Protein AF-0000000073466465 (afdb_homodimer)

Foldseek 3Di:
DPDQAFEAEAAEAAEPVVLVVLCPDDAAQHWDQLEPVSFIFGDHDRVQVRDHDGDDCQRYPLVLVLLQCVLLVHQAYAYEHDPPQAQVDDQVVLLVVLVVRQVRQLVSLVVQLVVVVVVVPDDSVSSSRRYAYAGEFSFYAPHQLVSRLVSLVVLLPRPRHQAHEDEQQGHNNGPLDPSNLVVLVSQLVSLHEYEYWYDQFPHDQQCDCPHVVHPDPPDCCCRVVARRLVSLQVRVVSCVLSQSCVVRVSREYEYEQLSRPNLVCQVVSQVVQCPDPVRNPRYQWRSLLCLLSYAYELQPLAQVVLQSSLQSSLQNVCTHPPHPNPDGRVVSSLSSLLRYAYHQNPPPQADDDPVRHHDPPCSNPDGPSSVSSLVSLVPNPVADPVSSSSRRPVSVCVSRVD/DPDQAFEAEAAEAAEPVVLVVLCPDPAAQHWDQLEPVSFIFGDHDRVQVRHHDGDDCQRYPLVLVLLQCVLLVHQAYAYEHDPPQAQVDDQVVLLVVLVVRQVRQLVSLVVQLVVVVVVVPDDSVSSSRRYAYAGEFSFYAPHQLVSRLVSLVVLLPRPRHQAHEDEQQGHNNGPLDPSNLVVLVSQLVSLGEYEYWYDQFPHDQQCDCPHVVHPDPPDCCCRVLARRLVSLQVRVLSCVLSQSCVVRVSREYEYEQLSRPNLVCQVVSQVVQCPDPVRNPRYQWRSLLCLLSYAYELQPLAQVVLQSSLQSSLQNVCTHPPHPNPDGRDCSSLSSLLRYAYHQNPPPQADDDPVRHHDPPCSNPDGPSSVSSLVSLVPNPVADPVSSSSRRPVSVCVSRVD

pLDDT: mean 92.78, std 9.12, range [36.47, 98.94]

Radius of gyration: 26.46 Å; Cα contacts (8 Å, |Δi|>4): 1735; chains: 2; bounding box: 58×79×70 Å

Structure (mmCIF, N/CA/C/O backbone):
data_AF-0000000073466465-model_v1
#
loop_
_entity.id
_entity.type
_entity.pdbx_description
1 polymer 'Amidohydrolase-related domain-containing protein'
#
loop_
_atom_site.group_PDB
_atom_site.id
_atom_site.type_symbol
_atom_site.label_atom_id
_atom_site.label_alt_id
_atom_site.label_comp_id
_atom_site.label_asym_id
_atom_site.label_entity_id
_atom_site.label_seq_id
_atom_site.pdbx_PDB_ins_code
_atom_site.Cartn_x
_atom_site.Cartn_y
_atom_site.Cartn_z
_atom_site.occupancy
_atom_site.B_iso_or_equiv
_atom_site.auth_seq_id
_atom_site.auth_comp_id
_atom_site.auth_asym_id
_atom_site.auth_atom_id
_atom_site.pdbx_PDB_model_num
ATOM 1 N N . MET A 1 1 ? -5.715 9.906 38.719 1 36.47 1 MET A N 1
ATOM 2 C CA . MET A 1 1 ? -5.074 9.312 37.531 1 36.47 1 MET A CA 1
ATOM 3 C C . MET A 1 1 ? -4.676 10.383 36.531 1 36.47 1 MET A C 1
ATOM 5 O O . MET A 1 1 ? -5.469 11.273 36.219 1 36.47 1 MET A O 1
ATOM 9 N N . SER A 1 2 ? -3.443 10.75 36.5 1 49.31 2 SER A N 1
ATOM 10 C CA . SER A 1 2 ? -2.934 11.906 35.781 1 49.31 2 SER A CA 1
ATOM 11 C C . SER A 1 2 ? -3.559 12.008 34.375 1 49.31 2 SER A C 1
ATOM 13 O O . SER A 1 2 ? -3.721 11 33.688 1 49.31 2 SER A O 1
ATOM 15 N N . LYS A 1 3 ? -4.328 13.016 34.094 1 70.81 3 LYS A N 1
ATOM 16 C CA . LYS A 1 3 ? -5.16 13.281 32.906 1 70.81 3 LYS A CA 1
ATOM 17 C C . LYS A 1 3 ? -4.352 13.148 31.641 1 70.81 3 LYS A C 1
ATOM 19 O O . LYS A 1 3 ? -3.246 13.688 31.531 1 70.81 3 LYS A O 1
ATOM 24 N N . ARG A 1 4 ? -4.613 12.172 30.766 1 88 4 ARG A N 1
ATOM 25 C CA . ARG A 1 4 ? -4.062 11.961 29.438 1 88 4 ARG A CA 1
ATOM 26 C C . ARG A 1 4 ? -4.176 13.219 28.578 1 88 4 ARG A C 1
ATOM 28 O O . ARG A 1 4 ? -5.25 13.82 28.5 1 88 4 ARG A O 1
ATOM 35 N N . ILE A 1 5 ? -2.99 13.773 28.188 1 95.75 5 ILE A N 1
ATOM 36 C CA . ILE A 1 5 ? -3.018 14.898 27.266 1 95.75 5 ILE A CA 1
ATOM 37 C C . ILE A 1 5 ? -3.256 14.391 25.844 1 95.75 5 ILE A C 1
ATOM 39 O O . ILE A 1 5 ? -2.609 13.438 25.406 1 95.75 5 ILE A O 1
ATOM 43 N N . LEU A 1 6 ? -4.195 14.859 25.172 1 98.25 6 LEU A N 1
ATOM 44 C CA . LEU A 1 6 ? -4.539 14.461 23.812 1 98.25 6 LEU A CA 1
ATOM 45 C C . LEU A 1 6 ? -4.195 15.57 22.812 1 98.25 6 LEU A C 1
ATOM 47 O O . LEU A 1 6 ? -4.77 16.656 22.875 1 98.25 6 LEU A O 1
ATOM 51 N N . VAL A 1 7 ? -3.186 15.344 21.922 1 98.69 7 VAL A N 1
ATOM 52 C CA . VAL A 1 7 ? -2.764 16.312 20.922 1 98.69 7 VAL A CA 1
ATOM 53 C C . VAL A 1 7 ? -3.102 15.797 19.516 1 98.69 7 VAL A C 1
ATOM 55 O O . VAL A 1 7 ? -2.59 14.758 19.094 1 98.69 7 VAL A O 1
ATOM 58 N N . ASP A 1 8 ? -3.951 16.484 18.797 1 98.75 8 ASP A N 1
ATOM 59 C CA . ASP A 1 8 ? -4.359 16.141 17.438 1 98.75 8 ASP A CA 1
ATOM 60 C C . ASP A 1 8 ? -3.445 16.812 16.406 1 98.75 8 ASP A C 1
ATOM 62 O O . ASP A 1 8 ? -3.623 17.984 16.078 1 98.75 8 ASP A O 1
ATOM 66 N N . CYS A 1 9 ? -2.547 16 15.828 1 98.62 9 CYS A N 1
ATOM 67 C CA . CYS A 1 9 ? -1.543 16.562 14.93 1 98.62 9 CYS A CA 1
ATOM 68 C C . CYS A 1 9 ? -1.995 16.469 13.477 1 98.62 9 CYS A C 1
ATOM 70 O O . CYS A 1 9 ? -1.28 16.906 12.578 1 98.62 9 CYS A O 1
ATOM 72 N N . HIS A 1 10 ? -3.125 15.875 13.211 1 98.81 10 HIS A N 1
ATOM 73 C CA . HIS A 1 10 ? -3.693 15.719 11.875 1 98.81 10 HIS A CA 1
ATOM 74 C C . HIS A 1 10 ? -5.164 16.125 11.859 1 98.81 10 HIS A C 1
ATOM 76 O O . HIS A 1 10 ? -6.047 15.266 11.953 1 98.81 10 HIS A O 1
ATOM 82 N N . THR A 1 11 ? -5.426 17.312 11.664 1 98.44 11 THR A N 1
ATOM 83 C CA . THR A 1 11 ? -6.738 17.938 11.555 1 98.44 11 THR A CA 1
ATOM 84 C C . THR A 1 11 ? -6.688 19.141 10.617 1 98.44 11 THR A C 1
ATOM 86 O O . THR A 1 11 ? -5.652 19.797 10.5 1 98.44 11 THR A O 1
ATOM 89 N N . HIS A 1 12 ? -7.766 19.391 9.938 1 97.81 12 HIS A N 1
ATOM 90 C CA . HIS A 1 12 ? -7.688 20.328 8.836 1 97.81 12 HIS A CA 1
ATOM 91 C C . HIS A 1 12 ? -8.711 21.453 8.992 1 97.81 12 HIS A C 1
ATOM 93 O O . HIS A 1 12 ? -9.719 21.281 9.688 1 97.81 12 HIS A O 1
ATOM 99 N N . ILE A 1 13 ? -8.43 22.547 8.359 1 97.75 13 ILE A N 1
ATOM 100 C CA . ILE A 1 13 ? -9.352 23.656 8.18 1 97.75 13 ILE A CA 1
ATOM 101 C C . ILE A 1 13 ? -9.117 24.312 6.816 1 97.75 13 ILE A C 1
ATOM 103 O O . ILE A 1 13 ? -8.156 23.984 6.121 1 97.75 13 ILE A O 1
ATOM 107 N N . TYR A 1 14 ? -10.023 25.125 6.375 1 96.88 14 TYR A N 1
ATOM 108 C CA . TYR A 1 14 ? -9.797 26.109 5.336 1 96.88 14 TYR A CA 1
ATOM 109 C C . TYR A 1 14 ? -9.844 27.531 5.914 1 96.88 14 TYR A C 1
ATOM 111 O O . TYR A 1 14 ? -10.641 27.812 6.812 1 96.88 14 TYR A O 1
ATOM 119 N N . THR A 1 15 ? -8.961 28.359 5.434 1 96.81 15 THR A N 1
ATOM 120 C CA . THR A 1 15 ? -9.086 29.766 5.801 1 96.81 15 THR A CA 1
ATOM 121 C C . THR A 1 15 ? -10.234 30.422 5.043 1 96.81 15 THR A C 1
ATOM 123 O O . THR A 1 15 ? -10.625 29.953 3.969 1 96.81 15 THR A O 1
ATOM 126 N N . LYS A 1 16 ? -10.719 31.484 5.609 1 94.31 16 LYS A N 1
ATOM 127 C CA . LYS A 1 16 ? -11.828 32.188 4.973 1 94.31 16 LYS A CA 1
ATOM 128 C C . LYS A 1 16 ? -11.43 32.688 3.586 1 94.31 16 LYS A C 1
ATOM 130 O O . LYS A 1 16 ? -12.227 32.625 2.645 1 94.31 16 LYS A O 1
ATOM 135 N N . ARG A 1 17 ? -10.25 33.156 3.453 1 95.25 17 ARG A N 1
ATOM 136 C CA . ARG A 1 17 ? -9.789 33.656 2.16 1 95.25 17 ARG A CA 1
ATOM 137 C C . ARG A 1 17 ? -9.695 32.531 1.139 1 95.25 17 ARG A C 1
ATOM 139 O O . ARG A 1 17 ? -10.031 32.688 -0.032 1 95.25 17 ARG A O 1
ATOM 146 N N . LEU A 1 18 ? -9.148 31.375 1.539 1 95.31 18 LEU A N 1
ATOM 147 C CA . LEU A 1 18 ? -9.055 30.25 0.612 1 95.31 18 LEU A CA 1
ATOM 148 C C . LEU A 1 18 ? -10.438 29.781 0.186 1 95.31 18 LEU A C 1
ATOM 150 O O . LEU A 1 18 ? -10.648 29.438 -0.978 1 95.31 18 LEU A O 1
ATOM 154 N N . VAL A 1 19 ? -11.367 29.781 1.113 1 95.81 19 VAL A N 1
ATOM 155 C CA . VAL A 1 19 ? -12.742 29.406 0.802 1 95.81 19 VAL A CA 1
ATOM 156 C C . VAL A 1 19 ? -13.32 30.375 -0.227 1 95.81 19 VAL A C 1
ATOM 158 O O . VAL A 1 19 ? -13.953 29.953 -1.198 1 95.81 19 VAL A O 1
ATOM 161 N N . SER A 1 20 ? -13.102 31.656 0.06 1 96 20 SER A N 1
ATOM 162 C CA . SER A 1 20 ? -13.57 32.656 -0.875 1 96 20 SER A CA 1
ATOM 163 C C . SER A 1 20 ? -12.961 32.469 -2.258 1 96 20 SER A C 1
ATOM 165 O O . SER A 1 20 ? -13.641 32.625 -3.271 1 96 20 SER A O 1
ATOM 167 N N . LEU A 1 21 ? -11.711 32.188 -2.287 1 95.56 21 LEU A N 1
ATOM 168 C CA . LEU A 1 21 ? -11.031 31.938 -3.551 1 95.56 21 LEU A CA 1
ATOM 169 C C . LEU A 1 21 ? -11.641 30.734 -4.27 1 95.56 21 LEU A C 1
ATOM 171 O O . LEU A 1 21 ? -11.945 30.812 -5.461 1 95.56 21 LEU A O 1
ATOM 175 N N . LEU A 1 22 ? -11.82 29.609 -3.594 1 94.94 22 LEU A N 1
ATOM 176 C CA . LEU A 1 22 ? -12.375 28.406 -4.18 1 94.94 22 LEU A CA 1
ATOM 177 C C . LEU A 1 22 ? -13.805 28.625 -4.668 1 94.94 22 LEU A C 1
ATOM 179 O O . LEU A 1 22 ? -14.211 28.078 -5.695 1 94.94 22 LEU A O 1
ATOM 183 N N . ARG A 1 23 ? -14.578 29.516 -3.945 1 95.12 23 ARG A N 1
ATOM 184 C CA . ARG A 1 23 ? -15.945 29.844 -4.328 1 95.12 23 ARG A CA 1
ATOM 185 C C . ARG A 1 23 ? -15.969 30.672 -5.609 1 95.12 23 ARG A C 1
ATOM 187 O O . ARG A 1 23 ? -16.922 30.609 -6.383 1 95.12 23 ARG A O 1
ATOM 194 N N . SER A 1 24 ? -14.938 31.406 -5.777 1 95.56 24 SER A N 1
ATOM 195 C CA . SER A 1 24 ? -14.898 32.344 -6.902 1 95.56 24 SER A CA 1
ATOM 196 C C . SER A 1 24 ? -14.484 31.625 -8.188 1 95.56 24 SER A C 1
ATOM 198 O O . SER A 1 24 ? -14.633 32.188 -9.281 1 95.56 24 SER A O 1
ATOM 200 N N . ARG A 1 25 ? -14 30.438 -8.086 1 93.5 25 ARG A N 1
ATOM 201 C CA . ARG A 1 25 ? -13.5 29.719 -9.25 1 93.5 25 ARG A CA 1
ATOM 202 C C . ARG A 1 25 ? -14.641 29.047 -10.016 1 93.5 25 ARG A C 1
ATOM 204 O O . ARG A 1 25 ? -15.672 28.703 -9.43 1 93.5 25 ARG A O 1
ATOM 211 N N . THR A 1 26 ? -14.32 28.828 -11.406 1 90.25 26 THR A N 1
ATOM 212 C CA . THR A 1 26 ? -15.32 28.188 -12.258 1 90.25 26 THR A CA 1
ATOM 213 C C . THR A 1 26 ? -14.844 26.812 -12.711 1 90.25 26 THR A C 1
ATOM 215 O O . THR A 1 26 ? -15.617 26.031 -13.273 1 90.25 26 THR A O 1
ATOM 218 N N . VAL A 1 27 ? -13.594 26.578 -12.453 1 89.38 27 VAL A N 1
ATOM 219 C CA . VAL A 1 27 ? -13.023 25.281 -12.781 1 89.38 27 VAL A CA 1
ATOM 220 C C . VAL A 1 27 ? -12.469 24.625 -11.516 1 89.38 27 VAL A C 1
ATOM 222 O O . VAL A 1 27 ? -12.086 25.312 -10.57 1 89.38 27 VAL A O 1
ATOM 225 N N . ASN A 1 28 ? -12.375 23.359 -11.453 1 88.44 28 ASN A N 1
ATOM 226 C CA . ASN A 1 28 ? -11.852 22.641 -10.289 1 88.44 28 ASN A CA 1
ATOM 227 C C . ASN A 1 28 ? -10.367 22.938 -10.086 1 88.44 28 ASN A C 1
ATOM 229 O O . ASN A 1 28 ? -9.617 23.078 -11.055 1 88.44 28 ASN A O 1
ATOM 233 N N . PRO A 1 29 ? -9.961 23.031 -8.883 1 90.81 29 PRO A N 1
ATOM 234 C CA . PRO A 1 29 ? -10.734 22.875 -7.652 1 90.81 29 PRO A CA 1
ATOM 235 C C . PRO A 1 29 ? -11.602 24.094 -7.348 1 90.81 29 PRO A C 1
ATOM 237 O O . PRO A 1 29 ? -11.164 25.234 -7.52 1 90.81 29 PRO A O 1
ATOM 240 N N . ARG A 1 30 ? -12.789 23.859 -6.895 1 92.88 30 ARG A N 1
ATOM 241 C CA . ARG A 1 30 ? -13.719 24.938 -6.602 1 92.88 30 ARG A CA 1
ATOM 242 C C . ARG A 1 30 ? -14.781 24.5 -5.598 1 92.88 30 ARG A C 1
ATOM 244 O O . ARG A 1 30 ? -15.008 23.297 -5.414 1 92.88 30 ARG A O 1
ATOM 251 N N . ILE A 1 31 ? -15.328 25.391 -4.895 1 92.94 31 ILE A N 1
ATOM 252 C CA . ILE A 1 31 ? -16.516 25.172 -4.078 1 92.94 31 ILE A CA 1
ATOM 253 C C . ILE A 1 31 ? -17.75 25.656 -4.832 1 92.94 31 ILE A C 1
ATOM 255 O O . ILE A 1 31 ? -17.781 26.781 -5.344 1 92.94 31 ILE A O 1
ATOM 259 N N . HIS A 1 32 ? -18.719 24.781 -4.984 1 90.38 32 HIS A N 1
ATOM 260 C CA . HIS A 1 32 ? -19.922 25.109 -5.738 1 90.38 32 HIS A CA 1
ATOM 261 C C . HIS A 1 32 ? -21.188 24.609 -5.023 1 90.38 32 HIS A C 1
ATOM 263 O O . HIS A 1 32 ? -21.094 23.875 -4.043 1 90.38 32 HIS A O 1
ATOM 269 N N . THR A 1 33 ? -22.312 25 -5.441 1 86.31 33 THR A N 1
ATOM 270 C CA . THR A 1 33 ? -23.578 24.609 -4.852 1 86.31 33 THR A CA 1
ATOM 271 C C . THR A 1 33 ? -24.438 23.844 -5.867 1 86.31 33 THR A C 1
ATOM 273 O O . THR A 1 33 ? -25.656 23.828 -5.758 1 86.31 33 THR A O 1
ATOM 276 N N . ASN A 1 34 ? -23.812 23.312 -6.883 1 78.25 34 ASN A N 1
ATOM 277 C CA . ASN A 1 34 ? -24.547 22.578 -7.906 1 78.25 34 ASN A CA 1
ATOM 278 C C . ASN A 1 34 ? -24.969 21.188 -7.414 1 78.25 34 ASN A C 1
ATOM 280 O O . ASN A 1 34 ? -24.922 20.219 -8.172 1 78.25 34 ASN A O 1
ATOM 284 N N . SER A 1 35 ? -25.234 21.016 -6.211 1 73.94 35 SER A N 1
ATOM 285 C CA . SER A 1 35 ? -25.672 19.75 -5.656 1 73.94 35 SER A CA 1
ATOM 286 C C . SER A 1 35 ? -27.203 19.688 -5.539 1 73.94 35 SER A C 1
ATOM 288 O O . SER A 1 35 ? -27.859 20.734 -5.457 1 73.94 35 SER A O 1
ATOM 290 N N . THR A 1 36 ? -27.719 18.562 -5.574 1 71.81 36 THR A N 1
ATOM 291 C CA . THR A 1 36 ? -29.172 18.359 -5.531 1 71.81 36 THR A CA 1
ATOM 292 C C . THR A 1 36 ? -29.734 18.844 -4.199 1 71.81 36 THR A C 1
ATOM 294 O O . THR A 1 36 ? -30.891 19.281 -4.133 1 71.81 36 THR A O 1
ATOM 297 N N . ASP A 1 37 ? -28.938 18.812 -3.145 1 72.75 37 ASP A N 1
ATOM 298 C CA . ASP A 1 37 ? -29.453 19.141 -1.817 1 72.75 37 ASP A CA 1
ATOM 299 C C . ASP A 1 37 ? -29.094 20.562 -1.427 1 72.75 37 ASP A C 1
ATOM 301 O O . ASP A 1 37 ? -29.391 21 -0.311 1 72.75 37 ASP A O 1
ATOM 305 N N . GLY A 1 38 ? -28.469 21.234 -2.314 1 78.12 38 GLY A N 1
ATOM 306 C CA . GLY A 1 38 ? -28.141 22.641 -2.096 1 78.12 38 GLY A CA 1
ATOM 307 C C . GLY A 1 38 ? -26.922 22.828 -1.214 1 78.12 38 GLY A C 1
ATOM 308 O O . GLY A 1 38 ? -26.516 23.969 -0.951 1 78.12 38 GLY A O 1
ATOM 309 N N . SER A 1 39 ? -26.344 21.766 -0.759 1 82.06 39 SER A N 1
ATOM 310 C CA . SER A 1 39 ? -25.141 21.859 0.081 1 82.06 39 SER A CA 1
ATOM 311 C C . SER A 1 39 ? -23.922 22.281 -0.733 1 82.06 39 SER A C 1
ATOM 313 O O . SER A 1 39 ? -23.891 22.078 -1.948 1 82.06 39 SER A O 1
ATOM 315 N N . GLU A 1 40 ? -23 22.969 -0.102 1 88.5 40 GLU A N 1
ATOM 316 C CA . GLU A 1 40 ? -21.734 23.312 -0.754 1 88.5 40 GLU A CA 1
ATOM 317 C C . GLU A 1 40 ? -20.859 22.078 -0.93 1 88.5 40 GLU A C 1
ATOM 319 O O . GLU A 1 40 ? -20.75 21.25 -0.022 1 88.5 40 GLU A O 1
ATOM 324 N N . LYS A 1 41 ? -20.375 21.984 -2.168 1 88.56 41 LYS A N 1
ATOM 325 C CA . LYS A 1 41 ? -19.5 20.859 -2.51 1 88.56 41 LYS A CA 1
ATOM 326 C C . LYS A 1 41 ? -18.125 21.344 -2.949 1 88.56 41 LYS A C 1
ATOM 328 O O . LYS A 1 41 ? -18.016 22.375 -3.637 1 88.56 41 LYS A O 1
ATOM 333 N N . LEU A 1 42 ? -17.156 20.734 -2.457 1 89.25 42 LEU A N 1
ATOM 334 C CA . LEU A 1 42 ? -15.805 20.953 -2.955 1 89.25 42 LEU A CA 1
ATOM 335 C C . LEU A 1 42 ? -15.438 19.906 -4.004 1 89.25 42 LEU A C 1
ATOM 337 O O . LEU A 1 42 ? -15.422 18.703 -3.713 1 89.25 42 LEU A O 1
ATOM 341 N N . ALA A 1 43 ? -15.273 20.328 -5.191 1 86.31 43 ALA A N 1
ATOM 342 C CA . ALA A 1 43 ? -14.75 19.5 -6.277 1 86.31 43 ALA A CA 1
ATOM 343 C C . ALA A 1 43 ? -13.281 19.812 -6.543 1 86.31 43 ALA A C 1
ATOM 345 O O . ALA A 1 43 ? -12.891 20.969 -6.672 1 86.31 43 ALA A O 1
ATOM 346 N N . ILE A 1 44 ? -12.445 18.828 -6.512 1 78.38 44 ILE A N 1
ATOM 347 C CA . ILE A 1 44 ? -11.008 19.078 -6.609 1 78.38 44 ILE A CA 1
ATOM 348 C C . ILE A 1 44 ? -10.492 18.578 -7.953 1 78.38 44 ILE A C 1
ATOM 350 O O . ILE A 1 44 ? -9.844 19.328 -8.695 1 78.38 44 ILE A O 1
ATOM 354 N N . LEU A 1 45 ? -10.844 17.312 -8.336 1 72.25 45 LEU A N 1
ATOM 355 C CA . LEU A 1 45 ? -10.312 16.734 -9.562 1 72.25 45 LEU A CA 1
ATOM 356 C C . LEU A 1 45 ? -11.195 17.078 -10.758 1 72.25 45 LEU A C 1
ATOM 358 O O . LEU A 1 45 ? -12.406 17.234 -10.617 1 72.25 45 LEU A O 1
ATOM 362 N N . PRO A 1 46 ? -10.602 17.141 -11.875 1 66.44 46 PRO A N 1
ATOM 363 C CA . PRO A 1 46 ? -11.344 17.531 -13.078 1 66.44 46 PRO A CA 1
ATOM 364 C C . PRO A 1 46 ? -12.547 16.641 -13.344 1 66.44 46 PRO A C 1
ATOM 366 O O . PRO A 1 46 ? -13.57 17.109 -13.852 1 66.44 46 PRO A O 1
ATOM 369 N N . GLN A 1 47 ? -12.492 15.5 -12.992 1 63.34 47 GLN A N 1
ATOM 370 C CA . GLN A 1 47 ? -13.539 14.562 -13.383 1 63.34 47 GLN A CA 1
ATOM 371 C C . GLN A 1 47 ? -14.695 14.586 -12.391 1 63.34 47 GLN A C 1
ATOM 373 O O . GLN A 1 47 ? -15.711 13.914 -12.602 1 63.34 47 GLN A O 1
ATOM 378 N N . GLU A 1 48 ? -14.461 15.383 -11.297 1 67.56 48 GLU A N 1
ATOM 379 C CA . GLU A 1 48 ? -15.531 15.445 -10.312 1 67.56 48 GLU A CA 1
ATOM 380 C C . GLU A 1 48 ? -16.594 16.469 -10.719 1 67.56 48 GLU A C 1
ATOM 382 O O . GLU A 1 48 ? -16.406 17.672 -10.578 1 67.56 48 GLU A O 1
ATOM 387 N N . VAL A 1 49 ? -17.5 16.297 -11.734 1 55.34 49 VAL A N 1
ATOM 388 C CA . VAL A 1 49 ? -18.469 17.281 -12.258 1 55.34 49 VAL A CA 1
ATOM 389 C C . VAL A 1 49 ? -19.594 17.469 -11.25 1 55.34 49 VAL A C 1
ATOM 391 O O . VAL A 1 49 ? -19.922 18.609 -10.883 1 55.34 49 VAL A O 1
ATOM 394 N N . SER A 1 50 ? -20.469 16.594 -11.172 1 54.72 50 SER A N 1
ATOM 395 C CA . SER A 1 50 ? -21.688 16.797 -10.391 1 54.72 50 SER A CA 1
ATOM 396 C C . SER A 1 50 ? -21.516 16.312 -8.961 1 54.72 50 SER A C 1
ATOM 398 O O . SER A 1 50 ? -22.344 16.609 -8.094 1 54.72 50 SER A O 1
ATOM 400 N N . GLY A 1 51 ? -20.156 16.109 -8.602 1 66.88 51 GLY A N 1
ATOM 401 C CA . GLY A 1 51 ? -19.969 15.422 -7.344 1 66.88 51 GLY A CA 1
ATOM 402 C C . GLY A 1 51 ? -18.688 15.805 -6.637 1 66.88 51 GLY A C 1
ATOM 403 O O . GLY A 1 51 ? -17.812 16.438 -7.23 1 66.88 51 GLY A O 1
ATOM 404 N N . GLY A 1 52 ? -18.75 16.219 -5.371 1 77.19 52 GLY A N 1
ATOM 405 C CA . GLY A 1 52 ? -17.656 16.547 -4.457 1 77.19 52 GLY A CA 1
ATOM 406 C C . GLY A 1 52 ? -17.984 16.219 -3.01 1 77.19 52 GLY A C 1
ATOM 407 O O . GLY A 1 52 ? -18.953 15.531 -2.729 1 77.19 52 GLY A O 1
ATOM 408 N N . ARG A 1 53 ? -17.078 16.703 -2.375 1 78.81 53 ARG A N 1
ATOM 409 C CA . ARG A 1 53 ? -17.25 16.484 -0.943 1 78.81 53 ARG A CA 1
ATOM 410 C C . ARG A 1 53 ? -18.031 17.625 -0.299 1 78.81 53 ARG A C 1
ATOM 412 O O . ARG A 1 53 ? -17.797 18.797 -0.618 1 78.81 53 ARG A O 1
ATOM 419 N N . THR A 1 54 ? -18.953 17.297 0.538 1 82.88 54 THR A N 1
ATOM 420 C CA . THR A 1 54 ? -19.703 18.312 1.253 1 82.88 54 THR A CA 1
ATOM 421 C C . THR A 1 54 ? -18.797 19.109 2.176 1 82.88 54 THR A C 1
ATOM 423 O O . THR A 1 54 ? -18.016 18.547 2.934 1 82.88 54 THR A O 1
ATOM 426 N N . VAL A 1 55 ? -18.906 20.391 2.045 1 88.62 55 VAL A N 1
ATOM 427 C CA . VAL A 1 55 ? -18.125 21.266 2.914 1 88.62 55 VAL A CA 1
ATOM 428 C C . VAL A 1 55 ? -19.062 22.25 3.609 1 88.62 55 VAL A C 1
ATOM 430 O O . VAL A 1 55 ? -20.172 22.5 3.143 1 88.62 55 VAL A O 1
ATOM 433 N N . GLY A 1 56 ? -18.641 22.734 4.746 1 89.75 56 GLY A N 1
ATOM 434 C CA . GLY A 1 56 ? -19.406 23.688 5.535 1 89.75 56 GLY A CA 1
ATOM 435 C C . GLY A 1 56 ? -18.609 24.312 6.656 1 89.75 56 GLY A C 1
ATOM 436 O O . GLY A 1 56 ? -17.375 24.359 6.594 1 89.75 56 GLY A O 1
ATOM 437 N N . ALA A 1 57 ? -19.281 24.75 7.668 1 91.5 57 ALA A N 1
ATOM 438 C CA . ALA A 1 57 ? -18.703 25.516 8.773 1 91.5 57 ALA A CA 1
ATOM 439 C C . ALA A 1 57 ? -17.625 24.688 9.484 1 91.5 57 ALA A C 1
ATOM 441 O O . ALA A 1 57 ? -16.672 25.25 10.039 1 91.5 57 ALA A O 1
ATOM 442 N N . GLN A 1 58 ? -17.703 23.391 9.406 1 91.75 58 GLN A N 1
ATOM 443 C CA . GLN A 1 58 ? -16.734 22.531 10.078 1 91.75 58 GLN A CA 1
ATOM 444 C C . GLN A 1 58 ? -15.344 22.703 9.484 1 91.75 58 GLN A C 1
ATOM 446 O O . GLN A 1 58 ? -14.344 22.375 10.125 1 91.75 58 GLN A O 1
ATOM 451 N N . TYR A 1 59 ? -15.273 23.328 8.305 1 93.75 59 TYR A N 1
ATOM 452 C CA . TYR A 1 59 ? -13.984 23.5 7.645 1 93.75 59 TYR A CA 1
ATOM 453 C C . TYR A 1 59 ? -13.375 24.859 7.984 1 93.75 59 TYR A C 1
ATOM 455 O O . TYR A 1 59 ? -12.156 25.031 7.891 1 93.75 59 TYR A O 1
ATOM 463 N N . TRP A 1 60 ? -14.227 25.875 8.344 1 95.38 60 TRP A N 1
ATOM 464 C CA . TRP A 1 60 ? -13.578 27.188 8.383 1 95.38 60 TRP A CA 1
ATOM 465 C C . TRP A 1 60 ? -14.062 27.984 9.586 1 95.38 60 TRP A C 1
ATOM 467 O O . TRP A 1 60 ? -13.469 29.016 9.93 1 95.38 60 TRP A O 1
ATOM 477 N N . ASP A 1 61 ? -15.094 27.547 10.266 1 95.5 61 ASP A N 1
ATOM 478 C CA . ASP A 1 61 ? -15.594 28.266 11.43 1 95.5 61 ASP A CA 1
ATOM 479 C C . ASP A 1 61 ? -14.773 27.922 12.672 1 95.5 61 ASP A C 1
ATOM 481 O O . ASP A 1 61 ? -14.703 26.75 13.07 1 95.5 61 ASP A O 1
ATOM 485 N N . VAL A 1 62 ? -14.164 28.922 13.305 1 97.06 62 VAL A N 1
ATOM 486 C CA . VAL A 1 62 ? -13.297 28.719 14.461 1 97.06 62 VAL A CA 1
ATOM 487 C C . VAL A 1 62 ? -14.109 28.141 15.617 1 97.06 62 VAL A C 1
ATOM 489 O O . VAL A 1 62 ? -13.633 27.25 16.328 1 97.06 62 VAL A O 1
ATOM 492 N N . GLY A 1 63 ? -15.32 28.641 15.781 1 95.31 63 GLY A N 1
ATOM 493 C CA . GLY A 1 63 ? -16.188 28.125 16.828 1 95.31 63 GLY A CA 1
ATOM 494 C C . GLY A 1 63 ? -16.484 26.641 16.688 1 95.31 63 GLY A C 1
ATOM 495 O O . GLY A 1 63 ? -16.531 25.922 17.688 1 95.31 63 GLY A O 1
ATOM 496 N N . ASN A 1 64 ? -16.656 26.203 15.477 1 94.88 64 ASN A N 1
ATOM 497 C CA . ASN A 1 64 ? -16.891 24.781 15.234 1 94.88 64 ASN A CA 1
ATOM 498 C C . ASN A 1 64 ? -15.703 23.938 15.648 1 94.88 64 ASN A C 1
ATOM 500 O O . ASN A 1 64 ? -15.875 22.859 16.219 1 94.88 64 ASN A O 1
ATOM 504 N N . LYS A 1 65 ? -14.484 24.391 15.359 1 96 65 LYS A N 1
ATOM 505 C CA . LYS A 1 65 ? -13.281 23.641 15.727 1 96 65 LYS A CA 1
ATOM 506 C C . LYS A 1 65 ? -13.109 23.594 17.234 1 96 65 LYS A C 1
ATOM 508 O O . LYS A 1 65 ? -12.797 22.531 17.797 1 96 65 LYS A O 1
ATOM 513 N N . VAL A 1 66 ? -13.352 24.703 17.891 1 95.88 66 VAL A N 1
ATOM 514 C CA . VAL A 1 66 ? -13.25 24.766 19.344 1 95.88 66 VAL A CA 1
ATOM 515 C C . VAL A 1 66 ? -14.266 23.812 19.969 1 95.88 66 VAL A C 1
ATOM 517 O O . VAL A 1 66 ? -13.938 23.078 20.906 1 95.88 66 VAL A O 1
ATOM 520 N N . SER A 1 67 ? -15.516 23.859 19.438 1 94.62 67 SER A N 1
ATOM 521 C CA . SER A 1 67 ? -16.562 22.969 19.938 1 94.62 67 SER A CA 1
ATOM 522 C C . SER A 1 67 ? -16.188 21.5 19.734 1 94.62 67 SER A C 1
ATOM 524 O O . SER A 1 67 ? -16.391 20.672 20.625 1 94.62 67 SER A O 1
ATOM 526 N N . PHE A 1 68 ? -15.617 21.172 18.625 1 95.75 68 PHE A N 1
ATOM 527 C CA . PHE A 1 68 ? -15.148 19.828 18.312 1 95.75 68 PHE A CA 1
ATOM 528 C C . PHE A 1 68 ? -14.086 19.375 19.312 1 95.75 68 PHE A C 1
ATOM 530 O O . PHE A 1 68 ? -14.148 18.266 19.828 1 95.75 68 PHE A O 1
ATOM 537 N N . MET A 1 69 ? -13.086 20.234 19.531 1 96.56 69 MET A N 1
ATOM 538 C CA . MET A 1 69 ? -12.008 19.922 20.469 1 96.56 69 MET A CA 1
ATOM 539 C C . MET A 1 69 ? -12.562 19.656 21.875 1 96.56 69 MET A C 1
ATOM 541 O O . MET A 1 69 ? -12.211 18.672 22.516 1 96.56 69 MET A O 1
ATOM 545 N N . ASN A 1 70 ? -13.484 20.5 22.328 1 94.25 70 ASN A N 1
ATOM 546 C CA . ASN A 1 70 ? -14.07 20.359 23.641 1 94.25 70 ASN A CA 1
ATOM 547 C C . ASN A 1 70 ? -14.891 19.078 23.75 1 94.25 70 ASN A C 1
ATOM 549 O O . ASN A 1 70 ? -14.781 18.328 24.734 1 94.25 70 ASN A O 1
ATOM 553 N N . ARG A 1 71 ? -15.602 18.812 22.734 1 94.62 71 ARG A N 1
ATOM 554 C CA . ARG A 1 71 ? -16.469 17.641 22.703 1 94.62 71 ARG A CA 1
ATOM 555 C C . ARG A 1 71 ? -15.664 16.344 22.781 1 94.62 71 ARG A C 1
ATOM 557 O O . ARG A 1 71 ? -16.109 15.375 23.391 1 94.62 71 ARG A O 1
ATOM 564 N N . HIS A 1 72 ? -14.562 16.328 22.203 1 96.5 72 HIS A N 1
ATOM 565 C CA . HIS A 1 72 ? -13.766 15.102 22.125 1 96.5 72 HIS A CA 1
ATOM 566 C C . HIS A 1 72 ? -12.594 15.141 23.094 1 96.5 72 HIS A C 1
ATOM 568 O O . HIS A 1 72 ? -11.68 14.32 23 1 96.5 72 HIS A O 1
ATOM 574 N N . SER A 1 73 ? -12.555 16.125 23.969 1 96 73 SER A N 1
ATOM 575 C CA . SER A 1 73 ? -11.539 16.266 25 1 96 73 SER A CA 1
ATOM 576 C C . SER A 1 73 ? -10.141 16.359 24.406 1 96 73 SER A C 1
ATOM 578 O O . SER A 1 73 ? -9.203 15.734 24.922 1 96 73 SER A O 1
ATOM 580 N N . ILE A 1 74 ? -10.039 17.031 23.266 1 97.38 74 ILE A N 1
ATOM 581 C CA . ILE A 1 74 ? -8.75 17.281 22.641 1 97.38 74 ILE A CA 1
ATOM 582 C C . ILE A 1 74 ? -8.102 18.516 23.266 1 97.38 74 ILE A C 1
ATOM 584 O O . ILE A 1 74 ? -8.68 19.609 23.234 1 97.38 74 ILE A O 1
ATOM 588 N N . ASP A 1 75 ? -6.934 18.344 23.797 1 97.25 75 ASP A N 1
ATOM 589 C CA . ASP A 1 75 ? -6.266 19.422 24.531 1 97.25 75 ASP A CA 1
ATOM 590 C C . ASP A 1 75 ? -5.582 20.391 23.562 1 97.25 75 ASP A C 1
ATOM 592 O O . ASP A 1 75 ? -5.598 21.609 23.797 1 97.25 75 ASP A O 1
ATOM 596 N N . VAL A 1 76 ? -4.957 19.875 22.578 1 98 76 VAL A N 1
ATOM 597 C CA . VAL A 1 76 ? -4.246 20.688 21.594 1 98 76 VAL A CA 1
ATOM 598 C C . VAL A 1 76 ? -4.531 20.172 20.188 1 98 76 VAL A C 1
ATOM 600 O O . VAL A 1 76 ? -4.57 18.969 19.953 1 98 76 VAL A O 1
ATOM 603 N N . SER A 1 77 ? -4.797 21.062 19.266 1 98.5 77 SER A N 1
ATOM 604 C CA . SER A 1 77 ? -4.848 20.734 17.859 1 98.5 77 SER A CA 1
ATOM 605 C C . SER A 1 77 ? -3.805 21.516 17.062 1 98.5 77 SER A C 1
ATOM 607 O O . SER A 1 77 ? -3.598 22.719 17.312 1 98.5 77 SER A O 1
ATOM 609 N N . ILE A 1 78 ? -3.119 20.844 16.234 1 98.75 78 ILE A N 1
ATOM 610 C CA . ILE A 1 78 ? -2.305 21.484 15.211 1 98.75 78 ILE A CA 1
ATOM 611 C C . ILE A 1 78 ? -3.021 21.422 13.867 1 98.75 78 ILE A C 1
ATOM 613 O O . ILE A 1 78 ? -3 20.391 13.195 1 98.75 78 ILE A O 1
ATOM 617 N N . VAL A 1 79 ? -3.635 22.5 13.438 1 98.62 79 VAL A N 1
ATOM 618 C CA . VAL A 1 79 ? -4.48 22.516 12.25 1 98.62 79 VAL A CA 1
ATOM 619 C C . VAL A 1 79 ? -3.627 22.766 11.008 1 98.62 79 VAL A C 1
ATOM 621 O O . VAL A 1 79 ? -2.576 23.406 11.094 1 98.62 79 VAL A O 1
ATOM 624 N N . SER A 1 80 ? -4.004 22.219 9.93 1 98.38 80 SER A N 1
ATOM 625 C CA . SER A 1 80 ? -3.416 22.484 8.625 1 98.38 80 SER A CA 1
ATOM 626 C C . SER A 1 80 ? -4.492 22.672 7.559 1 98.38 80 SER A C 1
ATOM 628 O O . SER A 1 80 ? -5.645 22.266 7.758 1 98.38 80 SER A O 1
ATOM 630 N N . LEU A 1 81 ? -4.129 23.328 6.5 1 97.56 81 LEU A N 1
ATOM 631 C CA . LEU A 1 81 ? -5.062 23.438 5.387 1 97.56 81 LEU A CA 1
ATOM 632 C C . LEU A 1 81 ? -5.359 22.078 4.781 1 97.56 81 LEU A C 1
ATOM 634 O O . LEU A 1 81 ? -4.461 21.234 4.641 1 97.56 81 LEU A O 1
ATOM 638 N N . ALA A 1 82 ? -6.598 21.859 4.453 1 94.81 82 ALA A N 1
ATOM 639 C CA . ALA A 1 82 ? -6.977 20.672 3.707 1 94.81 82 ALA A CA 1
ATOM 640 C C . ALA A 1 82 ? -6.59 20.781 2.234 1 94.81 82 ALA A C 1
ATOM 642 O O . ALA A 1 82 ? -6.402 21.891 1.728 1 94.81 82 ALA A O 1
ATOM 643 N N . ASN A 1 83 ? -6.406 19.688 1.575 1 89.56 83 ASN A N 1
ATOM 644 C CA . ASN A 1 83 ? -6.176 19.703 0.135 1 89.56 83 ASN A CA 1
ATOM 645 C C . ASN A 1 83 ? -7.312 20.406 -0.602 1 89.56 83 ASN A C 1
ATOM 647 O O . ASN A 1 83 ? -8.445 20.438 -0.125 1 89.56 83 ASN A O 1
ATOM 651 N N . PRO A 1 84 ? -6.965 21.031 -1.773 1 87.44 84 PRO A N 1
ATOM 652 C CA . PRO A 1 84 ? -5.797 20.875 -2.643 1 87.44 84 PRO A CA 1
ATOM 653 C C . PRO A 1 84 ? -4.703 21.906 -2.354 1 87.44 84 PRO A C 1
ATOM 655 O O . PRO A 1 84 ? -3.773 22.062 -3.148 1 87.44 84 PRO A O 1
ATOM 658 N N . TRP A 1 85 ? -4.707 22.656 -1.389 1 93.25 85 TRP A N 1
ATOM 659 C CA . TRP A 1 85 ? -3.721 23.672 -1.034 1 93.25 85 TRP A CA 1
ATOM 660 C C . TRP A 1 85 ? -3.566 24.703 -2.156 1 93.25 85 TRP A C 1
ATOM 662 O O . TRP A 1 85 ? -4.523 25.391 -2.516 1 93.25 85 TRP A O 1
ATOM 672 N N . LEU A 1 86 ? -2.238 24.844 -2.779 1 93.94 86 LEU A N 1
ATOM 673 C CA . LEU A 1 86 ? -2.066 26 -3.662 1 93.94 86 LEU A CA 1
ATOM 674 C C . LEU A 1 86 ? -1.474 25.562 -5 1 93.94 86 LEU A C 1
ATOM 676 O O . LEU A 1 86 ? -1.139 26.406 -5.836 1 93.94 86 LEU A O 1
ATOM 680 N N . ASP A 1 87 ? -1.362 24.266 -5.262 1 91.12 87 ASP A N 1
ATOM 681 C CA . ASP A 1 87 ? -0.583 23.828 -6.418 1 91.12 87 ASP A CA 1
ATOM 682 C C . ASP A 1 87 ? -1.361 24.031 -7.715 1 91.12 87 ASP A C 1
ATOM 684 O O . ASP A 1 87 ? -0.804 23.906 -8.805 1 91.12 87 ASP A O 1
ATOM 688 N N . PHE A 1 88 ? -2.639 24.422 -7.66 1 91.5 88 PHE A N 1
ATOM 689 C CA . PHE A 1 88 ? -3.443 24.688 -8.852 1 91.5 88 PHE A CA 1
ATOM 690 C C . PHE A 1 88 ? -3.273 26.125 -9.305 1 91.5 88 PHE A C 1
ATOM 692 O O . PHE A 1 88 ? -3.727 26.5 -10.391 1 91.5 88 PHE A O 1
ATOM 699 N N . LEU A 1 89 ? -2.568 26.922 -8.531 1 95.44 89 LEU A N 1
ATOM 700 C CA . LEU A 1 89 ? -2.426 28.344 -8.812 1 95.44 89 LEU A CA 1
ATOM 701 C C . LEU A 1 89 ? -1.18 28.609 -9.648 1 95.44 89 LEU A C 1
ATOM 703 O O . LEU A 1 89 ? -0.234 27.812 -9.633 1 95.44 89 LEU A O 1
ATOM 707 N N . ASP A 1 90 ? -1.237 29.719 -10.398 1 96.19 90 ASP A N 1
ATOM 708 C CA . ASP A 1 90 ? 0.002 30.156 -11.031 1 96.19 90 ASP A CA 1
ATOM 709 C C . ASP A 1 90 ? 1.001 30.656 -9.992 1 96.19 90 ASP A C 1
ATOM 711 O O . ASP A 1 90 ? 0.639 30.891 -8.836 1 96.19 90 ASP A O 1
ATOM 715 N N . ALA A 1 91 ? 2.215 30.875 -10.367 1 97.44 91 ALA A N 1
ATOM 716 C CA . ALA A 1 91 ? 3.326 31.109 -9.445 1 97.44 91 ALA A CA 1
ATOM 717 C C . ALA A 1 91 ? 3.094 32.344 -8.609 1 97.44 91 ALA A C 1
ATOM 719 O O . ALA A 1 91 ? 3.209 32.312 -7.379 1 97.44 91 ALA A O 1
ATOM 720 N N . SER A 1 92 ? 2.736 33.438 -9.25 1 97.81 92 SER A N 1
ATOM 721 C CA . SER A 1 92 ? 2.576 34.719 -8.531 1 97.81 92 SER A CA 1
ATOM 722 C C . SER A 1 92 ? 1.43 34.625 -7.531 1 97.81 92 SER A C 1
ATOM 724 O O . SER A 1 92 ? 1.558 35.125 -6.398 1 97.81 92 SER A O 1
ATOM 726 N N . GLN A 1 93 ? 0.373 34.031 -7.973 1 97.44 93 GLN A N 1
ATOM 727 C CA . GLN A 1 93 ? -0.781 33.906 -7.09 1 97.44 93 GLN A CA 1
ATOM 728 C C . GLN A 1 93 ? -0.484 32.938 -5.938 1 97.44 93 GLN A C 1
ATOM 730 O O . GLN A 1 93 ? -0.982 33.125 -4.828 1 97.44 93 GLN A O 1
ATOM 735 N N . ALA A 1 94 ? 0.254 31.891 -6.199 1 98 94 ALA A N 1
ATOM 736 C CA . ALA A 1 94 ? 0.61 30.938 -5.164 1 98 94 ALA A CA 1
ATOM 737 C C . ALA A 1 94 ? 1.405 31.594 -4.043 1 98 94 ALA A C 1
ATOM 739 O O . ALA A 1 94 ? 1.157 31.344 -2.861 1 98 94 ALA A O 1
ATOM 740 N N . VAL A 1 95 ? 2.361 32.469 -4.391 1 98.31 95 VAL A N 1
ATOM 741 C CA . VAL A 1 95 ? 3.193 33.156 -3.41 1 98.31 95 VAL A CA 1
ATOM 742 C C . VAL A 1 95 ? 2.33 34.094 -2.568 1 98.31 95 VAL A C 1
ATOM 744 O O . VAL A 1 95 ? 2.412 34.094 -1.338 1 98.31 95 VAL A O 1
ATOM 747 N N . LEU A 1 96 ? 1.472 34.812 -3.234 1 97.88 96 LEU A N 1
ATOM 748 C CA . LEU A 1 96 ? 0.587 35.719 -2.535 1 97.88 96 LEU A CA 1
ATOM 749 C C . LEU A 1 96 ? -0.377 34.969 -1.624 1 97.88 96 LEU A C 1
ATOM 751 O O . LEU A 1 96 ? -0.568 35.344 -0.466 1 97.88 96 LEU A O 1
ATOM 755 N N . SER A 1 97 ? -0.959 33.938 -2.182 1 97.62 97 SER A N 1
ATOM 756 C CA . SER A 1 97 ? -1.935 33.156 -1.423 1 97.62 97 SER A CA 1
ATOM 757 C C . SER A 1 97 ? -1.29 32.5 -0.21 1 97.62 97 SER A C 1
ATOM 759 O O . SER A 1 97 ? -1.928 32.344 0.835 1 97.62 97 SER A O 1
ATOM 761 N N . ALA A 1 98 ? -0.064 32.062 -0.352 1 98.31 98 ALA A N 1
ATOM 762 C CA . ALA A 1 98 ? 0.633 31.469 0.782 1 98.31 98 ALA A CA 1
ATOM 763 C C . ALA A 1 98 ? 0.792 32.469 1.922 1 98.31 98 ALA A C 1
ATOM 765 O O . ALA A 1 98 ? 0.557 32.125 3.086 1 98.31 98 ALA A O 1
ATOM 766 N N . GLU A 1 99 ? 1.193 33.688 1.585 1 97.94 99 GLU A N 1
ATOM 767 C CA . GLU A 1 99 ? 1.339 34.719 2.582 1 97.94 99 GLU A CA 1
ATOM 768 C C . GLU A 1 99 ? 0.008 35.031 3.266 1 97.94 99 GLU A C 1
ATOM 770 O O . GLU A 1 99 ? -0.054 35.156 4.492 1 97.94 99 GLU A O 1
ATOM 775 N N . GLU A 1 100 ? -1.008 35.094 2.48 1 97.75 100 GLU A N 1
ATOM 776 C CA . GLU A 1 100 ? -2.338 35.406 2.994 1 97.75 100 GLU A CA 1
ATOM 777 C C . GLU A 1 100 ? -2.871 34.281 3.873 1 97.75 100 GLU A C 1
ATOM 779 O O . GLU A 1 100 ? -3.447 34.531 4.934 1 97.75 100 GLU A O 1
ATOM 784 N N . CYS A 1 101 ? -2.723 33.094 3.43 1 97.88 101 CYS A N 1
ATOM 785 C CA . CYS A 1 101 ? -3.207 31.938 4.188 1 97.88 101 CYS A CA 1
ATOM 786 C C . CYS A 1 101 ? -2.477 31.812 5.52 1 97.88 101 CYS A C 1
ATOM 788 O O . CYS A 1 101 ? -3.086 31.484 6.535 1 97.88 101 CYS A O 1
ATOM 790 N N . ASN A 1 102 ? -1.152 32.062 5.516 1 98.38 102 ASN A N 1
ATOM 791 C CA . ASN A 1 102 ? -0.394 32 6.758 1 98.38 102 ASN A CA 1
ATOM 792 C C . ASN A 1 102 ? -0.837 33.094 7.742 1 98.38 102 ASN A C 1
ATOM 794 O O . ASN A 1 102 ? -0.914 32.844 8.945 1 98.38 102 ASN A O 1
ATOM 798 N N . ALA A 1 103 ? -1.155 34.281 7.211 1 98.12 103 ALA A N 1
ATOM 799 C CA . ALA A 1 103 ? -1.71 35.312 8.055 1 98.12 103 ALA A CA 1
ATOM 800 C C . ALA A 1 103 ? -3.07 34.906 8.617 1 98.12 103 ALA A C 1
ATOM 802 O O . ALA A 1 103 ? -3.369 35.188 9.789 1 98.12 103 ALA A O 1
ATOM 803 N N . ASP A 1 104 ? -3.873 34.281 7.781 1 98.31 104 ASP A N 1
ATOM 804 C CA . ASP A 1 104 ? -5.195 33.844 8.203 1 98.31 104 ASP A CA 1
ATOM 805 C C . ASP A 1 104 ? -5.086 32.75 9.258 1 98.31 104 ASP A C 1
ATOM 807 O O . ASP A 1 104 ? -5.922 32.656 10.156 1 98.31 104 ASP A O 1
ATOM 811 N N . LEU A 1 105 ? -4.125 31.875 9.125 1 98.44 105 LEU A N 1
ATOM 812 C CA . LEU A 1 105 ? -3.91 30.828 10.102 1 98.44 105 LEU A CA 1
ATOM 813 C C . LEU A 1 105 ? -3.541 31.406 11.461 1 98.44 105 LEU A C 1
ATOM 815 O O . LEU A 1 105 ? -4 30.906 12.5 1 98.44 105 LEU A O 1
ATOM 819 N N . GLU A 1 106 ? -2.705 32.469 11.453 1 97.81 106 GLU A N 1
ATOM 820 C CA . GLU A 1 106 ? -2.383 33.156 12.703 1 97.81 106 GLU A CA 1
ATOM 821 C C . GLU A 1 106 ? -3.637 33.75 13.352 1 97.81 106 GLU A C 1
ATOM 823 O O . GLU A 1 106 ? -3.824 33.625 14.562 1 97.81 106 GLU A O 1
ATOM 828 N N . GLN A 1 107 ? -4.422 34.344 12.5 1 97.69 107 GLN A N 1
ATOM 829 C CA . GLN A 1 107 ? -5.664 34.938 13 1 97.69 107 GLN A CA 1
ATOM 830 C C . GLN A 1 107 ? -6.605 33.844 13.523 1 97.69 107 GLN A C 1
ATOM 832 O O . GLN A 1 107 ? -7.277 34.031 14.539 1 97.69 107 GLN A O 1
ATOM 837 N N . TYR A 1 108 ? -6.707 32.75 12.844 1 98.06 108 TYR A N 1
ATOM 838 C CA . TYR A 1 108 ? -7.516 31.609 13.242 1 98.06 108 TYR A CA 1
ATOM 839 C C . TYR A 1 108 ? -7.121 31.125 14.633 1 98.06 108 TYR A C 1
ATOM 841 O O . TYR A 1 108 ? -7.98 30.906 15.492 1 98.06 108 TYR A O 1
ATOM 849 N N . CYS A 1 109 ? -5.82 30.969 14.844 1 97.81 109 CYS A N 1
ATOM 850 C CA . CYS A 1 109 ? -5.309 30.516 16.125 1 97.81 109 CYS A CA 1
ATOM 851 C C . CYS A 1 109 ? -5.598 31.531 17.219 1 97.81 109 CYS A C 1
ATOM 853 O O . CYS A 1 109 ? -5.934 31.172 18.344 1 97.81 109 CYS A O 1
ATOM 855 N N . HIS A 1 110 ? -5.48 32.812 16.844 1 96.44 110 HIS A N 1
ATOM 856 C CA . HIS A 1 110 ? -5.781 33.875 17.812 1 96.44 110 HIS A CA 1
ATOM 857 C C . HIS A 1 110 ? -7.246 33.844 18.234 1 96.44 110 HIS A C 1
ATOM 859 O O . HIS A 1 110 ? -7.555 33.906 19.422 1 96.44 110 HIS A O 1
ATOM 865 N N . GLU A 1 111 ? -8.102 33.719 17.281 1 96.62 111 GLU A N 1
ATOM 866 C CA . GLU A 1 111 ? -9.531 33.656 17.562 1 96.62 111 GLU A CA 1
ATOM 867 C C . GLU A 1 111 ? -9.883 32.438 18.406 1 96.62 111 GLU A C 1
ATOM 869 O O . GLU A 1 111 ? -10.695 32.531 19.328 1 96.62 111 GLU A O 1
ATOM 874 N N . ALA A 1 112 ? -9.328 31.297 18.078 1 96.75 112 ALA A N 1
ATOM 875 C CA . ALA A 1 112 ? -9.57 30.094 18.859 1 96.75 112 ALA A CA 1
ATOM 876 C C . ALA A 1 112 ? -9.125 30.266 20.297 1 96.75 112 ALA A C 1
ATOM 878 O O . ALA A 1 112 ? -9.836 29.859 21.234 1 96.75 112 ALA A O 1
ATOM 879 N N . SER A 1 113 ? -7.949 30.891 20.469 1 95.06 113 SER A N 1
ATOM 880 C CA . SER A 1 113 ? -7.422 31.109 21.812 1 95.06 113 SER A CA 1
ATOM 881 C C . SER A 1 113 ? -8.359 31.984 22.641 1 95.06 113 SER A C 1
ATOM 883 O O . SER A 1 113 ? -8.516 31.766 23.844 1 95.06 113 SER A O 1
ATOM 885 N N . GLN A 1 114 ? -8.977 32.938 22 1 94.69 114 GLN A N 1
ATOM 886 C CA . GLN A 1 114 ? -9.938 33.781 22.703 1 94.69 114 GLN A CA 1
ATOM 887 C C . GLN A 1 114 ? -11.172 33 23.125 1 94.69 114 GLN A C 1
ATOM 889 O O . GLN A 1 114 ? -11.695 33.219 24.234 1 94.69 114 GLN A O 1
ATOM 894 N N . LEU A 1 115 ? -11.547 32.125 22.297 1 94.38 115 LEU A N 1
ATOM 895 C CA . LEU A 1 115 ? -12.711 31.312 22.625 1 94.38 115 LEU A CA 1
ATOM 896 C C . LEU A 1 115 ? -12.406 30.359 23.766 1 94.38 115 LEU A C 1
ATOM 898 O O . LEU A 1 115 ? -13.25 30.125 24.625 1 94.38 115 LEU A O 1
ATOM 902 N N . PHE A 1 116 ? -11.227 29.812 23.812 1 92.94 116 PHE A N 1
ATOM 903 C CA . PHE A 1 116 ? -10.828 28.906 24.891 1 92.94 116 PHE A CA 1
ATOM 904 C C . PHE A 1 116 ? -10.742 29.656 26.219 1 92.94 116 PHE A C 1
ATOM 906 O O . PHE A 1 116 ? -11.094 29.109 27.266 1 92.94 116 PHE A O 1
ATOM 913 N N . SER A 1 117 ? -10.234 30.891 26.188 1 88.44 117 SER A N 1
ATOM 914 C CA . SER A 1 117 ? -10.047 31.703 27.391 1 88.44 117 SER A CA 1
ATOM 915 C C . SER A 1 117 ? -11.383 32.156 27.969 1 88.44 117 SER A C 1
ATOM 917 O O . SER A 1 117 ? -11.508 32.344 29.188 1 88.44 117 SER A O 1
ATOM 919 N N . SER A 1 118 ? -12.266 32.375 27.172 1 83 118 SER A N 1
ATOM 920 C CA . SER A 1 118 ? -13.57 32.844 27.641 1 83 118 SER A CA 1
ATOM 921 C C . SER A 1 118 ? -14.312 31.719 28.375 1 83 118 SER A C 1
ATOM 923 O O . SER A 1 118 ? -15.188 31.969 29.203 1 83 118 SER A O 1
ATOM 925 N N . SER A 1 119 ? -13.898 30.516 28.109 1 67.5 119 SER A N 1
ATOM 926 C CA . SER A 1 119 ? -14.547 29.375 28.75 1 67.5 119 SER A CA 1
ATOM 927 C C . SER A 1 119 ? -13.969 29.125 30.141 1 67.5 119 SER A C 1
ATOM 929 O O . SER A 1 119 ? -14.414 28.219 30.844 1 67.5 119 SER A O 1
ATOM 931 N N . GLU A 1 120 ? -13.867 30.156 30.969 1 59 120 GLU A N 1
ATOM 932 C CA . GLU A 1 120 ? -13.531 30.359 32.375 1 59 120 GLU A CA 1
ATOM 933 C C . GLU A 1 120 ? -12.398 29.438 32.812 1 59 120 GLU A C 1
ATOM 935 O O . GLU A 1 120 ? -11.812 29.625 33.875 1 59 120 GLU A O 1
ATOM 940 N N . THR A 1 121 ? -12.016 28.422 31.984 1 61.97 121 THR A N 1
ATOM 941 C CA . THR A 1 121 ? -11.211 27.391 32.625 1 61.97 121 THR A CA 1
ATOM 942 C C . THR A 1 121 ? -9.742 27.531 32.25 1 61.97 121 THR A C 1
ATOM 944 O O . THR A 1 121 ? -8.875 26.922 32.844 1 61.97 121 THR A O 1
ATOM 947 N N . SER A 1 122 ? -9.398 28.422 31.297 1 68.94 122 SER A N 1
ATOM 948 C CA . SER A 1 122 ? -7.996 28.391 30.891 1 68.94 122 SER A CA 1
ATOM 949 C C . SER A 1 122 ? -7.379 29.781 30.938 1 68.94 122 SER A C 1
ATOM 951 O O . SER A 1 122 ? -8.055 30.781 30.672 1 68.94 122 SER A O 1
ATOM 953 N N . SER A 1 123 ? -6.152 29.938 31.547 1 81.12 123 SER A N 1
ATOM 954 C CA . SER A 1 123 ? -5.371 31.156 31.406 1 81.12 123 SER A CA 1
ATOM 955 C C . SER A 1 123 ? -5.105 31.469 29.938 1 81.12 123 SER A C 1
ATOM 957 O O . SER A 1 123 ? -5.223 30.594 29.078 1 81.12 123 SER A O 1
ATOM 959 N N . GLU A 1 124 ? -4.926 32.688 29.703 1 81.75 124 GLU A N 1
ATOM 960 C CA . GLU A 1 124 ? -4.605 33.125 28.344 1 81.75 124 GLU A CA 1
ATOM 961 C C . GLU A 1 124 ? -3.428 32.344 27.781 1 81.75 124 GLU A C 1
ATOM 963 O O . GLU A 1 124 ? -3.424 31.969 26.609 1 81.75 124 GLU A O 1
ATOM 968 N N . VAL A 1 125 ? -2.525 32.062 28.641 1 82.12 125 VAL A N 1
ATOM 969 C CA . VAL A 1 125 ? -1.319 31.344 28.25 1 82.12 125 VAL A CA 1
ATOM 970 C C . VAL A 1 125 ? -1.67 29.906 27.875 1 82.12 125 VAL A C 1
ATOM 972 O O . VAL A 1 125 ? -1.215 29.391 26.859 1 82.12 125 VAL A O 1
ATOM 975 N N . GLU A 1 126 ? -2.496 29.391 28.578 1 86.25 126 GLU A N 1
ATOM 976 C CA . GLU A 1 126 ? -2.928 28.016 28.328 1 86.25 126 GLU A CA 1
ATOM 977 C C . GLU A 1 126 ? -3.777 27.938 27.062 1 86.25 126 GLU A C 1
ATOM 979 O O . GLU A 1 126 ? -3.648 27 26.281 1 86.25 126 GLU A O 1
ATOM 984 N N . ALA A 1 127 ? -4.602 28.922 26.906 1 89.62 127 ALA A N 1
ATOM 985 C CA . ALA A 1 127 ? -5.5 28.969 25.766 1 89.62 127 ALA A CA 1
ATOM 986 C C . ALA A 1 127 ? -4.711 29.047 24.453 1 89.62 127 ALA A C 1
ATOM 988 O O . ALA A 1 127 ? -5.086 28.438 23.453 1 89.62 127 ALA A O 1
ATOM 989 N N . LYS A 1 128 ? -3.625 29.797 24.516 1 90 128 LYS A N 1
ATOM 990 C CA . LYS A 1 128 ? -2.797 29.984 23.328 1 90 128 LYS A CA 1
ATOM 991 C C . LYS A 1 128 ? -2.098 28.688 22.938 1 90 128 LYS A C 1
ATOM 993 O O . LYS A 1 128 ? -1.714 28.5 21.781 1 90 128 LYS A O 1
ATOM 998 N N . ARG A 1 129 ? -2.004 27.781 23.812 1 92 129 ARG A N 1
ATOM 999 C CA . ARG A 1 129 ? -1.303 26.531 23.562 1 92 129 ARG A CA 1
ATOM 1000 C C . ARG A 1 129 ? -2.246 25.484 22.984 1 92 129 ARG A C 1
ATOM 1002 O O . ARG A 1 129 ? -1.799 24.469 22.438 1 92 129 ARG A O 1
ATOM 1009 N N . ARG A 1 130 ? -3.471 25.734 23.047 1 95.94 130 ARG A N 1
ATOM 1010 C CA . ARG A 1 130 ? -4.453 24.719 22.703 1 95.94 130 ARG A CA 1
ATOM 1011 C C . ARG A 1 130 ? -4.613 24.594 21.188 1 95.94 130 ARG A C 1
ATOM 1013 O O . ARG A 1 130 ? -5.195 23.625 20.688 1 95.94 130 ARG A O 1
ATOM 1020 N N . ILE A 1 131 ? -4.098 25.609 20.469 1 97.25 131 ILE A N 1
ATOM 1021 C CA . ILE A 1 131 ? -4.242 25.531 19.016 1 97.25 131 ILE A CA 1
ATOM 1022 C C . ILE A 1 131 ? -2.979 26.078 18.344 1 97.25 131 ILE A C 1
ATOM 1024 O O . ILE A 1 131 ? -2.52 27.172 18.656 1 97.25 131 ILE A O 1
ATOM 1028 N N . LYS A 1 132 ? -2.328 25.281 17.547 1 98.12 132 LYS A N 1
ATOM 1029 C CA . LYS A 1 132 ? -1.222 25.609 16.656 1 98.12 132 LYS A CA 1
ATOM 1030 C C . LYS A 1 132 ? -1.554 25.25 15.211 1 98.12 132 LYS A C 1
ATOM 1032 O O . LYS A 1 132 ? -2.613 24.672 14.938 1 98.12 132 LYS A O 1
ATOM 1037 N N . ALA A 1 133 ? -0.687 25.641 14.281 1 98.69 133 ALA A N 1
ATOM 1038 C CA . ALA A 1 133 ? -0.999 25.359 12.883 1 98.69 133 ALA A CA 1
ATOM 1039 C C . ALA A 1 133 ? 0.266 25.031 12.094 1 98.69 133 ALA A C 1
ATOM 1041 O O . ALA A 1 133 ? 1.362 25.469 12.461 1 98.69 133 ALA A O 1
ATOM 1042 N N . PHE A 1 134 ? 0.103 24.203 11.102 1 98.88 134 PHE A N 1
ATOM 1043 C CA . PHE A 1 134 ? 1.075 24.094 10.016 1 98.88 134 PHE A CA 1
ATOM 1044 C C . PHE A 1 134 ? 0.845 25.188 8.977 1 98.88 134 PHE A C 1
ATOM 1046 O O . PHE A 1 134 ? -0.266 25.328 8.461 1 98.88 134 PHE A O 1
ATOM 1053 N N . GLY A 1 135 ? 1.875 25.922 8.719 1 98.69 135 GLY A N 1
ATOM 1054 C CA . GLY A 1 135 ? 1.785 26.906 7.656 1 98.69 135 GLY A CA 1
ATOM 1055 C C . GLY A 1 135 ? 1.708 26.281 6.27 1 98.69 135 GLY A C 1
ATOM 1056 O O . GLY A 1 135 ? 1.731 25.062 6.129 1 98.69 135 GLY A O 1
ATOM 1057 N N . ILE A 1 136 ? 1.522 27.125 5.258 1 98.25 136 ILE A N 1
ATOM 1058 C CA . ILE A 1 136 ? 1.468 26.688 3.871 1 98.25 136 ILE A CA 1
ATOM 1059 C C . ILE A 1 136 ? 2.604 27.328 3.078 1 98.25 136 ILE A C 1
ATOM 1061 O O . ILE A 1 136 ? 2.953 28.484 3.311 1 98.25 136 ILE A O 1
ATOM 1065 N N . MET A 1 137 ? 3.273 26.531 2.252 1 98.62 137 MET A N 1
ATOM 1066 C CA . MET A 1 137 ? 4.312 26.984 1.335 1 98.62 137 MET A CA 1
ATOM 1067 C C . MET A 1 137 ? 3.76 27.156 -0.076 1 98.62 137 MET A C 1
ATOM 1069 O O . MET A 1 137 ? 2.809 26.469 -0.458 1 98.62 137 MET A O 1
ATOM 1073 N N . PRO A 1 138 ? 4.32 28.141 -0.81 1 98.38 138 PRO A N 1
ATOM 1074 C CA . PRO A 1 138 ? 3.863 28.312 -2.191 1 98.38 138 PRO A CA 1
ATOM 1075 C C . PRO A 1 138 ? 4.434 27.25 -3.133 1 98.38 138 PRO A C 1
ATOM 1077 O O . PRO A 1 138 ? 5.129 27.578 -4.094 1 98.38 138 PRO A O 1
ATOM 1080 N N . LEU A 1 139 ? 4.055 26 -2.943 1 97.06 139 LEU A N 1
ATOM 1081 C CA . LEU A 1 139 ? 4.484 24.906 -3.799 1 97.06 139 LEU A CA 1
ATOM 1082 C C . LEU A 1 139 ? 3.562 24.766 -5.008 1 97.06 139 LEU A C 1
ATOM 1084 O O . LEU A 1 139 ? 2.541 24.078 -4.938 1 97.06 139 LEU A O 1
ATOM 1088 N N . ALA A 1 140 ? 3.908 25.422 -6.023 1 96.19 140 ALA A N 1
ATOM 1089 C CA . ALA A 1 140 ? 3.221 25.406 -7.309 1 96.19 140 ALA A CA 1
ATOM 1090 C C . ALA A 1 140 ? 4.215 25.484 -8.461 1 96.19 140 ALA A C 1
ATOM 1092 O O . ALA A 1 140 ? 5.344 25.953 -8.289 1 96.19 140 ALA A O 1
ATOM 1093 N N . GLU A 1 141 ? 3.762 25 -9.57 1 94.94 141 GLU A N 1
ATOM 1094 C CA . GLU A 1 141 ? 4.621 25.031 -10.742 1 94.94 141 GLU A CA 1
ATOM 1095 C C . GLU A 1 141 ? 5.051 26.469 -11.07 1 94.94 141 GLU A C 1
ATOM 1097 O O . GLU A 1 141 ? 4.238 27.391 -11.023 1 94.94 141 GLU A O 1
ATOM 1102 N N . GLY A 1 142 ? 6.305 26.688 -11.289 1 96.44 142 GLY A N 1
ATOM 1103 C CA . GLY A 1 142 ? 6.82 27.984 -11.703 1 96.44 142 GLY A CA 1
ATOM 1104 C C . GLY A 1 142 ? 7.352 28.812 -10.555 1 96.44 142 GLY A C 1
ATOM 1105 O O . GLY A 1 142 ? 8.07 29.781 -10.766 1 96.44 142 GLY A O 1
ATOM 1106 N N . VAL A 1 143 ? 7 28.484 -9.312 1 98.31 143 VAL A N 1
ATOM 1107 C CA . VAL A 1 143 ? 7.508 29.219 -8.164 1 98.31 143 VAL A CA 1
ATOM 1108 C C . VAL A 1 143 ? 9 28.938 -7.996 1 98.31 143 VAL A C 1
ATOM 1110 O O . VAL A 1 143 ? 9.445 27.797 -8.109 1 98.31 143 VAL A O 1
ATOM 1113 N N . HIS A 1 144 ? 9.766 29.969 -7.762 1 98.19 144 HIS A N 1
ATOM 1114 C CA . HIS A 1 144 ? 11.195 29.812 -7.508 1 98.19 144 HIS A CA 1
ATOM 1115 C C . HIS A 1 144 ? 11.445 29.281 -6.098 1 98.19 144 HIS A C 1
ATOM 1117 O O . HIS A 1 144 ? 10.805 29.719 -5.141 1 98.19 144 HIS A O 1
ATOM 1123 N N . PRO A 1 145 ? 12.398 28.344 -5.926 1 98.25 145 PRO A N 1
ATOM 1124 C CA . PRO A 1 145 ? 12.664 27.766 -4.609 1 98.25 145 PRO A CA 1
ATOM 1125 C C . PRO A 1 145 ? 12.969 28.812 -3.545 1 98.25 145 PRO A C 1
ATOM 1127 O O . PRO A 1 145 ? 12.648 28.625 -2.371 1 98.25 145 PRO A O 1
ATOM 1130 N N . LYS A 1 146 ? 13.492 29.953 -3.951 1 98.44 146 LYS A N 1
ATOM 1131 C CA . LYS A 1 146 ? 13.82 31.016 -3.004 1 98.44 146 LYS A CA 1
ATOM 1132 C C . LYS A 1 146 ? 12.562 31.547 -2.328 1 98.44 146 LYS A C 1
ATOM 1134 O O . LYS A 1 146 ? 12.594 31.938 -1.162 1 98.44 146 LYS A O 1
ATOM 1139 N N . GLN A 1 147 ? 11.492 31.547 -3.078 1 98.62 147 GLN A N 1
ATOM 1140 C CA . GLN A 1 147 ? 10.227 32.031 -2.521 1 98.62 147 GLN A CA 1
ATOM 1141 C C . GLN A 1 147 ? 9.664 31.031 -1.508 1 98.62 147 GLN A C 1
ATOM 1143 O O . GLN A 1 147 ? 8.992 31.422 -0.552 1 98.62 147 GLN A O 1
ATOM 1148 N N . VAL A 1 148 ? 9.898 29.781 -1.719 1 98.81 148 VAL A N 1
ATOM 1149 C CA . VAL A 1 148 ? 9.492 28.75 -0.765 1 98.81 148 VAL A CA 1
ATOM 1150 C C . VAL A 1 148 ? 10.312 28.875 0.514 1 98.81 148 VAL A C 1
ATOM 1152 O O . VAL A 1 148 ? 9.773 28.812 1.619 1 98.81 148 VAL A O 1
ATOM 1155 N N . VAL A 1 149 ? 11.641 29.109 0.356 1 98.81 149 VAL A N 1
ATOM 1156 C CA . VAL A 1 149 ? 12.539 29.281 1.488 1 98.81 149 VAL A CA 1
ATOM 1157 C C . VAL A 1 149 ? 12.102 30.5 2.314 1 98.81 149 VAL A C 1
ATOM 1159 O O . VAL A 1 149 ? 12.078 30.438 3.545 1 98.81 149 VAL A O 1
ATOM 1162 N N . GLN A 1 150 ? 11.711 31.547 1.635 1 98.56 150 GLN A N 1
ATOM 1163 C CA . GLN A 1 150 ? 11.234 32.75 2.326 1 98.56 150 GLN A CA 1
ATOM 1164 C C . GLN A 1 150 ? 9.977 32.438 3.133 1 98.56 150 GLN A C 1
ATOM 1166 O O . GLN A 1 150 ? 9.812 32.938 4.246 1 98.56 150 GLN A O 1
ATOM 1171 N N . SER A 1 151 ? 9.133 31.688 2.564 1 98.56 151 SER A N 1
ATOM 1172 C CA . SER A 1 151 ? 7.918 31.281 3.271 1 98.56 151 SER A CA 1
ATOM 1173 C C . SER A 1 151 ? 8.25 30.484 4.527 1 98.56 151 SER A C 1
ATOM 1175 O O . SER A 1 151 ? 7.625 30.672 5.57 1 98.56 151 SER A O 1
ATOM 1177 N N . LEU A 1 152 ? 9.188 29.578 4.449 1 98.75 152 LEU A N 1
ATOM 1178 C CA . LEU A 1 152 ? 9.617 28.812 5.609 1 98.75 152 LEU A CA 1
ATOM 1179 C C . LEU A 1 152 ? 10.148 29.719 6.707 1 98.75 152 LEU A C 1
ATOM 1181 O O . LEU A 1 152 ? 9.859 29.516 7.887 1 98.75 152 LEU A O 1
ATOM 1185 N N . GLU A 1 153 ? 10.898 30.719 6.332 1 98.62 153 GLU A N 1
ATOM 1186 C CA . GLU A 1 153 ? 11.43 31.688 7.297 1 98.62 153 GLU A CA 1
ATOM 1187 C C . GLU A 1 153 ? 10.312 32.469 7.984 1 98.62 153 GLU A C 1
ATOM 1189 O O . GLU A 1 153 ? 10.359 32.688 9.195 1 98.62 153 GLU A O 1
ATOM 1194 N N . THR A 1 154 ? 9.352 32.812 7.203 1 98.06 154 THR A N 1
ATOM 1195 C CA . THR A 1 154 ? 8.195 33.531 7.762 1 98.06 154 THR A CA 1
ATOM 1196 C C . THR A 1 154 ? 7.43 32.625 8.719 1 98.06 154 THR A C 1
ATOM 1198 O O . THR A 1 154 ? 7.012 33.062 9.797 1 98.06 154 THR A O 1
ATOM 1201 N N . ILE A 1 155 ? 7.234 31.359 8.344 1 98.56 155 ILE A N 1
ATOM 1202 C CA . ILE A 1 155 ? 6.543 30.375 9.172 1 98.56 155 ILE A CA 1
ATOM 1203 C C . ILE A 1 155 ? 7.293 30.203 10.492 1 98.56 155 ILE A C 1
ATOM 1205 O O . ILE A 1 155 ? 6.684 30.156 11.562 1 98.56 155 ILE A O 1
ATOM 1209 N N . ALA A 1 156 ? 8.609 30.188 10.438 1 98.12 156 ALA A N 1
ATOM 1210 C CA . ALA A 1 156 ? 9.445 29.953 11.617 1 98.12 156 ALA A CA 1
ATOM 1211 C C . ALA A 1 156 ? 9.344 31.109 12.594 1 98.12 156 ALA A C 1
ATOM 1213 O O . ALA A 1 156 ? 9.547 30.938 13.797 1 98.12 156 ALA A O 1
ATOM 1214 N N . GLN A 1 157 ? 9 32.281 12.102 1 97.31 157 GLN A N 1
ATOM 1215 C CA . GLN A 1 157 ? 8.93 33.5 12.93 1 97.31 157 GLN A CA 1
ATOM 1216 C C . GLN A 1 157 ? 7.527 33.688 13.492 1 97.31 157 GLN A C 1
ATOM 1218 O O . GLN A 1 157 ? 7.324 34.531 14.383 1 97.31 157 GLN A O 1
ATOM 1223 N N . SER A 1 158 ? 6.609 32.906 13.07 1 96 158 SER A N 1
ATOM 1224 C CA . SER A 1 158 ? 5.215 33.031 13.484 1 96 158 SER A CA 1
ATOM 1225 C C . SER A 1 158 ? 4.988 32.469 14.875 1 96 158 SER A C 1
ATOM 1227 O O . SER A 1 158 ? 5.562 31.422 15.219 1 96 158 SER A O 1
ATOM 1229 N N . PRO A 1 159 ? 4.168 33.094 15.664 1 94.5 159 PRO A N 1
ATOM 1230 C CA . PRO A 1 159 ? 3.934 32.625 17.031 1 94.5 159 PRO A CA 1
ATOM 1231 C C . PRO A 1 159 ? 3.121 31.312 17.062 1 94.5 159 PRO A C 1
ATOM 1233 O O . PRO A 1 159 ? 3.287 30.5 17.969 1 94.5 159 PRO A O 1
ATOM 1236 N N . SER A 1 160 ? 2.254 31.156 16.047 1 96.88 160 SER A N 1
ATOM 1237 C CA . SER A 1 160 ? 1.319 30.031 16.141 1 96.88 160 SER A CA 1
ATOM 1238 C C . SER A 1 160 ? 1.674 28.922 15.164 1 96.88 160 SER A C 1
ATOM 1240 O O . SER A 1 160 ? 1.177 27.797 15.281 1 96.88 160 SER A O 1
ATOM 1242 N N . LEU A 1 161 ? 2.48 29.188 14.164 1 98 161 LEU A N 1
ATOM 1243 C CA . LEU A 1 161 ? 2.836 28.188 13.172 1 98 161 LEU A CA 1
ATOM 1244 C C . LEU A 1 161 ? 4.047 27.375 13.625 1 98 161 LEU A C 1
ATOM 1246 O O . LEU A 1 161 ? 5.039 27.953 14.086 1 98 161 LEU A O 1
ATOM 1250 N N . CYS A 1 162 ? 3.971 26.047 13.594 1 96.75 162 CYS A N 1
ATOM 1251 C CA . CYS A 1 162 ? 5.035 25.203 14.133 1 96.75 162 CYS A CA 1
ATOM 1252 C C . CYS A 1 162 ? 5.555 24.234 13.086 1 96.75 162 CYS A C 1
ATOM 1254 O O . CYS A 1 162 ? 6.219 23.25 13.414 1 96.75 162 CYS A O 1
ATOM 1256 N N . GLY A 1 163 ? 5.25 24.406 11.844 1 98.31 163 GLY A N 1
ATOM 1257 C CA . GLY A 1 163 ? 5.605 23.594 10.688 1 98.31 163 GLY A CA 1
ATOM 1258 C C . GLY A 1 163 ? 4.836 23.984 9.438 1 98.31 163 GLY A C 1
ATOM 1259 O O . GLY A 1 163 ? 4.273 25.078 9.367 1 98.31 163 GLY A O 1
ATOM 1260 N N . ALA A 1 164 ? 4.914 23.141 8.469 1 98.75 164 ALA A N 1
ATOM 1261 C CA . ALA A 1 164 ? 4.207 23.422 7.223 1 98.75 164 ALA A CA 1
ATOM 1262 C C . ALA A 1 164 ? 3.619 22.156 6.613 1 98.75 164 ALA A C 1
ATOM 1264 O O . ALA A 1 164 ? 4.223 21.094 6.695 1 98.75 164 ALA A O 1
ATOM 1265 N N . ILE A 1 165 ? 2.393 22.297 6.066 1 98.38 165 ILE A N 1
ATOM 1266 C CA . ILE A 1 165 ? 1.805 21.219 5.289 1 98.38 165 ILE A CA 1
ATOM 1267 C C . ILE A 1 165 ? 2.561 21.062 3.971 1 98.38 165 ILE A C 1
ATOM 1269 O O . ILE A 1 165 ? 2.971 22.047 3.359 1 98.38 165 ILE A O 1
ATOM 1273 N N . LEU A 1 166 ? 2.82 19.812 3.598 1 98.25 166 LEU A N 1
ATOM 1274 C CA . LEU A 1 166 ? 3.617 19.469 2.424 1 98.25 166 LEU A CA 1
ATOM 1275 C C . LEU A 1 166 ? 2.848 18.547 1.494 1 98.25 166 LEU A C 1
ATOM 1277 O O . LEU A 1 166 ? 2.518 17.422 1.872 1 98.25 166 LEU A O 1
ATOM 1281 N N . GLY A 1 167 ? 2.518 19.016 0.269 1 95.94 167 GLY A N 1
ATOM 1282 C CA . GLY A 1 167 ? 1.973 18.141 -0.752 1 95.94 167 GLY A CA 1
ATOM 1283 C C . GLY A 1 167 ? 3.025 17.266 -1.415 1 95.94 167 GLY A C 1
ATOM 1284 O O . GLY A 1 167 ? 4.223 17.516 -1.261 1 95.94 167 GLY A O 1
ATOM 1285 N N . SER A 1 168 ? 2.607 16.359 -2.23 1 94.81 168 SER A N 1
ATOM 1286 C CA . SER A 1 168 ? 3.516 15.344 -2.771 1 94.81 168 SER A CA 1
ATOM 1287 C C . SER A 1 168 ? 4.156 15.82 -4.074 1 94.81 168 SER A C 1
ATOM 1289 O O . SER A 1 168 ? 5.133 15.234 -4.539 1 94.81 168 SER A O 1
ATOM 1291 N N . ARG A 1 169 ? 3.758 16.922 -4.648 1 93.19 169 ARG A N 1
ATOM 1292 C CA . ARG A 1 169 ? 4.152 17.266 -6.012 1 93.19 169 ARG A CA 1
ATOM 1293 C C . ARG A 1 169 ? 5.297 18.266 -6.02 1 93.19 169 ARG A C 1
ATOM 1295 O O . ARG A 1 169 ? 5.895 18.531 -7.066 1 93.19 169 ARG A O 1
ATOM 1302 N N . GLY A 1 170 ? 5.566 18.844 -4.871 1 94.62 170 GLY A N 1
ATOM 1303 C CA . GLY A 1 170 ? 6.578 19.875 -4.859 1 94.62 170 GLY A CA 1
ATOM 1304 C C . GLY A 1 170 ? 6.266 21.031 -5.801 1 94.62 170 GLY A C 1
ATOM 1305 O O . GLY A 1 170 ? 5.168 21.578 -5.766 1 94.62 170 GLY A O 1
ATOM 1306 N N . LEU A 1 171 ? 7.184 21.344 -6.645 1 95.81 171 LEU A N 1
ATOM 1307 C CA . LEU A 1 171 ? 7.008 22.422 -7.617 1 95.81 171 LEU A CA 1
ATOM 1308 C C . LEU A 1 171 ? 6.539 21.859 -8.961 1 95.81 171 LEU A C 1
ATOM 1310 O O . LEU A 1 171 ? 6.758 22.484 -10 1 95.81 171 LEU A O 1
ATOM 1314 N N . GLY A 1 172 ? 5.984 20.641 -8.906 1 92.56 172 GLY A N 1
ATOM 1315 C CA . GLY A 1 172 ? 5.406 20.047 -10.109 1 92.56 172 GLY A CA 1
ATOM 1316 C C . GLY A 1 172 ? 6.09 18.766 -10.539 1 92.56 172 GLY A C 1
ATOM 1317 O O . GLY A 1 172 ? 5.551 18.016 -11.344 1 92.56 172 GLY A O 1
ATOM 1318 N N . LYS A 1 173 ? 7.238 18.516 -9.984 1 93.62 173 LYS A N 1
ATOM 1319 C CA . LYS A 1 173 ? 8 17.359 -10.461 1 93.62 173 LYS A CA 1
ATOM 1320 C C . LYS A 1 173 ? 8.289 16.391 -9.32 1 93.62 173 LYS A C 1
ATOM 1322 O O . LYS A 1 173 ? 9.117 15.492 -9.461 1 93.62 173 LYS A O 1
ATOM 1327 N N . GLY A 1 174 ? 7.637 16.594 -8.172 1 94.56 174 GLY A N 1
ATOM 1328 C CA . GLY A 1 174 ? 7.797 15.68 -7.055 1 94.56 174 GLY A CA 1
ATOM 1329 C C . GLY A 1 174 ? 8.766 16.188 -6.008 1 94.56 174 GLY A C 1
ATOM 1330 O O . GLY A 1 174 ? 9.43 17.203 -6.207 1 94.56 174 GLY A O 1
ATOM 1331 N N . LEU A 1 175 ? 8.844 15.508 -4.883 1 96.94 175 LEU A N 1
ATOM 1332 C CA . LEU A 1 175 ? 9.633 15.922 -3.732 1 96.94 175 LEU A CA 1
ATOM 1333 C C . LEU A 1 175 ? 11.102 15.539 -3.906 1 96.94 175 LEU A C 1
ATOM 1335 O O . LEU A 1 175 ? 11.961 16 -3.152 1 96.94 175 LEU A O 1
ATOM 1339 N N . ASP A 1 176 ? 11.383 14.688 -4.906 1 97.31 176 ASP A N 1
ATOM 1340 C CA . ASP A 1 176 ? 12.742 14.25 -5.191 1 97.31 176 ASP A CA 1
ATOM 1341 C C . ASP A 1 176 ? 13.406 15.156 -6.23 1 97.31 176 ASP A C 1
ATOM 1343 O O . ASP A 1 176 ? 14.523 14.883 -6.676 1 97.31 176 ASP A O 1
ATOM 1347 N N . ASP A 1 177 ? 12.75 16.25 -6.664 1 96.5 177 ASP A N 1
ATOM 1348 C CA . ASP A 1 177 ? 13.32 17.219 -7.59 1 96.5 177 ASP A CA 1
ATOM 1349 C C . ASP A 1 177 ? 14.5 17.953 -6.957 1 96.5 177 ASP A C 1
ATOM 1351 O O . ASP A 1 177 ? 14.336 18.609 -5.926 1 96.5 177 ASP A O 1
ATOM 1355 N N . PRO A 1 178 ? 15.648 17.922 -7.613 1 96.88 178 PRO A N 1
ATOM 1356 C CA . PRO A 1 17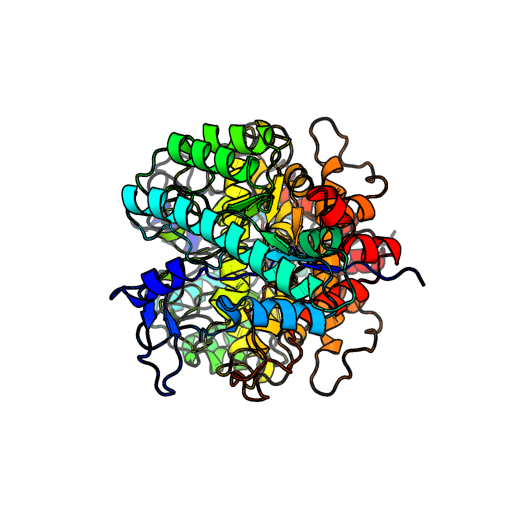8 ? 16.828 18.547 -7.035 1 96.88 178 PRO A CA 1
ATOM 1357 C C . PRO A 1 178 ? 16.656 20.047 -6.809 1 96.88 178 PRO A C 1
ATOM 1359 O O . PRO A 1 178 ? 17.328 20.625 -5.953 1 96.88 178 PRO A O 1
ATOM 1362 N N . VAL A 1 179 ? 15.742 20.703 -7.469 1 97.44 179 VAL A N 1
ATOM 1363 C CA . VAL A 1 179 ? 15.531 22.141 -7.344 1 97.44 179 VAL A CA 1
ATOM 1364 C C . VAL A 1 179 ? 15.023 22.469 -5.945 1 97.44 179 VAL A C 1
ATOM 1366 O O . VAL A 1 179 ? 15.141 23.609 -5.48 1 97.44 179 VAL A O 1
ATOM 1369 N N . LEU A 1 180 ? 14.539 21.453 -5.215 1 98.25 180 LEU A N 1
ATOM 1370 C CA . LEU A 1 180 ? 13.953 21.656 -3.895 1 98.25 180 LEU A CA 1
ATOM 1371 C C . LEU A 1 180 ? 15.016 21.578 -2.807 1 98.25 180 LEU A C 1
ATOM 1373 O O . LEU A 1 180 ? 14.719 21.75 -1.623 1 98.25 180 LEU A O 1
ATOM 1377 N N . GLU A 1 181 ? 16.297 21.391 -3.154 1 98.62 181 GLU A N 1
ATOM 1378 C CA . GLU A 1 181 ? 17.359 21.188 -2.188 1 98.62 181 GLU A CA 1
ATOM 1379 C C . GLU A 1 181 ? 17.422 22.328 -1.168 1 98.62 181 GLU A C 1
ATOM 1381 O O . GLU A 1 181 ? 17.484 22.078 0.038 1 98.62 181 GLU A O 1
ATOM 1386 N N . PRO A 1 182 ? 17.312 23.625 -1.602 1 98.75 182 PRO A N 1
ATOM 1387 C CA . PRO A 1 182 ? 17.344 24.703 -0.607 1 98.75 182 PRO A CA 1
ATOM 1388 C C . PRO A 1 182 ? 16.172 24.641 0.369 1 98.75 182 PRO A C 1
ATOM 1390 O O . PRO A 1 182 ? 16.297 25.094 1.511 1 98.75 182 PRO A O 1
ATOM 1393 N N . VAL A 1 183 ? 15.07 24.094 -0.09 1 98.81 183 VAL A N 1
ATOM 1394 C CA . VAL A 1 183 ? 13.875 23.984 0.748 1 98.81 183 VAL A CA 1
ATOM 1395 C C . VAL A 1 183 ? 14.125 22.984 1.875 1 98.81 183 VAL A C 1
ATOM 1397 O O . VAL A 1 183 ? 13.852 23.281 3.043 1 98.81 183 VAL A O 1
ATOM 1400 N N . TRP A 1 184 ? 14.711 21.828 1.546 1 98.81 184 TRP A N 1
ATOM 1401 C CA . TRP A 1 184 ? 15.016 20.812 2.545 1 98.81 184 TRP A CA 1
ATOM 1402 C C . TRP A 1 184 ? 16.047 21.312 3.543 1 98.81 184 TRP A C 1
ATOM 1404 O O . TRP A 1 184 ? 15.898 21.125 4.754 1 98.81 184 TRP A O 1
ATOM 1414 N N . GLN A 1 185 ? 17.047 21.969 2.988 1 98.75 185 GLN A N 1
ATOM 1415 C CA . GLN A 1 185 ? 18.109 22.531 3.832 1 98.75 185 GLN A CA 1
ATOM 1416 C C . GLN A 1 185 ? 17.531 23.516 4.844 1 98.75 185 GLN A C 1
ATOM 1418 O O . GLN A 1 185 ? 17.844 23.453 6.035 1 98.75 185 GLN A O 1
ATOM 1423 N N . LYS A 1 186 ? 16.719 24.406 4.418 1 98.81 186 LYS A N 1
ATOM 1424 C CA . LYS A 1 186 ? 16.172 25.453 5.289 1 98.81 186 LYS A CA 1
ATOM 1425 C C . LYS A 1 186 ? 15.219 24.859 6.32 1 98.81 186 LYS A C 1
ATOM 1427 O O . LYS A 1 186 ? 15.242 25.25 7.492 1 98.81 186 LYS A O 1
ATOM 1432 N N . ALA A 1 187 ? 14.352 23.922 5.875 1 98.75 187 ALA A N 1
ATOM 1433 C CA . ALA A 1 187 ? 13.414 23.281 6.801 1 98.75 187 ALA A CA 1
ATOM 1434 C C . ALA A 1 187 ? 14.164 22.578 7.934 1 98.75 187 ALA A C 1
ATOM 1436 O O . ALA A 1 187 ? 13.766 22.672 9.094 1 98.75 187 ALA A O 1
ATOM 1437 N N . ALA A 1 188 ? 15.234 21.891 7.582 1 98.62 188 ALA A N 1
ATOM 1438 C CA . ALA A 1 188 ? 16.047 21.203 8.578 1 98.62 188 ALA A CA 1
ATOM 1439 C C . ALA A 1 188 ? 16.703 22.203 9.523 1 98.62 188 ALA A C 1
ATOM 1441 O O . ALA A 1 188 ? 16.719 22 10.742 1 98.62 188 ALA A O 1
ATOM 1442 N N . GLU A 1 189 ? 17.219 23.281 8.945 1 98.5 189 GLU A N 1
ATOM 1443 C CA . GLU A 1 189 ? 17.875 24.312 9.727 1 98.5 189 GLU A CA 1
ATOM 1444 C C . GLU A 1 189 ? 16.922 24.938 10.742 1 98.5 189 GLU A C 1
ATOM 1446 O O . GLU A 1 189 ? 17.312 25.188 11.883 1 98.5 189 GLU A O 1
ATOM 1451 N N . LEU A 1 190 ? 15.75 25.188 10.336 1 98.25 190 LEU A N 1
ATOM 1452 C CA . LEU A 1 190 ? 14.766 25.875 11.164 1 98.25 190 LEU A CA 1
ATOM 1453 C C . LEU A 1 190 ? 14.047 24.891 12.086 1 98.25 190 LEU A C 1
ATOM 1455 O O . LEU A 1 190 ? 13.234 25.297 12.914 1 98.25 190 LEU A O 1
ATOM 1459 N N . ARG A 1 191 ? 14.266 23.578 11.867 1 97.25 191 ARG A N 1
ATOM 1460 C CA . ARG A 1 191 ? 13.68 22.5 12.648 1 97.25 191 ARG A CA 1
ATOM 1461 C C . ARG A 1 191 ? 12.156 22.516 12.555 1 97.25 191 ARG A C 1
ATOM 1463 O O . ARG A 1 191 ? 11.469 22.281 13.547 1 97.25 191 ARG A O 1
ATOM 1470 N N . LEU A 1 192 ? 11.672 22.891 11.406 1 98.12 192 LEU A N 1
ATOM 1471 C CA . LEU A 1 192 ? 10.234 22.859 11.156 1 98.12 192 LEU A CA 1
ATOM 1472 C C . LEU A 1 192 ? 9.773 21.453 10.789 1 98.12 192 LEU A C 1
ATOM 1474 O O . LEU A 1 192 ? 10.477 20.734 10.078 1 98.12 192 LEU A O 1
ATOM 1478 N N . VAL A 1 193 ? 8.617 21.078 11.297 1 98.69 193 VAL A N 1
ATOM 1479 C CA . VAL A 1 193 ? 8 19.812 10.898 1 98.69 193 VAL A CA 1
ATOM 1480 C C . VAL A 1 193 ? 7.25 20 9.586 1 98.69 193 VAL A C 1
ATOM 1482 O O . VAL A 1 193 ? 6.391 20.891 9.469 1 98.69 193 VAL A O 1
ATOM 1485 N N . LEU A 1 194 ? 7.637 19.266 8.586 1 98.88 194 LEU A N 1
ATOM 1486 C CA . LEU A 1 194 ? 6.875 19.219 7.348 1 98.88 194 LEU A CA 1
ATOM 1487 C C . LEU A 1 194 ? 5.895 18.047 7.355 1 98.88 194 LEU A C 1
ATOM 1489 O O . LEU A 1 194 ? 6.301 16.891 7.5 1 98.88 194 LEU A O 1
ATOM 1493 N N . PHE A 1 195 ? 4.605 18.375 7.297 1 98.88 195 PHE A N 1
ATOM 1494 C CA . PHE A 1 195 ? 3.557 17.375 7.332 1 98.88 195 PHE A CA 1
ATOM 1495 C C . PHE A 1 195 ? 3.146 16.953 5.922 1 98.88 195 PHE A C 1
ATOM 1497 O O . PHE A 1 195 ? 2.342 17.641 5.285 1 98.88 195 PHE A O 1
ATOM 1504 N N . LEU A 1 196 ? 3.674 15.797 5.465 1 98.69 196 LEU A N 1
ATOM 1505 C CA . LEU A 1 196 ? 3.379 15.273 4.137 1 98.69 196 LEU A CA 1
ATOM 1506 C C . LEU A 1 196 ? 1.989 14.648 4.098 1 98.69 196 LEU A C 1
ATOM 1508 O O . LEU A 1 196 ? 1.708 13.703 4.836 1 98.69 196 LEU A O 1
ATOM 1512 N N . HIS A 1 197 ? 1.165 15.188 3.271 1 98.12 197 HIS A N 1
ATOM 1513 C CA . HIS A 1 197 ? -0.214 14.734 3.125 1 98.12 197 HIS A CA 1
ATOM 1514 C C . HIS A 1 197 ? -0.584 14.562 1.656 1 98.12 197 HIS A C 1
ATOM 1516 O O . HIS A 1 197 ? -0.233 15.398 0.822 1 98.12 197 HIS A O 1
ATOM 1522 N N . PRO A 1 198 ? -1.312 13.453 1.312 1 95.31 198 PRO A N 1
ATOM 1523 C CA . PRO A 1 198 ? -1.694 13.203 -0.08 1 95.31 198 PRO A CA 1
ATOM 1524 C C . PRO A 1 198 ? -2.867 14.062 -0.537 1 95.31 198 PRO A C 1
ATOM 1526 O O . PRO A 1 198 ? -3.566 14.648 0.293 1 95.31 198 PRO A O 1
ATOM 1529 N N . HIS A 1 199 ? -3.012 14.086 -1.897 1 88.25 199 HIS A N 1
ATOM 1530 C CA . HIS A 1 199 ? -4.109 14.852 -2.479 1 88.25 199 HIS A CA 1
ATOM 1531 C C . HIS A 1 199 ? -4.617 14.195 -3.76 1 88.25 199 HIS A C 1
ATOM 1533 O O . HIS A 1 199 ? -5.828 14.047 -3.947 1 88.25 199 HIS A O 1
ATOM 1539 N N . TYR A 1 200 ? -3.826 13.766 -4.594 1 83.56 200 TYR A N 1
ATOM 1540 C CA . TYR A 1 200 ? -4.188 13.352 -5.945 1 83.56 200 TYR A CA 1
ATOM 1541 C C . TYR A 1 200 ? -4.5 11.859 -5.988 1 83.56 200 TYR A C 1
ATOM 1543 O O . TYR A 1 200 ? -5.219 11.398 -6.875 1 83.56 200 TYR A O 1
ATOM 1551 N N . GLY A 1 201 ? -3.947 11.203 -5.082 1 85.62 201 GLY A N 1
ATOM 1552 C CA . GLY A 1 201 ? -4.059 9.758 -5.129 1 85.62 201 GLY A CA 1
ATOM 1553 C C . GLY A 1 201 ? -3.17 9.125 -6.184 1 85.62 201 GLY A C 1
ATOM 1554 O O . GLY A 1 201 ? -1.953 9.328 -6.18 1 85.62 201 GLY A O 1
ATOM 1555 N N . VAL A 1 202 ? -3.746 8.344 -7.117 1 85.94 202 VAL A N 1
ATOM 1556 C CA . VAL A 1 202 ? -2.945 7.641 -8.117 1 85.94 202 VAL A CA 1
ATOM 1557 C C . VAL A 1 202 ? -3.166 8.266 -9.492 1 85.94 202 VAL A C 1
ATOM 1559 O O . VAL A 1 202 ? -2.582 7.824 -10.484 1 85.94 202 VAL A O 1
ATOM 1562 N N . GLY A 1 203 ? -3.92 9.305 -9.57 1 75.75 203 GLY A N 1
ATOM 1563 C CA . GLY A 1 203 ? -4.113 10.023 -10.82 1 75.75 203 GLY A CA 1
ATOM 1564 C C . GLY A 1 203 ? -5.434 9.703 -11.492 1 75.75 203 GLY A C 1
ATOM 1565 O O . GLY A 1 203 ? -6.148 8.797 -11.07 1 75.75 203 GLY A O 1
ATOM 1566 N N . ALA A 1 204 ? -5.781 10.398 -12.445 1 71.12 204 ALA A N 1
ATOM 1567 C CA . ALA A 1 204 ? -7.082 10.352 -13.117 1 71.12 204 ALA A CA 1
ATOM 1568 C C . ALA A 1 204 ? -7.258 9.039 -13.875 1 71.12 204 ALA A C 1
ATOM 1570 O O . ALA A 1 204 ? -8.375 8.547 -14.023 1 71.12 204 ALA A O 1
ATOM 1571 N N . ASP A 1 205 ? -6.227 8.477 -14.258 1 77.81 205 ASP A N 1
ATOM 1572 C CA . ASP A 1 205 ? -6.293 7.262 -15.062 1 77.81 205 ASP A CA 1
ATOM 1573 C C . ASP A 1 205 ? -6.723 6.066 -14.211 1 77.81 205 ASP A C 1
ATOM 1575 O O . ASP A 1 205 ? -7.105 5.023 -14.75 1 77.81 205 ASP A O 1
ATOM 1579 N N . ALA A 1 206 ? -6.711 6.297 -12.953 1 81.94 206 ALA A N 1
ATOM 1580 C CA . ALA A 1 206 ? -7.035 5.188 -12.062 1 81.94 206 ALA A CA 1
ATOM 1581 C C . ALA A 1 206 ? -8.516 4.816 -12.164 1 81.94 206 ALA A C 1
ATOM 1583 O O . ALA A 1 206 ? -8.883 3.662 -11.945 1 81.94 206 ALA A O 1
ATOM 1584 N N . SER A 1 207 ? -9.336 5.773 -12.594 1 79.88 207 SER A N 1
ATOM 1585 C CA . SER A 1 207 ? -10.773 5.543 -12.594 1 79.88 207 SER A CA 1
ATOM 1586 C C . SER A 1 207 ? -11.273 5.152 -13.984 1 79.88 207 SER A C 1
ATOM 1588 O O . SER A 1 207 ? -12.477 4.984 -14.195 1 79.88 207 SER A O 1
ATOM 1590 N N . GLN A 1 208 ? -10.359 4.953 -14.906 1 80.81 208 GLN A N 1
ATOM 1591 C CA . GLN A 1 208 ? -10.727 4.426 -16.219 1 80.81 208 GLN A CA 1
ATOM 1592 C C . GLN A 1 208 ? -11.078 2.941 -16.141 1 80.81 208 GLN A C 1
ATOM 1594 O O . GLN A 1 208 ? -10.688 2.26 -15.188 1 80.81 208 GLN A O 1
ATOM 1599 N N . PRO A 1 209 ? -11.836 2.469 -17.094 1 78 209 PRO A N 1
ATOM 1600 C CA . PRO A 1 209 ? -12.25 1.065 -17.047 1 78 209 PRO A CA 1
ATOM 1601 C C . PRO A 1 209 ? -11.07 0.109 -16.859 1 78 209 PRO A C 1
ATOM 1603 O O . PRO A 1 209 ? -11.172 -0.867 -16.125 1 78 209 PRO A O 1
ATOM 1606 N N . SER A 1 210 ? -9.977 0.405 -17.453 1 79.69 210 SER A N 1
ATOM 1607 C CA . SER A 1 210 ? -8.805 -0.455 -17.344 1 79.69 210 SER A CA 1
ATOM 1608 C C . SER A 1 210 ? -7.867 0.019 -16.234 1 79.69 210 SER A C 1
ATOM 1610 O O . SER A 1 210 ? -6.789 -0.548 -16.047 1 79.69 210 SER A O 1
ATOM 1612 N N . GLY A 1 211 ? -8.336 1.073 -15.555 1 87.5 211 GLY A N 1
ATOM 1613 C CA . GLY A 1 211 ? -7.504 1.651 -14.516 1 87.5 211 GLY A CA 1
ATOM 1614 C C . GLY A 1 211 ? -7.605 0.91 -13.195 1 87.5 211 GLY A C 1
ATOM 1615 O O . GLY A 1 211 ? -8.336 -0.076 -13.086 1 87.5 211 GLY A O 1
ATOM 1616 N N . LEU A 1 212 ? -6.934 1.324 -12.227 1 91.31 212 LEU A N 1
ATOM 1617 C CA . LEU A 1 212 ? -6.777 0.666 -10.93 1 91.31 212 LEU A CA 1
ATOM 1618 C C . LEU A 1 212 ? -8.117 0.55 -10.211 1 91.31 212 LEU A C 1
ATOM 1620 O O . LEU A 1 212 ? -8.375 -0.439 -9.523 1 91.31 212 LEU A O 1
ATOM 1624 N N . TRP A 1 213 ? -8.969 1.545 -10.375 1 92.62 213 TRP A N 1
ATOM 1625 C CA . TRP A 1 213 ? -10.219 1.58 -9.625 1 92.62 213 TRP A CA 1
ATOM 1626 C C . TRP A 1 213 ? -11.352 0.956 -10.43 1 92.62 213 TRP A C 1
ATOM 1628 O O . TRP A 1 213 ? -12.375 0.562 -9.867 1 92.62 213 TRP A O 1
ATOM 1638 N N . GLY A 1 214 ? -11.18 0.887 -11.805 1 90.44 214 GLY A N 1
ATOM 1639 C CA . GLY A 1 214 ? -12.227 0.357 -12.664 1 90.44 214 GLY A CA 1
ATOM 1640 C C . GLY A 1 214 ? -13.438 1.265 -12.766 1 90.44 214 GLY A C 1
ATOM 1641 O O . GLY A 1 214 ? -13.336 2.475 -12.547 1 90.44 214 GLY A O 1
ATOM 1642 N N . SER A 1 215 ? -14.633 0.638 -13.125 1 88.5 215 SER A N 1
ATOM 1643 C CA . SER A 1 215 ? -15.797 1.459 -13.461 1 88.5 215 SER A CA 1
ATOM 1644 C C . SER A 1 215 ? -16.938 1.222 -12.484 1 88.5 215 SER A C 1
ATOM 1646 O O . SER A 1 215 ? -17.953 1.919 -12.531 1 88.5 215 SER A O 1
ATOM 1648 N N . GLN A 1 216 ? -16.766 0.218 -11.625 1 92.38 216 GLN A N 1
ATOM 1649 C CA . GLN A 1 216 ? -17.844 -0.028 -10.656 1 92.38 216 GLN A CA 1
ATOM 1650 C C . GLN A 1 216 ? -17.984 1.145 -9.688 1 92.38 216 GLN A C 1
ATOM 1652 O O . GLN A 1 216 ? -17 1.787 -9.328 1 92.38 216 GLN A O 1
ATOM 1657 N N . ASP A 1 217 ? -19.234 1.379 -9.258 1 92.31 217 ASP A N 1
ATOM 1658 C CA . ASP A 1 217 ? -19.484 2.498 -8.359 1 92.31 217 ASP A CA 1
ATOM 1659 C C . ASP A 1 217 ? -19.125 2.139 -6.918 1 92.31 217 ASP A C 1
ATOM 1661 O O . ASP A 1 217 ? -19.922 1.535 -6.203 1 92.31 217 ASP A O 1
ATOM 1665 N N . ASN A 1 218 ? -17.938 2.574 -6.555 1 93.81 218 ASN A N 1
ATOM 1666 C CA . ASN A 1 218 ? -17.484 2.377 -5.188 1 93.81 218 ASN A CA 1
ATOM 1667 C C . ASN A 1 218 ? -17.344 3.703 -4.441 1 93.81 218 ASN A C 1
ATOM 1669 O O . ASN A 1 218 ? -16.594 3.803 -3.469 1 93.81 218 ASN A O 1
ATOM 1673 N N . GLY A 1 219 ? -18.078 4.715 -5.008 1 89.19 219 GLY A N 1
ATOM 1674 C CA . GLY A 1 219 ? -17.938 6.031 -4.402 1 89.19 219 GLY A CA 1
ATOM 1675 C C . GLY A 1 219 ? -16.5 6.492 -4.293 1 89.19 219 GLY A C 1
ATOM 1676 O O . GLY A 1 219 ? -15.75 6.43 -5.266 1 89.19 219 GLY A O 1
ATOM 1677 N N . HIS A 1 220 ? -16.141 6.945 -3.098 1 88 220 HIS A N 1
ATOM 1678 C CA . HIS A 1 220 ? -14.797 7.469 -2.906 1 88 220 HIS A CA 1
ATOM 1679 C C . HIS A 1 220 ? -13.922 6.484 -2.133 1 88 220 HIS A C 1
ATOM 1681 O O . HIS A 1 220 ? -12.828 6.836 -1.682 1 88 220 HIS A O 1
ATOM 1687 N N . VAL A 1 221 ? -14.359 5.289 -2.02 1 93.56 221 VAL A N 1
ATOM 1688 C CA . VAL A 1 221 ? -13.711 4.34 -1.124 1 93.56 221 VAL A CA 1
ATOM 1689 C C . VAL A 1 221 ? -12.305 4.035 -1.627 1 93.56 221 VAL A C 1
ATOM 1691 O O . VAL A 1 221 ? -11.328 4.152 -0.877 1 93.56 221 VAL A O 1
ATOM 1694 N N . LEU A 1 222 ? -12.164 3.705 -2.922 1 95.5 222 LEU A N 1
ATOM 1695 C CA . LEU A 1 222 ? -10.875 3.246 -3.436 1 95.5 222 LEU A CA 1
ATOM 1696 C C . LEU A 1 222 ? -9.859 4.379 -3.441 1 95.5 222 LEU A C 1
ATOM 1698 O O . LEU A 1 222 ? -8.758 4.234 -2.9 1 95.5 222 LEU A O 1
ATOM 1702 N N . PRO A 1 223 ? -10.172 5.574 -3.898 1 92.38 223 PRO A N 1
ATOM 1703 C CA . PRO A 1 223 ? -9.18 6.656 -3.859 1 92.38 223 PRO A CA 1
ATOM 1704 C C . PRO A 1 223 ? -8.789 7.047 -2.436 1 92.38 223 PRO A C 1
ATOM 1706 O O . PRO A 1 223 ? -7.625 7.344 -2.172 1 92.38 223 PRO A O 1
ATOM 1709 N N . LEU A 1 224 ? -9.727 7.031 -1.498 1 93.06 224 LEU A N 1
ATOM 1710 C CA . LEU A 1 224 ? -9.461 7.5 -0.144 1 93.06 224 LEU A CA 1
ATOM 1711 C C . LEU A 1 224 ? -8.766 6.418 0.679 1 93.06 224 LEU A C 1
ATOM 1713 O O . LEU A 1 224 ? -7.824 6.703 1.42 1 93.06 224 LEU A O 1
ATOM 1717 N N . ALA A 1 225 ? -9.203 5.18 0.532 1 96.75 225 ALA A N 1
ATOM 1718 C CA . ALA A 1 225 ? -8.695 4.086 1.355 1 96.75 225 ALA A CA 1
ATOM 1719 C C . ALA A 1 225 ? -7.336 3.607 0.846 1 96.75 225 ALA A C 1
ATOM 1721 O O . ALA A 1 225 ? -6.492 3.164 1.629 1 96.75 225 ALA A O 1
ATOM 1722 N N . LEU A 1 226 ? -7.168 3.666 -0.494 1 97.69 226 LEU A N 1
ATOM 1723 C CA . LEU A 1 226 ? -5.969 3.096 -1.1 1 97.69 226 LEU A CA 1
ATOM 1724 C C . LEU A 1 226 ? -5.152 4.176 -1.801 1 97.69 226 LEU A C 1
ATOM 1726 O O . LEU A 1 226 ? -3.943 4.285 -1.577 1 97.69 226 LEU A O 1
ATOM 1730 N N . GLY A 1 227 ? -5.793 5.012 -2.586 1 95.44 227 GLY A N 1
ATOM 1731 C CA . GLY A 1 227 ? -5.102 5.984 -3.416 1 95.44 227 GLY A CA 1
ATOM 1732 C C . GLY A 1 227 ? -4.246 6.953 -2.615 1 95.44 227 GLY A C 1
ATOM 1733 O O . GLY A 1 227 ? -3.076 7.164 -2.934 1 95.44 227 GLY A O 1
ATOM 1734 N N . PHE A 1 228 ? -4.785 7.535 -1.55 1 95.81 228 PHE A N 1
ATOM 1735 C CA . PHE A 1 228 ? -4.07 8.508 -0.729 1 95.81 228 PHE A CA 1
ATOM 1736 C C . PHE A 1 228 ? -2.877 7.859 -0.039 1 95.81 228 PHE A C 1
ATOM 1738 O O . PHE A 1 228 ? -1.754 8.352 -0.134 1 95.81 228 PHE A O 1
ATOM 1745 N N . PRO A 1 229 ? -3.084 6.695 0.601 1 98.25 229 PRO A N 1
ATOM 1746 C CA . PRO A 1 229 ? -1.936 6.016 1.207 1 98.25 229 PRO A CA 1
ATOM 1747 C C . PRO A 1 229 ? -0.878 5.613 0.182 1 98.25 229 PRO A C 1
ATOM 1749 O O . PRO A 1 229 ? 0.317 5.621 0.486 1 98.25 229 PRO A O 1
ATOM 1752 N N . PHE A 1 230 ? -1.288 5.199 -1.062 1 97.88 230 PHE A N 1
ATOM 1753 C CA . PHE A 1 230 ? -0.343 4.895 -2.131 1 97.88 230 PHE A CA 1
ATOM 1754 C C . PHE A 1 230 ? 0.5 6.113 -2.475 1 97.88 230 PHE A C 1
ATOM 1756 O O . PHE A 1 230 ? 1.721 6.012 -2.621 1 97.88 230 PHE A O 1
ATOM 1763 N N . GLU A 1 231 ? -0.162 7.238 -2.557 1 96.31 231 GLU A N 1
ATOM 1764 C CA . GLU A 1 231 ? 0.522 8.484 -2.885 1 96.31 231 GLU A CA 1
ATOM 1765 C C . GLU A 1 231 ? 1.539 8.859 -1.81 1 96.31 231 GLU A C 1
ATOM 1767 O O . GLU A 1 231 ? 2.67 9.242 -2.121 1 96.31 231 GLU A O 1
ATOM 1772 N N . THR A 1 232 ? 1.169 8.75 -0.562 1 98.12 232 THR A N 1
ATOM 1773 C CA . THR A 1 232 ? 2.08 9.023 0.542 1 98.12 232 THR A CA 1
ATOM 1774 C C . THR A 1 232 ? 3.305 8.117 0.472 1 98.12 232 THR A C 1
ATOM 1776 O O . THR A 1 232 ? 4.438 8.586 0.609 1 98.12 232 THR A O 1
ATOM 1779 N N . ALA A 1 233 ? 3.061 6.84 0.218 1 98.56 233 ALA A N 1
ATOM 1780 C CA . ALA A 1 233 ? 4.152 5.875 0.132 1 98.56 233 ALA A CA 1
ATOM 1781 C C . ALA A 1 233 ? 5.109 6.227 -1.004 1 98.56 233 ALA A C 1
ATOM 1783 O O . ALA A 1 233 ? 6.328 6.207 -0.825 1 98.56 233 ALA A O 1
ATOM 1784 N N . ALA A 1 234 ? 4.547 6.547 -2.129 1 97.5 234 ALA A N 1
ATOM 1785 C CA . ALA A 1 234 ? 5.359 6.867 -3.299 1 97.5 234 ALA A CA 1
ATOM 1786 C C . ALA A 1 234 ? 6.184 8.133 -3.068 1 97.5 234 ALA A C 1
ATOM 1788 O O . ALA A 1 234 ? 7.395 8.141 -3.303 1 97.5 234 ALA A O 1
ATOM 1789 N N . ALA A 1 235 ? 5.539 9.172 -2.592 1 97.62 235 ALA A N 1
ATOM 1790 C CA . ALA A 1 235 ? 6.211 10.453 -2.383 1 97.62 235 ALA A CA 1
ATOM 1791 C C . ALA A 1 235 ? 7.344 10.32 -1.367 1 97.62 235 ALA A C 1
ATOM 1793 O O . ALA A 1 235 ? 8.438 10.844 -1.574 1 97.62 235 ALA A O 1
ATOM 1794 N N . THR A 1 236 ? 7.09 9.625 -0.301 1 98.75 236 THR A N 1
ATOM 1795 C CA . THR A 1 236 ? 8.094 9.414 0.736 1 98.75 236 THR A CA 1
ATOM 1796 C C . THR A 1 236 ? 9.266 8.602 0.196 1 98.75 236 THR A C 1
ATOM 1798 O O . THR A 1 236 ? 10.43 8.938 0.447 1 98.75 236 THR A O 1
ATOM 1801 N N . THR A 1 237 ? 8.977 7.555 -0.56 1 98.69 237 THR A N 1
ATOM 1802 C CA . THR A 1 237 ? 10.016 6.699 -1.126 1 98.69 237 THR A CA 1
ATOM 1803 C C . THR A 1 237 ? 10.898 7.488 -2.086 1 98.69 237 THR A C 1
ATOM 1805 O O . THR A 1 237 ? 12.125 7.363 -2.049 1 98.69 237 THR A O 1
ATOM 1808 N N . ARG A 1 238 ? 10.266 8.297 -2.91 1 97.94 238 ARG A N 1
ATOM 1809 C CA . ARG A 1 238 ? 11.023 9.117 -3.848 1 97.94 238 ARG A CA 1
ATOM 1810 C C . ARG A 1 238 ? 11.969 10.055 -3.109 1 97.94 238 ARG A C 1
ATOM 1812 O O . ARG A 1 238 ? 13.125 10.227 -3.516 1 97.94 238 ARG A O 1
ATOM 1819 N N . LEU A 1 239 ? 11.477 10.625 -2.037 1 98.5 239 LEU A N 1
ATOM 1820 C CA . LEU A 1 239 ? 12.305 11.516 -1.229 1 98.5 239 LEU A CA 1
ATOM 1821 C C . LEU A 1 239 ? 13.492 10.766 -0.633 1 98.5 239 LEU A C 1
ATOM 1823 O O . LEU A 1 239 ? 14.625 11.25 -0.672 1 98.5 239 LEU A O 1
ATOM 1827 N N . ILE A 1 240 ? 13.281 9.555 -0.133 1 98.75 240 ILE A N 1
ATOM 1828 C CA . ILE A 1 240 ? 14.32 8.727 0.46 1 98.75 240 ILE A CA 1
ATOM 1829 C C . ILE A 1 240 ? 15.344 8.344 -0.605 1 98.75 240 ILE A C 1
ATOM 1831 O O . ILE A 1 240 ? 16.547 8.516 -0.407 1 98.75 240 ILE A O 1
ATOM 1835 N N . LEU A 1 241 ? 14.891 7.887 -1.756 1 98.5 241 LEU A N 1
ATOM 1836 C CA . LEU A 1 241 ? 15.781 7.398 -2.803 1 98.5 241 LEU A CA 1
ATOM 1837 C C . LEU A 1 241 ? 16.609 8.539 -3.387 1 98.5 241 LEU A C 1
ATOM 1839 O O . LEU A 1 241 ? 17.688 8.312 -3.939 1 98.5 241 LEU A O 1
ATOM 1843 N N . ALA A 1 242 ? 16.078 9.773 -3.242 1 98.19 242 ALA A N 1
ATOM 1844 C CA . ALA A 1 242 ? 16.812 10.938 -3.744 1 98.19 242 ALA A CA 1
ATOM 1845 C C . ALA A 1 242 ? 17.953 11.312 -2.807 1 98.19 242 ALA A C 1
ATOM 1847 O O . ALA A 1 242 ? 18.75 12.203 -3.115 1 98.19 242 ALA A O 1
ATOM 1848 N N . GLY A 1 243 ? 18.047 10.68 -1.633 1 98.44 243 GLY A N 1
ATOM 1849 C CA . GLY A 1 243 ? 19.141 10.922 -0.701 1 98.44 243 GLY A CA 1
ATOM 1850 C C . GLY A 1 243 ? 18.922 12.141 0.173 1 98.44 243 GLY A C 1
ATOM 1851 O O . GLY A 1 243 ? 19.859 12.633 0.805 1 98.44 243 GLY A O 1
ATOM 1852 N N . VAL A 1 244 ? 17.688 12.648 0.239 1 98.75 244 VAL A N 1
ATOM 1853 C CA . VAL A 1 244 ? 17.406 13.875 0.979 1 98.75 244 VAL A CA 1
ATOM 1854 C C . VAL A 1 244 ? 17.688 13.656 2.463 1 98.75 244 VAL A C 1
ATOM 1856 O O . VAL A 1 244 ? 18.312 14.508 3.109 1 98.75 244 VAL A O 1
ATOM 1859 N N . LEU A 1 245 ? 17.328 12.492 3.002 1 98.69 245 LEU A N 1
ATOM 1860 C CA . LEU A 1 245 ? 17.516 12.227 4.426 1 98.69 245 LEU A CA 1
ATOM 1861 C C . LEU A 1 245 ? 18.969 11.93 4.742 1 98.69 245 LEU A C 1
ATOM 1863 O O . LEU A 1 245 ? 19.391 12.008 5.898 1 98.69 245 LEU A O 1
ATOM 1867 N N . ASP A 1 246 ? 19.781 11.516 3.752 1 98.69 246 ASP A N 1
ATOM 1868 C CA . ASP A 1 246 ? 21.219 11.422 3.928 1 98.69 246 ASP A CA 1
ATOM 1869 C C . ASP A 1 246 ? 21.844 12.805 4.07 1 98.69 246 ASP A C 1
ATOM 1871 O O . ASP A 1 246 ? 22.688 13.031 4.945 1 98.69 246 ASP A O 1
ATOM 1875 N N . ARG A 1 247 ? 21.391 13.695 3.213 1 98.62 247 ARG A N 1
ATOM 1876 C CA . ARG A 1 247 ? 21.969 15.039 3.176 1 98.62 247 ARG A CA 1
ATOM 1877 C C . ARG A 1 247 ? 21.422 15.891 4.32 1 98.62 247 ARG A C 1
ATOM 1879 O O . ARG A 1 247 ? 22.109 16.797 4.793 1 98.62 247 ARG A O 1
ATOM 1886 N N . HIS A 1 248 ? 20.203 15.641 4.789 1 98.69 248 HIS A N 1
ATOM 1887 C CA . HIS A 1 248 ? 19.562 16.375 5.879 1 98.69 248 HIS A CA 1
ATOM 1888 C C . HIS A 1 248 ? 18.984 15.43 6.918 1 98.69 248 HIS A C 1
ATOM 1890 O O . HIS A 1 248 ? 17.766 15.336 7.066 1 98.69 248 HIS A O 1
ATOM 1896 N N . PRO A 1 249 ? 19.781 14.781 7.715 1 97.94 249 PRO A N 1
ATOM 1897 C CA . PRO A 1 249 ? 19.328 13.766 8.664 1 97.94 249 PRO A CA 1
ATOM 1898 C C . PRO A 1 249 ? 18.438 14.344 9.766 1 97.94 249 PRO A C 1
ATOM 1900 O O . PRO A 1 249 ? 17.719 13.602 10.445 1 97.94 249 PRO A O 1
ATOM 1903 N N . ASP A 1 250 ? 18.438 15.703 9.898 1 97.5 250 ASP A N 1
ATOM 1904 C CA . ASP A 1 250 ? 17.656 16.328 10.945 1 97.5 250 ASP A CA 1
ATOM 1905 C C . ASP A 1 250 ? 16.312 16.844 10.398 1 97.5 250 ASP A C 1
ATOM 1907 O O . ASP A 1 250 ? 15.539 17.469 11.125 1 97.5 250 ASP A O 1
ATOM 1911 N N . LEU A 1 251 ? 16.062 16.594 9.102 1 98.69 251 LEU A N 1
ATOM 1912 C CA . LEU A 1 251 ? 14.773 16.969 8.531 1 98.69 251 LEU A CA 1
ATOM 1913 C C . LEU A 1 251 ? 13.633 16.25 9.25 1 98.69 251 LEU A C 1
ATOM 1915 O O . LEU A 1 251 ? 13.688 15.047 9.453 1 98.69 251 LEU A O 1
ATOM 1919 N N . ARG A 1 252 ? 12.648 17.031 9.695 1 98.75 252 ARG A N 1
ATOM 1920 C CA . ARG A 1 252 ? 11.492 16.469 10.391 1 98.75 252 ARG A CA 1
ATOM 1921 C C . ARG A 1 252 ? 10.297 16.344 9.445 1 98.75 252 ARG A C 1
ATOM 1923 O O . ARG A 1 252 ? 9.664 17.344 9.094 1 98.75 252 ARG A O 1
ATOM 1930 N N . LEU A 1 253 ? 10.031 15.094 9.039 1 98.88 253 LEU A N 1
ATOM 1931 C CA . LEU A 1 253 ? 8.922 14.797 8.141 1 98.88 253 LEU A CA 1
ATOM 1932 C C . LEU A 1 253 ? 7.859 13.969 8.844 1 98.88 253 LEU A C 1
ATOM 1934 O O . LEU A 1 253 ? 8.148 12.867 9.336 1 98.88 253 LEU A O 1
ATOM 1938 N N . LEU A 1 254 ? 6.688 14.523 9.023 1 98.94 254 LEU A N 1
ATOM 1939 C CA . LEU A 1 254 ? 5.508 13.82 9.508 1 98.94 254 LEU A CA 1
ATOM 1940 C C . LEU A 1 254 ? 4.66 13.32 8.344 1 98.94 254 LEU A C 1
ATOM 1942 O O . LEU A 1 254 ? 4.227 14.109 7.504 1 98.94 254 LEU A O 1
ATOM 1946 N N . VAL A 1 255 ? 4.461 12 8.25 1 98.88 255 VAL A N 1
ATOM 1947 C CA . VAL A 1 255 ? 3.74 11.438 7.117 1 98.88 255 VAL A CA 1
ATOM 1948 C C . VAL A 1 255 ? 2.332 11.031 7.551 1 98.88 255 VAL A C 1
ATOM 1950 O O . VAL A 1 255 ? 2.141 10.5 8.641 1 98.88 255 VAL A O 1
ATOM 1953 N N . ALA A 1 256 ? 1.383 11.297 6.691 1 98.56 256 ALA A N 1
ATOM 1954 C CA . ALA A 1 256 ? -0.032 11.094 6.992 1 98.56 256 ALA A CA 1
ATOM 1955 C C . ALA A 1 256 ? -0.407 9.617 6.922 1 98.56 256 ALA A C 1
ATOM 1957 O O . ALA A 1 256 ? 0.253 8.836 6.23 1 98.56 256 ALA A O 1
ATOM 1958 N N . HIS A 1 257 ? -1.45 9.281 7.613 1 98.38 257 HIS A N 1
ATOM 1959 C CA . HIS A 1 257 ? -2.102 7.973 7.586 1 98.38 257 HIS A CA 1
ATOM 1960 C C . HIS A 1 257 ? -1.12 6.859 7.938 1 98.38 257 HIS A C 1
ATOM 1962 O O . HIS A 1 257 ? -1.04 5.852 7.234 1 98.38 257 HIS A O 1
ATOM 1968 N N . SER A 1 258 ? -0.318 7.176 8.938 1 98.69 258 SER A N 1
ATOM 1969 C CA . SER A 1 258 ? 0.651 6.246 9.5 1 98.69 258 SER A CA 1
ATOM 1970 C C . SER A 1 258 ? 1.646 5.77 8.445 1 98.69 258 SER A C 1
ATOM 1972 O O . SER A 1 258 ? 2.066 4.613 8.461 1 98.69 258 SER A O 1
ATOM 1974 N N . GLY A 1 259 ? 1.955 6.602 7.48 1 98.62 259 GLY A N 1
ATOM 1975 C CA . GLY A 1 259 ? 2.93 6.258 6.457 1 98.62 259 GLY A CA 1
ATOM 1976 C C . GLY A 1 259 ? 2.312 5.566 5.254 1 98.62 259 GLY A C 1
ATOM 1977 O O . GLY A 1 259 ? 3.027 5.137 4.344 1 98.62 259 GLY A O 1
ATOM 1978 N N . GLY A 1 260 ? 0.98 5.477 5.289 1 98.38 260 GLY A N 1
ATOM 1979 C CA . GLY A 1 260 ? 0.273 4.832 4.191 1 98.38 260 GLY A CA 1
ATOM 1980 C C . GLY A 1 260 ? 0.65 3.373 4.012 1 98.38 260 GLY A C 1
ATOM 1981 O O . GLY A 1 260 ? 0.595 2.59 4.965 1 98.38 260 GLY A O 1
ATOM 1982 N N . ALA A 1 261 ? 1.114 3.043 2.775 1 98.75 261 ALA A N 1
ATOM 1983 C CA . ALA A 1 261 ? 1.438 1.659 2.441 1 98.75 261 ALA A CA 1
ATOM 1984 C C . ALA A 1 261 ? 2.916 1.368 2.684 1 98.75 261 ALA A C 1
ATOM 1986 O O . ALA A 1 261 ? 3.348 0.214 2.623 1 98.75 261 ALA A O 1
ATOM 1987 N N . LEU A 1 262 ? 3.689 2.336 3.004 1 98.81 262 LEU A N 1
ATOM 1988 C CA . LEU A 1 262 ? 5.141 2.219 2.943 1 98.81 262 LEU A CA 1
ATOM 1989 C C . LEU A 1 262 ? 5.656 1.274 4.023 1 98.81 262 LEU A C 1
ATOM 1991 O O . LEU A 1 262 ? 6.52 0.436 3.762 1 98.81 262 LEU A O 1
ATOM 1995 N N . PRO A 1 263 ? 5.074 1.326 5.258 1 98.88 263 PRO A N 1
ATOM 1996 C CA . PRO A 1 263 ? 5.668 0.48 6.297 1 98.88 263 PRO A CA 1
ATOM 1997 C C . PRO A 1 263 ? 5.613 -1.006 5.949 1 98.88 263 PRO A C 1
ATOM 1999 O O . PRO A 1 263 ? 6.633 -1.695 6.012 1 98.88 263 PRO A O 1
ATOM 2002 N N . ILE A 1 264 ? 4.516 -1.506 5.41 1 98.88 264 ILE A N 1
ATOM 2003 C CA . ILE A 1 264 ? 4.367 -2.939 5.184 1 98.88 264 ILE A CA 1
ATOM 2004 C C . ILE A 1 264 ? 5.188 -3.357 3.965 1 98.88 264 ILE A C 1
ATOM 2006 O O . ILE A 1 264 ? 5.422 -4.547 3.746 1 98.88 264 ILE A O 1
ATOM 2010 N N . LEU A 1 265 ? 5.652 -2.359 3.182 1 98.88 265 LEU A N 1
ATOM 2011 C CA . LEU A 1 265 ? 6.406 -2.652 1.968 1 98.88 265 LEU A CA 1
ATOM 2012 C C . LEU A 1 265 ? 7.887 -2.334 2.156 1 98.88 265 LEU A C 1
ATOM 2014 O O . LEU A 1 265 ? 8.656 -2.361 1.196 1 98.88 265 LEU A O 1
ATOM 2018 N N . SER A 1 266 ? 8.305 -2.041 3.375 1 98.56 266 SER A N 1
ATOM 2019 C CA . SER A 1 266 ? 9.641 -1.52 3.664 1 98.56 266 SER A CA 1
ATOM 2020 C C . SER A 1 266 ? 10.719 -2.521 3.273 1 98.56 266 SER A C 1
ATOM 2022 O O . SER A 1 266 ? 11.695 -2.162 2.607 1 98.56 266 SER A O 1
ATOM 2024 N N . SER A 1 267 ? 10.547 -3.805 3.609 1 98.06 267 SER A N 1
ATOM 2025 C CA . SER A 1 267 ? 11.57 -4.797 3.295 1 98.06 267 SER A CA 1
ATOM 2026 C C . SER A 1 267 ? 11.57 -5.145 1.81 1 98.06 267 SER A C 1
ATOM 2028 O O . SER A 1 267 ? 12.617 -5.422 1.229 1 98.06 267 SER A O 1
ATOM 2030 N N . ARG A 1 268 ? 10.422 -5.168 1.228 1 98.25 268 ARG A N 1
ATOM 2031 C CA . ARG A 1 268 ? 10.367 -5.336 -0.221 1 98.25 268 ARG A CA 1
ATOM 2032 C C . ARG A 1 268 ? 11.094 -4.199 -0.933 1 98.25 268 ARG A C 1
ATOM 2034 O O . ARG A 1 268 ? 11.844 -4.434 -1.885 1 98.25 268 ARG A O 1
ATOM 2041 N N . LEU A 1 269 ? 10.836 -2.945 -0.456 1 98.44 269 LEU A N 1
ATOM 2042 C CA . LEU A 1 269 ? 11.555 -1.801 -1.009 1 98.44 269 LEU A CA 1
ATOM 2043 C C . LEU A 1 269 ? 13.062 -2 -0.903 1 98.44 269 LEU A C 1
ATOM 2045 O O . LEU A 1 269 ? 13.789 -1.78 -1.872 1 98.44 269 LEU A O 1
ATOM 2049 N N . ALA A 1 270 ? 13.508 -2.432 0.234 1 97.31 270 ALA A N 1
ATOM 2050 C CA . ALA A 1 270 ? 14.938 -2.648 0.457 1 97.31 270 ALA A CA 1
ATOM 2051 C C . ALA A 1 270 ? 15.492 -3.701 -0.501 1 97.31 270 ALA A C 1
ATOM 2053 O O . ALA A 1 270 ? 16.578 -3.531 -1.062 1 97.31 270 ALA A O 1
ATOM 2054 N N . SER A 1 271 ? 14.742 -4.777 -0.701 1 95.81 271 SER A N 1
ATOM 2055 C CA . SER A 1 271 ? 15.164 -5.836 -1.609 1 95.81 271 SER A CA 1
ATOM 2056 C C . SER A 1 271 ? 15.273 -5.324 -3.043 1 95.81 271 SER A C 1
ATOM 2058 O O . SER A 1 271 ? 16.25 -5.605 -3.736 1 95.81 271 SER A O 1
ATOM 2060 N N . CYS A 1 272 ? 14.289 -4.547 -3.471 1 95.19 272 CYS A N 1
ATOM 2061 C CA . CYS A 1 272 ? 14.297 -4.004 -4.824 1 95.19 272 CYS A CA 1
ATOM 2062 C C . CYS A 1 272 ? 15.453 -3.037 -5.016 1 95.19 272 CYS A C 1
ATOM 2064 O O . CYS A 1 272 ? 16.094 -3.037 -6.066 1 95.19 272 CYS A O 1
ATOM 2066 N N . VAL A 1 273 ? 15.711 -2.215 -4.008 1 96.25 273 VAL A N 1
ATOM 2067 C CA . VAL A 1 273 ? 16.828 -1.271 -4.082 1 96.25 273 VAL A CA 1
ATOM 2068 C C . VAL A 1 273 ? 18.141 -2.033 -4.195 1 96.25 273 VAL A C 1
ATOM 2070 O O . VAL A 1 273 ? 18.984 -1.703 -5.035 1 96.25 273 VAL A O 1
ATOM 2073 N N . ALA A 1 274 ? 18.297 -3.1 -3.455 1 93.31 274 ALA A N 1
ATOM 2074 C CA . ALA A 1 274 ? 19.531 -3.873 -3.428 1 93.31 274 ALA A CA 1
ATOM 2075 C C . ALA A 1 274 ? 19.797 -4.539 -4.777 1 93.31 274 ALA A C 1
ATOM 2077 O O . ALA A 1 274 ? 20.953 -4.77 -5.148 1 93.31 274 ALA A O 1
ATOM 2078 N N . HIS A 1 275 ? 18.766 -4.785 -5.562 1 90.88 275 HIS A N 1
ATOM 2079 C CA . HIS A 1 275 ? 18.891 -5.555 -6.793 1 90.88 275 HIS A CA 1
ATOM 2080 C C . HIS A 1 275 ? 18.953 -4.641 -8.016 1 90.88 275 HIS A C 1
ATOM 2082 O O . HIS A 1 275 ? 19.094 -5.113 -9.141 1 90.88 275 HIS A O 1
ATOM 2088 N N . ASP A 1 276 ? 18.828 -3.334 -7.801 1 91.5 276 ASP A N 1
ATOM 2089 C CA . ASP A 1 276 ? 18.781 -2.434 -8.945 1 91.5 276 ASP A CA 1
ATOM 2090 C C . ASP A 1 276 ? 20.094 -1.657 -9.094 1 91.5 276 ASP A C 1
ATOM 2092 O O . ASP A 1 276 ? 20.438 -0.844 -8.234 1 91.5 276 ASP A O 1
ATOM 2096 N N . PRO A 1 277 ? 20.766 -1.873 -10.219 1 89.56 277 PRO A N 1
ATOM 2097 C CA . PRO A 1 277 ? 22.094 -1.259 -10.383 1 89.56 277 PRO A CA 1
ATOM 2098 C C . PRO A 1 277 ? 22.031 0.267 -10.406 1 89.56 277 PRO A C 1
ATOM 2100 O O . PRO A 1 277 ? 23.031 0.931 -10.117 1 89.56 277 PRO A O 1
ATOM 2103 N N . ARG A 1 278 ? 20.891 0.849 -10.688 1 90.81 278 ARG A N 1
ATOM 2104 C CA . ARG A 1 278 ? 20.766 2.301 -10.781 1 90.81 278 ARG A CA 1
ATOM 2105 C C . ARG A 1 278 ? 20.703 2.932 -9.391 1 90.81 278 ARG A C 1
ATOM 2107 O O . ARG A 1 278 ? 21.016 4.113 -9.227 1 90.81 278 ARG A O 1
ATOM 2114 N N . VAL A 1 279 ? 20.312 2.061 -8.336 1 94.75 279 VAL A N 1
ATOM 2115 C CA . VAL A 1 279 ? 20 2.723 -7.07 1 94.75 279 VAL A CA 1
ATOM 2116 C C . VAL A 1 279 ? 20.719 2.004 -5.922 1 94.75 279 VAL A C 1
ATOM 2118 O O . VAL A 1 279 ? 20.812 2.535 -4.812 1 94.75 279 VAL A O 1
ATOM 2121 N N . CYS A 1 280 ? 21.266 0.818 -6.109 1 94.31 280 CYS A N 1
ATOM 2122 C CA . CYS A 1 280 ? 21.734 -0.049 -5.031 1 94.31 280 CYS A CA 1
ATOM 2123 C C . CYS A 1 280 ? 22.875 0.602 -4.254 1 94.31 280 CYS A C 1
ATOM 2125 O O . CYS A 1 280 ? 23.125 0.245 -3.104 1 94.31 280 CYS A O 1
ATOM 2127 N N . ASN A 1 281 ? 23.594 1.561 -4.812 1 95.5 281 ASN A N 1
ATOM 2128 C CA . ASN A 1 281 ? 24.703 2.203 -4.129 1 95.5 281 ASN A CA 1
ATOM 2129 C C . ASN A 1 281 ? 24.453 3.691 -3.912 1 95.5 281 ASN A C 1
ATOM 2131 O O . ASN A 1 281 ? 25.375 4.449 -3.621 1 95.5 281 ASN A O 1
ATOM 2135 N N . ARG A 1 282 ? 23.25 4.121 -4.004 1 96.5 282 ARG A N 1
ATOM 2136 C CA . ARG A 1 282 ? 22.922 5.543 -3.973 1 96.5 282 ARG A CA 1
ATOM 2137 C C . ARG A 1 282 ? 22.797 6.047 -2.537 1 96.5 282 ARG A C 1
ATOM 2139 O O . ARG A 1 282 ? 23.203 7.164 -2.225 1 96.5 282 ARG A O 1
ATOM 2146 N N . LEU A 1 283 ? 22.25 5.258 -1.609 1 97.94 283 LEU A N 1
ATOM 2147 C CA . LEU A 1 283 ? 21.938 5.676 -0.246 1 97.94 283 LEU A CA 1
ATOM 2148 C C . LEU A 1 283 ? 23.062 5.277 0.711 1 97.94 283 LEU A C 1
ATOM 2150 O O . LEU A 1 283 ? 23.734 4.277 0.491 1 97.94 283 LEU A O 1
ATOM 2154 N N . LEU A 1 284 ? 23.203 6.051 1.742 1 98 284 LEU A N 1
ATOM 2155 C CA . LEU A 1 284 ? 24.188 5.766 2.773 1 98 284 LEU A CA 1
ATOM 2156 C C . LEU A 1 284 ? 23.797 4.543 3.592 1 98 284 LEU A C 1
ATOM 2158 O O . LEU A 1 284 ? 24.656 3.764 4.016 1 98 284 LEU A O 1
ATOM 2162 N N . HIS A 1 285 ? 22.516 4.375 3.893 1 97.81 285 HIS A N 1
ATOM 2163 C CA . HIS A 1 285 ? 21.969 3.285 4.699 1 97.81 285 HIS A CA 1
ATOM 2164 C C . HIS A 1 285 ? 20.922 2.488 3.926 1 97.81 285 HIS A C 1
ATOM 2166 O O . HIS A 1 285 ? 20.5 2.906 2.852 1 97.81 285 HIS A O 1
ATOM 2172 N N . ASP A 1 286 ? 20.594 1.277 4.453 1 96.81 286 ASP A N 1
ATOM 2173 C CA . ASP A 1 286 ? 19.484 0.494 3.938 1 96.81 286 ASP A CA 1
ATOM 2174 C C . ASP A 1 286 ? 18.188 1.302 3.967 1 96.81 286 ASP A C 1
ATOM 2176 O O . ASP A 1 286 ? 17.922 2.037 4.922 1 96.81 286 ASP A O 1
ATOM 2180 N N . PRO A 1 287 ? 17.359 1.238 2.924 1 98 287 PRO A N 1
ATOM 2181 C CA . PRO A 1 287 ? 16.125 2.023 2.9 1 98 287 PRO A CA 1
ATOM 2182 C C . PRO A 1 287 ? 15.32 1.893 4.191 1 98 287 PRO A C 1
ATOM 2184 O O . PRO A 1 287 ? 14.656 2.846 4.609 1 98 287 PRO A O 1
ATOM 2187 N N . ARG A 1 288 ? 15.414 0.761 4.895 1 98.12 288 ARG A N 1
ATOM 2188 C CA . ARG A 1 288 ? 14.633 0.496 6.102 1 98.12 288 ARG A CA 1
ATOM 2189 C C . ARG A 1 288 ? 15.086 1.383 7.254 1 98.12 288 ARG A C 1
ATOM 2191 O O . ARG A 1 288 ? 14.312 1.687 8.156 1 98.12 288 ARG A O 1
ATOM 2198 N N . TYR A 1 289 ? 16.297 1.863 7.195 1 98.06 289 TYR A N 1
ATOM 2199 C CA . TYR A 1 289 ? 16.828 2.781 8.195 1 98.06 289 TYR A CA 1
ATOM 2200 C C . TYR A 1 289 ? 16.031 4.086 8.211 1 98.06 289 TYR A C 1
ATOM 2202 O O . TYR A 1 289 ? 15.672 4.586 9.281 1 98.06 289 TYR A O 1
ATOM 2210 N N . TYR A 1 290 ? 15.68 4.59 7.074 1 98.75 290 TYR A N 1
ATOM 2211 C CA . TYR A 1 290 ? 15.125 5.934 6.934 1 98.75 290 TYR A CA 1
ATOM 2212 C C . TYR A 1 290 ? 13.688 5.992 7.426 1 98.75 290 TYR A C 1
ATOM 2214 O O . TYR A 1 290 ? 13.18 7.062 7.758 1 98.75 290 TYR A O 1
ATOM 2222 N N . LEU A 1 291 ? 12.984 4.828 7.477 1 98.69 291 LEU A N 1
ATOM 2223 C CA . LEU A 1 291 ? 11.625 4.82 7.992 1 98.69 291 LEU A CA 1
ATOM 2224 C C . LEU A 1 291 ? 11.602 5.164 9.477 1 98.69 291 LEU A C 1
ATOM 2226 O O . LEU A 1 291 ? 10.625 5.73 9.977 1 98.69 291 LEU A O 1
ATOM 2230 N N . GLY A 1 292 ? 12.695 4.852 10.156 1 98.19 292 GLY A N 1
ATOM 2231 C CA . GLY A 1 292 ? 12.789 5.164 11.578 1 98.19 292 GLY A CA 1
ATOM 2232 C C . GLY A 1 292 ? 13.125 6.617 11.844 1 98.19 292 GLY A C 1
ATOM 2233 O O . GLY A 1 292 ? 13.117 7.062 12.992 1 98.19 292 GLY A O 1
ATOM 2234 N N . LYS A 1 293 ? 13.406 7.383 10.75 1 98.25 293 LYS A N 1
ATOM 2235 C CA . LYS A 1 293 ? 13.766 8.789 10.883 1 98.25 293 LYS A CA 1
ATOM 2236 C C . LYS A 1 293 ? 12.562 9.695 10.656 1 98.25 293 LYS A C 1
ATOM 2238 O O . LYS A 1 293 ? 12.602 10.891 10.961 1 98.25 293 LYS A O 1
ATOM 2243 N N . LEU A 1 294 ? 11.438 9.117 10.219 1 98.81 294 LEU A N 1
ATOM 2244 C CA . LEU A 1 294 ? 10.203 9.852 9.961 1 98.81 294 LEU A CA 1
ATOM 2245 C C . LEU A 1 294 ? 9.32 9.891 11.195 1 98.81 294 LEU A C 1
ATOM 2247 O O . LEU A 1 294 ? 9.586 9.18 12.172 1 98.81 294 LEU A O 1
ATOM 2251 N N . TYR A 1 295 ? 8.367 10.773 11.219 1 98.94 295 TYR A N 1
ATOM 2252 C CA . TYR A 1 295 ? 7.27 10.797 12.18 1 98.94 295 TYR A CA 1
ATOM 2253 C C . TYR A 1 295 ? 5.957 10.391 11.516 1 98.94 295 TYR A C 1
ATOM 2255 O O . TYR A 1 295 ? 5.793 10.547 10.305 1 98.94 295 TYR A O 1
ATOM 2263 N N . TYR A 1 296 ? 5.066 9.781 12.336 1 98.94 296 TYR A N 1
ATOM 2264 C CA . TYR A 1 296 ? 3.83 9.211 11.82 1 98.94 296 TYR A CA 1
ATOM 2265 C C . TYR A 1 296 ? 2.631 9.664 12.641 1 98.94 296 TYR A C 1
ATOM 2267 O O . TYR A 1 296 ? 2.727 9.82 13.859 1 98.94 296 TYR A O 1
ATOM 2275 N N . ASP A 1 297 ? 1.52 9.914 11.977 1 98.88 297 ASP A N 1
ATOM 2276 C CA . ASP A 1 297 ? 0.282 10.016 12.742 1 98.88 297 ASP A CA 1
ATOM 2277 C C . ASP A 1 297 ? -0.306 8.633 13.023 1 98.88 297 ASP A C 1
ATOM 2279 O O . ASP A 1 297 ? 0.185 7.629 12.508 1 98.88 297 ASP A O 1
ATOM 2283 N N . ALA A 1 298 ? -1.218 8.602 13.883 1 98.69 298 ALA A N 1
ATOM 2284 C CA . ALA A 1 298 ? -1.873 7.348 14.242 1 98.69 298 ALA A CA 1
ATOM 2285 C C . ALA A 1 298 ? -3.244 7.238 13.586 1 98.69 298 ALA A C 1
ATOM 2287 O O . ALA A 1 298 ? -4.195 6.738 14.195 1 98.69 298 ALA A O 1
ATOM 2288 N N . VAL A 1 299 ? -3.393 7.766 12.375 1 98.5 299 VAL A N 1
ATOM 2289 C CA . VAL A 1 299 ? -4.652 7.676 11.641 1 98.5 299 VAL A CA 1
ATOM 2290 C C . VAL A 1 299 ? -4.664 6.41 10.789 1 98.5 299 VAL A C 1
ATOM 2292 O O . VAL A 1 299 ? -4.613 6.48 9.562 1 98.5 299 VAL A O 1
ATOM 2295 N N . ALA A 1 300 ? -4.727 5.266 11.461 1 97.31 300 ALA A N 1
ATOM 2296 C CA . ALA A 1 300 ? -4.727 3.955 10.812 1 97.31 300 ALA A CA 1
ATOM 2297 C C . ALA A 1 300 ? -6.035 3.215 11.07 1 97.31 300 ALA A C 1
ATOM 2299 O O . ALA A 1 300 ? -6.34 2.225 10.406 1 97.31 300 ALA A O 1
ATOM 2300 N N . TYR A 1 301 ? -6.801 3.588 12.125 1 97.12 301 TYR A N 1
ATOM 2301 C CA . TYR A 1 301 ? -8.141 3.111 12.461 1 97.12 301 TYR A CA 1
ATOM 2302 C C . TYR A 1 301 ? -8.086 1.7 13.031 1 97.12 301 TYR A C 1
ATOM 2304 O O . TYR A 1 301 ? -9.125 1.124 13.375 1 97.12 301 TYR A O 1
ATOM 2312 N N . GLY A 1 302 ? -6.922 1.076 13.188 1 96.69 302 GLY A N 1
ATOM 2313 C CA . GLY A 1 302 ? -6.844 -0.281 13.711 1 96.69 302 GLY A CA 1
ATOM 2314 C C . GLY A 1 302 ? -5.633 -0.511 14.594 1 96.69 302 GLY A C 1
ATOM 2315 O O . GLY A 1 302 ? -4.535 -0.035 14.289 1 96.69 302 GLY A O 1
ATOM 2316 N N . PRO A 1 303 ? -5.82 -1.26 15.711 1 96.75 303 PRO A N 1
ATOM 2317 C CA . PRO A 1 303 ? -4.703 -1.505 16.625 1 96.75 303 PRO A CA 1
ATOM 2318 C C . PRO A 1 303 ? -3.6 -2.35 16 1 96.75 303 PRO A C 1
ATOM 2320 O O . PRO A 1 303 ? -2.414 -2.09 16.219 1 96.75 303 PRO A O 1
ATOM 2323 N N . GLU A 1 304 ? -3.982 -3.361 15.203 1 96.44 304 GLU A N 1
ATOM 2324 C CA . GLU A 1 304 ? -2.975 -4.23 14.602 1 96.44 304 GLU A CA 1
ATOM 2325 C C . GLU A 1 304 ? -2.119 -3.475 13.594 1 96.44 304 GLU A C 1
ATOM 2327 O O . GLU A 1 304 ? -0.913 -3.705 13.492 1 96.44 304 GLU A O 1
ATOM 2332 N N . GLU A 1 305 ? -2.77 -2.566 12.828 1 98.12 305 GLU A N 1
ATOM 2333 C CA . GLU A 1 305 ? -2.025 -1.759 11.867 1 98.12 305 GLU A CA 1
ATOM 2334 C C . GLU A 1 305 ? -1.064 -0.806 12.578 1 98.12 305 GLU A C 1
ATOM 2336 O O . GLU A 1 305 ? 0.079 -0.639 12.148 1 98.12 305 GLU A O 1
ATOM 2341 N N . LEU A 1 306 ? -1.512 -0.181 13.688 1 98.5 306 LEU A N 1
ATOM 2342 C CA . LEU A 1 306 ? -0.64 0.712 14.445 1 98.5 306 LEU A CA 1
ATOM 2343 C C . LEU A 1 306 ? 0.538 -0.053 15.039 1 98.5 306 LEU A C 1
ATOM 2345 O O . LEU A 1 306 ? 1.672 0.43 15.016 1 98.5 306 LEU A O 1
ATOM 2349 N N . GLU A 1 307 ? 0.248 -1.213 15.539 1 97.44 307 GLU A N 1
ATOM 2350 C CA . GLU A 1 307 ? 1.31 -2.053 16.094 1 97.44 307 GLU A CA 1
ATOM 2351 C C . GLU A 1 307 ? 2.338 -2.408 15.016 1 97.44 307 GLU A C 1
ATOM 2353 O O . GLU A 1 307 ? 3.543 -2.387 15.273 1 97.44 307 GLU A O 1
ATOM 2358 N N . ALA A 1 308 ? 1.868 -2.766 13.898 1 97.81 308 ALA A N 1
ATOM 2359 C CA . ALA A 1 308 ? 2.746 -3.107 12.781 1 97.81 308 ALA A CA 1
ATOM 2360 C C . ALA A 1 308 ? 3.676 -1.946 12.438 1 97.81 308 ALA A C 1
ATOM 2362 O O . ALA A 1 308 ? 4.883 -2.139 12.273 1 97.81 308 ALA A O 1
ATOM 2363 N N . VAL A 1 309 ? 3.102 -0.724 12.375 1 98.75 309 VAL A N 1
ATOM 2364 C CA . VAL A 1 309 ? 3.895 0.452 12.031 1 98.75 309 VAL A CA 1
ATOM 2365 C C . VAL A 1 309 ? 4.98 0.664 13.086 1 98.75 309 VAL A C 1
ATOM 2367 O O . VAL A 1 309 ? 6.156 0.828 12.75 1 98.75 309 VAL A O 1
ATOM 2370 N N . ALA A 1 310 ? 4.629 0.564 14.328 1 98.62 310 ALA A N 1
ATOM 2371 C CA . ALA A 1 310 ? 5.586 0.778 15.414 1 98.62 310 ALA A CA 1
ATOM 2372 C C . ALA A 1 310 ? 6.723 -0.236 15.344 1 98.62 310 ALA A C 1
ATOM 2374 O O . ALA A 1 310 ? 7.895 0.128 15.469 1 98.62 310 ALA A O 1
ATOM 2375 N N . ASN A 1 311 ? 6.379 -1.493 15.109 1 97.06 311 ASN A N 1
ATOM 2376 C CA . ASN A 1 311 ? 7.383 -2.551 15.055 1 97.06 311 ASN A CA 1
ATOM 2377 C C . ASN A 1 311 ? 8.312 -2.375 13.859 1 97.06 311 ASN A C 1
ATOM 2379 O O . ASN A 1 311 ? 9.531 -2.545 13.977 1 97.06 311 ASN A O 1
ATOM 2383 N N . ILE A 1 312 ? 7.801 -2.033 12.773 1 97.56 312 ILE A N 1
ATOM 2384 C CA . ILE A 1 312 ? 8.562 -1.931 11.531 1 97.56 312 ILE A CA 1
ATOM 2385 C C . ILE A 1 312 ? 9.516 -0.742 11.609 1 97.56 312 ILE A C 1
ATOM 2387 O O . ILE A 1 312 ? 10.688 -0.857 11.242 1 97.56 312 ILE A O 1
ATOM 2391 N N . ILE A 1 313 ? 9.047 0.4 12.102 1 98 313 ILE A N 1
ATOM 2392 C CA . ILE A 1 313 ? 9.922 1.567 12.086 1 98 313 ILE A CA 1
ATOM 2393 C C . ILE A 1 313 ? 10.883 1.512 13.273 1 98 313 ILE A C 1
ATOM 2395 O O . ILE A 1 313 ? 11.977 2.084 13.227 1 98 313 ILE A O 1
ATOM 2399 N N . GLY A 1 314 ? 10.484 0.778 14.312 1 97.06 314 GLY A N 1
ATOM 2400 C CA . GLY A 1 314 ? 11.305 0.679 15.508 1 97.06 314 GLY A CA 1
ATOM 2401 C C . GLY A 1 314 ? 12.594 -0.093 15.297 1 97.06 314 GLY A C 1
ATOM 2402 O O . GLY A 1 314 ? 13.547 0.058 16.062 1 97.06 314 GLY A O 1
ATOM 2403 N N . ARG A 1 315 ? 12.664 -0.883 14.258 1 95.38 315 ARG A N 1
ATOM 2404 C CA . ARG A 1 315 ? 13.828 -1.731 14.023 1 95.38 315 ARG A CA 1
ATOM 2405 C C . ARG A 1 315 ? 14.875 -1.01 13.18 1 95.38 315 ARG A C 1
ATOM 2407 O O . ARG A 1 315 ? 15.875 -1.603 12.781 1 95.38 315 ARG A O 1
ATOM 2414 N N . SER A 1 316 ? 14.648 0.199 12.812 1 95.56 316 SER A N 1
ATOM 2415 C CA . SER A 1 316 ? 15.383 0.937 11.781 1 95.56 316 SER A CA 1
ATOM 2416 C C . SER A 1 316 ? 16.891 0.924 12.062 1 95.56 316 SER A C 1
ATOM 2418 O O . SER A 1 316 ? 17.688 0.842 11.133 1 95.56 316 SER A O 1
ATOM 2420 N N . GLU A 1 317 ? 17.297 0.936 13.32 1 94.62 317 GLU A N 1
ATOM 2421 C CA . GLU A 1 317 ? 18.719 1.028 13.664 1 94.62 317 GLU A CA 1
ATOM 2422 C C . GLU A 1 317 ? 19.469 -0.224 13.227 1 94.62 317 GLU A C 1
ATOM 2424 O O . GLU A 1 317 ? 20.688 -0.182 13.023 1 94.62 317 GLU A O 1
ATOM 2429 N N . ARG A 1 318 ? 18.766 -1.362 13.062 1 93.75 318 ARG A N 1
ATOM 2430 C CA . ARG A 1 318 ? 19.359 -2.596 12.555 1 93.75 318 ARG A CA 1
ATOM 2431 C C . ARG A 1 318 ? 19.906 -2.406 11.141 1 93.75 318 ARG A C 1
ATOM 2433 O O . ARG A 1 318 ? 20.781 -3.154 10.703 1 93.75 318 ARG A O 1
ATOM 2440 N N . TYR A 1 319 ? 19.438 -1.348 10.492 1 95.19 319 TYR A N 1
ATOM 2441 C CA . TYR A 1 319 ? 19.703 -1.2 9.07 1 95.19 319 TYR A CA 1
ATOM 2442 C C . TYR A 1 319 ? 20.609 -0.003 8.805 1 95.19 319 TYR A C 1
ATOM 2444 O O . TYR A 1 319 ? 20.766 0.424 7.652 1 95.19 319 TYR A O 1
ATOM 2452 N N . LYS A 1 320 ? 21.141 0.537 9.852 1 94.56 320 LYS A N 1
ATOM 2453 C CA . LYS A 1 320 ? 22.188 1.555 9.719 1 94.56 320 LYS A CA 1
ATOM 2454 C C . LYS A 1 320 ? 23.484 0.949 9.195 1 94.56 320 LYS A C 1
ATOM 2456 O O . LYS A 1 320 ? 23.891 -0.134 9.625 1 94.56 320 LYS A O 1
ATOM 2461 N N . SER A 1 321 ? 24.062 1.618 8.258 1 92.56 321 SER A N 1
ATOM 2462 C CA . SER A 1 321 ? 25.328 1.136 7.707 1 92.56 321 SER A CA 1
ATOM 2463 C C . SER A 1 321 ? 26.344 0.868 8.812 1 92.56 321 SER A C 1
ATOM 2465 O O . SER A 1 321 ? 26.484 1.673 9.734 1 92.56 321 SER A O 1
ATOM 2467 N N . GLY A 1 322 ? 27.031 -0.219 8.719 1 84.62 322 GLY A N 1
ATOM 2468 C CA . GLY A 1 322 ? 28.062 -0.569 9.688 1 84.62 322 GLY A CA 1
ATOM 2469 C C . GLY A 1 322 ? 27.531 -1.396 10.844 1 84.62 322 GLY A C 1
ATOM 2470 O O . GLY A 1 322 ? 28.312 -1.885 11.664 1 84.62 322 GLY A O 1
ATOM 2471 N N . THR A 1 323 ? 26.156 -1.538 10.922 1 79.5 323 THR A N 1
ATOM 2472 C CA . THR A 1 323 ? 25.562 -2.312 12.008 1 79.5 323 THR A CA 1
ATOM 2473 C C . THR A 1 323 ? 25.391 -3.771 11.594 1 79.5 323 THR A C 1
ATOM 2475 O O . THR A 1 323 ? 25.141 -4.062 10.422 1 79.5 323 THR A O 1
ATOM 2478 N N . SER A 1 324 ? 25.719 -4.59 12.508 1 64.31 324 SER A N 1
ATOM 2479 C CA . SER A 1 324 ? 25.484 -6.008 12.258 1 64.31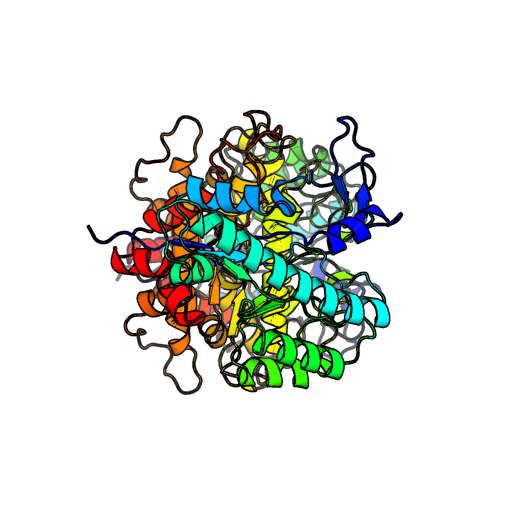 324 SER A CA 1
ATOM 2480 C C . SER A 1 324 ? 24 -6.344 12.297 1 64.31 324 SER A C 1
ATOM 2482 O O . SER A 1 324 ? 23.297 -5.992 13.25 1 64.31 324 SER A O 1
ATOM 2484 N N . THR A 1 325 ? 23.297 -6.879 11.305 1 63.25 325 THR A N 1
ATOM 2485 C CA . THR A 1 325 ? 21.875 -7.078 11.031 1 63.25 325 THR A CA 1
ATOM 2486 C C . THR A 1 325 ? 21.266 -8.055 12.031 1 63.25 325 THR A C 1
ATOM 2488 O O . THR A 1 325 ? 20.047 -8.039 12.266 1 63.25 325 THR A O 1
ATOM 2491 N N . ASN A 1 326 ? 22.016 -8.805 12.773 1 64.19 326 ASN A N 1
ATOM 2492 C CA . ASN A 1 326 ? 21.422 -9.875 13.57 1 64.19 326 ASN A CA 1
ATOM 2493 C C . ASN A 1 326 ? 21.25 -9.453 15.031 1 64.19 326 ASN A C 1
ATOM 2495 O O . ASN A 1 326 ? 20.719 -10.211 15.836 1 64.19 326 ASN A O 1
ATOM 2499 N N . ALA A 1 327 ? 21.656 -8.227 15.43 1 65.06 327 ALA A N 1
ATOM 2500 C CA . ALA A 1 327 ? 21.5 -7.816 16.828 1 65.06 327 ALA A CA 1
ATOM 2501 C C . ALA A 1 327 ? 20.109 -7.25 17.062 1 65.06 327 ALA A C 1
ATOM 2503 O O . ALA A 1 327 ? 19.594 -6.465 16.266 1 65.06 327 ALA A O 1
ATOM 2504 N N . PRO A 1 328 ? 19.422 -7.875 18.078 1 74.25 328 PRO A N 1
ATOM 2505 C CA . PRO A 1 328 ? 18.109 -7.277 18.406 1 74.25 328 PRO A CA 1
ATOM 2506 C C . PRO A 1 328 ? 18.219 -5.797 18.766 1 74.25 328 PRO A C 1
ATOM 2508 O O . PRO A 1 328 ? 19.219 -5.363 19.328 1 74.25 328 PRO A O 1
ATOM 2511 N N . VAL A 1 329 ? 17.375 -4.996 18.328 1 83.25 329 VAL A N 1
ATOM 2512 C CA . VAL A 1 329 ? 17.312 -3.58 18.672 1 83.25 329 VAL A CA 1
ATOM 2513 C C . VAL A 1 329 ? 16.766 -3.42 20.094 1 83.25 329 VAL A C 1
ATOM 2515 O O . VAL A 1 329 ? 15.641 -3.852 20.375 1 83.25 329 VAL A O 1
ATOM 2518 N N . VAL A 1 330 ? 17.547 -2.848 20.938 1 84.75 330 VAL A N 1
ATOM 2519 C CA . VAL A 1 330 ? 17.125 -2.564 22.312 1 84.75 330 VAL A CA 1
ATOM 2520 C C . VAL A 1 330 ? 15.977 -1.561 22.312 1 84.75 330 VAL A C 1
ATOM 2522 O O . VAL A 1 330 ? 16.047 -0.539 21.625 1 84.75 330 VAL A O 1
ATOM 2525 N N . ASN A 1 331 ? 14.859 -1.846 23.016 1 91.25 331 ASN A N 1
ATOM 2526 C CA . ASN A 1 331 ? 13.688 -0.989 23.125 1 91.25 331 ASN A CA 1
ATOM 2527 C C . ASN A 1 331 ? 13.078 -0.685 21.766 1 91.25 331 ASN A C 1
ATOM 2529 O O . ASN A 1 331 ? 12.734 0.461 21.469 1 91.25 331 ASN A O 1
ATOM 2533 N N . GLN A 1 332 ? 13.102 -1.694 20.875 1 90.62 332 GLN A N 1
ATOM 2534 C CA . GLN A 1 332 ? 12.633 -1.553 19.5 1 90.62 332 GLN A CA 1
ATOM 2535 C C . GLN A 1 332 ? 11.219 -0.984 19.453 1 90.62 332 GLN A C 1
ATOM 2537 O O . GLN A 1 332 ? 10.945 -0.033 18.719 1 90.62 332 GLN A O 1
ATOM 2542 N N . LEU A 1 333 ? 10.359 -1.483 20.281 1 92.81 333 LEU A N 1
ATOM 2543 C CA . LEU A 1 333 ? 8.969 -1.053 20.281 1 92.81 333 LEU A CA 1
ATOM 2544 C C . LEU A 1 333 ? 8.852 0.408 20.703 1 92.81 333 LEU A C 1
ATOM 2546 O O . LEU A 1 333 ? 8.125 1.186 20.062 1 92.81 333 LEU A O 1
ATOM 2550 N N . GLU A 1 334 ? 9.578 0.769 21.734 1 96.06 334 GLU A N 1
ATOM 2551 C CA . GLU A 1 334 ? 9.547 2.141 22.234 1 96.06 334 GLU A CA 1
ATOM 2552 C C . GLU A 1 334 ? 10.062 3.123 21.188 1 96.06 334 GLU A C 1
ATOM 2554 O O . GLU A 1 334 ? 9.523 4.219 21.031 1 96.06 334 GLU A O 1
ATOM 2559 N N . LYS A 1 335 ? 11.07 2.67 20.5 1 97.06 335 LYS A N 1
ATOM 2560 C CA . LYS A 1 335 ? 11.633 3.529 19.453 1 97.06 335 LYS A CA 1
ATOM 2561 C C . LYS A 1 335 ? 10.609 3.795 18.359 1 97.06 335 LYS A C 1
ATOM 2563 O O . LYS A 1 335 ? 10.555 4.898 17.797 1 97.06 335 LYS A O 1
ATOM 2568 N N . GLY A 1 336 ? 9.828 2.762 18 1 98.25 336 GLY A N 1
ATOM 2569 C CA . GLY A 1 336 ? 8.75 2.947 17.031 1 98.25 336 GLY A CA 1
ATOM 2570 C C . GLY A 1 336 ? 7.621 3.811 17.562 1 98.25 336 GLY A C 1
ATOM 2571 O O . GLY A 1 336 ? 7.16 4.723 16.875 1 98.25 336 GLY A O 1
ATOM 2572 N N . VAL A 1 337 ? 7.227 3.6 18.797 1 98.69 337 VAL A N 1
ATOM 2573 C CA . VAL A 1 337 ? 6.117 4.301 19.438 1 98.69 337 VAL A CA 1
ATOM 2574 C C . VAL A 1 337 ? 6.441 5.789 19.547 1 98.69 337 VAL A C 1
ATOM 2576 O O . VAL A 1 337 ? 5.574 6.637 19.344 1 98.69 337 VAL A O 1
ATOM 2579 N N . ASP A 1 338 ? 7.684 6.121 19.734 1 98.44 338 ASP A N 1
ATOM 2580 C CA . ASP A 1 338 ? 8.125 7.492 19.953 1 98.44 338 ASP A CA 1
ATOM 2581 C C . ASP A 1 338 ? 7.941 8.344 18.703 1 98.44 338 ASP A C 1
ATOM 2583 O O . ASP A 1 338 ? 8.016 9.57 18.766 1 98.44 338 ASP A O 1
ATOM 2587 N N . ARG A 1 339 ? 7.684 7.648 17.625 1 98.75 339 ARG A N 1
ATOM 2588 C CA . ARG A 1 339 ? 7.578 8.359 16.359 1 98.75 339 ARG A CA 1
ATOM 2589 C C . ARG A 1 339 ? 6.117 8.547 15.953 1 98.75 339 ARG A C 1
ATOM 2591 O O . ARG A 1 339 ? 5.824 9.188 14.938 1 98.75 339 ARG A O 1
ATOM 2598 N N . ILE A 1 340 ? 5.156 8.055 16.734 1 98.94 340 ILE A N 1
ATOM 2599 C CA . ILE A 1 340 ? 3.748 8.023 16.344 1 98.94 340 ILE A CA 1
ATOM 2600 C C . ILE A 1 340 ? 2.957 9.016 17.203 1 98.94 340 ILE A C 1
ATOM 2602 O O . ILE A 1 340 ? 3.162 9.094 18.422 1 98.94 340 ILE A O 1
ATOM 2606 N N . MET A 1 341 ? 2.061 9.789 16.594 1 98.88 341 MET A N 1
ATOM 2607 C CA . MET A 1 341 ? 1.254 10.797 17.281 1 98.88 341 MET A CA 1
ATOM 2608 C C . MET A 1 341 ? -0.211 10.695 16.875 1 98.88 341 MET A C 1
ATOM 2610 O O . MET A 1 341 ? -0.514 10.383 15.711 1 98.88 341 MET A O 1
ATOM 2614 N N . PHE A 1 342 ? -1.067 11.023 17.766 1 98.81 342 PHE A N 1
ATOM 2615 C CA . PHE A 1 342 ? -2.506 10.969 17.531 1 98.81 342 PHE A CA 1
ATOM 2616 C C . PHE A 1 342 ? -2.924 12 16.484 1 98.81 342 PHE A C 1
ATOM 2618 O O . PHE A 1 342 ? -2.328 13.078 16.391 1 98.81 342 PHE A O 1
ATOM 2625 N N . GLY A 1 343 ? -3.891 11.664 15.68 1 98.62 343 GLY A N 1
ATOM 2626 C CA . GLY A 1 343 ? -4.547 12.523 14.711 1 98.62 343 GLY A CA 1
ATOM 2627 C C . GLY A 1 343 ? -5.977 12.109 14.414 1 98.62 343 GLY A C 1
ATOM 2628 O O . GLY A 1 343 ? -6.363 10.969 14.664 1 98.62 343 GLY A O 1
ATOM 2629 N N . THR A 1 344 ? -6.762 13.031 13.852 1 97.88 344 THR A N 1
ATOM 2630 C CA . THR A 1 344 ? -8.172 12.719 13.656 1 97.88 344 THR A CA 1
ATOM 2631 C C . THR A 1 344 ? -8.539 12.766 12.18 1 97.88 344 THR A C 1
ATOM 2633 O O . THR A 1 344 ? -9.5 12.117 11.75 1 97.88 344 THR A O 1
ATOM 2636 N N . ASP A 1 345 ? -7.859 13.594 11.438 1 96.94 345 ASP A N 1
ATOM 2637 C CA . ASP A 1 345 ? -8.188 13.852 10.039 1 96.94 345 ASP A CA 1
ATOM 2638 C C . ASP A 1 345 ? -9.5 14.625 9.914 1 96.94 345 ASP A C 1
ATOM 2640 O O . ASP A 1 345 ? -10.102 14.664 8.844 1 96.94 345 ASP A O 1
ATOM 2644 N N . HIS A 1 346 ? -9.969 15.258 10.961 1 96 346 HIS A N 1
ATOM 2645 C CA . HIS A 1 346 ? -11.117 16.156 10.93 1 96 346 HIS A CA 1
ATOM 2646 C C . HIS A 1 346 ? -10.883 17.312 9.961 1 96 346 HIS A C 1
ATOM 2648 O O . HIS A 1 346 ? -9.773 17.844 9.875 1 96 346 HIS A O 1
ATOM 2654 N N . PRO A 1 347 ? -11.961 17.609 9.219 1 94.06 347 PRO A N 1
ATOM 2655 C CA . PRO A 1 347 ? -13.352 17.156 9.273 1 94.06 347 PRO A CA 1
ATOM 2656 C C . PRO A 1 347 ? -13.695 16.156 8.172 1 94.06 347 PRO A C 1
ATOM 2658 O O . PRO A 1 347 ? -14.789 16.203 7.609 1 94.06 347 PRO A O 1
ATOM 2661 N N . PHE A 1 348 ? -12.625 15.391 7.875 1 88.75 348 PHE A N 1
ATOM 2662 C CA . PHE A 1 348 ? -12.914 14.312 6.945 1 88.75 348 PHE A CA 1
ATOM 2663 C C . PHE A 1 348 ? -13.609 13.156 7.652 1 88.75 348 PHE A C 1
ATOM 2665 O O . PHE A 1 348 ? -13.375 12.914 8.836 1 88.75 348 PHE A O 1
ATOM 2672 N N . PHE A 1 349 ? -14.578 12.516 7.016 1 86.75 349 PHE A N 1
ATOM 2673 C CA . PHE A 1 349 ? -15.359 11.391 7.535 1 86.75 349 PHE A CA 1
ATOM 2674 C C . PHE A 1 349 ? -16.359 11.867 8.578 1 86.75 349 PHE A C 1
ATOM 2676 O O . PHE A 1 349 ? -16.312 11.445 9.734 1 86.75 349 PHE A O 1
ATOM 2683 N N . PRO A 1 350 ? -17.219 12.711 8.211 1 88.5 350 PRO A N 1
ATOM 2684 C CA . PRO A 1 350 ? -18.234 13.234 9.125 1 88.5 350 PRO A CA 1
ATOM 2685 C C . PRO A 1 350 ? -19.203 12.156 9.609 1 88.5 350 PRO A C 1
ATOM 2687 O O . PRO A 1 350 ? -19.266 11.07 9.023 1 88.5 350 PRO A O 1
ATOM 2690 N N . PRO A 1 351 ? -19.828 12.461 10.68 1 90.69 351 PRO A N 1
ATOM 2691 C CA . PRO A 1 351 ? -20.875 11.539 11.133 1 90.69 351 PRO A CA 1
ATOM 2692 C C . PRO A 1 351 ? -21.938 11.281 10.062 1 90.69 351 PRO A C 1
ATOM 2694 O O . PRO A 1 351 ? -22.312 12.195 9.328 1 90.69 351 PRO A O 1
ATOM 2697 N N . THR A 1 352 ? -22.25 10.047 9.969 1 88.19 352 THR A N 1
ATOM 2698 C CA . THR A 1 352 ? -23.234 9.633 8.977 1 88.19 352 THR A CA 1
ATOM 2699 C C . THR A 1 352 ? -24.344 8.812 9.633 1 88.19 352 THR A C 1
ATOM 2701 O O . THR A 1 352 ? -24.141 8.242 10.711 1 88.19 352 THR A O 1
ATOM 2704 N N . LYS A 1 353 ? -25.531 8.828 9.023 1 87.44 353 LYS A N 1
ATOM 2705 C CA . LYS A 1 353 ? -26.578 7.875 9.367 1 87.44 353 LYS A CA 1
ATOM 2706 C C . LYS A 1 353 ? -26.203 6.465 8.914 1 87.44 353 LYS A C 1
ATOM 2708 O O . LYS A 1 353 ? -25.156 6.262 8.305 1 87.44 353 LYS A O 1
ATOM 2713 N N . GLN A 1 354 ? -26.984 5.551 9.203 1 84.5 354 GLN A N 1
ATOM 2714 C CA . GLN A 1 354 ? -26.734 4.148 8.891 1 84.5 354 GLN A CA 1
ATOM 2715 C C . GLN A 1 354 ? -26.625 3.934 7.383 1 84.5 354 GLN A C 1
ATOM 2717 O O . GLN A 1 354 ? -25.922 3.025 6.93 1 84.5 354 GLN A O 1
ATOM 2722 N N . ASP A 1 355 ? -27.281 4.77 6.676 1 85.06 355 ASP A N 1
ATOM 2723 C CA . ASP A 1 355 ? -27.297 4.598 5.227 1 85.06 355 ASP A CA 1
ATOM 2724 C C . ASP A 1 355 ? -26.172 5.383 4.566 1 85.06 355 ASP A C 1
ATOM 2726 O O . ASP A 1 355 ? -26.109 5.488 3.34 1 85.06 355 ASP A O 1
ATOM 2730 N N . GLY A 1 356 ? -25.297 5.957 5.379 1 79.69 356 GLY A N 1
ATOM 2731 C CA . GLY A 1 356 ? -24.125 6.648 4.863 1 79.69 356 GLY A CA 1
ATOM 2732 C C . GLY A 1 356 ? -24.359 8.125 4.605 1 79.69 356 GLY A C 1
ATOM 2733 O O . GLY A 1 356 ? -23.438 8.852 4.238 1 79.69 356 GLY A O 1
ATOM 2734 N N . THR A 1 357 ? -25.594 8.578 4.855 1 81.94 357 THR A N 1
ATOM 2735 C CA . THR A 1 357 ? -25.906 9.984 4.637 1 81.94 357 THR A CA 1
ATOM 2736 C C . THR A 1 357 ? -25.219 10.852 5.688 1 81.94 357 THR A C 1
ATOM 2738 O O . THR A 1 357 ? -25.312 10.578 6.883 1 81.94 357 THR A O 1
ATOM 2741 N N . VAL A 1 358 ? -24.562 11.914 5.211 1 82.94 358 VAL A N 1
ATOM 2742 C CA . VAL A 1 358 ? -23.812 12.805 6.098 1 82.94 358 VAL A CA 1
ATOM 2743 C C . VAL A 1 358 ? -24.797 13.578 6.984 1 82.94 358 VAL A C 1
ATOM 2745 O O . VAL A 1 358 ? -25.812 14.078 6.508 1 82.94 358 VAL A O 1
ATOM 2748 N N . ILE A 1 359 ? -24.469 13.648 8.273 1 84.12 359 ILE A N 1
ATOM 2749 C CA . ILE A 1 359 ? -25.203 14.5 9.203 1 84.12 359 ILE A CA 1
ATOM 2750 C C . ILE A 1 359 ? -24.641 15.914 9.148 1 84.12 359 ILE A C 1
ATOM 2752 O O . ILE A 1 359 ? -23.516 16.172 9.594 1 84.12 359 ILE A O 1
ATOM 2756 N N . THR A 1 360 ? -25.328 16.828 8.656 1 74.88 360 THR A N 1
ATOM 2757 C CA . THR A 1 360 ? -24.859 18.188 8.391 1 74.88 360 THR A CA 1
ATOM 2758 C C . THR A 1 360 ? -24.828 19.016 9.672 1 74.88 360 THR A C 1
ATOM 2760 O O . THR A 1 360 ? -23.984 19.891 9.836 1 74.88 360 THR A O 1
ATOM 2763 N N . ASP A 1 361 ? -25.812 18.812 10.516 1 71.44 361 ASP A N 1
ATOM 2764 C CA . ASP A 1 361 ? -25.812 19.453 11.82 1 71.44 361 ASP A CA 1
ATOM 2765 C C . ASP A 1 361 ? -25 18.656 12.836 1 71.44 361 ASP A C 1
ATOM 2767 O O . ASP A 1 361 ? -25.578 18 13.711 1 71.44 361 ASP A O 1
ATOM 2771 N N . ASP A 1 362 ? -23.75 18.781 12.727 1 71 362 ASP A N 1
ATOM 2772 C CA . ASP A 1 362 ? -22.906 17.781 13.375 1 71 362 ASP A CA 1
ATOM 2773 C C . ASP A 1 362 ? -22.281 18.344 14.656 1 71 362 ASP A C 1
ATOM 2775 O O . ASP A 1 362 ? -21.312 17.781 15.172 1 71 362 ASP A O 1
ATOM 2779 N N . GLN A 1 363 ? -22.859 19.344 15.211 1 76.31 363 GLN A N 1
ATOM 2780 C CA . GLN A 1 363 ? -22.203 20.016 16.328 1 76.31 363 GLN A CA 1
ATOM 2781 C C . GLN A 1 363 ? -22.359 19.219 17.625 1 76.31 363 GLN A C 1
ATOM 2783 O O . GLN A 1 363 ? -21.656 19.469 18.594 1 76.31 363 GLN A O 1
ATOM 2788 N N . THR A 1 364 ? -23.172 18.234 17.5 1 81.06 364 THR A N 1
ATOM 2789 C CA . THR A 1 364 ? -23.359 17.453 18.719 1 81.06 364 THR A CA 1
ATOM 2790 C C . THR A 1 364 ? -22.953 15.992 18.5 1 81.06 364 THR A C 1
ATOM 2792 O O . THR A 1 364 ? -23.031 15.172 19.406 1 81.06 364 THR A O 1
ATOM 2795 N N . GLU A 1 365 ? -22.438 15.766 17.328 1 89.75 365 GLU A N 1
ATOM 2796 C CA . GLU A 1 365 ? -22.141 14.375 17 1 89.75 365 GLU A CA 1
ATOM 2797 C C . GLU A 1 365 ? -20.719 14.008 17.375 1 89.75 365 GLU A C 1
ATOM 2799 O O . GLU A 1 365 ? -19.812 14.836 17.234 1 89.75 365 GLU A O 1
ATOM 2804 N N . THR A 1 366 ? -20.594 12.844 17.906 1 93.31 366 THR A N 1
ATOM 2805 C CA . THR A 1 366 ? -19.266 12.266 18.031 1 93.31 366 THR A CA 1
ATOM 2806 C C . THR A 1 366 ? -18.734 11.812 16.688 1 93.31 366 THR A C 1
ATOM 2808 O O . THR A 1 366 ? -19.453 11.195 15.898 1 93.31 366 THR A O 1
ATOM 2811 N N . TRP A 1 367 ? -17.578 12.219 16.438 1 93.81 367 TRP A N 1
ATOM 2812 C CA . TRP A 1 367 ? -16.953 11.836 15.18 1 93.81 367 TRP A CA 1
ATOM 2813 C C . TRP A 1 367 ? -16.281 10.477 15.305 1 93.81 367 TRP A C 1
ATOM 2815 O O . TRP A 1 367 ? -15.398 10.289 16.141 1 93.81 367 TRP A O 1
ATOM 2825 N N . ARG A 1 368 ? -16.625 9.609 14.422 1 90.75 368 ARG A N 1
ATOM 2826 C CA . ARG A 1 368 ? -16.094 8.25 14.453 1 90.75 368 ARG A CA 1
ATOM 2827 C C . ARG A 1 368 ? -14.602 8.242 14.195 1 90.75 368 ARG A C 1
ATOM 2829 O O . ARG A 1 368 ? -13.875 7.41 14.742 1 90.75 368 ARG A O 1
ATOM 2836 N N . SER A 1 369 ? -14.156 9.172 13.328 1 91.44 369 SER A N 1
ATOM 2837 C CA . SER A 1 369 ? -12.727 9.25 13.055 1 91.44 369 SER A CA 1
ATOM 2838 C C . SER A 1 369 ? -11.93 9.477 14.336 1 91.44 369 SER A C 1
ATOM 2840 O O . SER A 1 369 ? -10.789 9.023 14.445 1 91.44 369 SER A O 1
ATOM 2842 N N . VAL A 1 370 ? -12.523 10.203 15.344 1 96.12 370 VAL A N 1
ATOM 2843 C CA . VAL A 1 370 ? -11.875 10.43 16.625 1 96.12 370 VAL A CA 1
ATOM 2844 C C . VAL A 1 370 ? -11.914 9.156 17.469 1 96.12 370 VAL A C 1
ATOM 2846 O O . VAL A 1 370 ? -10.875 8.656 17.906 1 96.12 370 VAL A O 1
ATOM 2849 N N . THR A 1 371 ? -13.117 8.57 17.609 1 95.38 371 THR A N 1
ATOM 2850 C CA . THR A 1 371 ? -13.289 7.434 18.5 1 95.38 371 THR A CA 1
ATOM 2851 C C . THR A 1 371 ? -12.547 6.207 17.984 1 95.38 371 THR A C 1
ATOM 2853 O O . THR A 1 371 ? -11.953 5.457 18.75 1 95.38 371 THR A O 1
ATOM 2856 N N . GLU A 1 372 ? -12.531 6.008 16.688 1 94.69 372 GLU A N 1
ATOM 2857 C CA . GLU A 1 372 ? -11.867 4.848 16.109 1 94.69 372 GLU A CA 1
ATOM 2858 C C . GLU A 1 372 ? -10.352 4.926 16.297 1 94.69 372 GLU A C 1
ATOM 2860 O O . GLU A 1 372 ? -9.695 3.914 16.547 1 94.69 372 GLU A O 1
ATOM 2865 N N . ASN A 1 373 ? -9.805 6.137 16.125 1 97.31 373 ASN A N 1
ATOM 2866 C CA . ASN A 1 373 ? -8.359 6.273 16.297 1 97.31 373 ASN A CA 1
ATOM 2867 C C . ASN A 1 373 ? -7.957 6.195 17.766 1 97.31 373 ASN A C 1
ATOM 2869 O O . ASN A 1 373 ? -6.902 5.648 18.094 1 97.31 373 ASN A O 1
ATOM 2873 N N . LEU A 1 374 ? -8.797 6.734 18.672 1 97.75 374 LEU A N 1
ATOM 2874 C CA . LEU A 1 374 ? -8.547 6.562 20.109 1 97.75 374 LEU A CA 1
ATOM 2875 C C . LEU A 1 374 ? -8.602 5.09 20.484 1 97.75 374 LEU A C 1
ATOM 2877 O O . LEU A 1 374 ? -7.723 4.602 21.203 1 97.75 374 LEU A O 1
ATOM 2881 N N . ASP A 1 375 ? -9.602 4.391 20 1 96.06 375 ASP A N 1
ATOM 2882 C CA . ASP A 1 375 ? -9.766 2.967 20.281 1 96.06 375 ASP A CA 1
ATOM 2883 C C . ASP A 1 375 ? -8.594 2.158 19.719 1 96.06 375 ASP A C 1
ATOM 2885 O O . ASP A 1 375 ? -8.117 1.224 20.359 1 96.06 375 ASP A O 1
ATOM 2889 N N . ALA A 1 376 ? -8.18 2.504 18.531 1 97.06 376 ALA A N 1
ATOM 2890 C CA . ALA A 1 376 ? -7.043 1.814 17.922 1 97.06 376 ALA A CA 1
ATOM 2891 C C . ALA A 1 376 ? -5.801 1.907 18.797 1 97.06 376 ALA A C 1
ATOM 2893 O O . ALA A 1 376 ? -5.125 0.904 19.031 1 97.06 376 ALA A O 1
ATOM 2894 N N . ILE A 1 377 ? -5.52 3.115 19.281 1 98.12 377 ILE A N 1
ATOM 2895 C CA . ILE A 1 377 ? -4.352 3.32 20.125 1 98.12 377 ILE A CA 1
ATOM 2896 C C . ILE A 1 377 ? -4.531 2.564 21.438 1 98.12 377 ILE A C 1
ATOM 2898 O O . ILE A 1 377 ? -3.625 1.857 21.891 1 98.12 377 ILE A O 1
ATOM 2902 N N . ASP A 1 378 ? -5.691 2.596 22 1 96.62 378 ASP A N 1
ATOM 2903 C CA . ASP A 1 378 ? -5.977 2.033 23.312 1 96.62 378 ASP A CA 1
ATOM 2904 C C . ASP A 1 378 ? -5.895 0.509 23.297 1 96.62 378 ASP A C 1
ATOM 2906 O O . ASP A 1 378 ? -5.625 -0.12 24.312 1 96.62 378 ASP A O 1
ATOM 2910 N N . HIS A 1 379 ? -6.027 -0.072 22.141 1 95 379 HIS A N 1
ATOM 2911 C CA . HIS A 1 379 ? -6.18 -1.521 22.109 1 95 379 HIS A CA 1
ATOM 2912 C C . HIS A 1 379 ? -4.984 -2.191 21.438 1 95 379 HIS A C 1
ATOM 2914 O O . HIS A 1 379 ? -5.027 -3.387 21.141 1 95 379 HIS A O 1
ATOM 2920 N N . VAL A 1 380 ? -3.988 -1.43 21.172 1 96 380 VAL A N 1
ATOM 2921 C CA . VAL A 1 380 ? -2.766 -2.098 20.734 1 96 380 VAL A CA 1
ATOM 2922 C C . VAL A 1 380 ? -2.238 -2.992 21.844 1 96 380 VAL A C 1
ATOM 2924 O O . VAL A 1 380 ? -1.819 -2.502 22.891 1 96 380 VAL A O 1
ATOM 2927 N N . PRO A 1 381 ? -2.189 -4.25 21.719 1 87.31 381 PRO A N 1
ATOM 2928 C CA . PRO A 1 381 ? -1.927 -5.152 22.844 1 87.31 381 PRO A CA 1
ATOM 2929 C C . PRO A 1 381 ? -0.51 -5.008 23.406 1 87.31 381 PRO A C 1
ATOM 2931 O O . PRO A 1 381 ? -0.303 -5.121 24.609 1 87.31 381 PRO A O 1
ATOM 2934 N N . SER A 1 382 ? 0.442 -4.75 22.562 1 92.5 382 SER A N 1
ATOM 2935 C CA . SER A 1 382 ? 1.837 -4.762 22.984 1 92.5 382 SER A CA 1
ATOM 2936 C C . SER A 1 382 ? 2.234 -3.432 23.609 1 92.5 382 SER A C 1
ATOM 2938 O O . SER A 1 382 ? 3.346 -3.287 24.125 1 92.5 382 SER A O 1
ATOM 2940 N N . TRP A 1 383 ? 1.306 -2.447 23.531 1 96.75 383 TRP A N 1
ATOM 2941 C CA . TRP A 1 383 ? 1.664 -1.125 24.031 1 96.75 383 TRP A CA 1
ATOM 2942 C C . TRP A 1 383 ? 1.343 -0.999 25.516 1 96.75 383 TRP A C 1
ATOM 2944 O O . TRP A 1 383 ? 0.258 -1.384 25.953 1 96.75 383 TRP A O 1
ATOM 2954 N N . THR A 1 384 ? 2.293 -0.539 26.297 1 96.81 384 THR A N 1
ATOM 2955 C CA . THR A 1 384 ? 2.08 -0.212 27.703 1 96.81 384 THR A CA 1
ATOM 2956 C C . THR A 1 384 ? 1.218 1.039 27.844 1 96.81 384 THR A C 1
ATOM 2958 O O . THR A 1 384 ? 0.934 1.718 26.859 1 96.81 384 THR A O 1
ATOM 2961 N N . ARG A 1 385 ? 0.793 1.287 29.031 1 96.69 385 ARG A N 1
ATOM 2962 C CA . ARG A 1 385 ? 0.057 2.516 29.312 1 96.69 385 ARG A CA 1
ATOM 2963 C C . ARG A 1 385 ? 0.882 3.744 28.938 1 96.69 385 ARG A C 1
ATOM 2965 O O . ARG A 1 385 ? 0.353 4.711 28.391 1 96.69 385 ARG A O 1
ATOM 2972 N N . GLN A 1 386 ? 2.145 3.684 29.234 1 96.81 386 GLN A N 1
ATOM 2973 C CA . GLN A 1 386 ? 3.035 4.797 28.922 1 96.81 386 GLN A CA 1
ATOM 2974 C C . GLN A 1 386 ? 3.16 4.984 27.406 1 96.81 386 GLN A C 1
ATOM 2976 O O . GLN A 1 386 ? 3.156 6.117 26.922 1 96.81 386 GLN A O 1
ATOM 2981 N N . ALA A 1 387 ? 3.314 3.85 26.688 1 98 387 ALA A N 1
ATOM 2982 C CA . ALA A 1 387 ? 3.385 3.918 25.234 1 98 387 ALA A CA 1
ATOM 2983 C C . ALA A 1 387 ? 2.143 4.594 24.656 1 98 387 ALA A C 1
ATOM 2985 O O . ALA A 1 387 ? 2.248 5.457 23.781 1 98 387 ALA A O 1
ATOM 2986 N N . LYS A 1 388 ? 1.008 4.223 25.188 1 98.38 388 LYS A N 1
ATOM 2987 C CA . LYS A 1 388 ? -0.25 4.797 24.719 1 98.38 388 LYS A CA 1
ATOM 2988 C C . LYS A 1 388 ? -0.325 6.289 25.047 1 98.38 388 LYS A C 1
ATOM 2990 O O . LYS A 1 388 ? -0.705 7.094 24.203 1 98.38 388 LYS A O 1
ATOM 2995 N N . SER A 1 389 ? 0.112 6.668 26.203 1 98.12 389 SER A N 1
ATOM 2996 C CA . SER A 1 389 ? 0.135 8.078 26.594 1 98.12 389 SER A CA 1
ATOM 2997 C C . SER A 1 389 ? 1.055 8.891 25.688 1 98.12 389 SER A C 1
ATOM 2999 O O . SER A 1 389 ? 0.746 10.031 25.344 1 98.12 389 SER A O 1
ATOM 3001 N N . SER A 1 390 ? 2.172 8.266 25.344 1 98.56 390 SER A N 1
ATOM 3002 C CA . SER A 1 390 ? 3.098 8.922 24.422 1 98.56 390 SER A CA 1
ATOM 3003 C C . SER A 1 390 ? 2.432 9.227 23.094 1 98.56 390 SER A C 1
ATOM 3005 O O . SER A 1 390 ? 2.561 10.328 22.562 1 98.56 390 SER A O 1
ATOM 3007 N N . VAL A 1 391 ? 1.671 8.273 22.578 1 98.88 391 VAL A N 1
ATOM 3008 C CA . VAL A 1 391 ? 1.049 8.414 21.266 1 98.88 391 VAL A CA 1
ATOM 3009 C C . VAL A 1 391 ? -0.125 9.391 21.344 1 98.88 391 VAL A C 1
ATOM 3011 O O . VAL A 1 391 ? -0.359 10.172 20.422 1 98.88 391 VAL A O 1
ATOM 3014 N N . PHE A 1 392 ? -0.798 9.422 22.484 1 98.69 392 PHE A N 1
ATOM 3015 C CA . PHE A 1 392 ? -1.945 10.305 22.656 1 98.69 392 PHE A CA 1
ATOM 3016 C C . PHE A 1 392 ? -1.516 11.766 22.625 1 98.69 392 PHE A C 1
ATOM 3018 O O . PHE A 1 392 ? -2.229 12.617 22.078 1 98.69 392 PHE A O 1
ATOM 3025 N N . GLY A 1 393 ? -0.259 12.047 23.234 1 98.5 393 GLY A N 1
ATOM 3026 C CA . GLY A 1 393 ? 0.017 13.477 23.219 1 98.5 393 GLY A CA 1
ATOM 3027 C C . GLY A 1 393 ? 1.459 13.805 23.547 1 98.5 393 GLY A C 1
ATOM 3028 O O . GLY A 1 393 ? 1.986 14.828 23.109 1 98.5 393 GLY A O 1
ATOM 3029 N N . GLU A 1 394 ? 2.158 12.938 24.297 1 98.5 394 GLU A N 1
ATOM 3030 C CA . GLU A 1 394 ? 3.48 13.297 24.797 1 98.5 394 GLU A CA 1
ATOM 3031 C C . GLU A 1 394 ? 4.492 13.414 23.672 1 98.5 394 GLU A C 1
ATOM 3033 O O . GLU A 1 394 ? 5.375 14.273 23.703 1 98.5 394 GLU A O 1
ATOM 3038 N N . ASN A 1 395 ? 4.41 12.508 22.703 1 98.81 395 ASN A N 1
ATOM 3039 C CA . ASN A 1 395 ? 5.312 12.602 21.562 1 98.81 395 ASN A CA 1
ATOM 3040 C C . ASN A 1 395 ? 5.156 13.93 20.828 1 98.81 395 ASN A C 1
ATOM 3042 O O . ASN A 1 395 ? 6.148 14.555 20.453 1 98.81 395 ASN A O 1
ATOM 3046 N N . ALA A 1 396 ? 3.91 14.352 20.609 1 98.69 396 ALA A N 1
ATOM 3047 C CA . ALA A 1 396 ? 3.641 15.609 19.922 1 98.69 396 ALA A CA 1
ATOM 3048 C C . ALA A 1 396 ? 4.148 16.797 20.719 1 98.69 396 ALA A C 1
ATOM 3050 O O . ALA A 1 396 ? 4.711 17.734 20.156 1 98.69 396 ALA A O 1
ATOM 3051 N N . ILE A 1 397 ? 3.939 16.781 22.047 1 97.75 397 ILE A N 1
ATOM 3052 C CA . ILE A 1 397 ? 4.422 17.859 22.922 1 97.75 397 ILE A CA 1
ATOM 3053 C C . ILE A 1 397 ? 5.93 18.016 22.75 1 97.75 397 ILE A C 1
ATOM 3055 O O . ILE A 1 397 ? 6.438 19.125 22.625 1 97.75 397 ILE A O 1
ATOM 3059 N N . LYS A 1 398 ? 6.586 16.891 22.703 1 97.81 398 LYS A N 1
ATOM 3060 C CA . LYS A 1 398 ? 8.039 16.906 22.547 1 97.81 398 LYS A CA 1
ATOM 3061 C C . LYS A 1 398 ? 8.445 17.406 21.172 1 97.81 398 LYS A C 1
ATOM 3063 O O . LYS A 1 398 ? 9.312 18.281 21.062 1 97.81 398 LYS A O 1
ATOM 3068 N N . LEU A 1 399 ? 7.84 16.906 20.078 1 98.25 399 LEU A N 1
ATOM 3069 C CA . LEU A 1 399 ? 8.234 17.234 18.719 1 98.25 399 LEU A CA 1
ATOM 3070 C C . LEU A 1 399 ? 7.973 18.703 18.422 1 98.25 399 LEU A C 1
ATOM 3072 O O . LEU A 1 399 ? 8.773 19.359 17.75 1 98.25 399 LEU A O 1
ATOM 3076 N N . PHE A 1 400 ? 6.852 19.25 18.953 1 97.12 400 PHE A N 1
ATOM 3077 C CA . PHE A 1 400 ? 6.418 20.594 18.578 1 97.12 400 PHE A CA 1
ATOM 3078 C C . PHE A 1 400 ? 6.695 21.594 19.688 1 97.12 400 PHE A C 1
ATOM 3080 O O . PHE A 1 400 ? 6.301 22.766 19.594 1 97.12 400 PHE A O 1
ATOM 3087 N N . ASP A 1 401 ? 7.359 21.156 20.781 1 93.19 401 ASP A N 1
ATOM 3088 C CA . ASP A 1 401 ? 7.684 22 21.922 1 93.19 401 ASP A CA 1
ATOM 3089 C C . ASP A 1 401 ? 6.449 22.766 22.406 1 93.19 401 ASP A C 1
ATOM 3091 O O . ASP A 1 401 ? 6.465 23.984 22.5 1 93.19 401 ASP A O 1
ATOM 3095 N N . LEU A 1 402 ? 5.41 22.031 22.625 1 92.69 402 LEU A N 1
ATOM 3096 C CA . LEU A 1 402 ? 4.129 22.609 23.016 1 92.69 402 LEU A CA 1
ATOM 3097 C C . LEU A 1 402 ? 4.094 22.875 24.516 1 92.69 402 LEU A C 1
ATOM 3099 O O . LEU A 1 402 ? 4.773 22.203 25.281 1 92.69 402 LEU A O 1
ATOM 3103 N N . MET B 1 1 ? 15.727 -34.438 14.047 1 36.97 1 MET B N 1
ATOM 3104 C CA . MET B 1 1 ? 14.836 -33.281 14.008 1 36.97 1 MET B CA 1
ATOM 3105 C C . MET B 1 1 ? 14.023 -33.25 12.719 1 36.9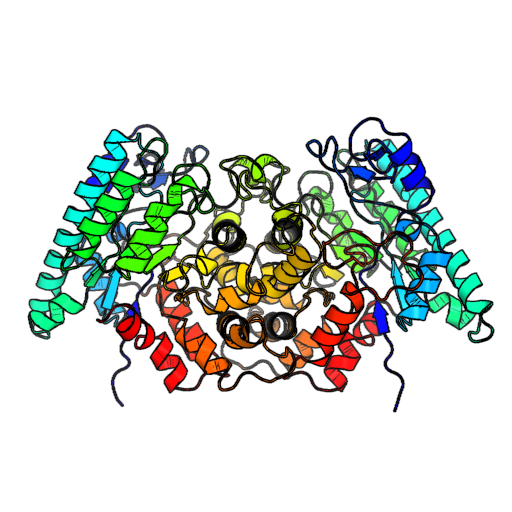7 1 MET B C 1
ATOM 3107 O O . MET B 1 1 ? 14.57 -33.469 11.633 1 36.97 1 MET B O 1
ATOM 3111 N N . SER B 1 2 ? 12.812 -33.656 12.75 1 49.16 2 SER B N 1
ATOM 3112 C CA . SER B 1 2 ? 11.961 -33.938 11.602 1 49.16 2 SER B CA 1
ATOM 3113 C C . SER B 1 2 ? 12.125 -32.875 10.523 1 49.16 2 SER B C 1
ATOM 3115 O O . SER B 1 2 ? 12.195 -31.672 10.836 1 49.16 2 SER B O 1
ATOM 3117 N N . LYS B 1 3 ? 12.602 -33.219 9.352 1 68.81 3 LYS B N 1
ATOM 3118 C CA . LYS B 1 3 ? 13.023 -32.406 8.227 1 68.81 3 LYS B CA 1
ATOM 3119 C C . LYS B 1 3 ? 11.898 -31.469 7.781 1 68.81 3 LYS B C 1
ATOM 3121 O O . LYS B 1 3 ? 10.758 -31.891 7.605 1 68.81 3 LYS B O 1
ATOM 3126 N N . ARG B 1 4 ? 12.016 -30.125 7.961 1 88 4 ARG B N 1
ATOM 3127 C CA . ARG B 1 4 ? 11.141 -29.078 7.473 1 88 4 ARG B CA 1
ATOM 3128 C C . ARG B 1 4 ? 10.836 -29.25 5.988 1 88 4 ARG B C 1
ATOM 3130 O O . ARG B 1 4 ? 11.75 -29.438 5.18 1 88 4 ARG B O 1
ATOM 3137 N N . ILE B 1 5 ? 9.523 -29.484 5.68 1 95.75 5 ILE B N 1
ATOM 3138 C CA . ILE B 1 5 ? 9.141 -29.516 4.273 1 95.75 5 ILE B CA 1
ATOM 3139 C C . ILE B 1 5 ? 9.023 -28.094 3.734 1 95.75 5 ILE B C 1
ATOM 3141 O O . ILE B 1 5 ? 8.414 -27.234 4.367 1 95.75 5 ILE B O 1
ATOM 3145 N N . LEU B 1 6 ? 9.664 -27.766 2.715 1 98.25 6 LEU B N 1
ATOM 3146 C CA . LEU B 1 6 ? 9.648 -26.438 2.1 1 98.25 6 LEU B CA 1
ATOM 3147 C C . LEU B 1 6 ? 8.891 -26.469 0.777 1 98.25 6 LEU B C 1
ATOM 3149 O O . LEU B 1 6 ? 9.305 -27.141 -0.17 1 98.25 6 LEU B O 1
ATOM 3153 N N . VAL B 1 7 ? 7.711 -25.781 0.704 1 98.69 7 VAL B N 1
ATOM 3154 C CA . VAL B 1 7 ? 6.891 -25.719 -0.501 1 98.69 7 VAL B CA 1
ATOM 3155 C C . VAL B 1 7 ? 6.879 -24.297 -1.042 1 98.69 7 VAL B C 1
ATOM 3157 O O . VAL B 1 7 ? 6.414 -23.375 -0.369 1 98.69 7 VAL B O 1
ATOM 3160 N N . ASP B 1 8 ? 7.383 -24.078 -2.236 1 98.75 8 ASP B N 1
ATOM 3161 C CA . ASP B 1 8 ? 7.422 -22.797 -2.912 1 98.75 8 ASP B CA 1
ATOM 3162 C C . ASP B 1 8 ? 6.168 -22.578 -3.758 1 98.75 8 ASP B C 1
ATOM 3164 O O . ASP B 1 8 ? 6.078 -23.062 -4.883 1 98.75 8 ASP B O 1
ATOM 3168 N N . CYS B 1 9 ? 5.258 -21.734 -3.236 1 98.62 9 CYS B N 1
ATOM 3169 C CA . CYS B 1 9 ? 3.973 -21.578 -3.904 1 98.62 9 CYS B CA 1
ATOM 3170 C C . CYS B 1 9 ? 3.994 -20.375 -4.84 1 98.62 9 CYS B C 1
ATOM 3172 O O . CYS B 1 9 ? 2.998 -20.078 -5.5 1 98.62 9 CYS B O 1
ATOM 3174 N N . HIS B 1 10 ? 5.055 -19.625 -4.879 1 98.81 10 HIS B N 1
ATOM 3175 C CA . HIS B 1 10 ? 5.23 -18.453 -5.73 1 98.81 10 HIS B CA 1
ATOM 3176 C C . HIS B 1 10 ? 6.566 -18.5 -6.465 1 98.81 10 HIS B C 1
ATOM 3178 O O . HIS B 1 10 ? 7.543 -17.891 -6.02 1 98.81 10 HIS B O 1
ATOM 3184 N N . THR B 1 11 ? 6.594 -19.078 -7.539 1 98.44 11 THR B N 1
ATOM 3185 C CA . THR B 1 11 ? 7.723 -19.234 -8.453 1 98.44 11 THR B CA 1
ATOM 3186 C C . THR B 1 11 ? 7.242 -19.328 -9.898 1 98.44 11 THR B C 1
ATOM 3188 O O . THR B 1 11 ? 6.137 -19.797 -10.156 1 98.44 11 THR B O 1
ATOM 3191 N N . HIS B 1 12 ? 8.039 -18.812 -10.797 1 97.81 12 HIS B N 1
ATOM 3192 C CA . HIS B 1 12 ? 7.516 -18.625 -12.148 1 97.81 12 HIS B CA 1
ATOM 3193 C C . HIS B 1 12 ? 8.383 -19.328 -13.18 1 97.81 12 HIS B C 1
ATOM 3195 O O . HIS B 1 12 ? 9.562 -19.594 -12.93 1 97.81 12 HIS B O 1
ATOM 3201 N N . ILE B 1 13 ? 7.785 -19.609 -14.297 1 97.69 13 ILE B N 1
ATOM 3202 C CA . ILE B 1 13 ? 8.461 -20.062 -15.508 1 97.69 13 ILE B CA 1
ATOM 3203 C C . ILE B 1 13 ? 7.75 -19.516 -16.734 1 97.69 13 ILE B C 1
ATOM 3205 O O . ILE B 1 13 ? 6.68 -18.906 -16.625 1 97.69 13 ILE B O 1
ATOM 3209 N N . TYR B 1 14 ? 8.367 -19.594 -17.859 1 96.75 14 TYR B N 1
ATOM 3210 C CA . TYR B 1 14 ? 7.715 -19.5 -19.172 1 96.75 14 TYR B CA 1
ATOM 3211 C C . TYR B 1 14 ? 7.738 -20.844 -19.891 1 96.75 14 TYR B C 1
ATOM 3213 O O . TYR B 1 14 ? 8.711 -21.594 -19.781 1 96.75 14 TYR B O 1
ATOM 3221 N N . THR B 1 15 ? 6.645 -21.141 -20.562 1 96.5 15 THR B N 1
ATOM 3222 C CA . THR B 1 15 ? 6.684 -22.312 -21.422 1 96.5 15 THR B CA 1
ATOM 3223 C C . THR B 1 15 ? 7.465 -22.016 -22.703 1 96.5 15 THR B C 1
ATOM 3225 O O . THR B 1 15 ? 7.586 -20.859 -23.109 1 96.5 15 THR B O 1
ATOM 3228 N N . LYS B 1 16 ? 7.945 -23.062 -23.297 1 94 16 LYS B N 1
ATOM 3229 C CA . LYS B 1 16 ? 8.711 -22.891 -24.531 1 94 16 LYS B CA 1
ATOM 3230 C C . LYS B 1 16 ? 7.871 -22.234 -25.625 1 94 16 LYS B C 1
ATOM 3232 O O . LYS B 1 16 ? 8.359 -21.375 -26.359 1 94 16 LYS B O 1
ATOM 3237 N N . ARG B 1 17 ? 6.656 -22.562 -25.688 1 94.88 17 ARG B N 1
ATOM 3238 C CA . ARG B 1 17 ? 5.777 -21.984 -26.703 1 94.88 17 ARG B CA 1
ATOM 3239 C C . ARG B 1 17 ? 5.547 -20.5 -26.438 1 94.88 17 ARG B C 1
ATOM 3241 O O . ARG B 1 17 ? 5.508 -19.703 -27.375 1 94.88 17 ARG B O 1
ATOM 3248 N N . LEU B 1 18 ? 5.301 -20.141 -25.203 1 94.94 18 LEU B N 1
ATOM 3249 C CA . LEU B 1 18 ? 5.094 -18.734 -24.875 1 94.94 18 LEU B CA 1
ATOM 3250 C C . LEU B 1 18 ? 6.348 -17.922 -25.172 1 94.94 18 LEU B C 1
ATOM 3252 O O . LEU B 1 18 ? 6.258 -16.797 -25.672 1 94.94 18 LEU B O 1
ATOM 3256 N N . VAL B 1 19 ? 7.492 -18.484 -24.891 1 95.56 19 VAL B N 1
ATOM 3257 C CA . VAL B 1 19 ? 8.758 -17.828 -25.203 1 95.56 19 VAL B CA 1
ATOM 3258 C C . VAL B 1 19 ? 8.875 -17.609 -26.703 1 95.56 19 VAL B C 1
ATOM 3260 O O . VAL B 1 19 ? 9.25 -16.531 -27.156 1 95.56 19 VAL B O 1
ATOM 3263 N N . SER B 1 20 ? 8.57 -18.672 -27.422 1 95.75 20 SER B N 1
ATOM 3264 C CA . SER B 1 20 ? 8.609 -18.578 -28.875 1 95.75 20 SER B CA 1
ATOM 3265 C C . SER B 1 20 ? 7.656 -17.5 -29.391 1 95.75 20 SER B C 1
ATOM 3267 O O . SER B 1 20 ? 7.992 -16.75 -30.297 1 95.75 20 SER B O 1
ATOM 3269 N N . LEU B 1 21 ? 6.512 -17.469 -28.812 1 95.19 21 LEU B N 1
ATOM 3270 C CA . LEU B 1 21 ? 5.535 -16.438 -29.188 1 95.19 21 LEU B CA 1
ATOM 3271 C C . LEU B 1 21 ? 6.07 -15.047 -28.906 1 95.19 21 LEU B C 1
ATOM 3273 O O . LEU B 1 21 ? 6.004 -14.164 -29.766 1 95.19 21 LEU B O 1
ATOM 3277 N N . LEU B 1 22 ? 6.586 -14.805 -27.703 1 94.75 22 LEU B N 1
ATOM 3278 C CA . LEU B 1 22 ? 7.105 -13.5 -27.312 1 94.75 22 LEU B CA 1
ATOM 3279 C C . LEU B 1 22 ? 8.289 -13.094 -28.188 1 94.75 22 LEU B C 1
ATOM 3281 O O . LEU B 1 22 ? 8.445 -11.914 -28.516 1 94.75 22 LEU B O 1
ATOM 3285 N N . ARG B 1 23 ? 9.109 -14.094 -28.641 1 94.94 23 ARG B N 1
ATOM 3286 C CA . ARG B 1 23 ? 10.25 -13.844 -29.516 1 94.94 23 ARG B CA 1
ATOM 3287 C C . ARG B 1 23 ? 9.789 -13.422 -30.906 1 94.94 23 ARG B C 1
ATOM 3289 O O . ARG B 1 23 ? 10.484 -12.672 -31.609 1 94.94 23 ARG B O 1
ATOM 3296 N N . SER B 1 24 ? 8.672 -13.914 -31.266 1 95.38 24 SER B N 1
ATOM 3297 C CA . SER B 1 24 ? 8.188 -13.68 -32.625 1 95.38 24 SER B CA 1
ATOM 3298 C C . SER B 1 24 ? 7.516 -12.312 -32.75 1 95.38 24 SER B C 1
ATOM 3300 O O . SER B 1 24 ? 7.262 -11.836 -33.844 1 95.38 24 SER B O 1
ATOM 3302 N N . ARG B 1 25 ? 7.234 -11.672 -31.625 1 93.31 25 ARG B N 1
ATOM 3303 C CA . ARG B 1 25 ? 6.52 -10.398 -31.656 1 93.31 25 ARG B CA 1
ATOM 3304 C C . ARG B 1 25 ? 7.473 -9.242 -31.938 1 93.31 25 ARG B C 1
ATOM 3306 O O . ARG B 1 25 ? 8.664 -9.32 -31.625 1 93.31 25 ARG B O 1
ATOM 3313 N N . THR B 1 26 ? 6.812 -8.102 -32.531 1 90.19 26 THR B N 1
ATOM 3314 C CA . THR B 1 26 ? 7.598 -6.918 -32.844 1 90.19 26 THR B CA 1
ATOM 3315 C C . THR B 1 26 ? 7.203 -5.75 -31.938 1 90.19 26 THR B C 1
ATOM 3317 O O . THR B 1 26 ? 7.875 -4.715 -31.922 1 90.19 26 THR B O 1
ATOM 3320 N N . VAL B 1 27 ? 6.109 -5.973 -31.25 1 89.19 27 VAL B N 1
ATOM 3321 C CA . VAL B 1 27 ? 5.648 -4.957 -30.312 1 89.19 27 VAL B CA 1
ATOM 3322 C C . VAL B 1 27 ? 5.566 -5.551 -28.906 1 89.19 27 VAL B C 1
ATOM 3324 O O . VAL B 1 27 ? 5.387 -6.762 -28.75 1 89.19 27 VAL B O 1
ATOM 3327 N N . ASN B 1 28 ? 5.672 -4.785 -27.891 1 88.38 28 ASN B N 1
ATOM 3328 C CA . ASN B 1 28 ? 5.602 -5.262 -26.516 1 88.38 28 ASN B CA 1
ATOM 3329 C C . ASN B 1 28 ? 4.215 -5.801 -26.172 1 88.38 28 ASN B C 1
ATOM 3331 O O . ASN B 1 28 ? 3.207 -5.273 -26.641 1 88.38 28 ASN B O 1
ATOM 3335 N N . PRO B 1 29 ? 4.164 -6.816 -25.422 1 90.75 29 PRO B N 1
ATOM 3336 C CA . PRO B 1 29 ? 5.273 -7.535 -24.797 1 90.75 29 PRO B CA 1
ATOM 3337 C C . PRO B 1 29 ? 6.023 -8.438 -25.766 1 90.75 29 PRO B C 1
ATOM 3339 O O . PRO B 1 29 ? 5.402 -9.109 -26.594 1 90.75 29 PRO B O 1
ATOM 3342 N N . ARG B 1 30 ? 7.316 -8.445 -25.656 1 92.81 30 ARG B N 1
ATOM 3343 C CA . ARG B 1 30 ? 8.141 -9.242 -26.562 1 92.81 30 ARG B CA 1
ATOM 3344 C C . ARG B 1 30 ? 9.492 -9.562 -25.938 1 92.81 30 ARG B C 1
ATOM 3346 O O . ARG B 1 30 ? 9.922 -8.891 -25 1 92.81 30 ARG B O 1
ATOM 3353 N N . ILE B 1 31 ? 10.094 -10.609 -26.344 1 92.75 31 ILE B N 1
ATOM 3354 C CA . ILE B 1 31 ? 11.484 -10.914 -26.031 1 92.75 31 ILE B CA 1
ATOM 3355 C C . ILE B 1 31 ? 12.375 -10.492 -27.203 1 92.75 31 ILE B C 1
ATOM 3357 O O . ILE B 1 31 ? 12.102 -10.828 -28.344 1 92.75 31 ILE B O 1
ATOM 3361 N N . HIS B 1 32 ? 13.367 -9.672 -26.906 1 90.25 32 HIS B N 1
ATOM 3362 C CA . HIS B 1 32 ? 14.242 -9.156 -27.953 1 90.25 32 HIS B CA 1
ATOM 3363 C C . HIS B 1 32 ? 15.703 -9.195 -27.516 1 90.25 32 HIS B C 1
ATOM 3365 O O . HIS B 1 32 ? 16 -9.469 -26.344 1 90.25 32 HIS B O 1
ATOM 3371 N N . THR B 1 33 ? 16.594 -8.984 -28.391 1 86.12 33 THR B N 1
ATOM 3372 C CA . THR B 1 33 ? 18.031 -8.984 -28.094 1 86.12 33 THR B CA 1
ATOM 3373 C C . THR B 1 33 ? 18.641 -7.621 -28.391 1 86.12 33 THR B C 1
ATOM 3375 O O . THR B 1 33 ? 19.828 -7.52 -28.672 1 86.12 33 THR B O 1
ATOM 3378 N N . ASN B 1 34 ? 17.828 -6.594 -28.391 1 78 34 ASN B N 1
ATOM 3379 C CA . ASN B 1 34 ? 18.328 -5.25 -28.672 1 78 34 ASN B CA 1
ATOM 3380 C C . ASN B 1 34 ? 19.047 -4.66 -27.469 1 78 34 ASN B C 1
ATOM 3382 O O . ASN B 1 34 ? 18.922 -3.467 -27.188 1 78 34 ASN B O 1
ATOM 3386 N N . SER B 1 35 ? 19.688 -5.41 -26.688 1 73.75 35 SER B N 1
ATOM 3387 C CA . SER B 1 35 ? 20.438 -4.938 -25.531 1 73.75 35 SER B CA 1
ATOM 3388 C C . SER B 1 35 ? 21.922 -4.773 -25.859 1 73.75 35 SER B C 1
ATOM 3390 O O . SER B 1 35 ? 22.422 -5.422 -26.781 1 73.75 35 SER B O 1
ATOM 3392 N N . THR B 1 36 ? 22.562 -3.941 -25.188 1 71.75 36 THR B N 1
ATOM 3393 C CA . THR B 1 36 ? 23.969 -3.639 -25.422 1 71.75 36 THR B CA 1
ATOM 3394 C C . THR B 1 36 ? 24.844 -4.863 -25.156 1 71.75 36 THR B C 1
ATOM 3396 O O . THR B 1 36 ? 25.891 -5.027 -25.766 1 71.75 36 THR B O 1
ATOM 3399 N N . ASP B 1 37 ? 24.391 -5.746 -24.266 1 72.44 37 ASP B N 1
ATOM 3400 C CA . ASP B 1 37 ? 25.219 -6.879 -23.875 1 72.44 37 ASP B CA 1
ATOM 3401 C C . ASP B 1 37 ? 24.812 -8.148 -24.609 1 72.44 37 ASP B C 1
ATOM 3403 O O . ASP B 1 37 ? 25.344 -9.227 -24.344 1 72.44 37 ASP B O 1
ATOM 3407 N N . GLY B 1 38 ? 23.859 -8.016 -25.469 1 78 38 GLY B N 1
ATOM 3408 C CA . GLY B 1 38 ? 23.438 -9.133 -26.297 1 78 38 GLY B CA 1
ATOM 3409 C C . GLY B 1 38 ? 22.5 -10.086 -25.562 1 78 38 GLY B C 1
ATOM 3410 O O . GLY B 1 38 ? 22.047 -11.078 -26.125 1 78 38 GLY B O 1
ATOM 3411 N N . SER B 1 39 ? 22.219 -9.805 -24.312 1 81.88 39 SER B N 1
ATOM 3412 C CA . SER B 1 39 ? 21.328 -10.656 -23.547 1 81.88 39 SER B CA 1
ATOM 3413 C C . SER B 1 39 ? 19.875 -10.492 -24 1 81.88 39 SER B C 1
ATOM 3415 O O . SER B 1 39 ? 19.5 -9.461 -24.547 1 81.88 39 SER B O 1
ATOM 3417 N N . GLU B 1 40 ? 19.094 -11.547 -23.859 1 88.38 40 GLU B N 1
ATOM 3418 C CA . GLU B 1 40 ? 17.656 -11.461 -24.156 1 88.38 40 GLU B CA 1
ATOM 3419 C C . GLU B 1 40 ? 16.938 -10.656 -23.078 1 88.38 40 GLU B C 1
ATOM 3421 O O . GLU B 1 40 ? 17.203 -10.812 -21.891 1 88.38 40 GLU B O 1
ATOM 3426 N N . LYS B 1 41 ? 16.125 -9.734 -23.609 1 88.5 41 LYS B N 1
ATOM 3427 C CA . LYS B 1 41 ? 15.352 -8.875 -22.719 1 88.5 41 LYS B CA 1
ATOM 3428 C C . LYS B 1 41 ? 13.859 -9.055 -22.953 1 88.5 41 LYS B C 1
ATOM 3430 O O . LYS B 1 41 ? 13.414 -9.219 -24.094 1 88.5 41 LYS B O 1
ATOM 3435 N N . LEU B 1 42 ? 13.164 -9.148 -21.922 1 89.12 42 LEU B N 1
ATOM 3436 C CA . LEU B 1 42 ? 11.711 -9.094 -22 1 89.12 42 LEU B CA 1
ATOM 3437 C C . LEU B 1 42 ? 11.195 -7.684 -21.734 1 89.12 42 LEU B C 1
ATOM 3439 O O . LEU B 1 42 ? 11.438 -7.117 -20.656 1 89.12 42 LEU B O 1
ATOM 3443 N N . ALA B 1 43 ? 10.633 -7.105 -22.719 1 86.25 43 ALA B N 1
ATOM 3444 C CA . ALA B 1 43 ? 9.945 -5.824 -22.609 1 86.25 43 ALA B CA 1
ATOM 3445 C C . ALA B 1 43 ? 8.43 -6.023 -22.562 1 86.25 43 ALA B C 1
ATOM 3447 O O . ALA B 1 43 ? 7.871 -6.734 -23.406 1 86.25 43 ALA B O 1
ATOM 3448 N N . ILE B 1 44 ? 7.781 -5.516 -21.578 1 78.25 44 ILE B N 1
ATOM 3449 C CA . ILE B 1 44 ? 6.359 -5.801 -21.406 1 78.25 44 ILE B CA 1
ATOM 3450 C C . ILE B 1 44 ? 5.547 -4.539 -21.688 1 78.25 44 ILE B C 1
ATOM 3452 O O . ILE B 1 44 ? 4.621 -4.555 -22.5 1 78.25 44 ILE B O 1
ATOM 3456 N N . LEU B 1 45 ? 5.957 -3.377 -21.062 1 72.12 45 LEU B N 1
ATOM 3457 C CA . LEU B 1 45 ? 5.18 -2.15 -21.203 1 72.12 45 LEU B CA 1
ATOM 3458 C C . LEU B 1 45 ? 5.613 -1.37 -22.438 1 72.12 45 LEU B C 1
ATOM 3460 O O . LEU B 1 45 ? 6.785 -1.414 -22.828 1 72.12 45 LEU B O 1
ATOM 3464 N N . PRO B 1 46 ? 4.719 -0.645 -22.969 1 66.5 46 PRO B N 1
ATOM 3465 C CA . PRO B 1 46 ? 5.023 0.088 -24.203 1 66.5 46 PRO B CA 1
ATOM 3466 C C . PRO B 1 46 ? 6.211 1.032 -24.047 1 66.5 46 PRO B C 1
ATOM 3468 O O . PRO B 1 46 ? 6.965 1.244 -25 1 66.5 46 PRO B O 1
ATOM 3471 N N . GLN B 1 47 ? 6.414 1.504 -22.953 1 63.38 47 GLN B N 1
ATOM 3472 C CA . GLN B 1 47 ? 7.426 2.545 -22.797 1 63.38 47 GLN B CA 1
ATOM 3473 C C . GLN B 1 47 ? 8.805 1.94 -22.562 1 63.38 47 GLN B C 1
ATOM 3475 O O . GLN B 1 47 ? 9.797 2.664 -22.484 1 63.38 47 GLN B O 1
ATOM 3480 N N . GLU B 1 48 ? 8.789 0.568 -22.438 1 67.5 48 GLU B N 1
ATOM 3481 C CA . GLU B 1 48 ? 10.078 -0.076 -22.188 1 67.5 48 GLU B CA 1
ATOM 3482 C C . GLU B 1 48 ? 10.828 -0.304 -23.5 1 67.5 48 GLU B C 1
ATOM 3484 O O . GLU B 1 48 ? 10.57 -1.274 -24.219 1 67.5 48 GLU B O 1
ATOM 3489 N N . VAL B 1 49 ? 11.398 0.661 -24.281 1 55.44 49 VAL B N 1
ATOM 3490 C CA . VAL B 1 49 ? 12.016 0.53 -25.594 1 55.44 49 VAL B CA 1
ATOM 3491 C C . VAL B 1 49 ? 13.352 -0.198 -25.469 1 55.44 49 VAL B C 1
ATOM 3493 O O . VAL B 1 49 ? 13.609 -1.172 -26.172 1 55.44 49 VAL B O 1
ATOM 3496 N N . SER B 1 50 ? 14.336 0.434 -25.031 1 54.75 50 SER B N 1
ATOM 3497 C CA . SER B 1 50 ? 15.688 -0.127 -25.047 1 54.75 50 SER B CA 1
ATOM 3498 C C . SER B 1 50 ? 15.992 -0.871 -23.75 1 54.75 50 SER B C 1
ATOM 3500 O O . SER B 1 50 ? 16.984 -1.594 -23.656 1 54.75 50 SER B O 1
ATOM 3502 N N . GLY B 1 51 ? 14.82 -1.137 -23.016 1 66.88 51 GLY B N 1
ATOM 3503 C CA . GLY B 1 51 ? 15.07 -1.615 -21.656 1 66.88 51 GLY B CA 1
ATOM 3504 C C . GLY B 1 51 ? 14.023 -2.594 -21.172 1 66.88 51 GLY B C 1
ATOM 3505 O O 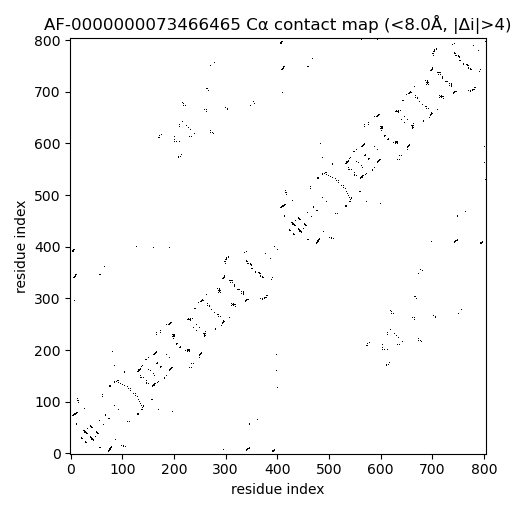. GLY B 1 51 ? 12.953 -2.729 -21.781 1 66.88 51 GLY B O 1
ATOM 3506 N N . GLY B 1 52 ? 14.406 -3.795 -20.719 1 77.25 52 GLY B N 1
ATOM 3507 C CA . GLY B 1 52 ? 13.609 -4.852 -20.109 1 77.25 52 GLY B CA 1
ATOM 3508 C C . GLY B 1 52 ? 14.375 -5.668 -19.094 1 77.25 52 GLY B C 1
ATOM 3509 O O . GLY B 1 52 ? 15.469 -5.277 -18.672 1 77.25 52 GLY B O 1
ATOM 3510 N N . ARG B 1 53 ? 13.648 -6.621 -18.828 1 78.5 53 ARG B N 1
ATOM 3511 C CA . ARG B 1 53 ? 14.266 -7.516 -17.859 1 78.5 53 ARG B CA 1
ATOM 3512 C C . ARG B 1 53 ? 15.031 -8.641 -18.547 1 78.5 53 ARG B C 1
ATOM 3514 O O . ARG B 1 53 ? 14.57 -9.188 -19.547 1 78.5 53 ARG B O 1
ATOM 3521 N N . THR B 1 54 ? 16.188 -8.914 -18.062 1 82.75 54 THR B N 1
ATOM 3522 C CA . THR B 1 54 ? 16.984 -10.008 -18.625 1 82.75 54 THR B CA 1
ATOM 3523 C C . THR B 1 54 ? 16.266 -11.344 -18.406 1 82.75 54 THR B C 1
ATOM 3525 O O . THR B 1 54 ? 15.812 -11.641 -17.312 1 82.75 54 THR B O 1
ATOM 3528 N N . VAL B 1 55 ? 16.156 -12.055 -19.469 1 88.5 55 VAL B N 1
ATOM 3529 C CA . VAL B 1 55 ? 15.562 -13.383 -19.391 1 88.5 55 VAL B CA 1
ATOM 3530 C C . VAL B 1 55 ? 16.516 -14.422 -19.984 1 88.5 55 VAL B C 1
ATOM 3532 O O . VAL B 1 55 ? 17.406 -14.078 -20.766 1 88.5 55 VAL B O 1
ATOM 3535 N N . GLY B 1 56 ? 16.391 -15.633 -19.531 1 89.56 56 GLY B N 1
ATOM 3536 C CA . GLY B 1 56 ? 17.219 -16.734 -19.984 1 89.56 56 GLY B CA 1
ATOM 3537 C C . GLY B 1 56 ? 16.688 -18.094 -19.562 1 89.56 56 GLY B C 1
ATOM 3538 O O . GLY B 1 56 ? 15.492 -18.234 -19.281 1 89.56 56 GLY B O 1
ATOM 3539 N N . ALA B 1 57 ? 17.562 -19.047 -19.5 1 91.31 57 ALA B N 1
ATOM 3540 C CA . ALA B 1 57 ? 17.234 -20.453 -19.234 1 91.31 57 ALA B CA 1
ATOM 3541 C C . ALA B 1 57 ? 16.531 -20.594 -17.891 1 91.31 57 ALA B C 1
ATOM 3543 O O . ALA B 1 57 ? 15.711 -21.5 -17.703 1 91.31 57 ALA B O 1
ATOM 3544 N N . GLN B 1 58 ? 16.75 -19.688 -16.984 1 91.69 58 GLN B N 1
ATOM 3545 C CA . GLN B 1 58 ? 16.141 -19.766 -15.664 1 91.69 58 GLN B CA 1
ATOM 3546 C C . GLN B 1 58 ? 14.625 -19.625 -15.742 1 91.69 58 GLN B C 1
ATOM 3548 O O . GLN B 1 58 ? 13.906 -20.031 -14.82 1 91.69 58 GLN B O 1
ATOM 3553 N N . TYR B 1 59 ? 14.133 -19.156 -16.906 1 93.69 59 TYR B N 1
ATOM 3554 C CA . TYR B 1 59 ? 12.703 -18.953 -17.047 1 93.69 59 TYR B CA 1
ATOM 3555 C C . TYR B 1 59 ? 12.039 -20.172 -17.688 1 93.69 59 TYR B C 1
ATOM 3557 O O . TYR B 1 59 ? 10.836 -20.375 -17.516 1 93.69 59 TYR B O 1
ATOM 3565 N N . TRP B 1 60 ? 12.805 -20.984 -18.484 1 95.25 60 TRP B N 1
ATOM 3566 C CA . TRP B 1 60 ? 12.031 -21.953 -19.266 1 95.25 60 TRP B CA 1
ATOM 3567 C C . TRP B 1 60 ? 12.727 -23.312 -19.281 1 95.25 60 TRP B C 1
ATOM 3569 O O . TRP B 1 60 ? 12.133 -24.312 -19.672 1 95.25 60 TRP B O 1
ATOM 3579 N N . ASP B 1 61 ? 13.969 -23.375 -18.828 1 95.38 61 ASP B N 1
ATOM 3580 C CA . ASP B 1 61 ? 14.672 -24.656 -18.812 1 95.38 61 ASP B CA 1
ATOM 3581 C C . ASP B 1 61 ? 14.305 -25.469 -17.578 1 95.38 61 ASP B C 1
ATOM 3583 O O . ASP B 1 61 ? 14.5 -25.016 -16.453 1 95.38 61 ASP B O 1
ATOM 3587 N N . VAL B 1 62 ? 13.773 -26.672 -17.781 1 96.94 62 VAL B N 1
ATOM 3588 C CA . VAL B 1 62 ? 13.312 -27.531 -16.688 1 96.94 62 VAL B CA 1
ATOM 3589 C C . VAL B 1 62 ? 14.492 -27.906 -15.797 1 96.94 62 VAL B C 1
ATOM 3591 O O . VAL B 1 62 ? 14.367 -27.922 -14.57 1 96.94 62 VAL B O 1
ATOM 3594 N N . GLY B 1 63 ? 15.625 -28.172 -16.422 1 95.19 63 GLY B N 1
ATOM 3595 C CA . GLY B 1 63 ? 16.812 -28.516 -15.656 1 95.19 63 GLY B CA 1
ATOM 3596 C C . GLY B 1 63 ? 17.25 -27.406 -14.711 1 95.19 63 GLY B C 1
ATOM 3597 O O . GLY B 1 63 ? 17.688 -27.672 -13.594 1 95.19 63 GLY B O 1
ATOM 3598 N N . ASN B 1 64 ? 17.125 -26.188 -15.164 1 94.75 64 ASN B N 1
ATOM 3599 C CA . ASN B 1 64 ? 17.469 -25.047 -14.328 1 94.75 64 ASN B CA 1
ATOM 3600 C C . ASN B 1 64 ? 16.578 -24.969 -13.094 1 94.75 64 ASN B C 1
ATOM 3602 O O . ASN B 1 64 ? 17.047 -24.688 -11.992 1 94.75 64 ASN B O 1
ATOM 3606 N N . LYS B 1 65 ? 15.281 -25.219 -13.242 1 96 65 LYS B N 1
ATOM 3607 C CA . LYS B 1 65 ? 14.352 -25.172 -12.125 1 96 65 LYS B CA 1
ATOM 3608 C C . LYS B 1 65 ? 14.633 -26.297 -11.125 1 96 65 LYS B C 1
ATOM 3610 O O . LYS B 1 65 ? 14.641 -26.078 -9.914 1 96 65 LYS B O 1
ATOM 3615 N N . VAL B 1 66 ? 14.898 -27.453 -11.641 1 95.81 66 VAL B N 1
ATOM 3616 C CA . VAL B 1 66 ? 15.219 -28.609 -10.797 1 95.81 66 VAL B CA 1
ATOM 3617 C C . VAL B 1 66 ? 16.484 -28.328 -10.008 1 95.81 66 VAL B C 1
ATOM 3619 O O . VAL B 1 66 ? 16.547 -28.578 -8.797 1 95.81 66 VAL B O 1
ATOM 3622 N N . SER B 1 67 ? 17.516 -27.781 -10.703 1 94.5 67 SER B N 1
ATOM 3623 C CA . SER B 1 67 ? 18.781 -27.422 -10.047 1 94.5 67 SER B CA 1
ATOM 3624 C C . SER B 1 67 ? 18.547 -26.375 -8.961 1 94.5 67 SER B C 1
ATOM 3626 O O . SER B 1 67 ? 19.125 -26.469 -7.871 1 94.5 67 SER B O 1
ATOM 3628 N N . PHE B 1 68 ? 17.75 -25.422 -9.219 1 95.69 68 PHE B N 1
ATOM 3629 C CA . PHE B 1 68 ? 17.391 -24.375 -8.266 1 95.69 68 PHE B CA 1
ATOM 3630 C C . PHE B 1 68 ? 16.734 -24.969 -7.027 1 95.69 68 PHE B C 1
ATOM 3632 O O . PHE B 1 68 ? 17.094 -24.625 -5.898 1 95.69 68 PHE B O 1
ATOM 3639 N N . MET B 1 69 ? 15.734 -25.828 -7.242 1 96.56 69 MET B N 1
ATOM 3640 C CA . MET B 1 69 ? 15.031 -26.469 -6.133 1 96.56 69 MET B CA 1
ATOM 3641 C C . MET B 1 69 ? 15.992 -27.266 -5.266 1 96.56 69 MET B C 1
ATOM 3643 O O . MET B 1 69 ? 15.969 -27.156 -4.039 1 96.56 69 MET B O 1
ATOM 3647 N N . ASN B 1 70 ? 16.875 -28.031 -5.891 1 94.31 70 ASN B N 1
ATOM 3648 C CA . ASN B 1 70 ? 17.844 -28.844 -5.156 1 94.31 70 ASN B CA 1
ATOM 3649 C C . ASN B 1 70 ? 18.828 -27.984 -4.375 1 94.31 70 ASN B C 1
ATOM 3651 O O . ASN B 1 70 ? 19.094 -28.25 -3.203 1 94.31 70 ASN B O 1
ATOM 3655 N N . ARG B 1 71 ? 19.234 -26.953 -4.988 1 94.69 71 ARG B N 1
ATOM 3656 C CA . ARG B 1 71 ? 20.219 -26.062 -4.383 1 94.69 71 ARG B CA 1
ATOM 3657 C C . ARG B 1 71 ? 19.641 -25.391 -3.137 1 94.69 71 ARG B C 1
ATOM 3659 O O . ARG B 1 71 ? 20.375 -25.156 -2.166 1 94.69 71 ARG B O 1
ATOM 3666 N N . HIS B 1 72 ? 18.438 -25.094 -3.139 1 96.56 72 HIS B N 1
ATOM 3667 C CA . HIS B 1 72 ? 17.828 -24.344 -2.045 1 96.56 72 HIS B CA 1
ATOM 3668 C C . HIS B 1 72 ? 16.984 -25.25 -1.155 1 96.56 72 HIS B C 1
ATOM 3670 O O . HIS B 1 72 ? 16.203 -24.766 -0.334 1 96.56 72 HIS B O 1
ATOM 3676 N N . SER B 1 73 ? 17.062 -26.547 -1.36 1 96 73 SER B N 1
ATOM 3677 C CA . SER B 1 73 ? 16.391 -27.547 -0.554 1 96 73 SER B CA 1
ATOM 3678 C C . SER B 1 73 ? 14.875 -27.344 -0.572 1 96 73 SER B C 1
ATOM 3680 O O . SER B 1 73 ? 14.219 -27.453 0.465 1 96 73 SER B O 1
ATOM 3682 N N . ILE B 1 74 ? 14.359 -26.953 -1.737 1 97.38 74 ILE B N 1
ATOM 3683 C CA . ILE B 1 74 ? 12.922 -26.828 -1.927 1 97.38 74 ILE B CA 1
ATOM 3684 C C . ILE B 1 74 ? 12.328 -28.188 -2.287 1 97.38 74 ILE B C 1
ATOM 3686 O O . ILE B 1 74 ? 12.719 -28.797 -3.285 1 97.38 74 ILE B O 1
ATOM 3690 N N . ASP B 1 75 ? 11.391 -28.625 -1.493 1 97.25 75 ASP B N 1
ATOM 3691 C CA . ASP B 1 75 ? 10.82 -29.969 -1.671 1 97.25 75 ASP B CA 1
ATOM 3692 C C . ASP B 1 75 ? 9.766 -29.969 -2.777 1 97.25 75 ASP B C 1
ATOM 3694 O O . ASP B 1 75 ? 9.688 -30.922 -3.555 1 97.25 75 ASP B O 1
ATOM 3698 N N . VAL B 1 76 ? 8.961 -28.969 -2.814 1 98.06 76 VAL B N 1
ATOM 3699 C CA . VAL B 1 76 ? 7.895 -28.875 -3.803 1 98.06 76 VAL B CA 1
ATOM 3700 C C . VAL B 1 76 ? 7.824 -27.438 -4.34 1 98.06 76 VAL B C 1
ATOM 3702 O O . VAL B 1 76 ? 7.953 -26.484 -3.582 1 98.06 76 VAL B O 1
ATOM 3705 N N . SER B 1 77 ? 7.699 -27.297 -5.633 1 98.5 77 SER B N 1
ATOM 3706 C CA . SER B 1 77 ? 7.379 -26.016 -6.25 1 98.5 77 SER B CA 1
ATOM 3707 C C . SER B 1 77 ? 6.055 -26.078 -7.008 1 98.5 77 SER B C 1
ATOM 3709 O O . SER B 1 77 ? 5.773 -27.062 -7.695 1 98.5 77 SER B O 1
ATOM 3711 N N . ILE B 1 78 ? 5.254 -25.109 -6.777 1 98.75 78 ILE B N 1
ATOM 3712 C CA . ILE B 1 78 ? 4.098 -24.875 -7.641 1 98.75 78 ILE B CA 1
ATOM 3713 C C . ILE B 1 78 ? 4.395 -23.734 -8.602 1 98.75 78 ILE B C 1
ATOM 3715 O O . ILE B 1 78 ? 4.32 -22.562 -8.227 1 98.75 78 ILE B O 1
ATOM 3719 N N . VAL B 1 79 ? 4.707 -24.031 -9.852 1 98.62 79 VAL B N 1
ATOM 3720 C CA . VAL B 1 79 ? 5.164 -23.031 -10.805 1 98.62 79 VAL B CA 1
ATOM 3721 C C . VAL B 1 79 ? 3.963 -22.391 -11.492 1 98.62 79 VAL B C 1
ATOM 3723 O O . VAL B 1 79 ? 2.904 -23 -11.617 1 98.62 79 VAL B O 1
ATOM 3726 N N . SER B 1 80 ? 4.082 -21.172 -11.828 1 98.38 80 SER B N 1
ATOM 3727 C CA . SER B 1 80 ? 3.113 -20.453 -12.641 1 98.38 80 SER B CA 1
ATOM 3728 C C . SER B 1 80 ? 3.803 -19.641 -13.734 1 98.38 80 SER B C 1
ATOM 3730 O O . SER B 1 80 ? 5.004 -19.375 -13.648 1 98.38 80 SER B O 1
ATOM 3732 N N . LEU B 1 81 ? 3.066 -19.328 -14.75 1 97.5 81 LEU B N 1
ATOM 3733 C CA . LEU B 1 81 ? 3.617 -18.438 -15.773 1 97.5 81 LEU B CA 1
ATOM 3734 C C . LEU B 1 81 ? 3.918 -17.062 -15.211 1 97.5 81 LEU B C 1
ATOM 3736 O O . LEU B 1 81 ? 3.146 -16.531 -14.406 1 97.5 81 LEU B O 1
ATOM 3740 N N . ALA B 1 82 ? 5.02 -16.516 -15.617 1 94.94 82 ALA B N 1
ATOM 3741 C CA . ALA B 1 82 ? 5.336 -15.133 -15.289 1 94.94 82 ALA B CA 1
ATOM 3742 C C . ALA B 1 82 ? 4.523 -14.164 -16.141 1 94.94 82 ALA B C 1
ATOM 3744 O O . ALA B 1 82 ? 4.047 -14.523 -17.219 1 94.94 82 ALA B O 1
ATOM 3745 N N . ASN B 1 83 ? 4.305 -12.969 -15.648 1 89.5 83 ASN B N 1
ATOM 3746 C CA . ASN B 1 83 ? 3.654 -11.938 -16.453 1 89.5 83 ASN B CA 1
ATOM 3747 C C . ASN B 1 83 ? 4.41 -11.672 -17.75 1 89.5 83 ASN B C 1
ATOM 3749 O O . ASN B 1 83 ? 5.621 -11.891 -17.812 1 89.5 83 ASN B O 1
ATOM 3753 N N . PRO B 1 84 ? 3.629 -11.234 -18.828 1 86.38 84 PRO B N 1
ATOM 3754 C CA . PRO B 1 84 ? 2.285 -10.648 -18.875 1 86.38 84 PRO B CA 1
ATOM 3755 C C . PRO B 1 84 ? 1.203 -11.688 -19.156 1 86.38 84 PRO B C 1
ATOM 3757 O O . PRO B 1 84 ? 0.068 -11.328 -19.484 1 86.38 84 PRO B O 1
ATOM 3760 N N . TRP B 1 85 ? 1.377 -12.883 -19.141 1 92.69 85 TRP B N 1
ATOM 3761 C CA . TRP B 1 85 ? 0.417 -13.945 -19.406 1 92.69 85 TRP B CA 1
ATOM 3762 C C . TRP B 1 85 ? -0.193 -13.789 -20.797 1 92.69 85 TRP B C 1
ATOM 3764 O O . TRP B 1 85 ? 0.52 -13.828 -21.797 1 92.69 85 TRP B O 1
ATOM 3774 N N . LEU B 1 86 ? -1.656 -13.625 -20.891 1 93.69 86 LEU B N 1
ATOM 3775 C CA . LEU B 1 86 ? -2.225 -13.727 -22.234 1 93.69 86 LEU B CA 1
ATOM 3776 C C . LEU B 1 86 ? -3.119 -12.531 -22.531 1 93.69 86 LEU B C 1
ATOM 3778 O O . LEU B 1 86 ? -3.789 -12.5 -23.578 1 93.69 86 LEU B O 1
ATOM 3782 N N . ASP B 1 87 ? -3.109 -11.508 -21.688 1 91.19 87 ASP B N 1
ATOM 3783 C CA . ASP B 1 87 ? -4.121 -10.469 -21.812 1 91.19 87 ASP B CA 1
ATOM 3784 C C . ASP B 1 87 ? -3.785 -9.523 -22.969 1 91.19 87 ASP B C 1
ATOM 3786 O O . ASP B 1 87 ? -4.602 -8.68 -23.344 1 91.19 87 ASP B O 1
ATOM 3790 N N . PHE B 1 88 ? -2.604 -9.633 -23.594 1 91.44 88 PHE B N 1
ATOM 3791 C CA . PHE B 1 88 ? -2.225 -8.812 -24.734 1 91.44 88 PHE B CA 1
ATOM 3792 C C . PHE B 1 88 ? -2.715 -9.438 -26.031 1 91.44 88 PHE B C 1
ATOM 3794 O O . PHE B 1 88 ? -2.654 -8.805 -27.094 1 91.44 88 PHE B O 1
ATOM 3801 N N . LEU B 1 89 ? -3.271 -10.633 -25.969 1 95.31 89 LEU B N 1
ATOM 3802 C CA . LEU B 1 89 ? -3.688 -11.367 -27.156 1 95.31 89 LEU B CA 1
ATOM 3803 C C . LEU B 1 89 ? -5.148 -11.078 -27.5 1 95.31 89 LEU B C 1
ATOM 3805 O O . LEU B 1 89 ? -5.93 -10.703 -26.609 1 95.31 89 LEU B O 1
ATOM 3809 N N . ASP B 1 90 ? -5.457 -11.234 -28.781 1 96.06 90 ASP B N 1
ATOM 3810 C CA . ASP B 1 90 ? -6.875 -11.211 -29.125 1 96.06 90 ASP B CA 1
ATOM 3811 C C . ASP B 1 90 ? -7.59 -12.453 -28.578 1 96.06 90 ASP B C 1
ATOM 3813 O O . ASP B 1 90 ? -6.941 -13.414 -28.172 1 96.06 90 ASP B O 1
ATOM 3817 N N . ALA B 1 91 ? -8.875 -12.477 -28.625 1 97.38 91 ALA B N 1
ATOM 3818 C CA . ALA B 1 91 ? -9.695 -13.461 -27.938 1 97.38 91 ALA B CA 1
ATOM 3819 C C . ALA B 1 91 ? -9.398 -14.867 -28.438 1 97.38 91 ALA B C 1
ATOM 3821 O O . ALA B 1 91 ? -9.141 -15.781 -27.641 1 97.38 91 ALA B O 1
ATOM 3822 N N . SER B 1 92 ? -9.406 -15.055 -29.734 1 97.75 92 SER B N 1
ATOM 3823 C CA . SER B 1 92 ? -9.219 -16.391 -30.297 1 97.75 92 SER B CA 1
ATOM 3824 C C . SER B 1 92 ? -7.832 -16.938 -29.969 1 97.75 92 SER B C 1
ATOM 3826 O O . SER B 1 92 ? -7.688 -18.094 -29.609 1 97.75 92 SER B O 1
ATOM 3828 N N . GLN B 1 93 ? -6.875 -16.062 -30.094 1 97.25 93 GLN B N 1
ATOM 3829 C CA . GLN B 1 93 ? -5.504 -16.484 -29.797 1 97.25 93 GLN B CA 1
ATOM 3830 C C . GLN B 1 93 ? -5.32 -16.75 -28.312 1 97.25 93 GLN B C 1
ATOM 3832 O O . GLN B 1 93 ? -4.551 -17.641 -27.922 1 97.25 93 GLN B O 1
ATOM 3837 N N . ALA B 1 94 ? -5.957 -15.992 -27.469 1 97.88 94 ALA B N 1
ATOM 3838 C CA . ALA B 1 94 ? -5.863 -16.188 -26.031 1 97.88 94 ALA B CA 1
ATOM 3839 C C . ALA B 1 94 ? -6.383 -17.562 -25.625 1 97.88 94 ALA B C 1
ATOM 3841 O O . ALA B 1 94 ? -5.766 -18.25 -24.812 1 97.88 94 ALA B O 1
ATOM 3842 N N . VAL B 1 95 ? -7.496 -17.984 -26.219 1 98.25 95 VAL B N 1
ATOM 3843 C CA . VAL B 1 95 ? -8.094 -19.281 -25.906 1 98.25 95 VAL B CA 1
ATOM 3844 C C . VAL B 1 95 ? -7.156 -20.406 -26.344 1 98.25 95 VAL B C 1
ATOM 3846 O O . VAL B 1 95 ? -6.875 -21.328 -25.578 1 98.25 95 VAL B O 1
ATOM 3849 N N . LEU B 1 96 ? -6.637 -20.266 -27.531 1 97.81 96 LEU B N 1
ATOM 3850 C CA . LEU B 1 96 ? -5.723 -21.266 -28.062 1 97.81 96 LEU B CA 1
ATOM 3851 C C . LEU B 1 96 ? -4.441 -21.328 -27.234 1 97.81 96 LEU B C 1
ATOM 3853 O O . LEU B 1 96 ? -3.975 -22.422 -26.891 1 97.81 96 LEU B O 1
ATOM 3857 N N . SER B 1 97 ? -3.912 -20.156 -26.969 1 97.44 97 SER B N 1
ATOM 3858 C CA . SER B 1 97 ? -2.664 -20.094 -26.219 1 97.44 97 SER B CA 1
ATOM 3859 C C . SER B 1 97 ? -2.83 -20.656 -24.812 1 97.44 97 SER B C 1
ATOM 3861 O O . SER B 1 97 ? -1.902 -21.25 -24.25 1 97.44 97 SER B O 1
ATOM 3863 N N . ALA B 1 98 ? -3.979 -20.438 -24.203 1 98.19 98 ALA B N 1
ATOM 3864 C CA . ALA B 1 98 ? -4.227 -20.984 -22.875 1 98.19 98 ALA B CA 1
ATOM 3865 C C . ALA B 1 98 ? -4.184 -22.5 -22.891 1 98.19 98 ALA B C 1
ATOM 3867 O O . ALA B 1 98 ? -3.574 -23.125 -22.016 1 98.19 98 ALA B O 1
ATOM 3868 N N . GLU B 1 99 ? -4.82 -23.094 -23.891 1 97.88 99 GLU B N 1
ATOM 3869 C CA . GLU B 1 99 ? -4.816 -24.547 -24.031 1 97.88 99 GLU B CA 1
ATOM 3870 C C . GLU B 1 99 ? -3.398 -25.078 -24.234 1 97.88 99 GLU B C 1
ATOM 3872 O O . GLU B 1 99 ? -3.002 -26.062 -23.609 1 97.88 99 GLU B O 1
ATOM 3877 N N . GLU B 1 100 ? -2.672 -24.391 -25.031 1 97.62 100 GLU B N 1
ATOM 3878 C CA . GLU B 1 100 ? -1.307 -24.812 -25.359 1 97.62 100 GLU B CA 1
ATOM 3879 C C . GLU B 1 100 ? -0.392 -24.656 -24.141 1 97.62 100 GLU B C 1
ATOM 3881 O O . GLU B 1 100 ? 0.431 -25.531 -23.859 1 97.62 100 GLU B O 1
ATOM 3886 N N . CYS B 1 101 ? -0.508 -23.562 -23.484 1 97.75 101 CYS B N 1
ATOM 3887 C CA . CYS B 1 101 ? 0.327 -23.312 -22.312 1 97.75 101 CYS B CA 1
ATOM 3888 C C . CYS B 1 101 ? 0.04 -24.328 -21.203 1 97.75 101 CYS B C 1
ATOM 3890 O O . CYS B 1 101 ? 0.959 -24.797 -20.531 1 97.75 101 CYS B O 1
ATOM 3892 N N . ASN B 1 102 ? -1.243 -24.672 -21.016 1 98.31 102 ASN B N 1
ATOM 3893 C CA . ASN B 1 102 ? -1.591 -25.672 -20.016 1 98.31 102 ASN B CA 1
ATOM 3894 C C . ASN B 1 102 ? -1.033 -27.047 -20.359 1 98.31 102 ASN B C 1
ATOM 3896 O O . ASN B 1 102 ? -0.574 -27.781 -19.469 1 98.31 102 ASN B O 1
ATOM 3900 N N . ALA B 1 103 ? -1.048 -27.375 -21.656 1 98.06 103 ALA B N 1
ATOM 3901 C CA . ALA B 1 103 ? -0.42 -28.625 -22.094 1 98.06 103 ALA B CA 1
ATOM 3902 C C . ALA B 1 103 ? 1.087 -28.594 -21.844 1 98.06 103 ALA B C 1
ATOM 3904 O O . ALA B 1 103 ? 1.674 -29.578 -21.422 1 98.06 103 ALA B O 1
ATOM 3905 N N . ASP B 1 104 ? 1.688 -27.453 -22.109 1 98.25 104 ASP B N 1
ATOM 3906 C CA . ASP B 1 104 ? 3.123 -27.281 -21.906 1 98.25 104 ASP B CA 1
ATOM 3907 C C . ASP B 1 104 ? 3.479 -27.375 -20.422 1 98.25 104 ASP B C 1
ATOM 3909 O O . ASP B 1 104 ? 4.543 -27.875 -20.062 1 98.25 104 ASP B O 1
ATOM 3913 N N . LEU B 1 105 ? 2.645 -26.844 -19.578 1 98.38 105 LEU B N 1
ATOM 3914 C CA . LEU B 1 105 ? 2.869 -26.922 -18.141 1 98.38 105 LEU B CA 1
ATOM 3915 C C . LEU B 1 105 ? 2.834 -28.359 -17.656 1 98.38 105 LEU B C 1
ATOM 3917 O O . LEU B 1 105 ? 3.641 -28.75 -16.812 1 98.38 105 LEU B O 1
ATOM 3921 N N . GLU B 1 106 ? 1.896 -29.156 -18.203 1 97.75 106 GLU B N 1
ATOM 3922 C CA . GLU B 1 106 ? 1.857 -30.578 -17.891 1 97.75 106 GLU B CA 1
ATOM 3923 C C . GLU B 1 106 ? 3.152 -31.266 -18.297 1 97.75 106 GLU B C 1
ATOM 3925 O O . GLU B 1 106 ? 3.699 -32.062 -17.547 1 97.75 106 GLU B O 1
ATOM 3930 N N . GLN B 1 107 ? 3.574 -30.922 -19.5 1 97.62 107 GLN B N 1
ATOM 3931 C CA . GLN B 1 107 ? 4.816 -31.516 -20 1 97.62 107 GLN B CA 1
ATOM 3932 C C . GLN B 1 107 ? 6.008 -31.078 -19.141 1 97.62 107 GLN B C 1
ATOM 3934 O O . GLN B 1 107 ? 6.91 -31.875 -18.875 1 97.62 107 GLN B O 1
ATOM 3939 N N . TYR B 1 108 ? 6.047 -29.828 -18.766 1 97.94 108 TYR B N 1
ATOM 3940 C CA . TYR B 1 108 ? 7.09 -29.281 -17.906 1 97.94 108 TYR B CA 1
ATOM 3941 C C . TYR B 1 108 ? 7.184 -30.062 -16.594 1 97.94 108 TYR B C 1
ATOM 3943 O O . TYR B 1 108 ? 8.273 -30.453 -16.172 1 97.94 108 TYR B O 1
ATOM 3951 N N . CYS B 1 109 ? 6.027 -30.281 -15.977 1 97.75 109 CYS B N 1
ATOM 3952 C CA . CYS B 1 109 ? 5.977 -31.031 -14.719 1 97.75 109 CYS B CA 1
ATOM 3953 C C . CYS B 1 109 ? 6.43 -32.469 -14.914 1 97.75 109 CYS B C 1
ATOM 3955 O O . CYS B 1 109 ? 7.129 -33.031 -14.062 1 97.75 109 CYS B O 1
ATOM 3957 N N . HIS B 1 110 ? 6.047 -33.031 -16.047 1 96.31 110 HIS B N 1
ATOM 3958 C CA . HIS B 1 110 ? 6.465 -34.406 -16.359 1 96.31 110 HIS B CA 1
ATOM 3959 C C . HIS B 1 110 ? 7.98 -34.5 -16.5 1 96.31 110 HIS B C 1
ATOM 3961 O O . HIS B 1 110 ? 8.609 -35.375 -15.93 1 96.31 110 HIS B O 1
ATOM 3967 N N . GLU B 1 111 ? 8.523 -33.594 -17.234 1 96.56 111 GLU B N 1
ATOM 3968 C CA . GLU B 1 111 ? 9.969 -33.562 -17.438 1 96.56 111 GLU B CA 1
ATOM 3969 C C . GLU B 1 111 ? 10.711 -33.344 -16.125 1 96.56 111 GLU B C 1
ATOM 3971 O O . GLU B 1 111 ? 11.727 -34 -15.875 1 96.56 111 GLU B O 1
ATOM 3976 N N . ALA B 1 112 ? 10.25 -32.469 -15.305 1 96.69 112 ALA B N 1
ATOM 3977 C CA . ALA B 1 112 ? 10.867 -32.219 -14 1 96.69 112 ALA B CA 1
ATOM 3978 C C . ALA B 1 112 ? 10.844 -33.469 -13.141 1 96.69 112 ALA B C 1
ATOM 3980 O O . ALA B 1 112 ? 11.844 -33.812 -12.492 1 96.69 112 ALA B O 1
ATOM 3981 N N . SER B 1 113 ? 9.695 -34.156 -13.156 1 95 113 SER B N 1
ATOM 3982 C CA . SER B 1 113 ? 9.555 -35.375 -12.367 1 95 113 SER B CA 1
ATOM 3983 C C . SER B 1 113 ? 10.562 -36.438 -12.797 1 95 113 SER B C 1
ATOM 3985 O O . SER B 1 113 ? 11.094 -37.156 -11.969 1 95 113 SER B O 1
ATOM 3987 N N . GLN B 1 114 ? 10.844 -36.469 -14.07 1 94.62 114 GLN B N 1
ATOM 3988 C CA . GLN B 1 114 ? 11.828 -37.438 -14.578 1 94.62 114 GLN B CA 1
ATOM 3989 C C . GLN B 1 114 ? 13.227 -37.062 -14.094 1 94.62 114 GLN B C 1
ATOM 3991 O O . GLN B 1 114 ? 14.016 -37.969 -13.742 1 94.62 114 GLN B O 1
ATOM 3996 N N . LEU B 1 115 ? 13.469 -35.844 -14.047 1 94.31 115 LEU B N 1
ATOM 3997 C CA . LEU B 1 115 ? 14.773 -35.406 -13.586 1 94.31 115 LEU B CA 1
ATOM 3998 C C . LEU B 1 115 ? 14.945 -35.656 -12.094 1 94.31 115 LEU B C 1
ATOM 4000 O O . L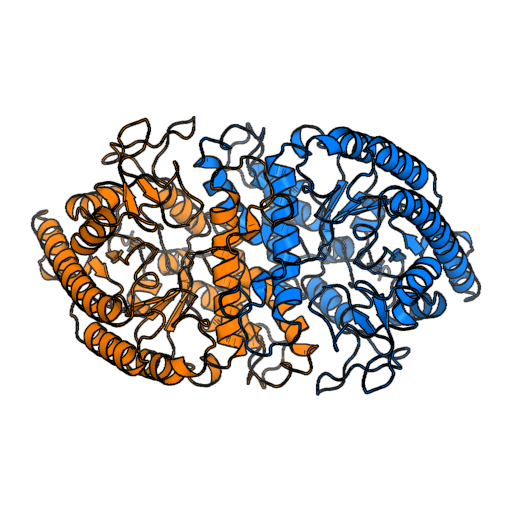EU B 1 115 ? 16.031 -36.062 -11.648 1 94.31 115 LEU B O 1
ATOM 4004 N N . PHE B 1 116 ? 13.906 -35.5 -11.305 1 92.81 116 PHE B N 1
ATOM 4005 C CA . PHE B 1 116 ? 13.961 -35.781 -9.875 1 92.81 116 PHE B CA 1
ATOM 4006 C C . PHE B 1 116 ? 14.172 -37.281 -9.617 1 92.81 116 PHE B C 1
ATOM 4008 O O . PHE B 1 116 ? 14.875 -37.656 -8.688 1 92.81 116 PHE B O 1
ATOM 4015 N N . SER B 1 117 ? 13.5 -38.125 -10.414 1 88.38 117 SER B N 1
ATOM 4016 C CA . SER B 1 117 ? 13.562 -39.562 -10.242 1 88.38 117 SER B CA 1
ATOM 4017 C C . SER B 1 117 ? 14.945 -40.125 -10.617 1 88.38 117 SER B C 1
ATOM 4019 O O . SER B 1 117 ? 15.391 -41.125 -10.07 1 88.38 117 SER B O 1
ATOM 4021 N N . SER B 1 118 ? 15.516 -39.562 -11.531 1 82.94 118 SER B N 1
ATOM 4022 C CA . SER B 1 118 ? 16.828 -40 -11.969 1 82.94 118 SER B CA 1
ATOM 4023 C C . SER B 1 118 ? 17.891 -39.719 -10.914 1 82.94 118 SER B C 1
ATOM 4025 O O . SER B 1 118 ? 18.922 -40.406 -10.867 1 82.94 118 SER B O 1
ATOM 4027 N N . SER B 1 119 ? 17.562 -38.781 -10.055 1 67.56 119 SER B N 1
ATOM 4028 C CA . SER B 1 119 ? 18.531 -38.438 -9.008 1 67.56 119 SER B CA 1
ATOM 4029 C C . SER B 1 119 ? 18.406 -39.406 -7.82 1 67.56 119 SER B C 1
ATOM 4031 O O . SER B 1 119 ? 19.141 -39.281 -6.84 1 67.56 119 SER B O 1
ATOM 4033 N N . GLU B 1 120 ? 18.5 -40.719 -8.016 1 58.84 120 GLU B N 1
ATOM 4034 C CA . GLU B 1 120 ? 18.562 -41.938 -7.23 1 58.84 120 GLU B CA 1
ATOM 4035 C C . GLU B 1 120 ? 17.719 -41.812 -5.965 1 58.84 120 GLU B C 1
ATOM 4037 O O . GLU B 1 120 ? 17.453 -42.844 -5.305 1 58.84 120 GLU B O 1
ATOM 4042 N N . THR B 1 121 ? 17.25 -40.594 -5.605 1 61.69 121 THR B N 1
ATOM 4043 C CA . THR B 1 121 ? 16.812 -40.531 -4.219 1 61.69 121 THR B CA 1
ATOM 4044 C C . THR B 1 121 ? 15.281 -40.531 -4.137 1 61.69 121 THR B C 1
ATOM 4046 O O . THR B 1 121 ? 14.711 -40.719 -3.057 1 61.69 121 THR B O 1
ATOM 4049 N N . SER B 1 122 ? 14.547 -40.438 -5.27 1 69 122 SER B N 1
ATOM 4050 C CA . SER B 1 122 ? 13.102 -40.312 -5.086 1 69 122 SER B CA 1
ATOM 4051 C C . SER B 1 122 ? 12.344 -41.344 -5.914 1 69 122 SER B C 1
ATOM 4053 O O . SER B 1 122 ? 12.766 -41.688 -7.02 1 69 122 SER B O 1
ATOM 4055 N N . SER B 1 123 ? 11.328 -42.062 -5.309 1 80.81 123 SER B N 1
ATOM 4056 C CA . SER B 1 123 ? 10.375 -42.844 -6.086 1 80.81 123 SER B CA 1
ATOM 4057 C C . SER B 1 123 ? 9.656 -42 -7.117 1 80.81 123 SER B C 1
ATOM 4059 O O . SER B 1 123 ? 9.633 -40.781 -7.008 1 80.81 123 SER B O 1
ATOM 4061 N N . GLU B 1 124 ? 9.266 -42.656 -8.125 1 81.44 124 GLU B N 1
ATOM 4062 C CA . GLU B 1 124 ? 8.508 -41.938 -9.164 1 81.44 124 GLU B CA 1
ATOM 4063 C C . GLU B 1 124 ? 7.332 -41.188 -8.562 1 81.44 124 GLU B C 1
ATOM 4065 O O . GLU B 1 124 ? 7.039 -40.062 -8.992 1 81.44 124 GLU B O 1
ATOM 4070 N N . VAL B 1 125 ? 6.766 -41.781 -7.594 1 82.06 125 VAL B N 1
ATOM 4071 C CA . VAL B 1 125 ? 5.605 -41.188 -6.945 1 82.06 125 VAL B CA 1
ATOM 4072 C C . VAL B 1 125 ? 6.023 -39.906 -6.184 1 82.06 125 VAL B C 1
ATOM 4074 O O . VAL B 1 125 ? 5.367 -38.875 -6.273 1 82.06 125 VAL B O 1
ATOM 4077 N N . GLU B 1 126 ? 7.082 -40 -5.613 1 86.06 126 GLU B N 1
ATOM 4078 C CA . GLU B 1 126 ? 7.602 -38.844 -4.871 1 86.06 126 GLU B CA 1
ATOM 4079 C C . GLU B 1 126 ? 8.047 -37.719 -5.812 1 86.06 126 GLU B C 1
ATOM 4081 O O . GLU B 1 126 ? 7.82 -36.562 -5.539 1 86.06 126 GLU B O 1
ATOM 4086 N N . ALA B 1 127 ? 8.656 -38.156 -6.887 1 89.56 127 ALA B N 1
ATOM 4087 C CA . ALA B 1 127 ? 9.164 -37.188 -7.863 1 89.56 127 ALA B CA 1
ATOM 4088 C C . ALA B 1 127 ? 8.023 -36.375 -8.477 1 89.56 127 ALA B C 1
ATOM 4090 O O . ALA B 1 127 ? 8.172 -35.188 -8.719 1 89.56 127 ALA B O 1
ATOM 4091 N N . LYS B 1 128 ? 6.91 -37.062 -8.68 1 89.94 128 LYS B N 1
ATOM 4092 C CA . LYS B 1 128 ? 5.754 -36.406 -9.289 1 89.94 128 LYS B CA 1
ATOM 4093 C C . LYS B 1 128 ? 5.152 -35.375 -8.344 1 89.94 128 LYS B C 1
ATOM 4095 O O . LYS B 1 128 ? 4.473 -34.438 -8.789 1 89.94 128 LYS B O 1
ATOM 4100 N N . ARG B 1 129 ? 5.438 -35.438 -7.129 1 91.94 129 ARG B N 1
ATOM 4101 C CA . ARG B 1 129 ? 4.871 -34.531 -6.137 1 91.94 129 ARG B CA 1
ATOM 4102 C C . ARG B 1 129 ? 5.738 -33.281 -5.977 1 91.94 129 ARG B C 1
ATOM 4104 O O . ARG B 1 129 ? 5.297 -32.281 -5.402 1 91.94 129 ARG B O 1
ATOM 4111 N N . ARG B 1 130 ? 6.891 -33.344 -6.477 1 95.88 130 ARG B N 1
ATOM 4112 C CA . ARG B 1 130 ? 7.859 -32.281 -6.207 1 95.88 130 ARG B CA 1
ATOM 4113 C C . ARG B 1 130 ? 7.586 -31.047 -7.066 1 95.88 130 ARG B C 1
ATOM 4115 O O . ARG B 1 130 ? 8.125 -29.969 -6.812 1 95.88 130 ARG B O 1
ATOM 4122 N N . ILE B 1 131 ? 6.758 -31.234 -8.109 1 97.19 131 ILE B N 1
ATOM 4123 C CA . ILE B 1 131 ? 6.488 -30.094 -8.961 1 97.19 131 ILE B CA 1
ATOM 4124 C C . ILE B 1 131 ? 5.027 -30.109 -9.398 1 97.19 131 ILE B C 1
ATOM 4126 O O . ILE B 1 131 ? 4.531 -31.109 -9.898 1 97.19 131 ILE B O 1
ATOM 4130 N N . LYS B 1 132 ? 4.281 -29.078 -9.094 1 98.12 132 LYS B N 1
ATOM 4131 C CA . LYS B 1 132 ? 2.93 -28.781 -9.555 1 98.12 132 LYS B CA 1
ATOM 4132 C C . LYS B 1 132 ? 2.875 -27.422 -10.242 1 98.12 132 LYS B C 1
ATOM 4134 O O . LYS B 1 132 ? 3.875 -26.703 -10.281 1 98.12 132 LYS B O 1
ATOM 4139 N N . ALA B 1 133 ? 1.74 -27.109 -10.844 1 98.69 133 ALA B N 1
ATOM 4140 C CA . ALA B 1 133 ? 1.669 -25.844 -11.562 1 98.69 133 ALA B CA 1
ATOM 4141 C C . ALA B 1 133 ? 0.287 -25.203 -11.422 1 98.69 133 ALA B C 1
ATOM 4143 O O . ALA B 1 133 ? -0.704 -25.906 -11.203 1 98.69 133 ALA B O 1
ATOM 4144 N N . PHE B 1 134 ? 0.261 -23.891 -11.438 1 98.81 134 PHE B N 1
ATOM 4145 C CA . PHE B 1 134 ? -0.959 -23.141 -11.719 1 98.81 134 PHE B CA 1
ATOM 4146 C C . PHE B 1 134 ? -1.189 -23.031 -13.227 1 98.81 134 PHE B C 1
ATOM 4148 O O . PHE B 1 134 ? -0.308 -22.594 -13.961 1 98.81 134 PHE B O 1
ATOM 4155 N N . GLY B 1 135 ? -2.338 -23.469 -13.633 1 98.62 135 GLY B N 1
ATOM 4156 C CA . GLY B 1 135 ? -2.695 -23.297 -15.031 1 98.62 135 GLY B CA 1
ATOM 4157 C C . GLY B 1 135 ? -2.941 -21.859 -15.422 1 98.62 135 GLY B C 1
ATOM 4158 O O . GLY B 1 135 ? -2.828 -20.953 -14.586 1 98.62 135 GLY B O 1
ATOM 4159 N N . ILE B 1 136 ? -3.186 -21.625 -16.703 1 98.25 136 ILE B N 1
ATOM 4160 C CA . ILE B 1 136 ? -3.475 -20.297 -17.219 1 98.25 136 ILE B CA 1
ATOM 4161 C C . ILE B 1 136 ? -4.867 -20.266 -17.844 1 98.25 136 ILE B C 1
ATOM 4163 O O . ILE B 1 136 ? -5.285 -21.25 -18.469 1 98.25 136 ILE B O 1
ATOM 4167 N N . MET B 1 137 ? -5.633 -19.234 -17.547 1 98.62 137 MET B N 1
ATOM 4168 C CA . MET B 1 137 ? -6.945 -18.984 -18.141 1 98.62 137 MET B CA 1
ATOM 4169 C C . MET B 1 137 ? -6.848 -17.953 -19.266 1 98.62 137 MET B C 1
ATOM 4171 O O . MET B 1 137 ? -5.965 -17.094 -19.25 1 98.62 137 MET B O 1
ATOM 4175 N N . PRO B 1 138 ? -7.727 -18.125 -20.281 1 98.31 138 PRO B N 1
ATOM 4176 C CA . PRO B 1 138 ? -7.719 -17.141 -21.359 1 98.31 138 PRO B CA 1
ATOM 4177 C C . PRO B 1 138 ? -8.391 -15.828 -20.969 1 98.31 138 PRO B C 1
ATOM 4179 O O . PRO B 1 138 ? -9.375 -15.422 -21.594 1 98.31 138 PRO B O 1
ATOM 4182 N N . LEU B 1 139 ? -7.801 -15.117 -20.031 1 97.12 139 LEU B N 1
ATOM 4183 C CA . LEU B 1 139 ? -8.305 -13.82 -19.594 1 97.12 139 LEU B CA 1
ATOM 4184 C C . LEU B 1 139 ? -7.77 -12.695 -20.484 1 97.12 139 LEU B C 1
ATOM 4186 O O . LEU B 1 139 ? -6.688 -12.164 -20.219 1 97.12 139 LEU B O 1
ATOM 4190 N N . ALA B 1 140 ? -8.484 -12.406 -21.469 1 96.19 140 ALA B N 1
ATOM 4191 C CA . ALA B 1 140 ? -8.203 -11.336 -22.422 1 96.19 140 ALA B CA 1
ATOM 4192 C C . ALA B 1 140 ? -9.484 -10.664 -22.891 1 96.19 140 ALA B C 1
ATOM 4194 O O . ALA B 1 140 ? -10.57 -11.25 -22.812 1 96.19 140 ALA B O 1
ATOM 4195 N N . GLU B 1 141 ? -9.32 -9.453 -23.297 1 94.94 141 GLU B N 1
ATOM 4196 C CA . GLU B 1 141 ? -10.477 -8.711 -23.781 1 94.94 141 GLU B CA 1
ATOM 4197 C C . GLU B 1 141 ? -11.172 -9.453 -24.922 1 94.94 141 GLU B C 1
ATOM 4199 O O . GLU B 1 141 ? -10.516 -9.969 -25.828 1 94.94 141 GLU B O 1
ATOM 4204 N N . GLY B 1 142 ? -12.445 -9.602 -24.859 1 96.44 142 GLY B N 1
ATOM 4205 C CA . GLY B 1 142 ? -13.227 -10.195 -25.938 1 96.44 142 GLY B CA 1
ATOM 4206 C C . GLY B 1 142 ? -13.508 -11.672 -25.703 1 96.44 142 GLY B C 1
ATOM 4207 O O . GLY B 1 142 ? -14.383 -12.242 -26.359 1 96.44 142 GLY B O 1
ATOM 4208 N N . VAL B 1 143 ? -12.781 -12.352 -24.828 1 98.31 143 VAL B N 1
ATOM 4209 C CA . VAL B 1 143 ? -13.031 -13.758 -24.547 1 98.31 143 VAL B CA 1
ATOM 4210 C C . VAL B 1 143 ? -14.359 -13.906 -23.812 1 98.31 143 VAL B C 1
ATOM 4212 O O . VAL B 1 143 ? -14.656 -13.141 -22.891 1 98.31 143 VAL B O 1
ATOM 4215 N N . HIS B 1 144 ? -15.156 -14.859 -24.219 1 98.19 144 HIS B N 1
ATOM 4216 C CA . HIS B 1 144 ? -16.406 -15.141 -23.531 1 98.19 144 HIS B CA 1
ATOM 4217 C C . HIS B 1 144 ? -16.172 -15.891 -22.219 1 98.19 144 HIS B C 1
ATOM 4219 O O . HIS B 1 144 ? -15.344 -16.797 -22.156 1 98.19 144 HIS B O 1
ATOM 4225 N N . PRO B 1 145 ? -16.891 -15.531 -21.141 1 98.25 145 PRO B N 1
ATOM 4226 C CA . PRO B 1 145 ? -16.672 -16.172 -19.844 1 98.25 145 PRO B CA 1
ATOM 4227 C C . PRO B 1 145 ? -16.797 -17.688 -19.906 1 98.25 145 PRO B C 1
ATOM 4229 O O . PRO B 1 145 ? -16.141 -18.406 -19.156 1 98.25 145 PRO B O 1
ATOM 4232 N N . LYS B 1 146 ? -17.578 -18.188 -20.844 1 98.44 146 LYS B N 1
ATOM 4233 C CA . LYS B 1 146 ? -17.75 -19.641 -20.969 1 98.44 146 LYS B CA 1
ATOM 4234 C C . LYS B 1 146 ? -16.438 -20.328 -21.344 1 98.44 146 LYS B C 1
ATOM 4236 O O . LYS B 1 146 ? -16.188 -21.453 -20.922 1 98.44 146 LYS B O 1
ATOM 4241 N N . GLN B 1 147 ? -15.641 -19.625 -22.094 1 98.62 147 GLN B N 1
ATOM 4242 C CA . GLN B 1 147 ? -14.352 -20.172 -22.484 1 98.62 147 GLN B CA 1
ATOM 4243 C C . GLN B 1 147 ? -13.391 -20.203 -21.297 1 98.62 147 GLN B C 1
ATOM 4245 O O . GLN B 1 147 ? -12.531 -21.094 -21.219 1 98.62 147 GLN B O 1
ATOM 4250 N N . VAL B 1 148 ? -13.492 -19.266 -20.438 1 98.75 148 VAL B N 1
ATOM 4251 C CA . VAL B 1 148 ? -12.695 -19.266 -19.219 1 98.75 148 VAL B CA 1
ATOM 4252 C C . VAL B 1 148 ? -13.117 -20.406 -18.297 1 98.75 148 VAL B C 1
ATOM 4254 O O . VAL B 1 148 ? -12.273 -21.109 -17.75 1 98.75 148 VAL B O 1
ATOM 4257 N N . VAL B 1 149 ? -14.445 -20.625 -18.188 1 98.81 149 VAL B N 1
ATOM 4258 C CA . VAL B 1 149 ? -15 -21.703 -17.375 1 98.81 149 VAL B CA 1
ATOM 4259 C C . VAL B 1 149 ? -14.508 -23.047 -17.906 1 98.81 149 VAL B C 1
ATOM 4261 O O . VAL B 1 149 ? -14.125 -23.938 -17.141 1 98.81 149 VAL B O 1
ATOM 4264 N N . GLN B 1 150 ? -14.484 -23.172 -19.219 1 98.56 150 GLN B N 1
ATOM 4265 C CA . GLN B 1 150 ? -14 -24.406 -19.844 1 98.56 150 GLN B CA 1
ATOM 4266 C C . GLN B 1 150 ? -12.531 -24.641 -19.5 1 98.56 150 GLN B C 1
ATOM 4268 O O . GLN B 1 150 ? -12.117 -25.781 -19.266 1 98.56 150 GLN B O 1
ATOM 4273 N N . SER B 1 151 ? -11.789 -23.609 -19.516 1 98.56 151 SER B N 1
ATOM 4274 C CA . SER B 1 151 ? -10.383 -23.703 -19.156 1 98.56 151 SER B CA 1
ATOM 4275 C C . SER B 1 151 ? -10.219 -24.172 -17.703 1 98.56 151 SER B C 1
ATOM 4277 O O . SER B 1 151 ? -9.352 -25 -17.406 1 98.56 151 SER B O 1
ATOM 4279 N N . LEU B 1 152 ? -11.008 -23.656 -16.797 1 98.75 152 LEU B N 1
ATOM 4280 C CA . LEU B 1 152 ? -10.969 -24.078 -15.406 1 98.75 152 LEU B CA 1
ATOM 4281 C C . LEU B 1 152 ? -11.281 -25.562 -15.281 1 98.75 152 LEU B C 1
ATOM 4283 O O . LEU B 1 152 ? -10.633 -26.266 -14.5 1 98.75 152 LEU B O 1
ATOM 4287 N N . GLU B 1 153 ? -12.242 -26.031 -16.047 1 98.62 153 GLU B N 1
ATOM 4288 C CA . GLU B 1 153 ? -12.594 -27.453 -16.031 1 98.62 153 GLU B CA 1
ATOM 4289 C C . GLU B 1 153 ? -11.438 -28.312 -16.516 1 98.62 153 GLU B C 1
ATOM 4291 O O . GLU B 1 153 ? -11.164 -29.375 -15.945 1 98.62 153 GLU B O 1
ATOM 4296 N N . THR B 1 154 ? -10.805 -27.844 -17.531 1 98.06 154 THR B N 1
ATOM 4297 C CA . THR B 1 154 ? -9.641 -28.562 -18.047 1 98.06 154 THR B CA 1
ATOM 4298 C C . THR B 1 154 ? -8.516 -28.578 -17.016 1 98.06 154 THR B C 1
ATOM 4300 O O . THR B 1 154 ? -7.867 -29.609 -16.828 1 98.06 154 THR B O 1
ATOM 4303 N N . ILE B 1 155 ? -8.273 -27.469 -16.375 1 98.5 155 ILE B N 1
ATOM 4304 C CA . ILE B 1 155 ? -7.242 -27.359 -15.344 1 98.5 155 ILE B CA 1
ATOM 4305 C C . ILE B 1 155 ? -7.547 -28.312 -14.195 1 98.5 155 ILE B C 1
ATOM 4307 O O . ILE B 1 155 ? -6.652 -29.016 -13.711 1 98.5 155 ILE B O 1
ATOM 4311 N N . ALA B 1 156 ? -8.805 -28.438 -13.828 1 98.12 156 ALA B N 1
ATOM 4312 C CA . ALA B 1 156 ? -9.211 -29.281 -12.711 1 98.12 156 ALA B CA 1
ATOM 4313 C C . ALA B 1 156 ? -8.992 -30.766 -13.023 1 98.12 156 ALA B C 1
ATOM 4315 O O . ALA B 1 156 ? -8.812 -31.578 -12.117 1 98.12 156 ALA B O 1
ATOM 4316 N N . GLN B 1 157 ? -8.969 -31.109 -14.297 1 97.31 157 GLN B N 1
ATOM 4317 C CA . GLN B 1 157 ? -8.828 -32.5 -14.711 1 97.31 157 GLN B CA 1
ATOM 4318 C C . GLN B 1 157 ? -7.359 -32.875 -14.93 1 97.31 157 GLN B C 1
ATOM 4320 O O . GLN B 1 157 ? -7.02 -34.031 -15.062 1 97.31 157 GLN B O 1
ATOM 4325 N N . SER B 1 158 ? -6.508 -31.906 -14.875 1 95.94 158 SER B N 1
ATOM 4326 C CA . SER B 1 158 ? -5.086 -32.125 -15.133 1 95.94 158 SER B CA 1
ATOM 4327 C C . SER B 1 158 ? -4.395 -32.75 -13.93 1 95.94 158 SER B C 1
ATOM 4329 O O . SER B 1 158 ? -4.699 -32.406 -12.781 1 95.94 158 SER B O 1
ATOM 4331 N N . PRO B 1 159 ? -3.479 -33.656 -14.172 1 94.44 159 PRO B N 1
ATOM 4332 C CA . PRO B 1 159 ? -2.799 -34.312 -13.055 1 94.44 159 PRO B CA 1
ATOM 4333 C C . PRO B 1 159 ? -1.841 -33.375 -12.312 1 94.44 159 PRO B C 1
ATOM 4335 O O . PRO B 1 159 ? -1.615 -33.562 -11.109 1 94.44 159 PRO B O 1
ATOM 4338 N N . SER B 1 160 ? -1.286 -32.406 -13.047 1 96.88 160 SER B N 1
ATOM 4339 C CA . SER B 1 160 ? -0.218 -31.625 -12.43 1 96.88 160 SER B CA 1
ATOM 4340 C C . SER B 1 160 ? -0.687 -30.219 -12.086 1 96.88 160 SER B C 1
ATOM 4342 O O . SER B 1 160 ? -0.027 -29.5 -11.32 1 96.88 160 SER B O 1
ATOM 4344 N N . LEU B 1 161 ? -1.782 -29.75 -12.648 1 97.94 161 LEU B N 1
ATOM 4345 C CA . LEU B 1 161 ? -2.27 -28.406 -12.383 1 97.94 161 LEU B CA 1
ATOM 4346 C C . LEU B 1 161 ? -3.178 -28.391 -11.156 1 97.94 161 LEU B C 1
ATOM 4348 O O . LEU B 1 161 ? -4.059 -29.234 -11.023 1 97.94 161 LEU B O 1
ATOM 4352 N N . CYS B 1 162 ? -2.93 -27.484 -10.195 1 96.69 162 CYS B N 1
ATOM 4353 C CA . CYS B 1 162 ? -3.668 -27.484 -8.938 1 96.69 162 CYS B CA 1
ATOM 4354 C C . CYS B 1 162 ? -4.332 -26.141 -8.695 1 96.69 162 CYS B C 1
ATOM 4356 O O . CYS B 1 162 ? -4.734 -25.844 -7.566 1 96.69 162 CYS B O 1
ATOM 4358 N N . GLY B 1 163 ? -4.43 -25.281 -9.648 1 98.31 163 GLY B N 1
ATOM 4359 C CA . GLY B 1 163 ? -4.988 -23.938 -9.641 1 98.31 163 GLY B CA 1
ATOM 4360 C C . GLY B 1 163 ? -4.68 -23.156 -10.906 1 98.31 163 GLY B C 1
ATOM 4361 O O . GLY B 1 163 ? -4.309 -23.734 -11.93 1 98.31 163 GLY B O 1
ATOM 4362 N N . ALA B 1 164 ? -4.918 -21.891 -10.828 1 98.69 164 ALA B N 1
ATOM 4363 C CA . ALA B 1 164 ? -4.648 -21.062 -11.992 1 98.69 164 ALA B CA 1
ATOM 4364 C C . ALA B 1 164 ? -4.094 -19.703 -11.578 1 98.69 164 ALA B C 1
ATOM 4366 O O . ALA B 1 164 ? -4.5 -19.141 -10.555 1 98.69 164 ALA B O 1
ATOM 4367 N N . ILE B 1 165 ? -3.109 -19.219 -12.359 1 98.38 165 ILE B N 1
ATOM 4368 C CA . ILE B 1 165 ? -2.631 -17.859 -12.18 1 98.38 165 ILE B CA 1
ATOM 4369 C C . ILE B 1 165 ? -3.701 -16.859 -12.633 1 98.38 165 ILE B C 1
ATOM 4371 O O . ILE B 1 165 ? -4.398 -17.109 -13.617 1 98.38 165 ILE B O 1
ATOM 4375 N N . LEU B 1 166 ? -3.885 -15.812 -11.852 1 98.25 166 LEU B N 1
ATOM 4376 C CA . LEU B 1 166 ? -4.934 -14.82 -12.07 1 98.25 166 LEU B CA 1
ATOM 4377 C C . LEU B 1 166 ? -4.348 -13.414 -12.148 1 98.25 166 LEU B C 1
ATOM 4379 O O . LEU B 1 166 ? -3.762 -12.922 -11.18 1 98.25 166 LEU B O 1
ATOM 4383 N N . GLY B 1 167 ? -4.457 -12.75 -13.328 1 95.88 167 GLY B N 1
ATOM 4384 C CA . GLY B 1 167 ? -4.121 -11.344 -13.43 1 95.88 167 GLY B CA 1
ATOM 4385 C C . GLY B 1 167 ? -5.191 -10.43 -12.867 1 95.88 167 GLY B C 1
ATOM 4386 O O . GLY B 1 167 ? -6.309 -10.867 -12.586 1 95.88 167 GLY B O 1
ATOM 4387 N N . SER B 1 168 ? -4.918 -9.156 -12.812 1 94.75 168 SER B N 1
ATOM 4388 C CA . SER B 1 168 ? -5.797 -8.219 -12.117 1 94.75 168 SER B CA 1
ATOM 4389 C C . SER B 1 168 ? -6.844 -7.641 -13.062 1 94.75 168 SER B C 1
ATOM 4391 O O . SER B 1 168 ? -7.824 -7.039 -12.625 1 94.75 168 SER B O 1
ATOM 4393 N N . ARG B 1 169 ? -6.781 -7.883 -14.344 1 93.19 169 ARG B N 1
ATOM 4394 C CA . ARG B 1 169 ? -7.594 -7.137 -15.297 1 93.19 169 ARG B CA 1
ATOM 4395 C C . ARG B 1 169 ? -8.82 -7.941 -15.719 1 93.19 169 ARG B C 1
ATOM 4397 O O . ARG B 1 169 ? -9.727 -7.406 -16.359 1 93.19 169 ARG B O 1
ATOM 4404 N N . GLY B 1 170 ? -8.828 -9.211 -15.375 1 94.69 170 GLY B N 1
ATOM 4405 C CA . GLY B 1 170 ? -9.93 -10.031 -15.859 1 94.69 170 GLY B CA 1
ATOM 4406 C C . GLY B 1 170 ? -10.055 -10.031 -17.375 1 94.69 170 GLY B C 1
ATOM 4407 O O . GLY B 1 170 ? -9.086 -10.273 -18.078 1 94.69 170 GLY B O 1
ATOM 4408 N N . LEU B 1 171 ? -11.211 -9.727 -17.844 1 95.75 171 LEU B N 1
ATOM 4409 C CA . LEU B 1 171 ? -11.469 -9.672 -19.281 1 95.75 171 LEU B CA 1
ATOM 4410 C C . LEU B 1 171 ? -11.336 -8.25 -19.812 1 95.75 171 LEU B C 1
ATOM 4412 O O . LEU B 1 171 ? -11.938 -7.898 -20.828 1 95.75 171 LEU B O 1
ATOM 4416 N N . GLY B 1 172 ? -10.625 -7.414 -19.016 1 92.56 172 GLY B N 1
ATOM 4417 C CA . GLY B 1 172 ? -10.344 -6.059 -19.469 1 92.56 172 GLY B CA 1
ATOM 4418 C C . GLY B 1 172 ? -10.945 -4.996 -18.562 1 92.56 172 GLY B C 1
ATOM 4419 O O . GLY B 1 172 ? -10.57 -3.826 -18.641 1 92.56 172 GLY B O 1
ATOM 4420 N N . LYS B 1 173 ? -11.836 -5.402 -17.703 1 93.62 173 LYS B N 1
ATOM 4421 C CA . LYS B 1 173 ? -12.547 -4.406 -16.922 1 93.62 173 LYS B CA 1
ATOM 4422 C C . LYS B 1 173 ? -12.359 -4.656 -15.422 1 93.62 173 LYS B C 1
ATOM 4424 O O . LYS B 1 173 ? -13.078 -4.09 -14.594 1 93.62 173 LYS B O 1
ATOM 4429 N N . GLY B 1 174 ? -11.43 -5.555 -15.078 1 94.56 174 GLY B N 1
ATOM 4430 C CA . GLY B 1 174 ? -11.141 -5.824 -13.68 1 94.56 174 GLY B CA 1
ATOM 4431 C C . GLY B 1 174 ? -11.828 -7.066 -13.148 1 94.56 174 GLY B C 1
ATOM 4432 O O . GLY B 1 174 ? -12.648 -7.668 -13.844 1 94.56 174 GLY B O 1
ATOM 4433 N N . LEU B 1 175 ? -11.484 -7.477 -11.945 1 96.94 175 LEU B N 1
ATOM 4434 C CA . LEU B 1 175 ? -11.953 -8.719 -11.344 1 96.94 175 LEU B CA 1
ATOM 4435 C C . LEU B 1 175 ? -13.344 -8.539 -10.742 1 96.94 175 LEU B C 1
ATOM 4437 O O . LEU B 1 175 ? -14 -9.516 -10.383 1 96.94 175 LEU B O 1
ATOM 4441 N N . ASP B 1 176 ? -13.781 -7.266 -10.617 1 97.31 176 ASP B N 1
ATOM 4442 C CA . ASP B 1 176 ? -15.094 -6.957 -10.062 1 97.31 176 ASP B CA 1
ATOM 4443 C C . ASP B 1 176 ? -16.141 -6.855 -11.172 1 97.31 176 ASP B C 1
ATOM 4445 O O . ASP B 1 176 ? -17.297 -6.492 -10.914 1 97.31 176 ASP B O 1
ATOM 4449 N N . ASP B 1 177 ? -15.805 -7.16 -12.43 1 96.5 177 ASP B N 1
ATOM 4450 C CA . ASP B 1 177 ? -16.75 -7.172 -13.547 1 96.5 177 ASP B CA 1
ATOM 4451 C C . ASP B 1 177 ? -17.781 -8.289 -13.375 1 96.5 177 ASP B C 1
ATOM 4453 O O . ASP B 1 177 ? -17.422 -9.461 -13.305 1 96.5 177 ASP B O 1
ATOM 4457 N N . PRO B 1 178 ? -19.047 -7.93 -13.422 1 96.88 178 PRO B N 1
ATOM 4458 C CA . PRO B 1 178 ? -20.094 -8.938 -13.195 1 96.88 178 PRO B CA 1
ATOM 4459 C C . PRO B 1 178 ? -20.062 -10.055 -14.234 1 96.88 178 PRO B C 1
ATOM 4461 O O . PRO B 1 178 ? -20.531 -11.164 -13.969 1 96.88 178 PRO B O 1
ATOM 4464 N N . VAL B 1 179 ? -19.484 -9.859 -15.383 1 97.44 179 VAL B N 1
ATOM 4465 C CA . VAL B 1 179 ? -19.438 -10.859 -16.453 1 97.44 179 VAL B CA 1
ATOM 4466 C C . VAL B 1 179 ? -18.578 -12.047 -16 1 97.44 179 VAL B C 1
ATOM 4468 O O . VAL B 1 179 ? -18.719 -13.148 -16.547 1 97.44 179 VAL B O 1
ATOM 4471 N N . LEU B 1 180 ? -17.781 -11.859 -14.93 1 98.25 180 LEU B N 1
ATOM 4472 C CA . LEU B 1 180 ? -16.859 -12.898 -14.469 1 98.25 180 LEU B CA 1
ATOM 4473 C C . LEU B 1 180 ? -17.547 -13.812 -13.453 1 98.25 180 LEU B C 1
ATOM 4475 O O . LEU B 1 180 ? -16.938 -14.758 -12.953 1 98.25 180 LEU B O 1
ATOM 4479 N N . GLU B 1 181 ? -18.828 -13.617 -13.156 1 98.62 181 GLU B N 1
ATOM 4480 C CA . GLU B 1 181 ? -19.531 -14.352 -12.109 1 98.62 181 GLU B CA 1
ATOM 4481 C C . GLU B 1 181 ? -19.438 -15.859 -12.336 1 98.62 181 GLU B C 1
ATOM 4483 O O . GLU B 1 181 ? -19.125 -16.609 -11.414 1 98.62 181 GLU B O 1
ATOM 4488 N N . PRO B 1 182 ? -19.641 -16.359 -13.602 1 98.75 182 PRO B N 1
ATOM 4489 C CA . PRO B 1 182 ? -19.547 -17.812 -13.797 1 98.75 182 PRO B CA 1
ATOM 4490 C C . PRO B 1 182 ? -18.141 -18.344 -13.516 1 98.75 182 PRO B C 1
ATOM 4492 O O . PRO B 1 182 ? -17.984 -19.516 -13.133 1 98.75 182 PRO B O 1
ATOM 4495 N N . VAL B 1 183 ? -17.141 -17.5 -13.711 1 98.81 183 VAL B N 1
ATOM 4496 C CA . VAL B 1 183 ? -15.758 -17.891 -13.477 1 98.81 183 VAL B CA 1
ATOM 4497 C C . VAL B 1 183 ? -15.531 -18.125 -11.984 1 98.81 183 VAL B C 1
ATOM 4499 O O . VAL B 1 183 ? -14.977 -19.141 -11.578 1 98.81 183 VAL B O 1
ATOM 4502 N N . TRP B 1 184 ? -16.031 -17.203 -11.133 1 98.81 184 TRP B N 1
ATOM 4503 C CA . TRP B 1 184 ? -15.883 -17.328 -9.688 1 98.81 184 TRP B CA 1
ATOM 4504 C C . TRP B 1 184 ? -16.641 -18.547 -9.172 1 98.81 184 TRP B C 1
ATOM 4506 O O . TRP B 1 184 ? -16.125 -19.312 -8.359 1 98.81 184 TRP B O 1
ATOM 4516 N N . GLN B 1 185 ? -17.828 -18.672 -9.711 1 98.75 185 GLN B N 1
ATOM 4517 C CA . GLN B 1 185 ? -18.672 -19.812 -9.312 1 98.75 185 GLN B CA 1
ATOM 4518 C C . GLN B 1 185 ? -17.969 -21.141 -9.617 1 98.75 185 GLN B C 1
ATOM 4520 O O . GLN B 1 185 ? -17.906 -22.016 -8.758 1 98.75 185 GLN B O 1
ATOM 4525 N N . LYS B 1 186 ? -17.438 -21.297 -10.773 1 98.81 186 LYS B N 1
ATOM 4526 C CA . LYS B 1 186 ? -16.812 -22.547 -11.188 1 98.81 186 LYS B CA 1
ATOM 4527 C C . LYS B 1 186 ? -15.531 -22.797 -10.406 1 98.81 186 LYS B C 1
ATOM 4529 O O . LYS B 1 186 ? -15.266 -23.938 -9.984 1 98.81 186 LYS B O 1
ATOM 4534 N N . ALA B 1 187 ? -14.711 -21.734 -10.219 1 98.75 187 ALA B N 1
ATOM 4535 C CA . ALA B 1 187 ? -13.469 -21.891 -9.461 1 98.75 187 ALA B CA 1
ATOM 4536 C C . ALA B 1 187 ? -13.75 -22.391 -8.047 1 98.75 187 ALA B C 1
ATOM 4538 O O . ALA B 1 187 ? -13.055 -23.266 -7.539 1 98.75 187 ALA B O 1
ATOM 4539 N N . ALA B 1 188 ? -14.781 -21.812 -7.43 1 98.69 188 ALA B N 1
ATOM 4540 C CA . ALA B 1 188 ? -15.172 -22.219 -6.082 1 98.69 188 ALA B CA 1
ATOM 4541 C C . ALA B 1 188 ? -15.656 -23.672 -6.066 1 98.69 188 ALA B C 1
ATOM 4543 O O . ALA B 1 188 ? -15.289 -24.453 -5.184 1 98.69 188 ALA B O 1
ATOM 4544 N N . GLU B 1 189 ? -16.453 -24.016 -7.078 1 98.5 189 GLU B N 1
ATOM 4545 C CA . GLU B 1 189 ? -17 -25.359 -7.191 1 98.5 189 GLU B CA 1
ATOM 4546 C C . GLU B 1 189 ? -15.891 -26.391 -7.328 1 98.5 189 GLU B C 1
ATOM 4548 O O . GLU B 1 189 ? -15.953 -27.469 -6.719 1 98.5 189 GLU B O 1
ATOM 4553 N N . LEU B 1 190 ? -14.922 -26.094 -8.094 1 98.25 190 LEU B N 1
ATOM 4554 C CA . LEU B 1 190 ? -13.836 -27.031 -8.398 1 98.25 190 LEU B CA 1
ATOM 4555 C C . LEU B 1 190 ? -12.758 -26.969 -7.32 1 98.25 190 LEU B C 1
ATOM 4557 O O . LEU B 1 190 ? -11.805 -27.75 -7.352 1 98.25 190 LEU B O 1
ATOM 4561 N N . ARG B 1 191 ? -12.852 -25.984 -6.418 1 97.19 191 ARG B N 1
ATOM 4562 C CA . ARG B 1 191 ? -11.922 -25.797 -5.309 1 97.19 191 ARG B CA 1
ATOM 4563 C C . ARG B 1 191 ? -10.508 -25.531 -5.82 1 97.19 191 ARG B C 1
ATOM 4565 O O . ARG B 1 191 ? -9.531 -26.016 -5.25 1 97.19 191 ARG B O 1
ATOM 4572 N N . LEU B 1 192 ? -10.438 -24.844 -6.93 1 98.12 192 LEU B N 1
ATOM 4573 C CA . LEU B 1 192 ? -9.141 -24.453 -7.477 1 98.12 192 LEU B CA 1
ATOM 4574 C C . LEU B 1 192 ? -8.625 -23.188 -6.781 1 98.12 192 LEU B C 1
ATOM 4576 O O . LEU B 1 192 ? -9.398 -22.281 -6.465 1 98.12 192 LEU B O 1
ATOM 4580 N N . VAL B 1 193 ? -7.336 -23.172 -6.523 1 98.69 193 VAL B N 1
ATOM 4581 C CA . VAL B 1 193 ? -6.699 -21.969 -5.996 1 98.69 193 VAL B CA 1
ATOM 4582 C C . VAL B 1 193 ? -6.387 -21.016 -7.141 1 98.69 193 VAL B C 1
ATOM 4584 O O . VAL B 1 193 ? -5.727 -21.391 -8.109 1 98.69 193 VAL B O 1
ATOM 4587 N N . LEU B 1 194 ? -6.945 -19.844 -7.07 1 98.88 194 LEU B N 1
ATOM 4588 C CA . LEU B 1 194 ? -6.57 -18.781 -7.996 1 98.88 194 LEU B CA 1
ATOM 4589 C C . LEU B 1 194 ? -5.48 -17.891 -7.398 1 98.88 194 LEU B C 1
ATOM 4591 O O . LEU B 1 194 ? -5.668 -17.312 -6.332 1 98.88 194 LEU B O 1
ATOM 4595 N N . PHE B 1 195 ? -4.324 -17.891 -8.055 1 98.88 195 PHE B N 1
ATOM 4596 C CA . PHE B 1 195 ? -3.184 -17.109 -7.574 1 98.88 195 PHE B CA 1
ATOM 4597 C C . PHE B 1 195 ? -3.148 -15.742 -8.234 1 98.88 195 PHE B C 1
ATOM 4599 O O . PHE B 1 195 ? -2.664 -15.594 -9.359 1 98.88 195 PHE B O 1
ATOM 4606 N N . LEU B 1 196 ? -3.615 -14.719 -7.484 1 98.69 196 LEU B N 1
ATOM 4607 C CA . LEU B 1 196 ? -3.648 -13.344 -7.973 1 98.69 196 LEU B CA 1
ATOM 4608 C C . LEU B 1 196 ? -2.26 -12.719 -7.926 1 98.69 196 LEU B C 1
ATOM 4610 O O . LEU B 1 196 ? -1.653 -12.609 -6.859 1 98.69 196 LEU B O 1
ATOM 4614 N N . HIS B 1 197 ? -1.789 -12.336 -9.062 1 98.12 197 HIS B N 1
ATOM 4615 C CA . HIS B 1 197 ? -0.464 -11.742 -9.211 1 98.12 197 HIS B CA 1
ATOM 4616 C C . HIS B 1 197 ? -0.517 -10.484 -10.062 1 98.12 197 HIS B C 1
ATOM 4618 O O . HIS B 1 197 ? -1.208 -10.453 -11.086 1 98.12 197 HIS B O 1
ATOM 4624 N N . PRO B 1 198 ? 0.23 -9.414 -9.656 1 95.25 198 PRO B N 1
ATOM 4625 C CA . PRO B 1 198 ? 0.223 -8.156 -10.414 1 95.25 198 PRO B CA 1
ATOM 4626 C C . PRO B 1 198 ? 1.088 -8.211 -11.664 1 95.25 198 PRO B C 1
ATOM 4628 O O . PRO B 1 198 ? 1.918 -9.117 -11.805 1 95.25 198 PRO B O 1
ATOM 4631 N N . HIS B 1 199 ? 0.838 -7.188 -12.547 1 88.19 199 HIS B N 1
ATOM 4632 C CA . HIS B 1 199 ? 1.618 -7.098 -13.773 1 88.19 199 HIS B CA 1
ATOM 4633 C C . HIS B 1 199 ? 1.8 -5.645 -14.203 1 88.19 199 HIS B C 1
ATOM 4635 O O . HIS B 1 199 ? 2.902 -5.238 -14.57 1 88.19 199 HIS B O 1
ATOM 4641 N N . TYR B 1 200 ? 0.863 -4.863 -14.148 1 83.12 200 TYR B N 1
ATOM 4642 C CA . TYR B 1 200 ? 0.862 -3.533 -14.75 1 83.12 200 TYR B CA 1
ATOM 4643 C C . TYR B 1 200 ? 1.348 -2.486 -13.758 1 83.12 200 TYR B C 1
ATOM 4645 O O . TYR B 1 200 ? 1.842 -1.428 -14.148 1 83.12 200 TYR B O 1
ATOM 4653 N N . GLY B 1 201 ? 1.179 -2.807 -12.562 1 85.5 201 GLY B N 1
ATOM 4654 C CA . GLY B 1 201 ? 1.478 -1.81 -11.547 1 85.5 201 GLY B CA 1
ATOM 4655 C C . GLY B 1 201 ? 0.406 -0.744 -11.422 1 85.5 201 GLY B C 1
ATOM 4656 O O . GLY B 1 201 ? -0.765 -1.057 -11.195 1 85.5 201 GLY B O 1
ATOM 4657 N N . VAL B 1 202 ? 0.764 0.556 -11.547 1 86 202 VAL B N 1
ATOM 4658 C CA . VAL B 1 202 ? -0.208 1.63 -11.367 1 86 202 VAL B CA 1
ATOM 4659 C C . VAL B 1 202 ? -0.475 2.316 -12.703 1 86 202 VAL B C 1
ATOM 4661 O O . VAL B 1 202 ? -1.23 3.289 -12.766 1 86 202 VAL B O 1
ATOM 4664 N N . GLY B 1 203 ? 0.045 1.849 -13.773 1 74.31 203 GLY B N 1
ATOM 4665 C CA . GLY B 1 203 ? -0.241 2.371 -15.094 1 74.31 203 GLY B CA 1
ATOM 4666 C C . GLY B 1 203 ? 0.875 3.234 -15.656 1 74.31 203 GLY B C 1
ATOM 4667 O O . GLY B 1 203 ? 1.809 3.592 -14.93 1 74.31 203 GLY B O 1
ATOM 4668 N N . ALA B 1 204 ? 0.82 3.539 -16.859 1 67.81 204 ALA B N 1
ATOM 4669 C CA . ALA B 1 204 ? 1.87 4.227 -17.594 1 67.81 204 ALA B CA 1
ATOM 4670 C C . ALA B 1 204 ? 2.023 5.672 -17.125 1 67.81 204 ALA B C 1
ATOM 4672 O O . ALA B 1 204 ? 3.121 6.23 -17.172 1 67.81 204 ALA B O 1
ATOM 4673 N N . ASP B 1 205 ? 1.028 6.203 -16.609 1 76.5 205 ASP B N 1
ATOM 4674 C CA . ASP B 1 205 ? 1.055 7.605 -16.203 1 76.5 205 ASP B CA 1
ATOM 4675 C C . ASP B 1 205 ? 1.861 7.789 -14.93 1 76.5 205 ASP B C 1
ATOM 4677 O O . ASP B 1 205 ? 2.229 8.914 -14.578 1 76.5 205 ASP B O 1
ATOM 4681 N N . ALA B 1 206 ? 2.186 6.684 -14.367 1 80 206 ALA B N 1
ATOM 4682 C CA . ALA B 1 206 ? 2.898 6.773 -13.094 1 80 206 ALA B CA 1
ATOM 4683 C C . ALA B 1 206 ? 4.324 7.277 -13.297 1 80 206 ALA B C 1
ATOM 4685 O O . ALA B 1 206 ? 4.902 7.906 -12.406 1 80 206 ALA B O 1
ATOM 4686 N N . SER B 1 207 ? 4.832 7.121 -14.531 1 79 207 SER B N 1
ATOM 4687 C CA . SER B 1 207 ? 6.23 7.457 -14.773 1 79 207 SER B CA 1
ATOM 4688 C C . SER B 1 207 ? 6.363 8.828 -15.43 1 79 207 SER B C 1
ATOM 4690 O O . SER B 1 207 ? 7.473 9.258 -15.766 1 79 207 SER B O 1
ATOM 4692 N N . GLN B 1 208 ? 5.289 9.562 -15.508 1 80.12 208 GLN B N 1
ATOM 4693 C CA . GLN B 1 208 ? 5.34 10.938 -15.992 1 80.12 208 GLN B CA 1
ATOM 4694 C C . GLN B 1 208 ? 5.887 11.875 -14.93 1 80.12 208 GLN B C 1
ATOM 4696 O O . GLN B 1 208 ? 5.879 11.547 -13.742 1 80.12 208 GLN B O 1
ATOM 4701 N N . PRO B 1 209 ? 6.395 13.008 -15.359 1 77.56 209 PRO B N 1
ATOM 4702 C CA . PRO B 1 209 ? 6.984 13.93 -14.383 1 77.56 209 PRO B CA 1
ATOM 4703 C C . PRO B 1 209 ? 6.043 14.25 -13.227 1 77.56 209 PRO B C 1
ATOM 4705 O O . PRO B 1 209 ? 6.477 14.328 -12.078 1 77.56 209 PRO B O 1
ATOM 4708 N N . SER B 1 210 ? 4.801 14.352 -13.5 1 79.25 210 SER B N 1
ATOM 4709 C CA . SER B 1 210 ? 3.828 14.664 -12.453 1 79.25 210 SER B CA 1
ATOM 4710 C C . SER B 1 210 ? 3.184 13.398 -11.898 1 79.25 210 SER B C 1
ATOM 4712 O O . SER B 1 210 ? 2.285 13.469 -11.062 1 79.25 210 SER B O 1
ATOM 4714 N N . GLY B 1 211 ? 3.688 12.266 -12.422 1 87.25 211 GLY B N 1
ATOM 4715 C CA . GLY B 1 211 ? 3.117 10.992 -12 1 87.25 211 GLY B CA 1
ATOM 4716 C C . GLY B 1 211 ? 3.695 10.484 -10.695 1 87.25 211 GLY B C 1
ATOM 4717 O O . GLY B 1 211 ? 4.555 11.133 -10.094 1 87.25 211 GLY B O 1
ATOM 4718 N N . LEU B 1 212 ? 3.281 9.391 -10.234 1 91.25 212 LEU B N 1
ATOM 4719 C CA . LEU B 1 212 ? 3.605 8.805 -8.938 1 91.25 212 LEU B CA 1
ATOM 4720 C C . LEU B 1 212 ? 5.102 8.531 -8.82 1 91.25 212 LEU B C 1
ATOM 4722 O O . LEU B 1 212 ? 5.684 8.672 -7.746 1 91.25 212 LEU B O 1
ATOM 4726 N N . TRP B 1 213 ? 5.715 8.133 -9.938 1 92.69 213 TRP B N 1
ATOM 4727 C CA . TRP B 1 213 ? 7.109 7.711 -9.883 1 92.69 213 TRP B CA 1
ATOM 4728 C C . TRP B 1 213 ? 8.039 8.867 -10.227 1 92.69 213 TRP B C 1
ATOM 4730 O O . TRP B 1 213 ? 9.227 8.836 -9.891 1 92.69 213 TRP B O 1
ATOM 4740 N N . GLY B 1 214 ? 7.496 9.922 -10.953 1 90.44 214 GLY B N 1
ATOM 4741 C CA . GLY B 1 214 ? 8.312 11.055 -11.359 1 90.44 214 GLY B CA 1
ATOM 4742 C C . GLY B 1 214 ? 9.305 10.703 -12.453 1 90.44 214 GLY B C 1
ATOM 4743 O O . GLY B 1 214 ? 9.109 9.734 -13.195 1 90.44 214 GLY B O 1
ATOM 4744 N N . SER B 1 215 ? 10.414 11.555 -12.555 1 88.25 215 SER B N 1
ATOM 4745 C CA . SER B 1 215 ? 11.305 11.43 -13.711 1 88.25 215 SER B CA 1
ATOM 4746 C C . SER B 1 215 ? 12.703 11 -13.281 1 88.25 215 SER B C 1
ATOM 4748 O O . SER B 1 215 ? 13.555 10.703 -14.125 1 88.25 215 SER B O 1
ATOM 4750 N N . GLN B 1 216 ? 12.922 10.984 -11.961 1 92.25 216 GLN B N 1
ATOM 4751 C CA . GLN B 1 216 ? 14.242 10.555 -11.516 1 92.25 216 GLN B CA 1
ATOM 4752 C C . GLN B 1 216 ? 14.5 9.094 -11.852 1 92.25 216 GLN B C 1
ATOM 4754 O O . GLN B 1 216 ? 13.578 8.273 -11.828 1 92.25 216 GLN B O 1
ATOM 4759 N N . ASP B 1 217 ? 15.766 8.789 -12.164 1 92.19 217 ASP B N 1
ATOM 4760 C CA . ASP B 1 217 ? 16.109 7.418 -12.531 1 92.19 217 ASP B CA 1
ATOM 4761 C C . ASP B 1 217 ? 16.234 6.535 -11.289 1 92.19 217 ASP B C 1
ATOM 4763 O O . ASP B 1 217 ? 17.281 6.52 -10.633 1 92.19 217 ASP B O 1
ATOM 4767 N N . ASN B 1 218 ? 15.188 5.797 -11.055 1 93.62 218 ASN B N 1
ATOM 4768 C CA . ASN B 1 218 ? 15.172 4.84 -9.953 1 93.62 218 ASN B CA 1
ATOM 4769 C C . ASN B 1 218 ? 15.094 3.404 -10.461 1 93.62 218 ASN B C 1
ATOM 4771 O O . ASN B 1 218 ? 14.648 2.51 -9.734 1 93.62 218 ASN B O 1
ATOM 4775 N N . GLY B 1 219 ? 15.477 3.271 -11.766 1 89 219 GLY B N 1
ATOM 4776 C CA . GLY B 1 219 ? 15.344 1.946 -12.352 1 89 219 GLY B CA 1
ATOM 4777 C C . GLY B 1 219 ? 13.945 1.37 -12.211 1 89 219 GLY B C 1
ATOM 4778 O O . GLY B 1 219 ? 12.961 2.037 -12.531 1 89 219 GLY B O 1
ATOM 4779 N N . HIS B 1 220 ? 13.891 0.131 -11.734 1 87.94 220 HIS B N 1
ATOM 4780 C CA . HIS B 1 220 ? 12.602 -0.536 -11.617 1 87.94 220 HIS B CA 1
ATOM 4781 C C . HIS B 1 220 ? 12.133 -0.587 -10.172 1 87.94 220 HIS B C 1
ATOM 4783 O O . HIS B 1 220 ? 11.18 -1.3 -9.844 1 87.94 220 HIS B O 1
ATOM 4789 N N . VAL B 1 221 ? 12.734 0.165 -9.336 1 93.38 221 VAL B N 1
ATOM 4790 C CA . VAL B 1 221 ? 12.508 0.027 -7.898 1 93.38 221 VAL B CA 1
ATOM 4791 C C . VAL B 1 221 ? 11.07 0.408 -7.566 1 93.38 221 VAL B C 1
ATOM 4793 O O . VAL B 1 221 ? 10.352 -0.36 -6.922 1 93.38 221 VAL B O 1
ATOM 4796 N N . LEU B 1 222 ? 10.602 1.564 -8.055 1 95.31 222 LEU B N 1
ATOM 4797 C CA . LEU B 1 222 ? 9.297 2.072 -7.645 1 95.31 222 LEU B CA 1
ATOM 4798 C C . LEU B 1 222 ? 8.18 1.203 -8.203 1 95.31 222 LEU B C 1
ATOM 4800 O O . LEU B 1 222 ? 7.312 0.741 -7.449 1 95.31 222 LEU B O 1
ATOM 4804 N N . PRO B 1 223 ? 8.18 0.811 -9.461 1 92.25 223 PRO B N 1
ATOM 4805 C CA . PRO B 1 223 ? 7.109 -0.057 -9.953 1 92.25 223 PRO B CA 1
ATOM 4806 C C . PRO B 1 223 ? 7.098 -1.428 -9.281 1 92.25 223 PRO B C 1
ATOM 4808 O O . PRO B 1 223 ? 6.031 -1.976 -9 1 92.25 223 PRO B O 1
ATOM 4811 N N . LEU B 1 224 ? 8.266 -1.992 -8.984 1 92.88 224 LEU B N 1
ATOM 4812 C CA . LEU B 1 224 ? 8.336 -3.346 -8.445 1 92.88 224 LEU B CA 1
ATOM 4813 C C . LEU B 1 224 ? 8.062 -3.346 -6.945 1 92.88 224 LEU B C 1
ATOM 4815 O O . LEU B 1 224 ? 7.344 -4.211 -6.441 1 92.88 224 LEU B O 1
ATOM 4819 N N . ALA B 1 225 ? 8.594 -2.373 -6.23 1 96.62 225 ALA B N 1
ATOM 4820 C CA . ALA B 1 225 ? 8.492 -2.348 -4.773 1 96.62 225 ALA B CA 1
ATOM 4821 C C . ALA B 1 225 ? 7.125 -1.841 -4.328 1 96.62 225 ALA B C 1
ATOM 4823 O O . ALA B 1 225 ? 6.613 -2.256 -3.283 1 96.62 225 ALA B O 1
ATOM 4824 N N . LEU B 1 226 ? 6.57 -0.902 -5.125 1 97.56 226 LEU B N 1
ATOM 4825 C CA . LEU B 1 226 ? 5.336 -0.242 -4.711 1 97.56 226 LEU B CA 1
ATOM 4826 C C . LEU B 1 226 ? 4.207 -0.526 -5.699 1 97.56 226 LEU B C 1
ATOM 4828 O O . LEU B 1 226 ? 3.111 -0.923 -5.301 1 97.56 226 LEU B O 1
ATOM 4832 N N . GLY B 1 227 ? 4.484 -0.398 -6.98 1 95.44 227 GLY B N 1
ATOM 4833 C CA . GLY B 1 227 ? 3.453 -0.507 -8 1 95.44 227 GLY B CA 1
ATOM 4834 C C . GLY B 1 227 ? 2.744 -1.849 -7.996 1 95.44 227 GLY B C 1
ATOM 4835 O O . GLY B 1 227 ? 1.514 -1.905 -8 1 95.44 227 GLY B O 1
ATOM 4836 N N . PHE B 1 228 ? 3.486 -2.953 -7.945 1 95.75 228 PHE B N 1
ATOM 4837 C CA . PHE B 1 228 ? 2.916 -4.293 -7.973 1 95.75 228 PHE B CA 1
ATOM 4838 C C . PHE B 1 228 ? 2.072 -4.547 -6.727 1 95.75 228 PHE B C 1
ATOM 4840 O O . PHE B 1 228 ? 0.911 -4.949 -6.828 1 95.75 228 PHE B O 1
ATOM 4847 N N . PRO B 1 229 ? 2.6 -4.238 -5.543 1 98.19 229 PRO B N 1
ATOM 4848 C CA . PRO B 1 229 ? 1.776 -4.402 -4.344 1 98.19 229 PRO B CA 1
ATOM 4849 C C . PRO B 1 229 ? 0.533 -3.516 -4.355 1 98.19 229 PRO B C 1
ATOM 4851 O O . PRO B 1 229 ? -0.516 -3.91 -3.838 1 98.19 229 PRO B O 1
ATOM 4854 N N . PHE B 1 230 ? 0.62 -2.26 -4.902 1 97.88 230 PHE B N 1
ATOM 4855 C CA . PHE B 1 230 ? -0.542 -1.391 -5.043 1 97.88 230 PHE B CA 1
ATOM 4856 C C . PHE B 1 230 ? -1.605 -2.043 -5.918 1 97.88 230 PHE B C 1
ATOM 4858 O O . PHE B 1 230 ? -2.789 -2.035 -5.574 1 97.88 230 PHE B O 1
ATOM 4865 N N . GLU B 1 231 ? -1.153 -2.623 -7 1 96.38 231 GLU B N 1
ATOM 4866 C CA . GLU B 1 231 ? -2.064 -3.285 -7.93 1 96.38 231 GLU B CA 1
ATOM 4867 C C . GLU B 1 231 ? -2.768 -4.465 -7.27 1 96.38 231 GLU B C 1
ATOM 4869 O O . GLU B 1 231 ? -3.98 -4.633 -7.414 1 96.38 231 GLU B O 1
ATOM 4874 N N . THR B 1 232 ? -2.043 -5.281 -6.543 1 98.12 232 THR B N 1
ATOM 4875 C CA . THR B 1 232 ? -2.625 -6.406 -5.824 1 98.12 232 THR B CA 1
ATOM 4876 C C . THR B 1 232 ? -3.684 -5.93 -4.836 1 98.12 232 THR B C 1
ATOM 4878 O O . THR B 1 232 ? -4.781 -6.488 -4.773 1 98.12 232 THR B O 1
ATOM 4881 N N . ALA B 1 233 ? -3.346 -4.875 -4.102 1 98.62 233 ALA B N 1
ATOM 4882 C CA . ALA B 1 233 ? -4.273 -4.332 -3.115 1 98.62 233 ALA B CA 1
ATOM 4883 C C . ALA B 1 233 ? -5.559 -3.844 -3.779 1 98.62 233 ALA B C 1
ATOM 4885 O O . ALA B 1 233 ? -6.66 -4.133 -3.307 1 98.62 233 ALA B O 1
ATOM 4886 N N . ALA B 1 234 ? -5.398 -3.135 -4.855 1 97.56 234 ALA B N 1
ATOM 4887 C CA . ALA B 1 234 ? -6.551 -2.58 -5.559 1 97.56 234 ALA B CA 1
ATOM 4888 C C . ALA B 1 234 ? -7.434 -3.688 -6.125 1 97.56 234 ALA B C 1
ATOM 4890 O O . ALA B 1 234 ? -8.648 -3.688 -5.922 1 97.56 234 ALA B O 1
ATOM 4891 N N . ALA B 1 235 ? -6.828 -4.637 -6.809 1 97.69 235 ALA B N 1
ATOM 4892 C CA . ALA B 1 235 ? -7.578 -5.715 -7.445 1 97.69 235 ALA B CA 1
ATOM 4893 C C . ALA B 1 235 ? -8.336 -6.539 -6.41 1 97.69 235 ALA B C 1
ATOM 4895 O O . ALA B 1 235 ? -9.5 -6.879 -6.613 1 97.69 235 ALA B O 1
ATOM 4896 N N . THR B 1 236 ? -7.695 -6.852 -5.32 1 98.75 236 THR B N 1
ATOM 4897 C CA . THR B 1 236 ? -8.312 -7.621 -4.25 1 98.75 236 THR B CA 1
ATOM 4898 C C . THR B 1 236 ? -9.477 -6.852 -3.627 1 98.75 236 THR B C 1
ATOM 4900 O O . THR B 1 236 ? -10.547 -7.41 -3.395 1 98.75 236 THR B O 1
ATOM 4903 N N . THR B 1 237 ? -9.266 -5.566 -3.383 1 98.75 237 THR B N 1
ATOM 4904 C CA . THR B 1 237 ? -10.297 -4.727 -2.781 1 98.75 237 THR B CA 1
ATOM 4905 C C . THR B 1 237 ? -11.523 -4.645 -3.686 1 98.75 237 THR B C 1
ATOM 4907 O O . THR B 1 237 ? -12.656 -4.758 -3.215 1 98.75 237 THR B O 1
ATOM 4910 N N . ARG B 1 238 ? -11.273 -4.461 -4.961 1 98.06 238 ARG B N 1
ATOM 4911 C CA . ARG B 1 238 ? -12.375 -4.395 -5.914 1 98.06 238 ARG B CA 1
ATOM 4912 C C . ARG B 1 238 ? -13.188 -5.688 -5.902 1 98.06 238 ARG B C 1
ATOM 4914 O O . ARG B 1 238 ? -14.414 -5.652 -5.938 1 98.06 238 ARG B O 1
ATOM 4921 N N . LEU B 1 239 ? -12.484 -6.793 -5.84 1 98.56 239 LEU B N 1
ATOM 4922 C CA . LEU B 1 239 ? -13.156 -8.086 -5.781 1 98.56 239 LEU B CA 1
ATOM 4923 C C . LEU B 1 239 ? -14.008 -8.203 -4.52 1 98.56 239 LEU B C 1
ATOM 4925 O O . LEU B 1 239 ? -15.156 -8.641 -4.578 1 98.56 239 LEU B O 1
ATOM 4929 N N . ILE B 1 240 ? -13.5 -7.762 -3.383 1 98.69 240 ILE B N 1
ATOM 4930 C CA . ILE B 1 240 ? -14.203 -7.805 -2.104 1 98.69 240 ILE B CA 1
ATOM 4931 C C . ILE B 1 240 ? -15.43 -6.895 -2.158 1 98.69 240 ILE B C 1
ATOM 4933 O O . ILE B 1 240 ? -16.531 -7.32 -1.821 1 98.69 240 ILE B O 1
ATOM 4937 N N . LEU B 1 241 ? -15.273 -5.684 -2.639 1 98.56 241 LEU B N 1
ATOM 4938 C CA . LEU B 1 241 ? -16.344 -4.707 -2.643 1 98.56 241 LEU B CA 1
ATOM 4939 C C . LEU B 1 241 ? -17.453 -5.121 -3.605 1 98.56 241 LEU B C 1
ATOM 4941 O O . LEU B 1 241 ? -18.609 -4.699 -3.455 1 98.56 241 LEU B O 1
ATOM 4945 N N . ALA B 1 242 ? -17.094 -5.961 -4.586 1 98.19 242 ALA B N 1
ATOM 4946 C CA . ALA B 1 242 ? -18.078 -6.438 -5.547 1 98.19 242 ALA B CA 1
ATOM 4947 C C . ALA B 1 242 ? -18.938 -7.543 -4.938 1 98.19 242 ALA B C 1
ATOM 4949 O O . ALA B 1 242 ? -19.906 -8 -5.559 1 98.19 242 ALA B O 1
ATOM 4950 N N . GLY B 1 243 ? -18.609 -8.016 -3.734 1 98.44 243 GLY B N 1
ATOM 4951 C CA . GLY B 1 243 ? -19.391 -9.016 -3.037 1 98.44 243 GLY B CA 1
ATOM 4952 C C . GLY B 1 243 ? -19.109 -10.438 -3.49 1 98.44 243 GLY B C 1
ATOM 4953 O O . GLY B 1 243 ? -19.875 -11.352 -3.205 1 98.44 243 GLY B O 1
ATOM 4954 N N . VAL B 1 244 ? -17.984 -10.648 -4.195 1 98.69 244 VAL B N 1
ATOM 4955 C CA . VAL B 1 244 ? -17.656 -11.961 -4.746 1 98.69 244 VAL B CA 1
ATOM 4956 C C . VAL B 1 244 ? -17.484 -12.969 -3.615 1 98.69 244 VAL B C 1
ATOM 4958 O O . VAL B 1 244 ? -17.984 -14.094 -3.686 1 98.69 244 VAL B O 1
ATOM 4961 N N . LEU B 1 245 ? -16.812 -12.562 -2.525 1 98.69 245 LEU B N 1
ATOM 4962 C CA . LEU B 1 245 ? -16.547 -13.484 -1.427 1 98.69 245 LEU B CA 1
ATOM 4963 C C . LEU B 1 245 ? -17.797 -13.727 -0.593 1 98.69 245 LEU B C 1
ATOM 4965 O O . LEU B 1 245 ? -17.859 -14.695 0.162 1 98.69 245 LEU B O 1
ATOM 4969 N N . ASP B 1 246 ? -18.797 -12.812 -0.641 1 98.69 246 ASP B N 1
ATOM 4970 C CA . ASP B 1 246 ? -20.094 -13.078 -0.051 1 98.69 246 ASP B CA 1
ATOM 4971 C C . ASP B 1 246 ? -20.844 -14.172 -0.821 1 98.69 246 ASP B C 1
ATOM 4973 O O . ASP B 1 246 ? -21.406 -15.086 -0.22 1 98.69 246 ASP B O 1
ATOM 4977 N N . ARG B 1 247 ? -20.766 -14.055 -2.131 1 98.62 247 ARG B N 1
ATOM 4978 C CA . ARG B 1 247 ? -21.5 -14.977 -2.988 1 98.62 247 ARG B CA 1
ATOM 4979 C C . ARG B 1 247 ? -20.781 -16.312 -3.1 1 98.62 247 ARG B C 1
ATOM 4981 O O . ARG B 1 247 ? -21.422 -17.359 -3.297 1 98.62 247 ARG B O 1
ATOM 4988 N N . HIS B 1 248 ? -19.438 -16.344 -2.979 1 98.69 248 HIS B N 1
ATOM 4989 C CA . HIS B 1 248 ? -18.625 -17.547 -3.062 1 98.69 248 HIS B CA 1
ATOM 4990 C C . HIS B 1 248 ? -17.641 -17.625 -1.899 1 98.69 248 HIS B C 1
ATOM 4992 O O . HIS B 1 248 ? -16.422 -17.516 -2.096 1 98.69 248 HIS B O 1
ATOM 4998 N N . PRO B 1 249 ? -18.078 -17.906 -0.711 1 97.94 249 PRO B N 1
ATOM 4999 C CA . PRO B 1 249 ? -17.234 -17.906 0.484 1 97.94 249 PRO B CA 1
ATOM 5000 C C . PRO B 1 249 ? -16.156 -18.984 0.448 1 97.94 249 PRO B C 1
ATOM 5002 O O . PRO B 1 249 ? -15.188 -18.906 1.203 1 97.94 249 PRO B O 1
ATOM 5005 N N . ASP B 1 250 ? -16.312 -19.969 -0.484 1 97.5 250 ASP B N 1
ATOM 5006 C CA . ASP B 1 250 ? -15.336 -21.047 -0.561 1 97.5 250 ASP B CA 1
ATOM 5007 C C . ASP B 1 250 ? -14.305 -20.797 -1.651 1 97.5 250 ASP B C 1
ATOM 5009 O O . ASP B 1 250 ? -13.445 -21.641 -1.914 1 97.5 250 ASP B O 1
ATOM 5013 N N . LEU B 1 251 ? -14.406 -19.625 -2.318 1 98.69 251 LEU B N 1
ATOM 5014 C CA . LEU B 1 251 ? -13.398 -19.281 -3.316 1 98.69 251 LEU B CA 1
ATOM 5015 C C . LEU B 1 251 ? -12.016 -19.188 -2.688 1 98.69 251 LEU B C 1
ATOM 5017 O O . LEU B 1 251 ? -11.844 -18.562 -1.637 1 98.69 251 LEU B O 1
ATOM 5021 N N . ARG B 1 252 ? -11.062 -19.891 -3.283 1 98.75 252 ARG B N 1
ATOM 5022 C CA . ARG B 1 252 ? -9.695 -19.891 -2.787 1 98.75 252 ARG B CA 1
ATOM 5023 C C . ARG B 1 252 ? -8.82 -18.938 -3.598 1 98.75 252 ARG B C 1
ATOM 5025 O O . ARG B 1 252 ? -8.461 -19.234 -4.738 1 98.75 252 ARG B O 1
ATOM 5032 N N . LEU B 1 253 ? -8.523 -17.797 -2.984 1 98.88 253 LEU B N 1
ATOM 5033 C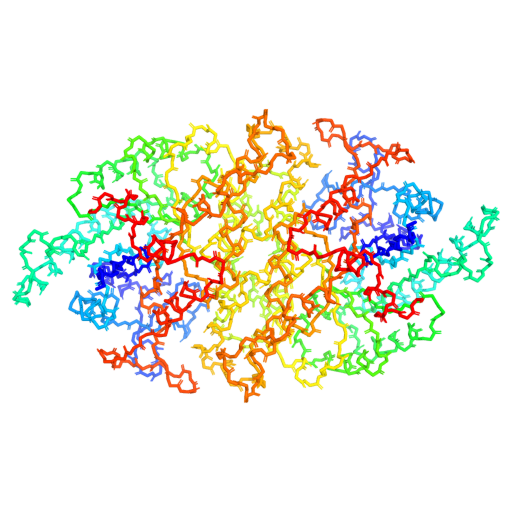 CA . LEU B 1 253 ? -7.691 -16.766 -3.621 1 98.88 253 LEU B CA 1
ATOM 5034 C C . LEU B 1 253 ? -6.367 -16.609 -2.887 1 98.88 253 LEU B C 1
ATOM 5036 O O . LEU B 1 253 ? -6.348 -16.297 -1.693 1 98.88 253 LEU B O 1
ATOM 5040 N N . LEU B 1 254 ? -5.27 -16.953 -3.529 1 98.94 254 LEU B N 1
ATOM 5041 C CA . LEU B 1 254 ? -3.914 -16.688 -3.053 1 98.94 254 LEU B CA 1
ATOM 5042 C C . LEU B 1 254 ? -3.379 -15.383 -3.619 1 98.94 254 LEU B C 1
ATOM 5044 O O . LEU B 1 254 ? -3.318 -15.203 -4.84 1 98.94 254 LEU B O 1
ATOM 5048 N N . VAL B 1 255 ? -3.043 -14.43 -2.746 1 98.88 255 VAL B N 1
ATOM 5049 C CA . VAL B 1 255 ? -2.609 -13.117 -3.213 1 98.88 255 VAL B CA 1
ATOM 5050 C C . VAL B 1 255 ? -1.097 -12.984 -3.061 1 98.88 255 VAL B C 1
ATOM 5052 O O . VAL B 1 255 ? -0.526 -13.43 -2.061 1 98.88 255 VAL B O 1
ATOM 5055 N N . ALA B 1 256 ? -0.476 -12.383 -4.039 1 98.56 256 ALA B N 1
ATOM 5056 C CA . ALA B 1 256 ? 0.979 -12.289 -4.125 1 98.56 256 ALA B CA 1
ATOM 5057 C C . ALA B 1 256 ? 1.517 -11.227 -3.172 1 98.56 256 ALA B C 1
ATOM 5059 O O . ALA B 1 256 ? 0.8 -10.289 -2.809 1 98.56 256 ALA B O 1
ATOM 5060 N N . HIS B 1 257 ? 2.748 -11.391 -2.807 1 98.38 257 HIS B N 1
ATOM 5061 C CA . HIS B 1 257 ? 3.535 -10.43 -2.037 1 98.38 257 HIS B CA 1
ATOM 5062 C C . HIS B 1 257 ? 2.861 -10.109 -0.709 1 98.38 257 HIS B C 1
ATOM 5064 O O . HIS B 1 257 ? 2.721 -8.938 -0.351 1 98.38 257 HIS B O 1
ATOM 5070 N N . SER B 1 258 ? 2.35 -11.156 -0.118 1 98.69 258 SER B N 1
ATOM 5071 C CA . SER B 1 258 ? 1.722 -11.109 1.199 1 98.69 258 SER B CA 1
ATOM 5072 C C . SER B 1 258 ? 0.538 -10.148 1.213 1 98.69 258 SER B C 1
ATOM 5074 O O . SER B 1 258 ? 0.3 -9.469 2.209 1 98.69 258 SER B O 1
ATOM 5076 N N . GLY B 1 259 ? -0.148 -10.008 0.102 1 98.62 259 GLY B N 1
ATOM 5077 C CA . GLY B 1 259 ? -1.323 -9.156 0.03 1 98.62 259 GLY B CA 1
ATOM 5078 C C . GLY B 1 259 ? -0.998 -7.723 -0.353 1 98.62 259 GLY B C 1
ATOM 5079 O O . GLY B 1 259 ? -1.882 -6.863 -0.371 1 98.62 259 GLY B O 1
ATOM 5080 N N . GLY B 1 260 ? 0.296 -7.504 -0.646 1 98.38 260 GLY B N 1
ATOM 5081 C CA . GLY B 1 260 ? 0.733 -6.168 -1.028 1 98.38 260 GLY B CA 1
ATOM 5082 C C . GLY B 1 260 ? 0.521 -5.137 0.063 1 98.38 260 GLY B C 1
ATOM 5083 O O . GLY B 1 260 ? 0.96 -5.328 1.199 1 98.38 260 GLY B O 1
ATOM 5084 N N . ALA B 1 261 ? -0.241 -4.062 -0.294 1 98.75 261 ALA B N 1
ATOM 5085 C CA . ALA B 1 261 ? -0.457 -2.955 0.634 1 98.75 261 ALA B CA 1
ATOM 5086 C C . ALA B 1 261 ? -1.747 -3.148 1.426 1 98.75 261 ALA B C 1
ATOM 5088 O O . ALA B 1 261 ? -2.012 -2.414 2.381 1 98.75 261 ALA B O 1
ATOM 5089 N N . LEU B 1 262 ? -2.523 -4.121 1.109 1 98.88 262 LEU B N 1
ATOM 5090 C CA . LEU B 1 262 ? -3.9 -4.195 1.582 1 98.88 262 LEU B CA 1
ATOM 5091 C C . LEU B 1 262 ? -3.947 -4.461 3.084 1 98.88 262 LEU B C 1
ATOM 5093 O O . LEU B 1 262 ? -4.73 -3.838 3.805 1 98.88 262 LEU B O 1
ATOM 5097 N N . PRO B 1 263 ? -3.045 -5.336 3.611 1 98.88 263 PRO B N 1
ATOM 5098 C CA . PRO B 1 263 ? -3.188 -5.645 5.035 1 98.88 263 PRO B CA 1
ATOM 5099 C C . PRO B 1 263 ? -3.037 -4.41 5.922 1 98.88 263 PRO B C 1
ATOM 5101 O O . PRO B 1 263 ? -3.891 -4.148 6.773 1 98.88 263 PRO B O 1
ATOM 5104 N N . ILE B 1 264 ? -2.088 -3.527 5.652 1 98.88 264 ILE B N 1
ATOM 5105 C CA . ILE B 1 264 ? -1.817 -2.402 6.543 1 98.88 264 ILE B CA 1
ATOM 5106 C C . ILE B 1 264 ? -2.893 -1.334 6.363 1 98.88 264 ILE B C 1
ATOM 5108 O O . ILE B 1 264 ? -3.018 -0.427 7.191 1 98.88 264 ILE B O 1
ATOM 5112 N N . LEU B 1 265 ? -3.693 -1.463 5.293 1 98.88 265 LEU B N 1
ATOM 5113 C CA . LEU B 1 265 ? -4.719 -0.468 5.004 1 98.88 265 LEU B CA 1
ATOM 5114 C C . LEU B 1 265 ? -6.109 -1.016 5.312 1 98.88 265 LEU B C 1
ATOM 5116 O O . LEU B 1 265 ? -7.117 -0.383 4.988 1 98.88 265 LEU B O 1
ATOM 5120 N N . SER B 1 266 ? -6.195 -2.176 5.941 1 98.56 266 SER B N 1
ATOM 5121 C CA . SER B 1 266 ? -7.441 -2.91 6.113 1 98.56 266 SER B CA 1
ATOM 5122 C C . SER B 1 266 ? -8.445 -2.111 6.941 1 98.56 266 SER B C 1
ATOM 5124 O O . SER B 1 266 ? -9.609 -1.979 6.562 1 98.56 266 SER B O 1
ATOM 5126 N N . SER B 1 267 ? -8.016 -1.501 8.055 1 98 267 SER B N 1
ATOM 5127 C CA . SER B 1 267 ? -8.938 -0.759 8.906 1 98 267 SER B CA 1
ATOM 5128 C C . SER B 1 267 ? -9.32 0.577 8.273 1 98 267 SER B C 1
ATOM 5130 O O . SER B 1 267 ? -10.445 1.05 8.445 1 98 267 SER B O 1
ATOM 5132 N N . ARG B 1 268 ? -8.398 1.182 7.605 1 98.25 268 ARG B N 1
ATOM 5133 C CA . ARG B 1 268 ? -8.742 2.381 6.848 1 98.25 268 ARG B CA 1
ATOM 5134 C C . ARG B 1 268 ? -9.789 2.074 5.785 1 98.25 268 ARG B C 1
ATOM 5136 O O . ARG B 1 268 ? -10.742 2.836 5.609 1 98.25 268 ARG B O 1
ATOM 5143 N N . LEU B 1 269 ? -9.586 0.939 5.062 1 98.44 269 LEU B N 1
ATOM 5144 C CA . LEU B 1 269 ? -10.578 0.51 4.086 1 98.44 269 LEU B CA 1
ATOM 5145 C C . LEU B 1 269 ? -11.953 0.355 4.738 1 98.44 269 LEU B C 1
ATOM 5147 O O . LEU B 1 269 ? -12.953 0.837 4.207 1 98.44 269 LEU B O 1
ATOM 5151 N N . ALA B 1 270 ? -11.984 -0.274 5.871 1 97.31 270 ALA B N 1
ATOM 5152 C CA . ALA B 1 270 ? -13.242 -0.492 6.582 1 97.31 270 ALA B CA 1
ATOM 5153 C C . ALA B 1 270 ? -13.898 0.834 6.953 1 97.31 270 ALA B C 1
ATOM 5155 O O . ALA B 1 270 ? -15.109 0.996 6.809 1 97.31 270 ALA B O 1
ATOM 5156 N N . SER B 1 271 ? -13.102 1.787 7.426 1 95.88 271 SER B N 1
ATOM 5157 C CA . SER B 1 271 ? -13.625 3.1 7.797 1 95.88 271 SER B CA 1
ATOM 5158 C C . SER B 1 271 ? -14.211 3.824 6.586 1 95.88 271 SER B C 1
ATOM 5160 O O . SER B 1 271 ? -15.297 4.391 6.664 1 95.88 271 SER B O 1
ATOM 5162 N N . CYS B 1 272 ? -13.508 3.77 5.469 1 95.19 272 CYS B N 1
ATOM 5163 C CA . CYS B 1 272 ? -13.977 4.426 4.254 1 95.19 272 CYS B CA 1
ATOM 5164 C C . CYS B 1 272 ? -15.266 3.785 3.752 1 95.19 272 CYS B C 1
ATOM 5166 O O . CYS B 1 272 ? -16.172 4.484 3.311 1 95.19 272 CYS B O 1
ATOM 5168 N N . VAL B 1 273 ? -15.328 2.461 3.814 1 96.25 273 VAL B N 1
ATOM 5169 C CA . VAL B 1 273 ? -16.531 1.755 3.385 1 96.25 273 VAL B CA 1
ATOM 5170 C C . VAL B 1 273 ? -17.703 2.158 4.266 1 96.25 273 VAL B C 1
ATOM 5172 O O . VAL B 1 273 ? -18.797 2.457 3.762 1 96.25 273 VAL B O 1
ATOM 5175 N N . ALA B 1 274 ? -17.5 2.275 5.551 1 93.38 274 ALA B N 1
ATOM 5176 C CA . ALA B 1 274 ? -18.562 2.59 6.5 1 93.38 274 ALA B CA 1
ATOM 5177 C C . ALA B 1 274 ? -19.109 3.994 6.27 1 93.38 274 ALA B C 1
ATOM 5179 O O . ALA B 1 274 ? -20.281 4.27 6.551 1 93.38 274 ALA B O 1
ATOM 5180 N N . HIS B 1 275 ? -18.312 4.891 5.695 1 90.88 275 HIS B N 1
ATOM 5181 C CA . HIS B 1 275 ? 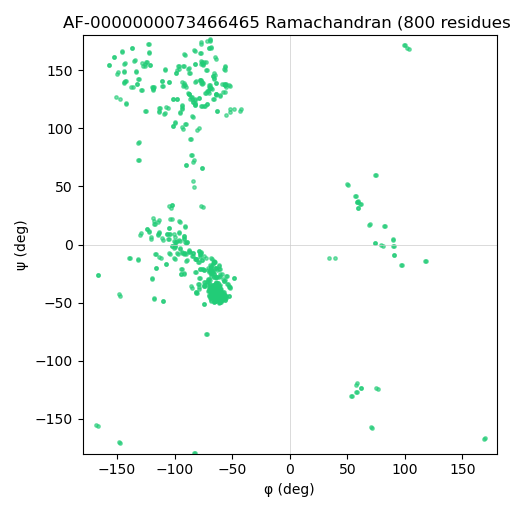-18.688 6.293 5.57 1 90.88 275 HIS B CA 1
ATOM 5182 C C . HIS B 1 275 ? -19.219 6.602 4.176 1 90.88 275 HIS B C 1
ATOM 5184 O O . HIS B 1 275 ? -19.609 7.734 3.893 1 90.88 275 HIS B O 1
ATOM 5190 N N . ASP B 1 276 ? -19.234 5.617 3.285 1 91.62 276 ASP B N 1
ATOM 5191 C CA . ASP B 1 276 ? -19.641 5.895 1.913 1 91.62 276 ASP B CA 1
ATOM 5192 C C . ASP B 1 276 ? -21.016 5.316 1.626 1 91.62 276 ASP B C 1
ATOM 5194 O O . ASP B 1 276 ? -21.203 4.098 1.63 1 91.62 276 ASP B O 1
ATOM 5198 N N . PRO B 1 277 ? -21.969 6.195 1.301 1 89.69 277 PRO B N 1
ATOM 5199 C CA . PRO B 1 277 ? -23.344 5.734 1.129 1 89.69 277 PRO B CA 1
ATOM 5200 C C . PRO B 1 277 ? -23.5 4.77 -0.045 1 89.69 277 PRO B C 1
ATOM 5202 O O . PRO B 1 277 ? -24.453 3.986 -0.083 1 89.69 277 PRO B O 1
ATOM 5205 N N . ARG B 1 278 ? -22.562 4.773 -0.972 1 90.94 278 ARG B N 1
ATOM 5206 C CA . ARG B 1 278 ? -22.672 3.916 -2.146 1 90.94 278 ARG B CA 1
ATOM 5207 C C . ARG B 1 278 ? -22.297 2.477 -1.812 1 90.94 278 ARG B C 1
ATOM 5209 O O . ARG B 1 278 ? -22.703 1.545 -2.512 1 90.94 278 ARG B O 1
ATOM 5216 N N . VAL B 1 279 ? -21.5 2.297 -0.642 1 94.81 279 VAL B N 1
ATOM 5217 C CA . VAL B 1 279 ? -20.938 0.967 -0.469 1 94.81 279 VAL B CA 1
ATOM 5218 C C . VAL B 1 279 ? -21.188 0.476 0.955 1 94.81 279 VAL B C 1
ATOM 5220 O O . VAL B 1 279 ? -21.031 -0.712 1.245 1 94.81 279 VAL B O 1
ATOM 5223 N N . CYS B 1 280 ? -21.609 1.31 1.887 1 94.31 280 CYS B N 1
ATOM 5224 C CA . CYS B 1 280 ? -21.609 1.005 3.314 1 94.31 280 CYS B CA 1
ATOM 5225 C C . CYS B 1 280 ? -22.562 -0.152 3.619 1 94.31 280 CYS B C 1
ATOM 5227 O O . CYS B 1 280 ? -22.422 -0.814 4.648 1 94.31 280 CYS B O 1
ATOM 5229 N N . ASN B 1 281 ? -23.531 -0.47 2.77 1 95.44 281 ASN B N 1
ATOM 5230 C CA . ASN B 1 281 ? -24.484 -1.551 3.021 1 95.44 281 ASN B CA 1
ATOM 5231 C C . ASN B 1 281 ? -24.375 -2.645 1.963 1 95.44 281 ASN B C 1
ATOM 5233 O O . ASN B 1 281 ? -25.281 -3.477 1.832 1 95.44 281 ASN B O 1
ATOM 5237 N N . ARG B 1 282 ? -23.312 -2.697 1.239 1 96.5 282 ARG B N 1
ATOM 5238 C CA . ARG B 1 282 ? -23.203 -3.6 0.098 1 96.5 282 ARG B CA 1
ATOM 5239 C C . ARG B 1 282 ? -22.734 -4.984 0.539 1 96.5 282 ARG B C 1
ATOM 5241 O O . ARG B 1 282 ? -23.172 -5.996 -0.005 1 96.5 282 ARG B O 1
ATOM 5248 N N . LEU B 1 283 ? -21.859 -5.082 1.54 1 97.88 283 LEU B N 1
ATOM 5249 C CA . LEU B 1 283 ? -21.219 -6.332 1.951 1 97.88 283 LEU B CA 1
ATOM 5250 C C . LEU B 1 283 ? -21.953 -6.938 3.146 1 97.88 283 LEU B C 1
ATOM 5252 O O . LEU B 1 283 ? -22.531 -6.215 3.957 1 97.88 283 LEU B O 1
ATOM 5256 N N . LEU B 1 284 ? -21.906 -8.234 3.23 1 98 284 LEU B N 1
ATOM 5257 C CA . LEU B 1 284 ? -22.5 -8.945 4.352 1 98 284 LEU B CA 1
ATOM 5258 C C . LEU B 1 284 ? -21.719 -8.711 5.637 1 98 284 LEU B C 1
ATOM 5260 O O . LEU B 1 284 ? -22.297 -8.633 6.719 1 98 284 LEU B O 1
ATOM 5264 N N . HIS B 1 285 ? -20.391 -8.648 5.566 1 97.81 285 HIS B N 1
ATOM 5265 C CA . HIS B 1 285 ? -19.5 -8.469 6.711 1 97.81 285 HIS B CA 1
ATOM 5266 C C . HIS B 1 285 ? -18.625 -7.234 6.539 1 97.81 285 HIS B C 1
ATOM 5268 O O . HIS B 1 285 ? -18.578 -6.641 5.461 1 97.81 285 HIS B O 1
ATOM 5274 N N . ASP B 1 286 ? -17.984 -6.801 7.656 1 96.75 286 ASP B N 1
ATOM 5275 C CA . ASP B 1 286 ? -16.969 -5.754 7.613 1 96.75 286 ASP B CA 1
ATOM 5276 C C . ASP B 1 286 ? -15.844 -6.121 6.648 1 96.75 286 ASP B C 1
ATOM 5278 O O . ASP B 1 286 ? -15.422 -7.277 6.594 1 96.75 286 ASP B O 1
ATOM 5282 N N . PRO B 1 287 ? -15.359 -5.191 5.832 1 98 287 PRO B N 1
ATOM 5283 C CA . PRO B 1 287 ? -14.305 -5.516 4.875 1 98 287 PRO B CA 1
ATOM 5284 C C . PRO B 1 287 ? -13.148 -6.285 5.512 1 98 287 PRO B C 1
ATOM 5286 O O . PRO B 1 287 ? -12.523 -7.125 4.855 1 98 287 PRO B O 1
ATOM 5289 N N . ARG B 1 288 ? -12.875 -6.086 6.801 1 98.12 288 ARG B N 1
ATOM 5290 C CA . ARG B 1 288 ? -11.75 -6.707 7.496 1 98.12 288 ARG B CA 1
ATOM 5291 C C . ARG B 1 288 ? -11.969 -8.211 7.652 1 98.12 288 ARG B C 1
ATOM 5293 O O . ARG B 1 288 ? -11.008 -8.977 7.746 1 98.12 288 ARG B O 1
ATOM 5300 N N . TYR B 1 289 ? -13.18 -8.641 7.605 1 98 289 TYR B N 1
ATOM 5301 C CA . TYR B 1 289 ? -13.523 -10.062 7.672 1 98 289 TYR B CA 1
ATOM 5302 C C . TYR B 1 289 ? -12.945 -10.812 6.48 1 98 289 TYR B C 1
ATOM 5304 O O . TYR B 1 289 ? -12.359 -11.891 6.641 1 98 289 TYR B O 1
ATOM 5312 N N . TYR B 1 290 ? -13.008 -10.25 5.328 1 98.75 290 TYR B N 1
ATOM 5313 C CA . TYR B 1 290 ? -12.711 -10.945 4.078 1 98.75 290 TYR B CA 1
ATOM 5314 C C . TYR B 1 290 ? -11.211 -11.148 3.916 1 98.75 290 TYR B C 1
ATOM 5316 O O . TYR B 1 290 ? -10.773 -12.031 3.164 1 98.75 290 TYR B O 1
ATOM 5324 N N . LEU B 1 291 ? -10.375 -10.336 4.609 1 98.69 291 LEU B N 1
ATOM 5325 C CA . LEU B 1 291 ? -8.938 -10.531 4.531 1 98.69 291 LEU B CA 1
ATOM 5326 C C . LEU B 1 291 ? -8.531 -11.867 5.16 1 98.69 291 LEU B C 1
ATOM 5328 O O . LEU B 1 291 ? -7.543 -12.477 4.75 1 98.69 291 LEU B O 1
ATOM 5332 N N . GLY B 1 292 ? -9.328 -12.32 6.117 1 98.12 292 GLY B N 1
ATOM 5333 C CA . GLY B 1 292 ? -9.055 -13.594 6.758 1 98.12 292 GLY B CA 1
ATOM 5334 C C . GLY B 1 292 ? -9.492 -14.789 5.926 1 98.12 292 GLY B C 1
ATOM 5335 O O . GLY B 1 292 ? -9.211 -15.93 6.281 1 98.12 292 GLY B O 1
ATOM 5336 N N . LYS B 1 293 ? -10.172 -14.5 4.777 1 98.25 293 LYS B N 1
ATOM 5337 C CA . LYS B 1 293 ? -10.664 -15.57 3.914 1 98.25 293 LYS B CA 1
ATOM 5338 C C . LYS B 1 293 ? -9.711 -15.82 2.75 1 98.25 293 LYS B C 1
ATOM 5340 O O . LYS B 1 293 ? -9.828 -16.828 2.053 1 98.25 293 LYS B O 1
ATOM 5345 N N . LEU B 1 294 ? -8.695 -14.969 2.596 1 98.81 294 LEU B N 1
ATOM 5346 C CA . LEU B 1 294 ? -7.707 -15.094 1.53 1 98.81 294 LEU B CA 1
ATOM 5347 C C . LEU B 1 294 ? -6.512 -15.922 1.99 1 98.81 294 LEU B C 1
ATOM 5349 O O . LEU B 1 294 ? -6.387 -16.234 3.178 1 98.81 294 LEU B O 1
ATOM 5353 N N . TYR B 1 295 ? -5.723 -16.375 1.067 1 98.94 295 TYR B N 1
ATOM 5354 C CA . TYR B 1 295 ? -4.406 -16.953 1.312 1 98.94 295 TYR B CA 1
ATOM 5355 C C . TYR B 1 295 ? -3.301 -16.016 0.844 1 98.94 295 TYR B C 1
ATOM 5357 O O . TYR B 1 295 ? -3.516 -15.195 -0.044 1 98.94 295 TYR B O 1
ATOM 5365 N N . TYR B 1 296 ? -2.145 -16.125 1.521 1 98.94 296 TYR B N 1
ATOM 5366 C CA . TYR B 1 296 ? -1.042 -15.188 1.286 1 98.94 296 TYR B CA 1
ATOM 5367 C C . TYR B 1 296 ? 0.269 -15.945 1.088 1 98.94 296 TYR B C 1
ATOM 5369 O O . TYR B 1 296 ? 0.506 -16.969 1.728 1 98.94 296 TYR B O 1
ATOM 5377 N N . ASP B 1 297 ? 1.104 -15.453 0.193 1 98.88 297 ASP B N 1
ATOM 5378 C CA . ASP B 1 297 ? 2.482 -15.93 0.221 1 98.88 297 ASP B CA 1
ATOM 5379 C C . ASP B 1 297 ? 3.311 -15.164 1.249 1 98.88 297 ASP B C 1
ATOM 5381 O O . ASP B 1 297 ? 2.832 -14.195 1.841 1 98.88 297 ASP B O 1
ATOM 5385 N N . ALA B 1 298 ? 4.422 -15.664 1.518 1 98.69 298 ALA B N 1
ATOM 5386 C CA . ALA B 1 298 ? 5.32 -15.031 2.48 1 98.69 298 ALA B CA 1
ATOM 5387 C C . ALA B 1 298 ? 6.445 -14.281 1.771 1 98.69 298 ALA B C 1
ATOM 5389 O O . ALA B 1 298 ? 7.59 -14.281 2.232 1 98.69 298 ALA B O 1
ATOM 5390 N N . VAL B 1 299 ? 6.172 -13.695 0.613 1 98.5 299 VAL B N 1
ATOM 5391 C CA . VAL B 1 299 ? 7.164 -12.922 -0.122 1 98.5 299 VAL B CA 1
ATOM 5392 C C . VAL B 1 299 ? 7.105 -11.461 0.311 1 98.5 299 VAL B C 1
ATOM 5394 O O . VAL B 1 299 ? 6.684 -10.594 -0.459 1 98.5 299 VAL B O 1
ATOM 5397 N N . ALA B 1 300 ? 7.516 -11.211 1.554 1 97.38 300 ALA B N 1
ATOM 5398 C CA . ALA B 1 300 ? 7.504 -9.875 2.145 1 97.38 300 ALA B CA 1
ATOM 5399 C C . ALA B 1 300 ? 8.922 -9.406 2.473 1 97.38 300 ALA B C 1
ATOM 5401 O O . ALA B 1 300 ? 9.148 -8.219 2.723 1 97.38 300 ALA B O 1
ATOM 5402 N N . TYR B 1 301 ? 9.906 -10.328 2.6 1 97.12 301 TYR B N 1
ATOM 5403 C CA . TYR B 1 301 ? 11.336 -10.086 2.77 1 97.12 301 TYR B CA 1
ATOM 5404 C C . TYR B 1 301 ? 11.641 -9.602 4.18 1 97.12 301 TYR B C 1
ATOM 5406 O O . TYR B 1 301 ? 12.797 -9.344 4.52 1 97.12 301 TYR B O 1
ATOM 5414 N N . GLY B 1 302 ? 10.664 -9.469 5.086 1 96.81 302 GLY B N 1
ATOM 5415 C CA . GLY B 1 302 ? 10.914 -8.984 6.434 1 96.81 302 GLY B CA 1
ATOM 5416 C C . GLY B 1 302 ? 10.055 -9.664 7.48 1 96.81 302 GLY B C 1
ATOM 5417 O O . GLY B 1 302 ? 8.867 -9.898 7.262 1 96.81 302 GLY B O 1
ATOM 5418 N N . PRO B 1 303 ? 10.664 -9.992 8.656 1 96.81 303 PRO B N 1
ATOM 5419 C CA . PRO B 1 303 ? 9.898 -10.664 9.703 1 96.81 303 PRO B CA 1
ATOM 5420 C C . PRO B 1 303 ? 8.781 -9.789 10.281 1 96.81 303 PRO B C 1
ATOM 5422 O O . PRO B 1 303 ? 7.688 -10.289 10.562 1 96.81 303 PRO B O 1
ATOM 5425 N N . GLU B 1 304 ? 9.047 -8.484 10.445 1 96.44 304 GLU B N 1
ATOM 5426 C CA . GLU B 1 304 ? 8.039 -7.609 11.031 1 96.44 304 GLU B CA 1
ATOM 5427 C C . GLU B 1 304 ? 6.832 -7.465 10.102 1 96.44 304 GLU B C 1
ATOM 5429 O O . GLU B 1 304 ? 5.691 -7.406 10.57 1 96.44 304 GLU B O 1
ATOM 5434 N N . GLU B 1 305 ? 7.105 -7.395 8.781 1 98.19 305 GLU B N 1
ATOM 5435 C CA . GLU B 1 305 ? 6.012 -7.301 7.82 1 98.19 305 GLU B CA 1
ATOM 5436 C C . GLU B 1 305 ? 5.18 -8.578 7.809 1 98.19 305 GLU B C 1
ATOM 5438 O O . GLU B 1 305 ? 3.949 -8.523 7.754 1 98.19 305 GLU B O 1
ATOM 5443 N N . LEU B 1 306 ? 5.84 -9.758 7.883 1 98.5 306 LEU B N 1
ATOM 5444 C CA . LEU B 1 306 ? 5.109 -11.016 7.918 1 98.5 306 LEU B CA 1
ATOM 5445 C C . LEU B 1 306 ? 4.27 -11.125 9.188 1 98.5 306 LEU B C 1
ATOM 5447 O O . LEU B 1 306 ? 3.125 -11.578 9.141 1 98.5 306 LEU B O 1
ATOM 5451 N N . GLU B 1 307 ? 4.852 -10.711 10.266 1 97.44 307 GLU B N 1
ATOM 5452 C CA . GLU B 1 307 ? 4.117 -10.719 11.523 1 97.44 307 GLU B CA 1
ATOM 5453 C C . GLU B 1 307 ? 2.879 -9.828 11.445 1 97.44 307 GLU B C 1
ATOM 5455 O O . GLU B 1 307 ? 1.809 -10.195 11.938 1 97.44 307 GLU B O 1
ATOM 5460 N N . ALA B 1 308 ? 3.045 -8.688 10.906 1 97.81 308 ALA B N 1
ATOM 5461 C CA . ALA B 1 308 ? 1.935 -7.754 10.75 1 97.81 308 ALA B CA 1
ATOM 5462 C C . ALA B 1 308 ? 0.798 -8.383 9.945 1 97.81 308 ALA B C 1
ATOM 5464 O O . ALA B 1 308 ? -0.367 -8.297 10.344 1 97.81 308 ALA B O 1
ATOM 5465 N N . VAL B 1 309 ? 1.155 -9.055 8.828 1 98.75 309 VAL B N 1
ATOM 5466 C CA . VAL B 1 309 ? 0.146 -9.672 7.977 1 98.75 309 VAL B CA 1
ATOM 5467 C C . VAL B 1 309 ? -0.606 -10.742 8.766 1 98.75 309 VAL B C 1
ATOM 5469 O O . VAL B 1 309 ? -1.84 -10.758 8.781 1 98.75 309 VAL B O 1
ATOM 5472 N N . ALA B 1 310 ? 0.107 -11.562 9.477 1 98.62 310 ALA B N 1
ATOM 5473 C CA . ALA B 1 310 ? -0.513 -12.648 10.242 1 98.62 310 ALA B CA 1
ATOM 5474 C C . ALA B 1 310 ? -1.476 -12.094 11.289 1 98.62 310 ALA B C 1
ATOM 5476 O O . ALA B 1 310 ? -2.598 -12.586 11.43 1 98.62 310 ALA B O 1
ATOM 5477 N N . ASN B 1 311 ? -1.052 -11.047 11.984 1 97.06 311 ASN B N 1
ATOM 5478 C CA . ASN B 1 311 ? -1.878 -10.453 13.031 1 97.06 311 ASN B CA 1
ATOM 5479 C C . ASN B 1 311 ? -3.131 -9.797 12.453 1 97.06 311 ASN B C 1
ATOM 5481 O O . ASN B 1 311 ? -4.223 -9.945 13 1 97.06 311 ASN B O 1
ATOM 5485 N N . ILE B 1 312 ? -3.002 -9.141 11.398 1 97.56 312 ILE B N 1
ATOM 5486 C CA . ILE B 1 312 ? -4.094 -8.383 10.797 1 97.56 312 ILE B CA 1
ATOM 5487 C C . ILE B 1 312 ? -5.137 -9.344 10.227 1 97.56 312 ILE B C 1
ATOM 5489 O O . ILE B 1 312 ? -6.336 -9.156 10.438 1 97.56 312 ILE B O 1
ATOM 5493 N N . ILE B 1 313 ? -4.703 -10.391 9.547 1 98 313 ILE B N 1
ATOM 5494 C CA . ILE B 1 313 ? -5.695 -11.258 8.914 1 98 313 ILE B CA 1
ATOM 5495 C C . ILE B 1 313 ? -6.25 -12.242 9.945 1 98 313 ILE B C 1
ATOM 5497 O O . ILE B 1 313 ? -7.375 -12.727 9.805 1 98 313 ILE B O 1
ATOM 5501 N N . GLY B 1 314 ? -5.477 -12.492 11 1 97.06 314 GLY B N 1
ATOM 5502 C CA . GLY B 1 314 ? -5.887 -13.43 12.031 1 97.06 314 GLY B CA 1
ATOM 5503 C C . GLY B 1 314 ? -7.066 -12.938 12.852 1 97.06 314 GLY B C 1
ATOM 5504 O O . GLY B 1 314 ? -7.773 -13.734 13.469 1 97.06 314 GLY B O 1
ATOM 5505 N N . ARG B 1 315 ? -7.328 -11.664 12.836 1 95.25 315 ARG B N 1
ATOM 5506 C CA . ARG B 1 315 ? -8.383 -11.094 13.664 1 95.25 315 ARG B CA 1
ATOM 5507 C C . ARG B 1 315 ? -9.719 -11.07 12.922 1 95.25 315 ARG B C 1
ATOM 5509 O O . ARG B 1 315 ? -10.703 -10.531 13.43 1 95.25 315 ARG B O 1
ATOM 5516 N N . SER B 1 316 ? -9.789 -11.555 11.742 1 95.5 316 SER B N 1
ATOM 5517 C CA . SER B 1 316 ? -10.875 -11.367 10.789 1 95.5 316 SER B CA 1
ATOM 5518 C C . SER B 1 316 ? -12.219 -11.766 11.398 1 95.5 316 SER B C 1
ATOM 5520 O O . SER B 1 316 ? -13.242 -11.133 11.133 1 95.5 316 SER B O 1
ATOM 5522 N N . GLU B 1 317 ? -12.258 -12.766 12.266 1 94.5 317 GLU B N 1
ATOM 5523 C CA . GLU B 1 317 ? -13.516 -13.273 12.812 1 94.5 317 GLU B CA 1
ATOM 5524 C C . GLU B 1 317 ? -14.188 -12.234 13.703 1 94.5 317 GLU B C 1
ATOM 5526 O O . GLU B 1 317 ? -15.406 -12.273 13.898 1 94.5 317 GLU B O 1
ATOM 5531 N N . ARG B 1 318 ? -13.398 -11.281 14.25 1 93.69 318 ARG B N 1
ATOM 5532 C CA . ARG B 1 318 ? -13.938 -10.18 15.039 1 93.69 318 ARG B CA 1
ATOM 5533 C C . ARG B 1 318 ? -14.883 -9.32 14.211 1 93.69 318 ARG B C 1
ATOM 5535 O O . ARG B 1 318 ? -15.742 -8.617 14.758 1 93.69 318 ARG B O 1
ATOM 5542 N N . TYR B 1 319 ? -14.781 -9.453 12.891 1 95.12 319 TYR B N 1
ATOM 5543 C CA . TYR B 1 319 ? -15.461 -8.523 12.008 1 95.12 319 TYR B CA 1
ATOM 5544 C C . TYR B 1 319 ? -16.562 -9.219 11.211 1 95.12 319 TYR B C 1
ATOM 5546 O O . TYR B 1 319 ? -17.094 -8.664 10.25 1 95.12 319 TYR B O 1
ATOM 5554 N N . LYS B 1 320 ? -16.844 -10.43 11.602 1 94.5 320 LYS B N 1
ATOM 5555 C CA . LYS B 1 320 ? -18 -11.125 11.062 1 94.5 320 LYS B CA 1
ATOM 5556 C C . LYS B 1 320 ? -19.297 -10.516 11.578 1 94.5 320 LYS B C 1
ATOM 5558 O O . LYS B 1 320 ? -19.406 -10.188 12.766 1 94.5 320 LYS B O 1
ATOM 5563 N N . SER B 1 321 ? -20.219 -10.328 10.688 1 92.44 321 SER B N 1
ATOM 5564 C CA . SER B 1 321 ? -21.5 -9.773 11.086 1 92.44 321 SER B CA 1
ATOM 5565 C C . SER B 1 321 ? -22.109 -10.562 12.242 1 92.44 321 SER B C 1
ATOM 5567 O O . SER B 1 321 ? -22.094 -11.797 12.234 1 92.44 321 SER B O 1
ATOM 5569 N N . GLY B 1 322 ? -22.641 -9.867 13.195 1 84.5 322 GLY B N 1
ATOM 5570 C CA . GLY B 1 322 ? -23.281 -10.5 14.336 1 84.5 322 GLY B CA 1
ATOM 5571 C C . GLY B 1 322 ? -22.344 -10.758 15.492 1 84.5 322 GLY B C 1
ATOM 5572 O O . GLY B 1 322 ? -22.766 -11.164 16.578 1 84.5 322 GLY B O 1
ATOM 5573 N N . THR B 1 323 ? -21 -10.539 15.25 1 79.75 323 THR B N 1
ATOM 5574 C CA . THR B 1 323 ? -20.016 -10.766 16.297 1 79.75 323 THR B CA 1
ATOM 5575 C C . THR B 1 323 ? -19.766 -9.484 17.094 1 79.75 323 THR B C 1
ATOM 5577 O O . THR B 1 323 ? -19.844 -8.383 16.547 1 79.75 323 THR B O 1
ATOM 5580 N N . SER B 1 324 ? -19.703 -9.672 18.359 1 64.44 324 SER B N 1
ATOM 5581 C CA . SER B 1 324 ? -19.375 -8.531 19.203 1 64.44 324 SER B CA 1
ATOM 5582 C C . SER B 1 324 ? -17.906 -8.141 19.047 1 64.44 324 SER B C 1
ATOM 5584 O O . SER B 1 324 ? -17.016 -8.992 19.141 1 64.44 324 SER B O 1
ATOM 5586 N N . THR B 1 325 ? -17.422 -6.953 18.641 1 63.31 325 THR B N 1
ATOM 5587 C CA . THR B 1 325 ? -16.141 -6.434 18.203 1 63.31 325 THR B CA 1
ATOM 5588 C C . THR B 1 325 ? -15.125 -6.469 19.344 1 63.31 325 THR B C 1
ATOM 5590 O O . THR B 1 325 ? -13.914 -6.5 19.125 1 63.31 325 THR B O 1
ATOM 5593 N N . ASN B 1 326 ? -15.516 -6.648 20.578 1 64.19 326 ASN B N 1
ATOM 5594 C CA . ASN B 1 326 ? -14.578 -6.469 21.688 1 64.19 326 ASN B CA 1
ATOM 5595 C C . ASN B 1 326 ? -14.047 -7.805 22.188 1 64.19 326 ASN B C 1
ATOM 5597 O O . ASN B 1 326 ? -13.195 -7.844 23.078 1 64.19 326 ASN B O 1
ATOM 5601 N N . ALA B 1 327 ? -14.477 -8.961 21.609 1 65.88 327 ALA B N 1
ATOM 5602 C CA . ALA B 1 327 ? -13.969 -10.234 22.094 1 65.88 327 ALA B CA 1
ATOM 5603 C C . ALA B 1 327 ? -12.664 -10.609 21.406 1 65.88 327 ALA B C 1
ATOM 5605 O O . ALA B 1 327 ? -12.531 -10.461 20.188 1 65.88 327 ALA B O 1
ATOM 5606 N N . PRO B 1 328 ? -11.648 -10.859 22.281 1 74.38 328 PRO B N 1
ATOM 5607 C CA . PRO B 1 328 ? -10.406 -11.312 21.656 1 74.38 328 PRO B CA 1
ATOM 5608 C C . PRO B 1 328 ? -10.602 -12.562 20.797 1 74.38 328 PRO B C 1
ATOM 5610 O O . PRO B 1 328 ? -11.445 -13.406 21.109 1 74.38 328 PRO B O 1
ATOM 5613 N N . VAL B 1 329 ? -10.062 -12.664 19.688 1 83 329 VAL B N 1
ATOM 5614 C CA . VAL B 1 329 ? -10.094 -13.836 18.828 1 83 329 VAL B CA 1
ATOM 5615 C C . VAL B 1 329 ? -9.188 -14.922 19.391 1 83 329 VAL B C 1
ATOM 5617 O O . VAL B 1 329 ? -7.984 -14.711 19.562 1 83 329 VAL B O 1
ATOM 5620 N N . VAL B 1 330 ? -9.758 -16.031 19.703 1 84.5 330 VAL B N 1
ATOM 5621 C CA . VAL B 1 330 ? -9.008 -17.188 20.188 1 84.5 330 VAL B CA 1
ATOM 5622 C C . VAL B 1 330 ? -8.055 -17.688 19.109 1 84.5 330 VAL B C 1
ATOM 5624 O O . VAL B 1 330 ? -8.453 -17.828 17.953 1 84.5 330 VAL B O 1
ATOM 5627 N N . ASN B 1 331 ? -6.75 -17.875 19.422 1 91.06 331 ASN B N 1
ATOM 5628 C CA . ASN B 1 331 ? -5.719 -18.359 18.5 1 91.06 331 ASN B CA 1
ATOM 5629 C C . ASN B 1 331 ? -5.578 -17.453 17.281 1 91.06 331 ASN B C 1
ATOM 5631 O O . ASN B 1 331 ? -5.488 -17.938 16.156 1 91.06 331 ASN B O 1
ATOM 5635 N N . GLN B 1 332 ? -5.727 -16.141 17.516 1 90.56 332 GLN B N 1
ATOM 5636 C CA . GLN B 1 332 ? -5.699 -15.141 16.453 1 90.56 332 GLN B CA 1
ATOM 5637 C C . GLN B 1 332 ? -4.445 -15.281 15.602 1 90.56 332 GLN B C 1
ATOM 5639 O O . GLN B 1 332 ? -4.531 -15.312 14.367 1 90.56 332 GLN B O 1
ATOM 5644 N N . LEU B 1 333 ? -3.33 -15.453 16.219 1 92.81 333 LEU B N 1
ATOM 5645 C CA . LEU B 1 333 ? -2.07 -15.539 15.484 1 92.81 333 LEU B CA 1
ATOM 5646 C C . LEU B 1 333 ? -2.029 -16.797 14.617 1 92.81 333 LEU B C 1
ATOM 5648 O O . LEU B 1 333 ? -1.636 -16.734 13.453 1 92.81 333 LEU B O 1
ATOM 5652 N N . GLU B 1 334 ? -2.475 -17.906 15.18 1 96 334 GLU B N 1
ATOM 5653 C CA . GLU B 1 334 ? -2.482 -19.156 14.445 1 96 334 GLU B CA 1
ATOM 5654 C C . GLU B 1 334 ? -3.406 -19.094 13.234 1 96 334 GLU B C 1
ATOM 5656 O O . GLU B 1 334 ? -3.084 -19.625 12.164 1 96 334 GLU B O 1
ATOM 5661 N N . LYS B 1 335 ? -4.504 -18.422 13.453 1 97 335 LYS B N 1
ATOM 5662 C CA . LYS B 1 335 ? -5.449 -18.281 12.352 1 97 335 LYS B CA 1
ATOM 5663 C C . LYS B 1 335 ? -4.84 -17.484 11.195 1 97 335 LYS B C 1
ATOM 5665 O O . LYS B 1 335 ? -5.094 -17.781 10.031 1 97 335 LYS B O 1
ATOM 5670 N N . GLY B 1 336 ? -4.059 -16.453 11.523 1 98.25 336 GLY B N 1
ATOM 5671 C CA . GLY B 1 336 ? -3.342 -15.703 10.5 1 98.25 336 GLY B CA 1
ATOM 5672 C C . GLY B 1 336 ? -2.234 -16.5 9.844 1 98.25 336 GLY B C 1
ATOM 5673 O O . GLY B 1 336 ? -2.119 -16.516 8.617 1 98.25 336 GLY B O 1
ATOM 5674 N N . VAL B 1 337 ? -1.481 -17.234 10.633 1 98.69 337 VAL B N 1
ATOM 5675 C CA . VAL B 1 337 ? -0.341 -18.016 10.172 1 98.69 337 VAL B CA 1
ATOM 5676 C C . VAL B 1 337 ? -0.818 -19.109 9.219 1 98.69 337 VAL B C 1
ATOM 5678 O O . VAL B 1 337 ? -0.168 -19.391 8.203 1 98.69 337 VAL B O 1
ATOM 5681 N N . ASP B 1 338 ? -1.983 -19.625 9.438 1 98.44 338 ASP B N 1
ATOM 5682 C CA . ASP B 1 338 ? -2.521 -20.75 8.672 1 98.44 338 ASP B CA 1
ATOM 5683 C C . ASP B 1 338 ? -2.828 -20.344 7.234 1 98.44 338 ASP B C 1
ATOM 5685 O O . ASP B 1 338 ? -3.049 -21.203 6.375 1 98.44 338 ASP B O 1
ATOM 5689 N N . ARG B 1 339 ? -2.795 -19.047 7.031 1 98.75 339 ARG B N 1
ATOM 5690 C CA . ARG B 1 339 ? -3.154 -18.547 5.711 1 98.75 339 ARG B CA 1
ATOM 5691 C C . ARG B 1 339 ? -1.913 -18.172 4.91 1 98.75 339 ARG B C 1
ATOM 5693 O O . ARG B 1 339 ? -2.012 -17.781 3.744 1 98.75 339 ARG B O 1
ATOM 5700 N N . ILE B 1 340 ? -0.713 -18.297 5.473 1 98.94 340 ILE B N 1
ATOM 5701 C CA . ILE B 1 340 ? 0.51 -17.797 4.855 1 98.94 340 ILE B CA 1
ATOM 5702 C C . ILE B 1 340 ? 1.375 -18.969 4.398 1 98.94 340 ILE B C 1
ATOM 5704 O O . ILE B 1 340 ? 1.52 -19.969 5.121 1 98.94 340 ILE B O 1
ATOM 5708 N N . MET B 1 341 ? 1.943 -18.891 3.193 1 98.88 341 MET B N 1
ATOM 5709 C CA . MET B 1 341 ? 2.771 -19.953 2.621 1 98.88 341 MET B CA 1
ATOM 5710 C C . MET B 1 341 ? 4.051 -19.375 2.023 1 98.88 341 MET B C 1
ATOM 5712 O O . MET B 1 341 ? 4.043 -18.281 1.463 1 98.88 341 MET B O 1
ATOM 5716 N N . PHE B 1 342 ? 5.074 -20.156 2.066 1 98.81 342 PHE B N 1
ATOM 5717 C CA . PHE B 1 342 ? 6.379 -19.75 1.551 1 98.81 342 PHE B CA 1
ATOM 5718 C C . PHE B 1 342 ? 6.336 -19.578 0.036 1 98.81 342 PHE B C 1
ATOM 5720 O O . PHE B 1 342 ? 5.598 -20.297 -0.649 1 98.81 342 PHE B O 1
ATOM 5727 N N . GLY B 1 343 ? 7.07 -18.641 -0.474 1 98.62 343 GLY B N 1
ATOM 5728 C CA . GLY B 1 343 ? 7.297 -18.375 -1.888 1 98.62 343 GLY B CA 1
ATOM 5729 C C . GLY B 1 343 ? 8.625 -17.703 -2.166 1 98.62 343 GLY B C 1
ATOM 5730 O O . GLY B 1 343 ? 9.211 -17.094 -1.271 1 98.62 343 GLY B O 1
ATOM 5731 N N . THR B 1 344 ? 9.078 -17.766 -3.418 1 97.94 344 THR B N 1
ATOM 5732 C CA . THR B 1 344 ? 10.398 -17.219 -3.707 1 97.94 344 THR B CA 1
ATOM 5733 C C . THR B 1 344 ? 10.32 -16.094 -4.734 1 97.94 344 THR B C 1
ATOM 5735 O O . THR B 1 344 ? 11.188 -15.227 -4.781 1 97.94 344 THR B O 1
ATOM 5738 N N . ASP B 1 345 ? 9.336 -16.172 -5.594 1 96.94 345 ASP B N 1
ATOM 5739 C CA . ASP B 1 345 ? 9.211 -15.25 -6.719 1 96.94 345 ASP B CA 1
ATOM 5740 C C . ASP B 1 345 ? 10.312 -15.477 -7.75 1 96.94 345 ASP B C 1
ATOM 5742 O O . ASP B 1 345 ? 10.578 -14.617 -8.586 1 96.94 345 ASP B O 1
ATOM 5746 N N . HIS B 1 346 ? 10.977 -16.578 -7.727 1 96 346 HIS B N 1
ATOM 5747 C CA . HIS B 1 346 ? 11.93 -17 -8.75 1 96 346 HIS B CA 1
ATOM 5748 C C . HIS B 1 346 ? 11.266 -17.047 -10.125 1 96 346 HIS B C 1
ATOM 5750 O O . HIS B 1 346 ? 10.117 -17.469 -10.25 1 96 346 HIS B O 1
ATOM 5756 N N . PRO B 1 347 ? 12.031 -16.562 -11.102 1 94.06 347 PRO B N 1
ATOM 5757 C CA . PRO B 1 347 ? 13.43 -16.141 -11.148 1 94.06 347 PRO B CA 1
ATOM 5758 C C . PRO B 1 347 ? 13.578 -14.617 -11.141 1 94.06 347 PRO B C 1
ATOM 5760 O O . PRO B 1 347 ? 14.453 -14.07 -11.82 1 94.06 347 PRO B O 1
ATOM 5763 N N . PHE B 1 348 ? 12.586 -14.031 -10.453 1 88.81 348 PHE B N 1
ATOM 5764 C CA . PHE B 1 348 ? 12.734 -12.594 -10.273 1 88.81 348 PHE B CA 1
ATOM 5765 C C . PHE B 1 348 ? 13.758 -12.281 -9.188 1 88.81 348 PHE B C 1
ATOM 5767 O O . PHE B 1 348 ? 13.906 -13.047 -8.234 1 88.81 348 PHE B O 1
ATOM 5774 N N . PHE B 1 349 ? 14.594 -11.25 -9.375 1 86.81 349 PHE B N 1
ATOM 5775 C CA . PHE B 1 349 ? 15.625 -10.805 -8.445 1 86.81 349 PHE B CA 1
ATOM 5776 C C . PHE B 1 349 ? 16.812 -11.758 -8.469 1 86.81 349 PHE B C 1
ATOM 5778 O O . PHE B 1 349 ? 17.172 -12.352 -7.449 1 86.81 349 PHE B O 1
ATOM 5785 N N . PRO B 1 350 ? 17.406 -11.914 -9.562 1 88.44 350 PRO B N 1
ATOM 5786 C CA . PRO B 1 350 ? 18.562 -12.805 -9.703 1 88.44 350 PRO B CA 1
ATOM 5787 C C . PRO B 1 350 ? 19.766 -12.336 -8.883 1 88.44 350 PRO B C 1
ATOM 5789 O O . PRO B 1 350 ? 19.812 -11.18 -8.453 1 88.44 350 PRO B O 1
ATOM 5792 N N . PRO B 1 351 ? 20.641 -13.234 -8.664 1 90.88 351 PRO B N 1
ATOM 5793 C CA . PRO B 1 351 ? 21.891 -12.836 -8.008 1 90.88 351 PRO B CA 1
ATOM 5794 C C . PRO B 1 351 ? 22.609 -11.727 -8.758 1 90.88 351 PRO B C 1
ATOM 5796 O O . PRO B 1 351 ? 22.641 -11.727 -9.992 1 90.88 351 PRO B O 1
ATOM 5799 N N . THR B 1 352 ? 23.078 -10.82 -7.988 1 88.25 352 THR B N 1
ATOM 5800 C CA . THR B 1 352 ? 23.781 -9.68 -8.562 1 88.25 352 THR B CA 1
ATOM 5801 C C . THR B 1 352 ? 25.141 -9.492 -7.875 1 88.25 352 THR B C 1
ATOM 5803 O O . THR B 1 352 ? 25.328 -9.93 -6.742 1 88.25 352 THR B O 1
ATOM 5806 N N . LYS B 1 353 ? 26.031 -8.859 -8.594 1 88.44 353 LYS B N 1
ATOM 5807 C CA . LYS B 1 353 ? 27.266 -8.344 -7.992 1 88.44 353 LYS B CA 1
ATOM 5808 C C . LYS B 1 353 ? 26.984 -7.133 -7.109 1 88.44 353 LYS B C 1
ATOM 5810 O O . LYS B 1 353 ? 25.844 -6.688 -7.012 1 88.44 353 LYS B O 1
ATOM 5815 N N . GLN B 1 354 ? 27.953 -6.676 -6.469 1 84.81 354 GLN B N 1
ATOM 5816 C CA . GLN B 1 354 ? 27.812 -5.559 -5.543 1 84.81 354 GLN B CA 1
ATOM 5817 C C . GLN B 1 354 ? 27.312 -4.309 -6.262 1 84.81 354 GLN B C 1
ATOM 5819 O O . GLN B 1 354 ? 26.625 -3.477 -5.664 1 84.81 354 GLN B O 1
ATOM 5824 N N . ASP B 1 355 ? 27.609 -4.254 -7.516 1 85.19 355 ASP B N 1
ATOM 5825 C CA . ASP B 1 355 ? 27.234 -3.064 -8.266 1 85.19 355 ASP B CA 1
ATOM 5826 C C . ASP B 1 355 ? 25.859 -3.236 -8.914 1 85.19 355 ASP B C 1
ATOM 5828 O O . ASP B 1 355 ? 25.438 -2.4 -9.711 1 85.19 355 ASP B O 1
ATOM 5832 N N . GLY B 1 356 ? 25.188 -4.332 -8.586 1 79.69 356 GLY B N 1
ATOM 5833 C CA . GLY B 1 356 ? 23.828 -4.555 -9.07 1 79.69 356 GLY B CA 1
ATOM 5834 C C . GLY B 1 356 ? 23.797 -5.297 -10.398 1 79.69 356 GLY B C 1
ATOM 5835 O O . GLY B 1 356 ? 22.719 -5.633 -10.891 1 79.69 356 GLY B O 1
ATOM 5836 N N . THR B 1 357 ? 24.984 -5.617 -10.945 1 81.69 357 THR B N 1
ATOM 5837 C CA . THR B 1 357 ? 25.031 -6.336 -12.211 1 81.69 357 THR B CA 1
ATOM 5838 C C . THR B 1 357 ? 24.562 -7.777 -12.031 1 81.69 357 THR B C 1
ATOM 5840 O O . THR B 1 357 ? 25.031 -8.477 -11.133 1 81.69 357 THR B O 1
ATOM 5843 N N . VAL B 1 358 ? 23.625 -8.18 -12.914 1 82.81 358 VAL B N 1
ATOM 5844 C CA . VAL B 1 358 ? 23.047 -9.523 -12.82 1 82.81 358 VAL B CA 1
ATOM 5845 C C . VAL B 1 358 ? 24.125 -10.562 -13.156 1 82.81 358 VAL B C 1
ATOM 5847 O O . VAL B 1 358 ? 24.875 -10.398 -14.117 1 82.81 358 VAL B O 1
ATOM 5850 N N . ILE B 1 359 ? 24.188 -11.594 -12.328 1 84.25 359 ILE B N 1
ATOM 5851 C CA . ILE B 1 359 ? 25.031 -12.75 -12.617 1 84.25 359 ILE B CA 1
ATOM 5852 C C . ILE B 1 359 ? 24.297 -13.711 -13.539 1 84.25 359 ILE B C 1
ATOM 5854 O O . ILE B 1 359 ? 23.328 -14.359 -13.125 1 84.25 359 ILE B O 1
ATOM 5858 N N . THR B 1 360 ? 24.688 -13.836 -14.742 1 75.12 360 THR B N 1
ATOM 5859 C CA . THR B 1 360 ? 23.969 -14.586 -15.766 1 75.12 360 THR B CA 1
ATOM 5860 C C . THR B 1 360 ? 24.203 -16.078 -15.609 1 75.12 360 THR B C 1
ATOM 5862 O O . THR B 1 360 ? 23.328 -16.891 -15.938 1 75.12 360 THR B O 1
ATOM 5865 N N . ASP B 1 361 ? 25.406 -16.453 -15.227 1 71.75 361 ASP B N 1
ATOM 5866 C CA . ASP B 1 361 ? 25.688 -17.859 -14.938 1 71.75 361 ASP B CA 1
ATOM 5867 C C . ASP B 1 361 ? 25.328 -18.203 -13.492 1 71.75 361 ASP B C 1
ATOM 5869 O O . ASP B 1 361 ? 26.203 -18.359 -12.648 1 71.75 361 ASP B O 1
ATOM 5873 N N . ASP B 1 362 ? 24.078 -18.344 -13.289 1 70.69 362 ASP B N 1
ATOM 5874 C CA . ASP B 1 362 ? 23.594 -18.312 -11.914 1 70.69 362 ASP B CA 1
ATOM 5875 C C . ASP B 1 362 ? 23.297 -19.719 -11.391 1 70.69 362 ASP B C 1
ATOM 5877 O O . ASP B 1 362 ? 22.594 -19.875 -10.391 1 70.69 362 ASP B O 1
ATOM 5881 N N . GLN B 1 363 ? 23.891 -20.703 -11.977 1 76.25 363 GLN B N 1
ATOM 5882 C CA . GLN B 1 363 ? 23.5 -22.062 -11.625 1 76.25 363 GLN B CA 1
ATOM 5883 C C . GLN B 1 363 ? 24.109 -22.484 -10.289 1 76.25 363 GLN B C 1
ATOM 5885 O O . GLN B 1 363 ? 23.688 -23.469 -9.688 1 76.25 363 GLN B O 1
ATOM 5890 N N . THR B 1 364 ? 25 -21.656 -9.852 1 80.88 364 THR B N 1
ATOM 5891 C CA . THR B 1 364 ? 25.625 -22.047 -8.586 1 80.88 364 THR B CA 1
ATOM 5892 C C . THR B 1 364 ? 25.375 -20.969 -7.523 1 80.88 364 THR B C 1
ATOM 5894 O O . THR B 1 364 ? 25.828 -21.109 -6.383 1 80.88 364 THR B O 1
ATOM 5897 N N . GLU B 1 365 ? 24.562 -20.016 -7.918 1 89.88 365 GLU B N 1
ATOM 5898 C CA . GLU B 1 365 ? 24.391 -18.906 -6.988 1 89.88 365 GLU B CA 1
ATOM 5899 C C . GLU B 1 365 ? 23.172 -19.141 -6.082 1 89.88 365 GLU B C 1
ATOM 5901 O O . GLU B 1 365 ? 22.172 -19.703 -6.516 1 89.88 365 GLU B O 1
ATOM 5906 N N . THR B 1 366 ? 23.375 -18.781 -4.848 1 93.31 366 THR B N 1
ATOM 5907 C CA . THR B 1 366 ? 22.234 -18.688 -3.951 1 93.31 366 THR B CA 1
ATOM 5908 C C . THR B 1 366 ? 21.391 -17.453 -4.27 1 93.31 366 THR B C 1
ATOM 5910 O O . THR B 1 366 ? 21.938 -16.375 -4.48 1 93.31 366 THR B O 1
ATOM 5913 N N . TRP B 1 367 ? 20.172 -17.703 -4.387 1 93.81 367 TRP B N 1
ATOM 5914 C CA . TRP B 1 367 ? 19.281 -16.594 -4.672 1 93.81 367 TRP B CA 1
ATOM 5915 C C . TRP B 1 367 ? 18.859 -15.891 -3.385 1 93.81 367 TRP B C 1
ATOM 5917 O O . TRP B 1 367 ? 18.281 -16.516 -2.484 1 93.81 367 TRP B O 1
ATOM 5927 N N . ARG B 1 368 ? 19.062 -14.617 -3.369 1 91.06 368 ARG B N 1
ATOM 5928 C CA . ARG B 1 368 ? 18.75 -13.836 -2.178 1 91.06 368 ARG B CA 1
ATOM 5929 C C . ARG B 1 368 ? 17.25 -13.836 -1.89 1 91.06 368 ARG B C 1
ATOM 5931 O O . ARG B 1 368 ? 16.844 -13.797 -0.729 1 91.06 368 ARG B O 1
ATOM 5938 N N . SER B 1 369 ? 16.453 -13.852 -2.967 1 91.5 369 SER B N 1
ATOM 5939 C CA . SER B 1 369 ? 15.008 -13.891 -2.771 1 91.5 369 SER B CA 1
ATOM 5940 C C . SER B 1 369 ? 14.586 -15.102 -1.946 1 91.5 369 SER B C 1
ATOM 5942 O O . SER B 1 369 ? 13.609 -15.047 -1.197 1 91.5 369 SER B O 1
ATOM 5944 N N . VAL B 1 370 ? 15.344 -16.25 -2.059 1 96.19 370 VAL B N 1
ATOM 5945 C CA . VAL B 1 370 ? 15.07 -17.438 -1.274 1 96.19 370 VAL B CA 1
ATOM 5946 C C . VAL B 1 370 ? 15.523 -17.234 0.168 1 96.19 370 VAL B C 1
ATOM 5948 O O . VAL B 1 370 ? 14.734 -17.375 1.104 1 96.19 370 VAL B O 1
ATOM 5951 N N . THR B 1 371 ? 16.781 -16.797 0.339 1 95.44 371 THR B N 1
ATOM 5952 C CA . THR B 1 371 ? 17.359 -16.703 1.676 1 95.44 371 THR B CA 1
ATOM 5953 C C . THR B 1 371 ? 16.672 -15.617 2.494 1 95.44 371 THR B C 1
ATOM 5955 O O . THR B 1 371 ? 16.438 -15.789 3.691 1 95.44 371 THR B O 1
ATOM 5958 N N . GLU B 1 372 ? 16.312 -14.531 1.874 1 94.75 372 GLU B N 1
ATOM 5959 C CA . GLU B 1 372 ? 15.664 -13.43 2.586 1 94.75 372 GLU B CA 1
ATOM 5960 C C . GLU B 1 372 ? 14.273 -13.82 3.072 1 94.75 372 GLU B C 1
ATOM 5962 O O . GLU B 1 372 ? 13.867 -13.438 4.172 1 94.75 372 GLU B O 1
ATOM 5967 N N . ASN B 1 373 ? 13.547 -14.562 2.23 1 97.38 373 ASN B N 1
ATOM 5968 C CA . ASN B 1 373 ? 12.211 -14.969 2.646 1 97.38 373 ASN B CA 1
ATOM 5969 C C . ASN B 1 373 ? 12.266 -16.078 3.701 1 97.38 373 ASN B C 1
ATOM 5971 O O . ASN B 1 373 ? 11.43 -16.109 4.609 1 97.38 373 ASN B O 1
ATOM 5975 N N . LEU B 1 374 ? 13.258 -16.984 3.594 1 97.81 374 LEU B N 1
ATOM 5976 C CA . LEU B 1 374 ? 13.461 -17.984 4.648 1 97.81 374 LEU B CA 1
ATOM 5977 C C . LEU B 1 374 ? 13.812 -17.297 5.969 1 97.81 374 LEU B C 1
ATOM 5979 O O . LEU B 1 374 ? 13.258 -17.641 7.016 1 97.81 374 LEU B O 1
ATOM 5983 N N . ASP B 1 375 ? 14.711 -16.344 5.906 1 96.19 375 ASP B N 1
ATOM 5984 C CA . ASP B 1 375 ? 15.141 -15.609 7.09 1 96.19 375 ASP B CA 1
ATOM 5985 C C . ASP B 1 375 ? 13.977 -14.828 7.695 1 96.19 375 ASP B C 1
ATOM 5987 O O . ASP B 1 375 ? 13.836 -14.766 8.922 1 96.19 375 ASP B O 1
ATOM 5991 N N . ALA B 1 376 ? 13.188 -14.219 6.848 1 97.19 376 ALA B N 1
ATOM 5992 C CA . ALA B 1 376 ? 12.031 -13.469 7.324 1 97.19 376 ALA B CA 1
ATOM 5993 C C . ALA B 1 376 ? 11.094 -14.359 8.141 1 97.19 376 ALA B C 1
ATOM 5995 O O . ALA B 1 376 ? 10.656 -13.969 9.219 1 97.19 376 ALA B O 1
ATOM 5996 N N . ILE B 1 377 ? 10.805 -15.531 7.602 1 98.19 377 ILE B N 1
ATOM 5997 C CA . ILE B 1 377 ? 9.922 -16.469 8.289 1 98.19 377 ILE B CA 1
ATOM 5998 C C . ILE B 1 377 ? 10.57 -16.922 9.594 1 98.19 377 ILE B C 1
ATOM 6000 O O . ILE B 1 377 ? 9.93 -16.922 10.648 1 98.19 377 ILE B O 1
ATOM 6004 N N . ASP B 1 378 ? 11.828 -17.203 9.57 1 96.75 378 ASP B N 1
ATOM 6005 C CA . ASP B 1 378 ? 12.555 -17.781 10.695 1 96.75 378 ASP B CA 1
ATOM 6006 C C . ASP B 1 378 ? 12.672 -16.781 11.844 1 96.75 378 ASP B C 1
ATOM 6008 O O . ASP B 1 378 ? 12.781 -17.188 13.008 1 96.75 378 ASP B O 1
ATOM 6012 N N . HIS B 1 379 ? 12.539 -15.531 11.555 1 95.12 379 HIS B N 1
ATOM 6013 C CA . HIS B 1 379 ? 12.875 -14.547 12.586 1 95.12 379 HIS B CA 1
ATOM 6014 C C . HIS B 1 379 ? 11.641 -13.766 13.023 1 95.12 379 HIS B C 1
ATOM 6016 O O . HIS B 1 379 ? 11.75 -12.758 13.719 1 95.12 379 HIS B O 1
ATOM 6022 N N . VAL B 1 380 ? 10.516 -14.203 12.57 1 96.12 380 VAL B N 1
ATOM 6023 C CA . VAL B 1 380 ? 9.32 -13.609 13.164 1 96.12 380 VAL B CA 1
ATOM 6024 C C . VAL B 1 380 ? 9.266 -13.938 14.648 1 96.12 380 VAL B C 1
ATOM 6026 O O . VAL B 1 380 ? 9.102 -15.102 15.031 1 96.12 380 VAL B O 1
ATOM 6029 N N . PRO B 1 381 ? 9.359 -13.023 15.531 1 87.44 381 PRO B N 1
ATOM 6030 C CA . PRO B 1 381 ? 9.555 -13.312 16.953 1 87.44 381 PRO B CA 1
ATOM 6031 C C . PRO B 1 381 ? 8.352 -14.008 17.594 1 87.44 381 PRO B C 1
ATOM 6033 O O . PRO B 1 381 ? 8.523 -14.867 18.453 1 87.44 381 PRO B O 1
ATOM 6036 N N . SER B 1 382 ? 7.168 -13.68 17.172 1 92.5 382 SER B N 1
ATOM 6037 C CA . SER B 1 382 ? 5.973 -14.18 17.844 1 92.5 382 SER B CA 1
ATOM 6038 C C . SER B 1 382 ? 5.598 -15.57 17.328 1 92.5 382 SER B C 1
ATOM 6040 O O . SER B 1 382 ? 4.672 -16.203 17.844 1 92.5 382 SER B O 1
ATOM 6042 N N . TRP B 1 383 ? 6.312 -16.016 16.266 1 96.81 383 TRP B N 1
ATOM 6043 C CA . TRP B 1 383 ? 5.938 -17.297 15.68 1 96.81 383 TRP B CA 1
ATOM 6044 C C . TRP B 1 383 ? 6.652 -18.453 16.375 1 96.81 383 TRP B C 1
ATOM 6046 O O . TRP B 1 383 ? 7.863 -18.391 16.625 1 96.81 383 TRP B O 1
ATOM 6056 N N . THR B 1 384 ? 5.926 -19.469 16.781 1 96.88 384 THR B N 1
ATOM 6057 C CA . THR B 1 384 ? 6.488 -20.719 17.328 1 96.88 384 THR B CA 1
ATOM 6058 C C . THR B 1 384 ? 7.176 -21.516 16.219 1 96.88 384 THR B C 1
ATOM 6060 O O . THR B 1 384 ? 7.066 -21.172 15.039 1 96.88 384 THR B O 1
ATOM 6063 N N . ARG B 1 385 ? 7.883 -22.5 16.625 1 96.75 385 ARG B N 1
ATOM 6064 C CA . ARG B 1 385 ? 8.5 -23.422 15.656 1 96.75 385 ARG B CA 1
ATOM 6065 C C . ARG B 1 385 ? 7.441 -24.047 14.758 1 96.75 385 ARG B C 1
ATOM 6067 O O . ARG B 1 385 ? 7.652 -24.188 13.555 1 96.75 385 ARG B O 1
ATOM 6074 N N . GLN B 1 386 ? 6.34 -24.391 15.352 1 96.88 386 GLN B N 1
ATOM 6075 C CA . GLN B 1 386 ? 5.254 -25 14.586 1 96.88 386 GLN B CA 1
ATOM 6076 C C . GLN B 1 386 ? 4.672 -24.016 13.578 1 96.88 386 GLN B C 1
ATOM 6078 O O . GLN B 1 386 ? 4.383 -24.375 12.438 1 96.88 386 GLN B O 1
ATOM 6083 N N . ALA B 1 387 ? 4.477 -22.766 14.039 1 98 387 ALA B N 1
ATOM 6084 C CA . ALA B 1 387 ? 3.979 -21.719 13.133 1 98 387 ALA B CA 1
ATOM 6085 C C . ALA B 1 387 ? 4.895 -21.562 11.93 1 98 387 ALA B C 1
ATOM 6087 O O . ALA B 1 387 ? 4.426 -21.484 10.789 1 98 387 ALA B O 1
ATOM 6088 N N . LYS B 1 388 ? 6.176 -21.562 12.195 1 98.38 388 LYS B N 1
ATOM 6089 C CA . LYS B 1 388 ? 7.156 -21.422 11.125 1 98.38 388 LYS B CA 1
ATOM 6090 C C . LYS B 1 388 ? 7.117 -22.625 10.18 1 98.38 388 LYS B C 1
ATOM 6092 O O . LYS B 1 388 ? 7.121 -22.453 8.961 1 98.38 388 LYS B O 1
ATOM 6097 N N . SER B 1 389 ? 6.984 -23.797 10.711 1 98.12 389 SER B N 1
ATOM 6098 C CA . SER B 1 389 ? 6.887 -25 9.906 1 98.12 389 SER B CA 1
ATOM 6099 C C . SER B 1 389 ? 5.641 -24.984 9.023 1 98.12 389 SER B C 1
ATOM 6101 O O . SER B 1 389 ? 5.684 -25.422 7.871 1 98.12 389 SER B O 1
ATOM 6103 N N . SER B 1 390 ? 4.578 -24.469 9.594 1 98.56 390 SER B N 1
ATOM 6104 C CA . SER B 1 390 ? 3.346 -24.328 8.82 1 98.56 390 SER B CA 1
ATOM 6105 C C . SER B 1 390 ? 3.551 -23.438 7.602 1 98.56 390 SER B C 1
ATOM 6107 O O . SER B 1 390 ? 3.123 -23.781 6.496 1 98.56 390 SER B O 1
ATOM 6109 N N . VAL B 1 391 ? 4.242 -22.328 7.785 1 98.88 391 VAL B N 1
ATOM 6110 C CA . VAL B 1 391 ? 4.438 -21.359 6.715 1 98.88 391 VAL B CA 1
ATOM 6111 C C . VAL B 1 391 ? 5.441 -21.891 5.699 1 98.88 391 VAL B C 1
ATOM 6113 O O . VAL B 1 391 ? 5.293 -21.672 4.496 1 98.88 391 VAL B O 1
ATOM 6116 N N . PHE B 1 392 ? 6.406 -22.672 6.164 1 98.75 392 PHE B N 1
ATOM 6117 C CA . PHE B 1 392 ? 7.426 -23.219 5.277 1 98.75 392 PHE B CA 1
ATOM 6118 C C . PHE B 1 392 ? 6.809 -24.188 4.281 1 98.75 392 PHE B C 1
ATOM 6120 O O . PHE B 1 392 ? 7.211 -24.234 3.117 1 98.75 392 PHE B O 1
ATOM 6127 N N . GLY B 1 393 ? 5.75 -25 4.801 1 98.5 393 GLY B N 1
ATOM 6128 C CA . GLY B 1 393 ? 5.293 -25.969 3.807 1 98.5 393 GLY B CA 1
ATOM 6129 C C . GLY B 1 393 ? 3.98 -26.625 4.176 1 98.5 393 GLY B C 1
ATOM 6130 O O . GLY B 1 393 ? 3.213 -27.031 3.299 1 98.5 393 GLY B O 1
ATOM 6131 N N . GLU B 1 394 ? 3.654 -26.719 5.477 1 98.5 394 GLU B N 1
ATOM 6132 C CA . GLU B 1 394 ? 2.5 -27.5 5.898 1 98.5 394 GLU B CA 1
ATOM 6133 C C . GLU B 1 394 ? 1.196 -26.875 5.418 1 98.5 394 GLU B C 1
ATOM 6135 O O . GLU B 1 394 ? 0.256 -27.578 5.051 1 98.5 394 GLU B O 1
ATOM 6140 N N . ASN B 1 395 ? 1.122 -25.547 5.496 1 98.81 395 ASN B N 1
ATOM 6141 C CA . ASN B 1 395 ? -0.076 -24.875 5.004 1 98.81 395 ASN B CA 1
ATOM 6142 C C . ASN B 1 395 ? -0.314 -25.172 3.525 1 98.81 395 ASN B C 1
ATOM 6144 O O . ASN B 1 395 ? -1.448 -25.422 3.113 1 98.81 395 ASN B O 1
ATOM 6148 N N . ALA B 1 396 ? 0.747 -25.109 2.721 1 98.69 396 ALA B N 1
ATOM 6149 C CA . ALA B 1 396 ? 0.634 -25.375 1.287 1 98.69 396 ALA B CA 1
ATOM 6150 C C . ALA B 1 396 ? 0.22 -26.828 1.022 1 98.69 396 ALA B C 1
ATOM 6152 O O . ALA B 1 396 ? -0.606 -27.094 0.147 1 98.69 396 ALA B O 1
ATOM 6153 N N . ILE B 1 397 ? 0.798 -27.781 1.773 1 97.75 397 ILE B N 1
ATOM 6154 C CA . ILE B 1 397 ? 0.445 -29.188 1.627 1 97.75 397 ILE B CA 1
ATOM 6155 C C . ILE B 1 397 ? -1.055 -29.359 1.85 1 97.75 397 ILE B C 1
ATOM 6157 O O . ILE B 1 397 ? -1.722 -30.062 1.085 1 97.75 397 ILE B O 1
ATOM 6161 N N . LYS B 1 398 ? -1.533 -28.688 2.834 1 97.88 398 LYS B N 1
ATOM 6162 C CA . LYS B 1 398 ? -2.955 -28.781 3.156 1 97.88 398 LYS B CA 1
ATOM 6163 C C . LYS B 1 398 ? -3.809 -28.141 2.066 1 97.88 398 LYS B C 1
ATOM 6165 O O . LYS B 1 398 ? -4.781 -28.734 1.599 1 97.88 398 LYS B O 1
ATOM 6170 N N . LEU B 1 399 ? -3.486 -26.922 1.632 1 98.25 399 LEU B N 1
ATOM 6171 C CA . LEU B 1 399 ? -4.297 -26.172 0.68 1 98.25 399 LEU B CA 1
ATOM 6172 C C . LEU B 1 399 ? -4.336 -26.875 -0.673 1 98.25 399 LEU B C 1
ATOM 6174 O O . LEU B 1 399 ? -5.379 -26.906 -1.329 1 98.25 399 LEU B O 1
ATOM 6178 N N . PHE B 1 400 ? -3.189 -27.469 -1.087 1 97.19 400 PHE B N 1
ATOM 6179 C CA . PHE B 1 400 ? -3.07 -28 -2.443 1 97.19 400 PHE B CA 1
ATOM 6180 C C . PHE B 1 400 ? -3.146 -29.516 -2.447 1 97.19 400 PHE B C 1
ATOM 6182 O O . PHE B 1 400 ? -2.959 -30.156 -3.486 1 97.19 400 PHE B O 1
ATOM 6189 N N . ASP B 1 401 ? -3.395 -30.125 -1.272 1 93.12 401 ASP B N 1
ATOM 6190 C CA . ASP B 1 401 ? -3.484 -31.578 -1.136 1 93.12 401 ASP B CA 1
ATOM 6191 C C . ASP B 1 401 ? -2.273 -32.281 -1.763 1 93.12 401 ASP B C 1
ATOM 6193 O O . ASP B 1 401 ? -2.422 -33.125 -2.623 1 93.12 401 ASP B O 1
ATOM 6197 N N . LEU B 1 402 ? -1.133 -31.828 -1.376 1 92.56 402 LEU B N 1
ATOM 6198 C CA . LEU B 1 402 ? 0.116 -32.312 -1.943 1 92.56 402 LEU B CA 1
ATOM 6199 C C . LEU B 1 402 ? 0.551 -33.594 -1.26 1 92.56 402 LEU B C 1
ATOM 6201 O O . LEU B 1 402 ? 0.222 -33.844 -0.094 1 92.56 402 LEU B O 1
#

Organism: Mycosarcoma maydis (NCBI:txid5270)

Solvent-accessible surface area (backbone atoms only — not comparable to full-atom values): 39918 Å² total; per-residue (Å²): 126,87,78,81,56,30,32,31,64,33,29,35,32,43,48,69,66,58,49,51,52,24,48,70,40,93,53,64,51,20,38,43,54,80,37,94,82,58,49,40,24,40,19,58,52,82,84,40,73,79,48,54,47,80,52,58,57,65,35,54,37,53,68,48,49,51,52,49,29,61,74,68,63,42,57,25,36,32,34,24,70,45,77,76,75,44,47,88,35,55,32,70,56,16,47,52,47,22,56,49,49,40,53,43,50,46,49,48,38,52,54,40,20,51,56,44,29,68,62,78,76,34,54,66,70,55,17,50,61,30,36,37,26,33,26,53,52,37,41,8,42,80,41,54,54,67,59,36,39,50,39,51,53,53,32,68,70,37,92,44,30,63,24,26,50,31,63,55,40,37,52,49,45,26,63,48,37,73,75,45,48,65,43,54,53,48,36,30,73,69,63,30,36,33,36,37,41,55,74,71,30,75,48,78,62,27,55,34,49,77,25,69,62,16,69,69,80,48,72,61,29,58,51,60,33,44,19,26,24,49,32,38,23,36,34,52,48,41,26,52,75,60,30,50,54,72,78,38,72,66,39,41,42,33,28,47,46,42,35,26,35,34,57,60,31,34,40,35,37,36,53,34,34,58,56,28,53,68,41,45,78,67,52,84,43,44,65,44,23,56,54,45,61,40,32,26,30,42,46,34,47,25,21,56,42,48,48,32,44,21,49,48,26,17,43,10,69,36,32,34,65,92,46,68,70,84,54,82,58,82,63,23,54,57,55,14,40,62,31,26,23,27,24,39,48,35,72,52,67,61,42,52,50,93,68,17,48,73,49,83,84,48,88,80,56,74,44,53,43,46,55,39,22,53,48,15,55,72,55,24,82,89,53,49,73,65,51,40,44,29,23,33,15,51,32,47,34,63,78,64,69,104,127,86,79,82,56,28,32,30,64,33,30,36,31,44,48,69,66,56,48,52,51,26,48,70,40,93,53,65,51,21,38,44,52,79,36,97,83,60,49,40,24,42,20,61,52,81,84,39,74,79,48,56,46,79,55,58,57,65,35,55,36,54,67,48,48,53,52,50,29,62,74,67,63,42,56,26,36,32,34,26,72,46,76,77,75,43,48,88,35,55,32,72,56,16,48,53,48,22,56,49,49,39,52,43,49,46,50,48,39,50,53,39,20,52,56,44,28,68,62,78,76,35,53,66,70,55,15,52,61,29,36,38,26,31,27,52,51,37,43,9,43,80,42,55,53,68,59,36,38,50,39,51,53,52,34,70,69,38,91,44,31,63,24,27,51,32,66,53,39,36,53,48,46,27,63,51,37,74,75,47,49,64,42,54,52,48,36,30,73,69,62,31,37,32,37,39,41,55,74,72,28,74,48,78,61,28,57,33,47,75,26,68,63,16,68,69,79,49,73,62,29,57,51,60,34,44,20,26,26,48,30,38,23,39,34,52,47,42,25,52,74,59,31,50,52,74,78,38,72,64,38,40,42,32,28,46,47,43,34,27,34,35,58,63,31,33,39,36,35,35,52,34,33,57,55,28,52,68,41,44,78,66,52,84,44,45,64,44,25,58,55,45,60,40,33,25,31,41,46,35,49,25,23,55,42,48,47,32,41,21,48,48,26,16,42,10,70,37,31,34,67,92,46,67,69,83,55,80,56,81,62,23,55,58,56,14,41,62,31,26,22,27,24,42,48,34,70,52,65,62,41,50,48,95,69,17,48,72,50,83,84,48,89,80,57,73,45,53,42,46,55,38,22,52,49,14,56,72,56,23,81,89,54,50,73,66,51,41,45,28,23,32,14,51,32,48,34,62,76,64,69,104

Secondary structure (DSSP, 8-state):
------EEEEEEE--HHHHHHHHH-SSSSEEE--STT--EEEE-STT-SS--EEE-HHHH-HHHHHHHHHHTT--EEEEEEPTTTTTTS-HHHHHHHHHHHHHHHHHHHHHHHHHHHHTSS--HHHHHHTEEEEEE----TT--HHHHHHHHHHHHH-SSEEEEEE-SSTTTT-TT-GGGHHHHHHHHHHTPEEEE---STT-GGGGSTTSSS-SS--TTHHIIIIIHHHHHHHHHHHHHHTTHHHH-TT-EEEESGGGTTTGGGHHHHHHHHHH-TTTTTTSSS-HHHHHTTSEEE-TTS-HHHHHHHHHHHHTGG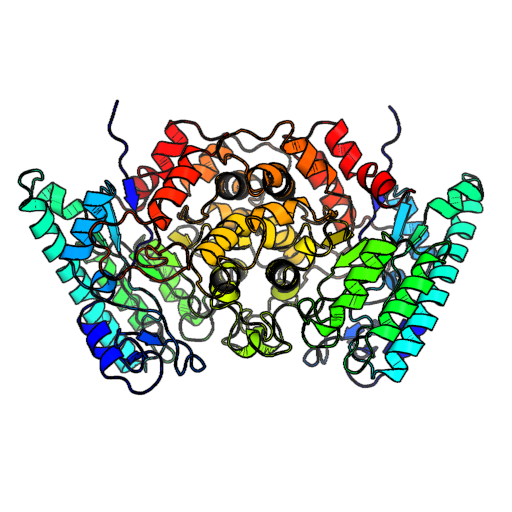GGSTTS-TTSPPTTHHHHHHTTEE----BTSS--B-TTS-B-S-GGGPPPHHHHHHHHHHHT-TT--HHHHHIIIIIHHHHHHT-/------EEEEEEE--HHHHHHHHH-SSSSEEE--STT---EEE-STT-SS--EE--HHHH-HHHHHHHHHHTT--EEEEEEPTTTTTTS-HHHHHHHHHHHHHHHHHHHHHHHHHHHHTSS--HHHHHHTEEEEEE----TT--HHHHHHHHHHHHH-SSEEEEEE-SSTTTT-TT-GGGHHHHHHHHHHTPEEEE---STT-GGGGSTTSSS-SS--TTHHIIIIIHHHHHHHHHHHHHHTTHHHH-TT-EEEESGGGTTTGGGHHHHHHHHHH-TTTTTTSSS-HHHHHTTSEEE-TTS-HHHHHHHHHHHHTGGGGSTTS-TTSPPTTHHHHHHTTEE----BTSS--B-TTS-B-S-GGGPPPHHHHHHHHHHHT-TT--HHHHHIIIIIHHHHHHT-

Sequence (804 aa):
MSKRILVDCHTHIYTKRLVSLLRSRTVNPRIHTNSTDGSEKLAILPQEVSGGRTVGAQYWDVGNKVSFMNRHSIDVSIVSLANPWLDFLDASQAVLSAEECNADLEQYCHEASQLFSSSETSSEVEAKRRIKAFGIMPLAEGVHPKQVVQSLETIAQSPSLCGAILGSRGLGKGLDDPVLEPVWQKAAELRLVLFLHPHYGVGADASQPSGLWGSQDNGHVLPLALGFPFETAAATTRLILAGVLDRHPDLRLLVAHSGGALPILSSRLASCVAHDPRVCNRLLHDPRYYLGKLYYDAVAYGPEELEAVANIIGRSERYKSGTSTNAPVVNQLEKGVDRIMFGTDHPFFPPTKQDGTVITDDQTETWRSVTENLDAIDHVPSWTRQAKSSVFGENAIKLFDLMSKRILVDCHTHIYTKRLVSLLRSRTVNPRIHTNSTDGSEKLAILPQEVSGGRTVGAQYWDVGNKVSFMNRHSIDVSIVSLANPWLDFLDASQAVLSAEECNADLEQYCHEASQLFSSSETSSEVEAKRRIKAFGIMPLAEGVHPKQVVQSLETIAQSPSLCGAILGSRGLGKGLDDPVLEPVWQKAAELRLVLFLHPHYGVGADASQPSGLWGSQDNGHVLPLALGFPFETAAATTRLILAGVLDRHPDLRLLVAHSGGALPILSSRLASCVAHDPRVCNRLLHDPRYYLGKLYYDAVAYGPEELEAVANIIGRSERYKSGTSTNAPVVNQLEKGVDRIMFGTDHPFFPPTKQDGTVITDDQTETWRSVTENLDAIDHVPSWTRQAKSSVFGENAIKLFDL

Nearest PDB structures (foldseek):
  4lao-assembly1_A  TM=8.674E-01  e=1.021E-34  Cordyceps militaris CM01
  4lam-assembly1_B  TM=8.839E-01  e=1.194E-32  Cordyceps militaris CM01
  4lal-assembly1_A  TM=8.714E-01  e=9.025E-33  Cordyceps militaris CM01
  4lam-assembly1_A  TM=8.746E-01  e=2.474E-32  Cordyceps militaris CM01
  4lak-assembly1_A  TM=9.056E-01  e=6.413E-32  Cordyceps militaris CM01

InterPro domains:
  IPR006680 Amidohydrolase-related [PF04909] (7-402)
  IPR032465 2-amino-3-carboxymuconate-6-semialdehyde decarboxylase [PTHR21240] (5-401)
  IPR032466 Metal-dependent hydrolase [SSF51556] (7-402)